Protein AF-0000000069443397 (afdb_homodimer)

Structure (mmCIF, N/CA/C/O backbone):
data_AF-0000000069443397-model_v1
#
loop_
_entity.id
_entity.type
_entity.pdbx_description
1 polymer 'Contig An03c0040, genomic contig'
#
loop_
_atom_site.group_PDB
_atom_site.id
_atom_site.type_symbol
_atom_site.label_atom_id
_atom_site.label_alt_id
_atom_site.label_comp_id
_atom_site.label_asym_id
_atom_site.label_entity_id
_atom_site.label_seq_id
_atom_site.pdbx_PDB_ins_code
_atom_site.Cartn_x
_atom_site.Cartn_y
_atom_site.Cartn_z
_atom_site.occupancy
_atom_site.B_iso_or_equiv
_atom_site.auth_seq_id
_atom_site.auth_comp_id
_atom_site.auth_asym_id
_atom_site.auth_atom_id
_atom_site.pdbx_PDB_model_num
ATOM 1 N N . MET A 1 1 ? 28.812 34.469 5.914 1 44.91 1 MET A N 1
ATOM 2 C CA . MET A 1 1 ? 27.75 33.875 5.129 1 44.91 1 MET A CA 1
ATOM 3 C C . MET A 1 1 ? 27.734 32.344 5.328 1 44.91 1 MET A C 1
ATOM 5 O O . MET A 1 1 ? 28.734 31.688 5.078 1 44.91 1 MET A O 1
ATOM 9 N N . THR A 1 2 ? 26.922 31.797 6.293 1 64.69 2 THR A N 1
ATOM 10 C CA . THR A 1 2 ? 26.984 30.391 6.617 1 64.69 2 THR A CA 1
ATOM 11 C C . THR A 1 2 ? 26.953 29.531 5.348 1 64.69 2 THR A C 1
ATOM 13 O O . THR A 1 2 ? 26.109 29.766 4.465 1 64.69 2 THR A O 1
ATOM 16 N N . GLN A 1 3 ? 28.078 29.031 5.012 1 83.44 3 GLN A N 1
ATOM 17 C CA . GLN A 1 3 ? 28.203 28.188 3.83 1 83.44 3 GLN A CA 1
ATOM 18 C C . GLN A 1 3 ? 27.594 26.797 4.078 1 83.44 3 GLN A C 1
ATOM 20 O O . GLN A 1 3 ? 28.078 26.047 4.938 1 83.44 3 GLN A O 1
ATOM 25 N N . TRP A 1 4 ? 26.375 26.656 3.549 1 92.69 4 TRP A N 1
ATOM 26 C CA . TRP A 1 4 ? 25.766 25.344 3.643 1 92.69 4 TRP A CA 1
ATOM 27 C C . TRP A 1 4 ? 26.25 24.422 2.527 1 92.69 4 TRP A C 1
ATOM 29 O O . TRP A 1 4 ? 26.453 24.859 1.395 1 92.69 4 TRP A O 1
ATOM 39 N N . PRO A 1 5 ? 26.516 23.172 2.842 1 94.25 5 PRO A N 1
ATOM 40 C CA . PRO A 1 5 ? 26.906 22.234 1.784 1 94.25 5 PRO A CA 1
ATOM 41 C C . PRO A 1 5 ? 25.797 21.969 0.781 1 94.25 5 PRO A C 1
ATOM 43 O O . PRO A 1 5 ? 24.609 22.016 1.14 1 94.25 5 PRO A O 1
ATOM 46 N N . ASP A 1 6 ? 26.172 21.75 -0.508 1 96.06 6 ASP A N 1
ATOM 47 C CA . ASP A 1 6 ? 25.234 21.312 -1.543 1 96.06 6 ASP A CA 1
ATOM 48 C C . ASP A 1 6 ? 24.969 19.812 -1.46 1 96.06 6 ASP A C 1
ATOM 50 O O . ASP A 1 6 ? 25.75 19.016 -1.975 1 96.06 6 ASP A O 1
ATOM 54 N N . ILE A 1 7 ? 23.906 19.438 -0.758 1 94.94 7 ILE A N 1
ATOM 55 C CA . ILE A 1 7 ? 23.547 18.031 -0.618 1 94.94 7 ILE A CA 1
ATOM 56 C C . ILE A 1 7 ? 22.344 17.703 -1.507 1 94.94 7 ILE A C 1
ATOM 58 O O . ILE A 1 7 ? 21.281 18.312 -1.354 1 94.94 7 ILE A O 1
ATOM 62 N N . THR A 1 8 ? 22.5 16.812 -2.41 1 93.94 8 THR A N 1
ATOM 63 C CA . THR A 1 8 ? 21.453 16.469 -3.373 1 93.94 8 THR A CA 1
ATOM 64 C C . THR A 1 8 ? 20.703 15.219 -2.932 1 93.94 8 THR A C 1
ATOM 66 O O . THR A 1 8 ? 21.297 14.281 -2.396 1 93.94 8 THR A O 1
ATOM 69 N N . VAL A 1 9 ? 19.438 15.281 -3.08 1 94.25 9 VAL A N 1
ATOM 70 C CA . VAL A 1 9 ? 18.672 14.039 -3.016 1 94.25 9 VAL A CA 1
ATOM 71 C C . VAL A 1 9 ? 18.844 13.258 -4.316 1 94.25 9 VAL A C 1
ATOM 73 O O . VAL A 1 9 ? 18.312 13.648 -5.355 1 94.25 9 VAL A O 1
ATOM 76 N N . LYS A 1 10 ? 19.531 12.188 -4.262 1 94.94 10 LYS A N 1
ATOM 77 C CA . LYS A 1 10 ? 19.812 11.414 -5.469 1 94.94 10 LYS A CA 1
ATOM 78 C C . LYS A 1 10 ? 18.531 10.773 -6.012 1 94.94 10 LYS A C 1
ATOM 80 O O . LYS A 1 10 ? 17.859 10.031 -5.301 1 94.94 10 LYS A O 1
ATOM 85 N N . PRO A 1 11 ? 18.172 11.031 -7.254 1 96.69 11 PRO A N 1
ATOM 86 C CA . PRO A 1 11 ? 17 10.391 -7.852 1 96.69 11 PRO A CA 1
ATOM 87 C C . PRO A 1 11 ? 17.25 8.93 -8.227 1 96.69 11 PRO A C 1
ATOM 89 O O . PRO A 1 11 ? 18.391 8.547 -8.492 1 96.69 11 PRO A O 1
ATOM 92 N N . ALA A 1 12 ? 16.188 8.156 -8.195 1 96.81 12 ALA A N 1
ATOM 93 C CA . ALA A 1 12 ? 16.281 6.797 -8.727 1 96.81 12 ALA A CA 1
ATOM 94 C C . ALA A 1 12 ? 16.703 6.812 -10.195 1 96.81 12 ALA A C 1
ATOM 96 O O . ALA A 1 12 ? 16.25 7.664 -10.969 1 96.81 12 ALA A O 1
ATOM 97 N N . GLU A 1 13 ? 17.5 5.918 -10.594 1 95.19 13 GLU A N 1
ATOM 98 C CA . GLU A 1 13 ? 17.984 5.848 -11.969 1 95.19 13 GLU A CA 1
ATOM 99 C C . GLU A 1 13 ? 17.172 4.859 -12.797 1 95.19 13 GLU A C 1
ATOM 101 O O . GLU A 1 13 ? 16.641 3.887 -12.258 1 95.19 13 GLU A O 1
ATOM 106 N N . GLY A 1 14 ? 17.062 5.152 -14.047 1 94.62 14 GLY A N 1
ATOM 107 C CA . GLY A 1 14 ? 16.484 4.207 -14.984 1 94.62 14 GLY A CA 1
ATOM 108 C C . GLY A 1 14 ? 14.969 4.172 -14.93 1 94.62 14 GLY A C 1
ATOM 109 O O . GLY A 1 14 ? 14.344 3.186 -15.32 1 94.62 14 GLY A O 1
ATOM 110 N N . VAL A 1 15 ? 14.383 5.129 -14.32 1 96.44 15 VAL A N 1
ATOM 111 C CA . VAL A 1 15 ? 12.93 5.172 -14.266 1 96.44 15 VAL A CA 1
ATOM 112 C C . VAL A 1 15 ? 12.422 6.477 -14.883 1 96.44 15 VAL A C 1
ATOM 114 O O . VAL A 1 15 ? 13.156 7.469 -14.938 1 96.44 15 VAL A O 1
ATOM 117 N N . SER A 1 16 ? 11.188 6.551 -15.305 1 97.81 16 SER A N 1
ATOM 118 C CA . SER A 1 16 ? 10.641 7.633 -16.125 1 97.81 16 SER A CA 1
ATOM 119 C C . SER A 1 16 ? 10.055 8.742 -15.25 1 97.81 16 SER A C 1
ATOM 121 O O . SER A 1 16 ? 9.523 9.727 -15.766 1 97.81 16 SER A O 1
ATOM 123 N N . PHE A 1 17 ? 10.094 8.648 -13.953 1 97.94 17 PHE A N 1
ATOM 124 C CA . PHE A 1 17 ? 9.555 9.633 -13.023 1 97.94 17 PHE A CA 1
ATOM 125 C C . PHE A 1 17 ? 10.531 9.891 -11.883 1 97.94 17 PHE A C 1
ATOM 127 O O . PHE A 1 17 ? 11.484 9.133 -11.695 1 97.94 17 PHE A O 1
ATOM 134 N N . TYR A 1 18 ? 10.305 10.969 -11.203 1 97.56 18 TYR A N 1
ATOM 135 C CA . TYR A 1 18 ? 11.172 11.297 -10.078 1 97.56 18 TYR A CA 1
ATOM 136 C C . TYR A 1 18 ? 10.742 10.539 -8.82 1 97.56 18 TYR A C 1
ATOM 138 O O . TYR A 1 18 ? 9.555 10.484 -8.5 1 97.56 18 TYR A O 1
ATOM 146 N N . THR A 1 19 ? 11.633 9.992 -8.164 1 97.94 19 THR A N 1
ATOM 147 C CA . THR A 1 19 ? 11.594 9.492 -6.797 1 97.94 19 THR A CA 1
ATOM 148 C C . THR A 1 19 ? 13 9.375 -6.223 1 97.94 19 THR A C 1
ATOM 150 O O . THR A 1 19 ? 13.961 9.164 -6.961 1 97.94 19 THR A O 1
ATOM 153 N N . PRO A 1 20 ? 13.133 9.617 -4.914 1 96.94 20 PRO A N 1
ATOM 154 C CA . PRO A 1 20 ? 14.461 9.406 -4.324 1 96.94 20 PRO A CA 1
ATOM 155 C C . PRO A 1 20 ? 14.969 7.98 -4.512 1 96.94 20 PRO A C 1
ATOM 157 O O . PRO A 1 20 ? 14.195 7.023 -4.426 1 96.94 20 PRO A O 1
ATOM 160 N N . ALA A 1 21 ? 16.25 7.875 -4.766 1 96.56 21 ALA A N 1
ATOM 161 C CA . ALA A 1 21 ? 16.875 6.559 -4.879 1 96.56 21 ALA A CA 1
ATOM 162 C C . ALA A 1 21 ? 16.844 5.828 -3.537 1 96.56 21 ALA A C 1
ATOM 164 O O . ALA A 1 21 ? 17.031 6.445 -2.484 1 96.56 21 ALA A O 1
ATOM 165 N N . GLN A 1 22 ? 16.562 4.562 -3.607 1 95.62 22 GLN A N 1
ATOM 166 C CA . GLN A 1 22 ? 16.641 3.699 -2.432 1 95.62 22 GLN A CA 1
ATOM 167 C C . GLN A 1 22 ? 17.953 2.902 -2.416 1 95.62 22 GLN A C 1
ATOM 169 O O . GLN A 1 22 ? 18.078 1.916 -3.141 1 95.62 22 GLN A O 1
ATOM 174 N N . PHE A 1 23 ? 18.859 3.27 -1.517 1 92.19 23 PHE A N 1
ATOM 175 C CA . PHE A 1 23 ? 20.125 2.559 -1.429 1 92.19 23 PHE A CA 1
ATOM 176 C C . PHE A 1 23 ? 20.547 2.385 0.025 1 92.19 23 PHE A C 1
ATOM 178 O O . PHE A 1 23 ? 20.891 3.359 0.699 1 92.19 23 PHE A O 1
ATOM 185 N N . PRO A 1 24 ? 20.656 1.184 0.471 1 95.69 24 PRO A N 1
ATOM 186 C CA . PRO A 1 24 ? 20.172 -0.011 -0.228 1 95.69 24 PRO A CA 1
ATOM 187 C C . PRO A 1 24 ? 18.656 -0.087 -0.288 1 95.69 24 PRO A C 1
ATOM 189 O O . PRO A 1 24 ? 17.969 0.732 0.329 1 95.69 24 PRO A O 1
ATOM 192 N N . PRO A 1 25 ? 18.125 -1 -1.062 1 96.75 25 PRO A N 1
ATOM 193 C CA . PRO A 1 25 ? 16.656 -1.141 -1.104 1 96.75 25 PRO A CA 1
ATOM 194 C C . PRO A 1 25 ? 16.078 -1.575 0.234 1 96.75 25 PRO A C 1
ATOM 196 O O . PRO A 1 25 ? 16.75 -2.227 1.031 1 96.75 25 PRO A O 1
ATOM 199 N N . ALA A 1 26 ? 14.844 -1.164 0.454 1 97.06 26 ALA A N 1
ATOM 200 C CA . ALA A 1 26 ? 14.125 -1.611 1.646 1 97.06 26 ALA A CA 1
ATOM 201 C C . ALA A 1 26 ? 14.18 -3.131 1.781 1 97.06 26 ALA A C 1
ATOM 203 O O . ALA A 1 26 ? 14.086 -3.854 0.786 1 97.06 26 ALA A O 1
ATOM 204 N N . GLY A 1 27 ? 14.312 -3.645 3.008 1 97.44 27 GLY A N 1
ATOM 205 C CA . GLY A 1 27 ? 14.359 -5.074 3.264 1 97.44 27 GLY A CA 1
ATOM 206 C C . GLY A 1 27 ? 15.773 -5.629 3.307 1 97.44 27 GLY A C 1
ATOM 207 O O . GLY A 1 27 ? 15.977 -6.793 3.658 1 97.44 27 GLY A O 1
ATOM 208 N N . THR A 1 28 ? 16.781 -4.852 2.941 1 98.31 28 THR A N 1
ATOM 209 C CA . THR A 1 28 ? 18.188 -5.27 2.998 1 98.31 28 THR A CA 1
ATOM 210 C C . THR A 1 28 ? 18.688 -5.277 4.438 1 98.31 28 THR A C 1
ATOM 212 O O . THR A 1 28 ? 18.562 -4.281 5.152 1 98.31 28 THR A O 1
ATOM 215 N N . ALA A 1 29 ? 19.25 -6.344 4.859 1 98 29 ALA A N 1
ATOM 216 C CA . ALA A 1 29 ? 19.812 -6.43 6.207 1 98 29 ALA A CA 1
ATOM 217 C C . ALA A 1 29 ? 21.109 -5.625 6.309 1 98 29 ALA A C 1
ATOM 219 O O . ALA A 1 29 ? 21.938 -5.645 5.391 1 98 29 ALA A O 1
ATOM 220 N N . ARG A 1 30 ? 21.188 -4.91 7.402 1 96.69 30 ARG A N 1
ATOM 221 C CA . ARG A 1 30 ? 22.469 -4.277 7.684 1 96.69 30 ARG A CA 1
ATOM 222 C C . ARG A 1 30 ? 23.578 -5.32 7.859 1 96.69 30 ARG A C 1
ATOM 224 O O . ARG A 1 30 ? 23.391 -6.301 8.578 1 96.69 30 ARG A O 1
ATOM 231 N N . ASN A 1 31 ? 24.641 -5.113 7.309 1 96.12 31 ASN A N 1
ATOM 232 C CA . ASN A 1 31 ? 25.766 -6.035 7.418 1 96.12 31 ASN A CA 1
ATOM 233 C C . ASN A 1 31 ? 27.062 -5.301 7.723 1 96.12 31 ASN A C 1
ATOM 235 O O . ASN A 1 31 ? 27.625 -4.621 6.855 1 96.12 31 ASN A O 1
ATOM 239 N N . PRO A 1 32 ? 27.688 -5.367 8.898 1 95.75 32 PRO A N 1
ATOM 240 C CA . PRO A 1 32 ? 27.203 -6.207 9.992 1 95.75 32 PRO A CA 1
ATOM 241 C C . PRO A 1 32 ? 26.031 -5.566 10.75 1 95.75 32 PRO A C 1
ATOM 243 O O . PRO A 1 32 ? 25.828 -4.352 10.664 1 95.75 32 PRO A O 1
ATOM 246 N N . GLN A 1 33 ? 25.344 -6.449 11.391 1 95.12 33 GLN A N 1
ATOM 247 C CA . GLN A 1 33 ? 24.328 -5.953 12.312 1 95.12 33 GLN A CA 1
ATOM 248 C C . GLN A 1 33 ? 24.969 -5.168 13.461 1 95.12 33 GLN A C 1
ATOM 250 O O . GLN A 1 33 ? 26.047 -5.516 13.922 1 95.12 33 GLN A O 1
ATOM 255 N N . THR A 1 34 ? 24.25 -4.145 13.953 1 91.81 34 THR A N 1
ATOM 256 C CA . THR A 1 34 ? 24.766 -3.391 15.086 1 91.81 34 THR A CA 1
ATOM 257 C C . THR A 1 34 ? 24.922 -4.293 16.312 1 91.81 34 THR A C 1
ATOM 259 O O . THR A 1 34 ? 25.844 -4.117 17.109 1 91.81 34 THR A O 1
ATOM 262 N N . SER A 1 35 ? 24.078 -5.273 16.469 1 89.94 35 SER A N 1
ATOM 263 C CA . SER A 1 35 ? 24.094 -6.199 17.594 1 89.94 35 SER A CA 1
ATOM 264 C C . SER A 1 35 ? 25.297 -7.133 17.516 1 89.94 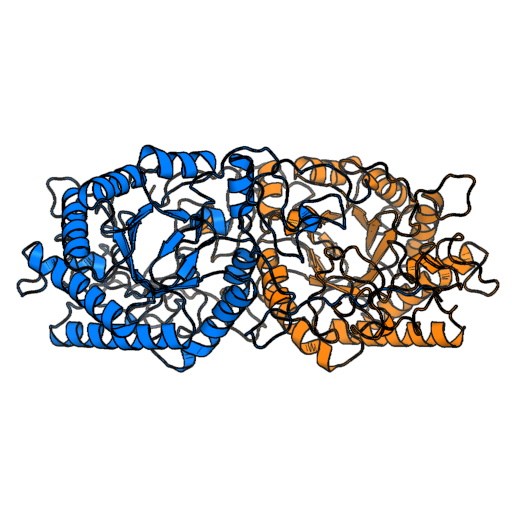35 SER A C 1
ATOM 266 O O . SER A 1 35 ? 25.656 -7.785 18.5 1 89.94 35 SER A O 1
ATOM 268 N N . GLY A 1 36 ? 25.859 -7.223 16.375 1 93.38 36 GLY A N 1
ATOM 269 C CA . GLY A 1 36 ? 26.953 -8.156 16.156 1 93.38 36 GLY A CA 1
ATOM 270 C C . GLY A 1 36 ? 26.484 -9.562 15.844 1 93.38 36 GLY A C 1
ATOM 271 O O . GLY A 1 36 ? 27.297 -10.43 15.484 1 93.38 36 GLY A O 1
ATOM 272 N N . ARG A 1 37 ? 25.266 -9.789 15.922 1 93.56 37 ARG A N 1
ATOM 273 C CA . ARG A 1 37 ? 24.719 -11.109 15.633 1 93.56 37 ARG A CA 1
ATOM 274 C C . ARG A 1 37 ? 24.75 -11.391 14.133 1 93.56 37 ARG A C 1
ATOM 276 O O . ARG A 1 37 ? 24.688 -10.469 13.32 1 93.56 37 ARG A O 1
ATOM 283 N N . PRO A 1 38 ? 24.781 -12.672 13.758 1 96.69 38 PRO A N 1
ATOM 284 C CA . PRO A 1 38 ? 24.719 -13.008 12.328 1 96.69 38 PRO A CA 1
ATOM 285 C C . PRO A 1 38 ? 23.359 -12.711 11.711 1 96.69 38 PRO A C 1
ATOM 287 O O . PRO A 1 38 ? 22.344 -12.75 12.406 1 96.69 38 PRO A O 1
ATOM 290 N N . ILE A 1 39 ? 23.375 -12.453 10.445 1 98.19 39 ILE A N 1
ATOM 291 C CA . ILE A 1 39 ? 22.141 -12.227 9.711 1 98.19 39 ILE A CA 1
ATOM 292 C C . ILE A 1 39 ? 21.438 -13.562 9.461 1 98.19 39 ILE A C 1
ATOM 294 O O . ILE A 1 39 ? 22.031 -14.477 8.883 1 98.19 39 ILE A O 1
ATOM 298 N N . PRO A 1 40 ? 20.188 -13.695 9.875 1 98.19 40 PRO A N 1
ATOM 299 C CA . PRO A 1 40 ? 19.453 -14.922 9.594 1 98.19 40 PRO A CA 1
ATOM 300 C C . PRO A 1 40 ? 19.328 -15.211 8.094 1 98.19 40 PRO A C 1
ATOM 302 O O . PRO A 1 40 ? 19.406 -14.289 7.277 1 98.19 40 PRO A O 1
ATOM 305 N N . ASN A 1 41 ? 19.078 -16.484 7.738 1 98.56 41 ASN A N 1
ATOM 306 C CA . ASN A 1 41 ? 18.953 -16.891 6.34 1 98.56 41 ASN A CA 1
ATOM 307 C C . ASN A 1 41 ? 17.891 -16.094 5.613 1 98.56 41 ASN A C 1
ATOM 309 O O . ASN A 1 41 ? 18.062 -15.711 4.453 1 98.56 41 ASN A O 1
ATOM 313 N N . LEU A 1 42 ? 16.812 -15.859 6.285 1 98.75 42 LEU A N 1
ATOM 314 C CA . LEU A 1 42 ? 15.648 -15.188 5.695 1 98.75 42 LEU A CA 1
ATOM 315 C C . LEU A 1 42 ? 16.047 -13.836 5.113 1 98.75 42 LEU A C 1
ATOM 317 O O . LEU A 1 42 ? 15.445 -13.375 4.141 1 98.75 42 LEU A O 1
ATOM 321 N N . PHE A 1 43 ? 17.078 -13.219 5.672 1 98.56 43 PHE A N 1
ATOM 322 C CA . PHE A 1 43 ? 17.422 -11.867 5.25 1 98.56 43 PHE A CA 1
ATOM 323 C C . PHE A 1 43 ? 18.812 -11.844 4.613 1 98.56 43 PHE A C 1
ATOM 325 O O . PHE A 1 43 ? 19.406 -10.773 4.453 1 98.56 43 PHE A O 1
ATOM 332 N N . GLN A 1 44 ? 19.344 -13.008 4.305 1 98.62 44 GLN A N 1
ATOM 333 C CA . GLN A 1 44 ? 20.531 -13.086 3.455 1 98.62 44 GLN A CA 1
ATOM 334 C C . GLN A 1 44 ? 20.156 -13.008 1.979 1 98.62 44 GLN A C 1
ATOM 336 O O . GLN A 1 44 ? 19.156 -13.57 1.557 1 98.62 44 GLN A O 1
ATOM 341 N N . PRO A 1 45 ? 20.969 -12.281 1.23 1 98.44 45 PRO A N 1
ATOM 342 C CA . PRO A 1 45 ? 20.656 -12.195 -0.2 1 98.44 45 PRO A CA 1
ATOM 343 C C . PRO A 1 45 ? 20.75 -13.539 -0.911 1 98.44 45 PRO A C 1
ATOM 345 O O . PRO A 1 45 ? 21.438 -14.445 -0.435 1 98.44 45 PRO A O 1
ATOM 348 N N . LEU A 1 46 ? 20.031 -13.688 -1.936 1 98.62 46 LEU A N 1
ATOM 349 C CA . LEU A 1 46 ? 20.016 -14.875 -2.789 1 98.62 46 LEU A CA 1
ATOM 350 C C . LEU A 1 46 ? 20.141 -14.484 -4.258 1 98.62 46 LEU A C 1
ATOM 352 O O . LEU A 1 46 ? 19.359 -13.656 -4.75 1 98.62 46 LEU A O 1
ATOM 356 N N . THR A 1 47 ? 21.109 -15 -4.918 1 98.62 47 THR A N 1
ATOM 357 C CA . THR A 1 47 ? 21.266 -14.758 -6.348 1 98.62 47 THR A CA 1
ATOM 358 C C . THR A 1 47 ? 20.781 -15.961 -7.152 1 98.62 47 THR A C 1
ATOM 360 O O . THR A 1 47 ? 21.188 -17.094 -6.883 1 98.62 47 THR A O 1
ATOM 363 N N . ILE A 1 48 ? 19.891 -15.766 -7.992 1 98.62 48 ILE A N 1
ATOM 364 C CA . ILE A 1 48 ? 19.422 -16.75 -8.961 1 98.62 48 ILE A CA 1
ATOM 365 C C . ILE A 1 48 ? 19.703 -16.25 -10.383 1 98.62 48 ILE A C 1
ATOM 367 O O . ILE A 1 48 ? 19.094 -15.281 -10.836 1 98.62 48 ILE A O 1
ATOM 371 N N . ARG A 1 49 ? 20.641 -16.938 -11.008 1 97.62 49 ARG A N 1
ATOM 372 C CA . ARG A 1 49 ? 21.125 -16.5 -12.312 1 97.62 49 ARG A CA 1
ATOM 373 C C . ARG A 1 49 ? 21.562 -15.039 -12.281 1 97.62 49 ARG A C 1
ATOM 375 O O . ARG A 1 49 ? 22.422 -14.656 -11.484 1 97.62 49 ARG A O 1
ATOM 382 N N . GLY A 1 50 ? 20.953 -14.156 -13.023 1 96.44 50 GLY A N 1
ATOM 383 C CA . GLY A 1 50 ? 21.375 -12.766 -13.133 1 96.44 50 GLY A CA 1
ATOM 384 C C . GLY A 1 50 ? 20.656 -11.852 -12.164 1 96.44 50 GLY A C 1
ATOM 385 O O . GLY A 1 50 ? 20.875 -10.641 -12.172 1 96.44 50 GLY A O 1
ATOM 386 N N . GLN A 1 51 ? 19.875 -12.406 -11.297 1 97.62 51 GLN A N 1
ATOM 387 C CA . GLN A 1 51 ? 19.094 -11.578 -10.375 1 97.62 51 GLN A CA 1
ATOM 388 C C . GLN A 1 51 ? 19.516 -11.82 -8.93 1 97.62 51 GLN A C 1
ATOM 390 O O . GLN A 1 51 ? 19.656 -12.969 -8.5 1 97.62 51 GLN A O 1
ATOM 395 N N . THR A 1 52 ? 19.766 -10.719 -8.211 1 98.31 52 THR A N 1
ATOM 396 C CA . THR A 1 52 ? 20.047 -10.805 -6.781 1 98.31 52 THR A CA 1
ATOM 397 C C . THR A 1 52 ? 18.875 -10.25 -5.965 1 98.31 52 THR A C 1
ATOM 399 O O . THR A 1 52 ? 18.453 -9.117 -6.18 1 98.31 52 THR A O 1
ATOM 402 N N . PHE A 1 53 ? 18.375 -11.078 -5.105 1 98.56 53 PHE A N 1
ATOM 403 C CA . PHE A 1 53 ? 17.312 -10.711 -4.176 1 98.56 53 PHE A CA 1
ATOM 404 C C . PHE A 1 53 ? 17.891 -10.375 -2.805 1 98.56 53 PHE A C 1
ATOM 406 O O . PHE A 1 53 ? 18.688 -11.133 -2.25 1 98.56 53 PHE A O 1
ATOM 413 N N . GLN A 1 54 ? 17.5 -9.25 -2.213 1 98.44 54 GLN A N 1
ATOM 414 C CA . GLN A 1 54 ? 18.172 -8.742 -1.021 1 98.44 54 GLN A CA 1
ATOM 415 C C . GLN A 1 54 ? 17.75 -9.516 0.223 1 98.44 54 GLN A C 1
ATOM 417 O O . GLN A 1 54 ? 18.375 -9.398 1.277 1 98.44 54 GLN A O 1
ATOM 422 N N . ASN A 1 55 ? 16.719 -10.258 0.127 1 98.75 55 ASN A N 1
ATOM 423 C CA . ASN A 1 55 ? 16.281 -11.195 1.16 1 98.75 55 ASN A CA 1
ATOM 424 C C . ASN A 1 55 ? 15.5 -12.359 0.567 1 98.75 55 ASN A C 1
ATOM 426 O O . ASN A 1 55 ? 15.281 -12.414 -0.644 1 98.75 55 ASN A O 1
ATOM 430 N N . ARG A 1 56 ? 15.086 -13.305 1.389 1 98.81 56 ARG A N 1
ATOM 431 C CA . ARG A 1 56 ? 14.5 -14.547 0.907 1 98.81 56 ARG A CA 1
ATOM 432 C C . ARG A 1 56 ? 13.023 -14.633 1.267 1 98.81 56 ARG A C 1
ATOM 434 O O . ARG A 1 56 ? 12.461 -15.727 1.361 1 98.81 56 ARG A O 1
ATOM 441 N N . LEU A 1 57 ? 12.422 -13.492 1.62 1 98.62 57 LEU A N 1
ATOM 442 C CA . LEU A 1 57 ? 10.992 -13.336 1.827 1 98.62 57 LEU A CA 1
ATOM 443 C C . LEU A 1 57 ? 10.328 -12.727 0.596 1 98.62 57 LEU A C 1
ATOM 445 O O . LEU A 1 57 ? 10.719 -11.648 0.145 1 98.62 57 LEU A O 1
ATOM 449 N N . GLY A 1 58 ? 9.312 -13.422 0.085 1 98.5 58 GLY A N 1
ATOM 450 C CA . GLY A 1 58 ? 8.695 -12.914 -1.13 1 98.5 58 GLY A CA 1
ATOM 451 C C . GLY A 1 58 ? 7.18 -12.891 -1.065 1 98.5 58 GLY A C 1
ATOM 452 O O . GLY A 1 58 ? 6.582 -13.531 -0.196 1 98.5 58 GLY A O 1
ATOM 453 N N . LEU A 1 59 ? 6.633 -12.117 -1.963 1 98.44 59 LEU A N 1
ATOM 454 C CA . LEU A 1 59 ? 5.188 -12.055 -2.172 1 98.44 59 LEU A CA 1
ATOM 455 C C . LEU A 1 59 ? 4.734 -13.148 -3.137 1 98.44 59 LEU A C 1
ATOM 457 O O . LEU A 1 59 ? 5.164 -13.18 -4.293 1 98.44 59 LEU A O 1
ATOM 461 N N . ALA A 1 60 ? 3.885 -14.039 -2.621 1 98.19 60 ALA A N 1
ATOM 462 C CA . ALA A 1 60 ? 3.27 -15.047 -3.479 1 98.19 60 ALA A CA 1
ATOM 463 C C . ALA A 1 60 ? 2.229 -14.422 -4.402 1 98.19 60 ALA A C 1
ATOM 465 O O . ALA A 1 60 ? 1.646 -13.383 -4.078 1 98.19 60 ALA A O 1
ATOM 466 N N . PRO A 1 61 ? 2.039 -14.977 -5.59 1 98.12 61 PRO A N 1
ATOM 467 C CA . PRO A 1 61 ? 1.017 -14.43 -6.484 1 98.12 61 PRO A CA 1
ATOM 468 C C . PRO A 1 61 ? -0.396 -14.562 -5.918 1 98.12 61 PRO A C 1
ATOM 470 O O . PRO A 1 61 ? -0.745 -15.602 -5.359 1 98.12 61 PRO A O 1
ATOM 473 N N . MET A 1 62 ? -1.146 -13.562 -5.988 1 96 62 MET A N 1
ATOM 474 C CA . MET A 1 62 ? -2.527 -13.523 -5.52 1 96 62 MET A CA 1
ATOM 475 C C . MET A 1 62 ? -3.416 -12.773 -6.508 1 96 62 MET A C 1
ATOM 477 O O . MET A 1 62 ? -3.236 -11.57 -6.723 1 96 62 MET A O 1
ATOM 481 N N . CYS A 1 63 ? -4.336 -13.484 -7.008 1 96.75 63 CYS A N 1
ATOM 482 C CA . CYS A 1 63 ? -5.234 -12.828 -7.949 1 96.75 63 CYS A CA 1
ATOM 483 C C . CYS A 1 63 ? -6.031 -11.727 -7.262 1 96.75 63 CYS A C 1
ATOM 485 O O . CYS A 1 63 ? -6.492 -11.898 -6.133 1 96.75 63 CYS A O 1
ATOM 487 N N . GLN A 1 64 ? -6.18 -10.648 -7.992 1 97.5 64 GLN A N 1
ATOM 488 C CA . GLN A 1 64 ? -6.875 -9.484 -7.461 1 97.5 64 GLN A CA 1
ATOM 489 C C . GLN A 1 64 ? -8.195 -9.25 -8.195 1 97.5 64 GLN A C 1
ATOM 491 O O . GLN A 1 64 ? -9.023 -8.453 -7.758 1 97.5 64 GLN A O 1
ATOM 496 N 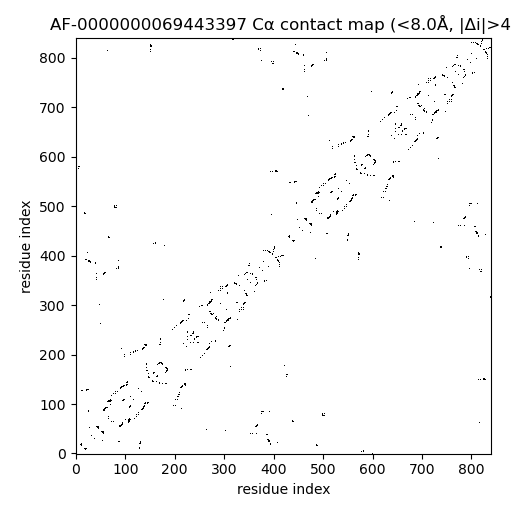N . TYR A 1 65 ? -8.383 -9.828 -9.359 1 97.56 65 TYR A N 1
ATOM 497 C CA . TYR A 1 65 ? -9.617 -9.797 -10.141 1 97.56 65 TYR A CA 1
ATOM 498 C C . TYR A 1 65 ? -10.055 -8.359 -10.406 1 97.56 65 TYR A C 1
ATOM 500 O O . TYR A 1 65 ? -11.227 -8.016 -10.234 1 97.56 65 TYR A O 1
ATOM 508 N N . SER A 1 66 ? -9.125 -7.559 -10.789 1 98.5 66 SER A N 1
ATOM 509 C CA . SER A 1 66 ? -9.383 -6.129 -10.953 1 98.5 66 SER A CA 1
ATOM 510 C C . SER A 1 66 ? -8.812 -5.613 -12.273 1 98.5 66 SER A C 1
ATOM 512 O O . SER A 1 66 ? -8.477 -4.434 -12.391 1 98.5 66 SER A O 1
ATOM 514 N N . ALA A 1 67 ? -8.625 -6.492 -13.188 1 98.69 67 ALA A N 1
ATOM 515 C CA . ALA A 1 67 ? -8.18 -6.098 -14.523 1 98.69 67 ALA A CA 1
ATOM 516 C C . ALA A 1 67 ? -9.359 -5.824 -15.445 1 98.69 67 ALA A C 1
ATOM 518 O O . ALA A 1 67 ? -10.477 -6.277 -15.18 1 98.69 67 ALA A O 1
ATOM 519 N N . ASP A 1 68 ? -9.156 -4.988 -16.453 1 98.44 68 ASP A N 1
ATOM 520 C CA . ASP A 1 68 ? -10.102 -4.715 -17.531 1 98.44 68 ASP A CA 1
ATOM 521 C C . ASP A 1 68 ? -9.602 -5.262 -18.859 1 98.44 68 ASP A C 1
ATOM 523 O O . ASP A 1 68 ? -8.664 -4.711 -19.453 1 98.44 68 ASP A O 1
ATOM 527 N N . ASP A 1 69 ? -10.227 -6.352 -19.297 1 98.25 69 ASP A N 1
ATOM 528 C CA . ASP A 1 69 ? -9.75 -7.023 -20.5 1 98.25 69 ASP A CA 1
ATOM 529 C C . ASP A 1 69 ? -8.273 -7.375 -20.391 1 98.25 69 ASP A C 1
ATOM 531 O O . ASP A 1 69 ? -7.492 -7.102 -21.297 1 98.25 69 ASP A O 1
ATOM 535 N N . GLY A 1 70 ? -7.902 -7.867 -19.25 1 98.69 70 GLY A N 1
ATOM 536 C CA . GLY A 1 70 ? -6.547 -8.32 -18.984 1 98.69 70 GLY A CA 1
ATOM 537 C C . GLY A 1 70 ? -5.602 -7.191 -18.625 1 98.69 70 GLY A C 1
ATOM 538 O O . GLY A 1 70 ? -4.465 -7.438 -18.203 1 98.69 70 GLY A O 1
ATOM 539 N N . HIS A 1 71 ? -6.027 -5.883 -18.797 1 98.88 71 HIS A N 1
ATOM 540 C CA . HIS A 1 71 ? -5.184 -4.734 -18.484 1 98.88 71 HIS A CA 1
ATOM 541 C C . HIS A 1 71 ? -5.195 -4.43 -17 1 98.88 71 HIS A C 1
ATOM 543 O O . HIS A 1 71 ? -6.258 -4.352 -16.375 1 98.88 71 HIS A O 1
ATOM 549 N N . MET A 1 72 ? -3.992 -4.312 -16.422 1 98.81 72 MET A N 1
ATOM 550 C CA . MET A 1 72 ? -3.932 -3.848 -15.047 1 98.81 72 MET A CA 1
ATOM 551 C C . MET A 1 72 ? -4.559 -2.465 -14.906 1 98.81 72 MET A C 1
ATOM 553 O O . MET A 1 72 ? -4.621 -1.709 -15.875 1 98.81 72 MET A O 1
ATOM 557 N N . THR A 1 73 ? -5.086 -2.182 -13.789 1 98.75 73 THR A N 1
ATOM 558 C CA . THR A 1 73 ? -5.711 -0.91 -13.438 1 98.75 73 THR A CA 1
ATOM 559 C C . THR A 1 73 ? -4.977 -0.247 -12.281 1 98.75 73 THR A C 1
ATOM 561 O O . THR A 1 73 ? -4.031 -0.817 -11.727 1 98.75 73 THR A O 1
ATOM 564 N N . PRO A 1 74 ? -5.391 0.953 -11.828 1 98.62 74 PRO A N 1
ATOM 565 C CA . PRO A 1 74 ? -4.742 1.622 -10.695 1 98.62 74 PRO A CA 1
ATOM 566 C C . PRO A 1 74 ? -4.785 0.789 -9.414 1 98.62 74 PRO A C 1
ATOM 568 O O . PRO A 1 74 ? -3.969 0.994 -8.516 1 98.62 74 PRO A O 1
ATOM 571 N N . TRP A 1 75 ? -5.684 -0.189 -9.367 1 98.56 75 TRP A N 1
ATOM 572 C CA . TRP A 1 75 ? -5.668 -1.112 -8.234 1 98.56 75 TRP A CA 1
ATOM 573 C C . TRP A 1 75 ? -4.297 -1.765 -8.086 1 98.56 75 TRP A C 1
ATOM 575 O O . TRP A 1 75 ? -3.775 -1.874 -6.969 1 98.56 75 TRP A O 1
ATOM 585 N N . HIS A 1 76 ? -3.736 -2.066 -9.18 1 98.81 76 HIS A N 1
ATOM 586 C CA . HIS A 1 76 ? -2.537 -2.896 -9.156 1 98.81 76 HIS A CA 1
ATOM 587 C C . HIS A 1 76 ? -1.316 -2.088 -8.727 1 98.81 76 HIS A C 1
ATOM 589 O O . HIS A 1 76 ? -0.453 -2.592 -8.008 1 98.81 76 HIS A O 1
ATOM 595 N N . ILE A 1 77 ? -1.194 -0.868 -9.141 1 98.19 77 ILE A N 1
ATOM 596 C CA . ILE A 1 77 ? -0.069 -0.056 -8.688 1 98.19 77 ILE A CA 1
ATOM 597 C C . ILE A 1 77 ? -0.195 0.212 -7.191 1 98.19 77 ILE A C 1
ATOM 599 O O . ILE A 1 77 ? 0.806 0.225 -6.473 1 98.19 77 ILE A O 1
ATOM 603 N N . ALA A 1 78 ? -1.399 0.466 -6.723 1 98.12 78 ALA A N 1
ATOM 604 C CA . ALA A 1 78 ? -1.613 0.645 -5.289 1 98.12 78 ALA A CA 1
ATOM 605 C C . ALA A 1 78 ? -1.254 -0.623 -4.52 1 98.12 78 ALA A C 1
ATOM 607 O O . ALA A 1 78 ? -0.547 -0.564 -3.51 1 98.12 78 ALA A O 1
ATOM 608 N N . HIS A 1 79 ? -1.695 -1.75 -4.996 1 97.81 79 HIS A N 1
ATOM 609 C CA . HIS A 1 79 ? -1.519 -3.039 -4.336 1 97.81 79 HIS A CA 1
ATOM 610 C C . HIS A 1 79 ? -0.05 -3.447 -4.309 1 97.81 79 HIS A C 1
ATOM 612 O O . HIS A 1 79 ? 0.544 -3.58 -3.236 1 97.81 79 HIS A O 1
ATOM 618 N N . TYR A 1 80 ? 0.57 -3.582 -5.48 1 98.5 80 TYR A N 1
ATOM 619 C CA . TYR A 1 80 ? 1.959 -4.016 -5.57 1 98.5 80 TYR A CA 1
ATOM 620 C C . TYR A 1 80 ? 2.904 -2.924 -5.09 1 98.5 80 TYR A C 1
ATOM 622 O O . TYR A 1 80 ? 3.93 -3.209 -4.465 1 98.5 80 TYR A O 1
ATOM 630 N N . GLY A 1 81 ? 2.537 -1.675 -5.426 1 98.19 81 GLY A N 1
ATOM 631 C CA . GLY A 1 81 ? 3.373 -0.564 -4.996 1 98.19 81 GLY A CA 1
ATOM 632 C C . GLY A 1 81 ? 3.477 -0.447 -3.486 1 98.19 81 GLY A C 1
ATOM 633 O O . GLY A 1 81 ? 4.566 -0.237 -2.949 1 98.19 81 GLY A O 1
ATOM 634 N N . GLY A 1 82 ? 2.311 -0.568 -2.824 1 97 82 GLY A N 1
ATOM 635 C CA . GLY A 1 82 ? 2.312 -0.52 -1.37 1 97 82 GLY A CA 1
ATOM 636 C C . GLY A 1 82 ? 3.213 -1.565 -0.74 1 97 82 GLY A C 1
ATOM 637 O O . GLY A 1 82 ? 3.854 -1.307 0.282 1 97 82 GLY A O 1
ATOM 638 N N . ILE A 1 83 ? 3.307 -2.717 -1.322 1 97.69 83 ILE A N 1
ATOM 639 C CA . ILE A 1 83 ? 4.133 -3.805 -0.813 1 97.69 83 ILE A CA 1
ATOM 640 C C . ILE A 1 83 ? 5.594 -3.564 -1.193 1 97.69 83 ILE A C 1
ATOM 642 O O . ILE A 1 83 ? 6.492 -3.715 -0.36 1 97.69 83 ILE A O 1
ATOM 646 N N . ALA A 1 84 ? 5.832 -3.068 -2.42 1 98.19 84 ALA A N 1
ATOM 647 C CA . ALA A 1 84 ? 7.18 -2.832 -2.926 1 98.19 84 ALA A CA 1
ATOM 648 C C . ALA A 1 84 ? 7.906 -1.78 -2.092 1 98.19 84 ALA A C 1
ATOM 650 O O . ALA A 1 84 ? 9.117 -1.873 -1.876 1 98.19 84 ALA A O 1
ATOM 651 N N . GLN A 1 85 ? 7.188 -0.822 -1.612 1 97.12 85 GLN A N 1
ATOM 652 C CA . GLN A 1 85 ? 7.762 0.251 -0.809 1 97.12 85 GLN A CA 1
ATOM 653 C C . GLN A 1 85 ? 8.383 -0.296 0.472 1 97.12 85 GLN A C 1
ATOM 655 O O . GLN A 1 85 ? 9.148 0.402 1.146 1 97.12 85 GLN A O 1
ATOM 660 N N . ARG A 1 86 ? 8.125 -1.617 0.803 1 95.81 86 ARG A N 1
ATOM 661 C CA . ARG A 1 86 ? 8.422 -2.064 2.16 1 95.81 86 ARG A CA 1
ATOM 662 C C . ARG A 1 86 ? 9.281 -3.324 2.145 1 95.81 86 ARG A C 1
ATOM 664 O O . ARG A 1 86 ? 9.492 -3.951 3.186 1 95.81 86 ARG A O 1
ATOM 671 N N . GLY A 1 87 ? 9.742 -3.773 1.074 1 95.38 87 GLY A N 1
ATOM 672 C CA . GLY A 1 87 ? 11.047 -4.402 0.937 1 95.38 87 GLY A CA 1
ATOM 673 C C . GLY A 1 87 ? 10.977 -5.918 0.896 1 95.38 87 GLY A C 1
ATOM 674 O O . GLY A 1 87 ? 11.828 -6.598 1.465 1 95.38 87 GLY A O 1
ATOM 675 N N . PRO A 1 88 ? 9.906 -6.57 0.354 1 96.69 88 PRO A N 1
ATOM 676 C CA . PRO A 1 88 ? 10.078 -7.996 0.05 1 96.69 88 PRO A CA 1
ATOM 677 C C . PRO A 1 88 ? 11.172 -8.25 -0.978 1 96.69 88 PRO A C 1
ATOM 679 O O . PRO A 1 88 ? 11.406 -7.418 -1.857 1 96.69 88 PRO A O 1
ATOM 682 N N . GLY A 1 89 ? 11.891 -9.445 -0.833 1 97 89 GLY A N 1
ATOM 683 C CA . GLY A 1 89 ? 12.992 -9.75 -1.728 1 97 89 GLY A CA 1
ATOM 684 C C . GLY A 1 89 ? 12.547 -10.047 -3.146 1 97 89 GLY A C 1
ATOM 685 O O . GLY A 1 89 ? 13.266 -9.758 -4.105 1 97 89 GLY A O 1
ATOM 686 N N . MET A 1 90 ? 11.422 -10.648 -3.264 1 98.06 90 MET A N 1
ATOM 687 C CA . MET A 1 90 ? 10.852 -10.938 -4.574 1 98.06 90 MET A CA 1
ATOM 688 C C . MET A 1 90 ? 9.328 -10.828 -4.543 1 98.06 90 MET A C 1
ATOM 690 O O . MET A 1 90 ? 8.695 -11.242 -3.568 1 98.06 90 MET A O 1
ATOM 694 N N . MET A 1 91 ? 8.812 -10.227 -5.52 1 98.81 91 MET A N 1
ATOM 695 C CA . MET A 1 91 ? 7.359 -10.133 -5.676 1 98.81 91 MET A CA 1
ATOM 696 C C . MET A 1 91 ? 6.906 -10.828 -6.953 1 98.81 91 MET A C 1
ATOM 698 O O . MET A 1 91 ? 7.555 -10.711 -7.996 1 98.81 91 MET A O 1
ATOM 702 N N . ILE A 1 92 ? 5.82 -11.586 -6.82 1 98.94 92 ILE A N 1
ATOM 703 C CA . ILE A 1 92 ? 5.285 -12.25 -8 1 98.94 92 ILE A CA 1
ATOM 704 C C . ILE A 1 92 ? 3.898 -11.695 -8.328 1 98.94 92 ILE A C 1
ATOM 706 O O . ILE A 1 92 ? 2.98 -11.789 -7.504 1 98.94 92 ILE A O 1
ATOM 710 N N . ILE A 1 93 ? 3.742 -11.125 -9.477 1 98.88 93 ILE A N 1
ATOM 711 C CA . ILE A 1 93 ? 2.457 -10.648 -9.977 1 98.88 93 ILE A CA 1
ATOM 712 C C . ILE A 1 93 ? 1.5 -11.828 -10.148 1 98.88 93 ILE A C 1
ATOM 714 O O . ILE A 1 93 ? 1.911 -12.914 -10.555 1 98.88 93 ILE A O 1
ATOM 718 N N . GLU A 1 94 ? 0.308 -11.672 -9.953 1 98.69 94 GLU A N 1
ATOM 719 C CA . GLU A 1 94 ? -0.772 -12.656 -9.914 1 98.69 94 GLU A CA 1
ATOM 720 C C . GLU A 1 94 ? -0.827 -13.469 -11.211 1 98.69 94 GLU A C 1
ATOM 722 O O . GLU A 1 94 ? -0.132 -13.148 -12.172 1 98.69 94 GLU A O 1
ATOM 727 N N . ALA A 1 95 ? -1.661 -14.555 -11.078 1 98.75 95 ALA A N 1
ATOM 728 C CA . ALA A 1 95 ? -1.869 -15.375 -12.273 1 98.75 95 ALA A CA 1
ATOM 729 C C . ALA A 1 95 ? -2.256 -14.508 -13.469 1 98.75 95 ALA A C 1
ATOM 731 O O . ALA A 1 95 ? -3.291 -13.836 -13.445 1 98.75 95 ALA A O 1
ATOM 732 N N . THR A 1 96 ? -1.449 -14.531 -14.445 1 98.94 96 THR A N 1
ATOM 733 C CA . THR A 1 96 ? -1.604 -13.75 -15.672 1 98.94 96 THR A CA 1
ATOM 734 C C . THR A 1 96 ? -1.873 -14.656 -16.859 1 98.94 96 THR A C 1
ATOM 736 O O . THR A 1 96 ? -1.022 -15.469 -17.234 1 98.94 96 THR A O 1
ATOM 739 N N . GLY A 1 97 ? -3.047 -14.508 -17.453 1 98.94 97 GLY A N 1
ATOM 740 C CA . GLY A 1 97 ? -3.477 -15.398 -18.516 1 98.94 97 GLY A CA 1
ATOM 741 C C . GLY A 1 97 ? -2.656 -15.258 -19.781 1 98.94 97 GLY A C 1
ATOM 742 O O . GLY A 1 97 ? -2.422 -14.141 -20.25 1 98.94 97 GLY A O 1
ATOM 743 N N . VAL A 1 98 ? -2.254 -16.375 -20.375 1 98.94 98 VAL A N 1
ATOM 744 C CA . VAL A 1 98 ? -1.476 -16.359 -21.609 1 98.94 98 VAL A CA 1
ATOM 745 C C . VAL A 1 98 ? -2.416 -16.297 -22.812 1 98.94 98 VAL A C 1
ATOM 747 O O . VAL A 1 98 ? -1.979 -16.016 -23.938 1 98.94 98 VAL A O 1
ATOM 750 N N . ALA A 1 99 ? -3.635 -16.547 -22.578 1 98.81 99 ALA A N 1
ATOM 751 C CA . ALA A 1 99 ? -4.73 -16.484 -23.547 1 98.81 99 ALA A CA 1
ATOM 752 C C . ALA A 1 99 ? -5.996 -15.922 -22.906 1 98.81 99 ALA A C 1
ATOM 754 O O . ALA A 1 99 ? -6.16 -15.992 -21.688 1 98.81 99 ALA A O 1
ATOM 755 N N . PRO A 1 100 ? -6.906 -15.32 -23.734 1 98.56 100 PRO A N 1
ATOM 756 C CA . PRO A 1 100 ? -8.109 -14.742 -23.125 1 98.56 100 PRO A CA 1
ATOM 757 C C . PRO A 1 100 ? -8.93 -15.773 -22.359 1 98.56 100 PRO A C 1
ATOM 759 O O . PRO A 1 100 ? -9.453 -15.477 -21.281 1 98.56 100 PRO A O 1
ATOM 762 N N . GLU A 1 101 ? -9 -16.953 -22.844 1 98.5 101 GLU A N 1
ATOM 763 C CA . GLU A 1 101 ? -9.812 -17.984 -22.203 1 98.5 101 GLU A CA 1
ATOM 764 C C . GLU A 1 101 ? -9.055 -18.641 -21.062 1 98.5 101 GLU A C 1
ATOM 766 O O . GLU A 1 101 ? -9.609 -19.469 -20.328 1 98.5 101 GLU A O 1
ATOM 771 N N . GLY A 1 102 ? -7.766 -18.312 -20.906 1 98.62 102 GLY A N 1
ATOM 772 C CA . GLY A 1 102 ? -6.945 -18.891 -19.859 1 98.62 102 GLY A CA 1
ATOM 773 C C . GLY A 1 102 ? -7.113 -18.188 -18.516 1 98.62 102 GLY A C 1
ATOM 774 O O . GLY A 1 102 ? -6.5 -18.578 -17.531 1 98.62 102 GLY A O 1
ATOM 775 N N . ARG A 1 103 ? -7.984 -17.188 -18.531 1 98.56 103 ARG A N 1
ATOM 776 C CA . ARG A 1 103 ? -8.258 -16.453 -17.281 1 98.56 103 ARG A CA 1
ATOM 777 C C . ARG A 1 103 ? -9.18 -17.25 -16.375 1 98.56 103 ARG A C 1
ATOM 779 O O . ARG A 1 103 ? -9.969 -18.078 -16.844 1 98.56 103 ARG A O 1
ATOM 786 N N . ILE A 1 104 ? -9.047 -16.984 -15.062 1 98.56 104 ILE A N 1
ATOM 787 C CA . ILE A 1 104 ? -9.961 -17.562 -14.086 1 98.56 104 ILE A CA 1
ATOM 788 C C . ILE A 1 104 ? -11.305 -16.859 -14.141 1 98.56 104 ILE A C 1
ATOM 790 O O . ILE A 1 104 ? -12.352 -17.5 -14.273 1 98.56 104 ILE A O 1
ATOM 794 N N . THR A 1 105 ? -11.289 -15.555 -13.992 1 98.31 105 THR A N 1
ATOM 795 C CA . THR A 1 105 ? -12.445 -14.672 -14.047 1 98.31 105 THR A CA 1
ATOM 796 C C . THR A 1 105 ? -12.266 -13.609 -15.133 1 98.31 105 THR A C 1
ATOM 798 O O . THR A 1 105 ? -11.148 -13.375 -15.594 1 98.31 105 THR A O 1
ATOM 801 N N . PRO A 1 106 ? -13.367 -12.93 -15.516 1 98.25 106 PRO A N 1
ATOM 802 C CA . PRO A 1 106 ? -13.242 -11.836 -16.484 1 98.25 106 PRO A CA 1
ATOM 803 C C . PRO A 1 106 ? -12.352 -10.703 -15.977 1 98.25 106 PRO A C 1
ATOM 805 O O . PRO A 1 106 ? -11.898 -9.867 -16.766 1 98.25 106 PRO A O 1
ATOM 808 N N . GLY A 1 107 ? -12.062 -10.703 -14.688 1 98.44 107 GLY A N 1
ATOM 809 C CA . GLY A 1 107 ? -11.305 -9.609 -14.094 1 98.44 107 GLY A CA 1
ATOM 810 C C . GLY A 1 107 ? -9.836 -9.938 -13.898 1 98.44 107 GLY A C 1
ATOM 811 O O . GLY A 1 107 ? -9.109 -9.188 -13.25 1 98.44 107 GLY A O 1
ATOM 812 N N . CYS A 1 108 ? -9.352 -11.039 -14.508 1 98.75 108 CYS A N 1
ATOM 813 C CA . CYS A 1 108 ? -7.965 -11.469 -14.336 1 98.75 108 CYS A CA 1
ATOM 814 C C . CYS A 1 108 ? -7.035 -10.711 -15.273 1 98.75 108 CYS A C 1
ATOM 816 O O . CYS A 1 108 ? -7.441 -10.297 -16.359 1 98.75 108 CYS A O 1
ATOM 818 N N . VAL A 1 109 ? -5.797 -10.586 -14.828 1 98.88 109 VAL A N 1
ATOM 819 C CA . VAL A 1 109 ? -4.742 -9.977 -15.633 1 98.88 109 VAL A CA 1
ATOM 820 C C . VAL A 1 109 ? -4.355 -10.914 -16.766 1 98.88 109 VAL A C 1
ATOM 822 O O . VAL A 1 109 ? -4.418 -12.141 -16.625 1 98.88 109 VAL A O 1
ATOM 825 N N . GLY A 1 110 ? -3.986 -10.297 -17.891 1 98.88 110 GLY A N 1
ATOM 826 C CA . GLY A 1 110 ? -3.553 -11.086 -19.031 1 98.88 110 GLY A CA 1
ATOM 827 C C . GLY A 1 110 ? -2.359 -10.484 -19.75 1 98.88 110 GLY A C 1
ATOM 828 O O . GLY A 1 110 ? -2.027 -9.312 -19.547 1 98.88 110 GLY A O 1
ATOM 829 N N . LEU A 1 111 ? -1.748 -11.289 -20.562 1 98.88 111 LEU A N 1
ATOM 830 C CA . LEU A 1 111 ? -0.647 -10.906 -21.438 1 98.88 111 LEU A CA 1
ATOM 831 C C . LEU A 1 111 ? -0.771 -11.578 -22.797 1 98.88 111 LEU A C 1
ATOM 833 O O . LEU A 1 111 ? 0.216 -12.086 -23.344 1 98.88 111 LEU A O 1
ATOM 837 N N . TRP A 1 112 ? -1.948 -11.578 -23.359 1 98.75 112 TRP A N 1
ATOM 838 C CA . TRP A 1 112 ? -2.148 -12.188 -24.672 1 98.75 112 TRP A CA 1
ATOM 839 C C . TRP A 1 112 ? -2.189 -11.125 -25.766 1 98.75 112 TRP A C 1
ATOM 841 O O . TRP A 1 112 ? -2.254 -11.453 -26.953 1 98.75 112 TRP A O 1
ATOM 851 N N . LYS A 1 113 ? -2.164 -9.859 -25.359 1 98.25 113 LYS A N 1
ATOM 852 C CA . LYS A 1 113 ? -2.135 -8.75 -26.312 1 98.25 113 LYS A CA 1
ATOM 853 C C . LYS A 1 113 ? -1.059 -7.738 -25.938 1 98.25 113 LYS A C 1
ATOM 855 O O . LYS A 1 113 ? -0.768 -7.539 -24.766 1 98.25 113 LYS A O 1
ATOM 860 N N . ASP A 1 114 ? -0.583 -7.023 -26.984 1 98.81 114 ASP A N 1
ATOM 861 C CA . ASP A 1 114 ? 0.484 -6.055 -26.75 1 98.81 114 ASP A CA 1
ATOM 862 C C . ASP A 1 114 ? 0 -4.895 -25.891 1 98.81 114 ASP A C 1
ATOM 864 O O . ASP A 1 114 ? 0.768 -4.34 -25.094 1 98.81 114 ASP A O 1
ATOM 868 N N . SER A 1 115 ? -1.27 -4.512 -26 1 98.88 115 SER A N 1
ATOM 869 C CA . SER A 1 115 ? -1.804 -3.379 -25.25 1 98.88 115 SER A CA 1
ATOM 870 C C . SER A 1 115 ? -1.792 -3.654 -23.75 1 98.88 115 SER A C 1
ATOM 872 O O . SER A 1 115 ? -1.966 -2.738 -22.938 1 98.88 115 SER A O 1
ATOM 874 N N . GLN A 1 116 ? -1.604 -4.898 -23.344 1 98.88 116 GLN A N 1
ATOM 875 C CA . GLN A 1 116 ? -1.587 -5.289 -21.938 1 98.88 116 GLN A CA 1
ATOM 876 C C . GLN A 1 116 ? -0.203 -5.086 -21.328 1 98.88 116 GLN A C 1
ATOM 878 O O . GLN A 1 116 ? -0.047 -5.121 -20.109 1 98.88 116 GLN A O 1
ATOM 883 N N . ILE A 1 117 ? 0.81 -4.699 -22.125 1 98.94 117 ILE A N 1
ATOM 884 C CA . ILE A 1 117 ? 2.195 -4.578 -21.688 1 98.94 117 ILE A CA 1
ATOM 885 C C . ILE A 1 117 ? 2.359 -3.318 -20.844 1 98.94 117 ILE A C 1
ATOM 887 O O . ILE A 1 117 ? 2.887 -3.377 -19.719 1 98.94 117 ILE A O 1
ATOM 891 N N . GLU A 1 118 ? 1.858 -2.209 -21.281 1 98.75 118 GLU A N 1
ATOM 892 C CA . GLU A 1 118 ? 2.172 -0.915 -20.688 1 98.75 118 GLU A CA 1
ATOM 893 C C . GLU A 1 118 ? 1.647 -0.829 -19.25 1 98.75 118 GLU A C 1
ATOM 895 O O . GLU A 1 118 ? 2.369 -0.411 -18.344 1 98.75 118 GLU A O 1
ATOM 900 N N . PRO A 1 119 ? 0.383 -1.274 -19 1 98.75 119 PRO A N 1
ATOM 901 C CA . PRO A 1 119 ? -0.089 -1.206 -17.609 1 98.75 119 PRO A CA 1
ATOM 902 C C . PRO A 1 119 ? 0.754 -2.051 -16.656 1 98.75 119 PRO A C 1
ATOM 904 O O . PRO A 1 119 ? 1.021 -1.633 -15.531 1 98.75 119 PRO A O 1
ATOM 907 N N . ILE A 1 120 ? 1.219 -3.164 -17.078 1 98.88 120 ILE A N 1
ATOM 908 C CA . ILE A 1 120 ? 2.076 -4.004 -16.25 1 98.88 120 ILE A CA 1
ATOM 909 C C . ILE A 1 120 ? 3.447 -3.35 -16.094 1 98.88 120 ILE A C 1
ATOM 911 O O . ILE A 1 120 ? 4.039 -3.377 -15.016 1 98.88 120 ILE A O 1
ATOM 915 N N . ARG A 1 121 ? 3.938 -2.762 -17.172 1 98.88 121 ARG A N 1
ATOM 916 C CA . ARG A 1 121 ? 5.23 -2.084 -17.156 1 98.88 121 ARG A CA 1
ATOM 917 C C . ARG A 1 121 ? 5.254 -0.986 -16.094 1 98.88 121 ARG A C 1
ATOM 919 O O . ARG A 1 121 ? 6.266 -0.793 -15.414 1 98.88 121 ARG A O 1
ATOM 926 N N . GLN A 1 122 ? 4.211 -0.258 -15.945 1 98.75 122 GLN A N 1
ATOM 927 C CA . GLN A 1 122 ? 4.137 0.812 -14.953 1 98.75 122 GLN A CA 1
ATOM 928 C C . GLN A 1 122 ? 4.309 0.266 -13.539 1 98.75 122 GLN A C 1
ATOM 930 O O . GLN A 1 122 ? 5.008 0.863 -12.719 1 98.75 122 GLN A O 1
ATOM 935 N N . VAL A 1 123 ? 3.668 -0.867 -13.25 1 98.81 123 VAL A N 1
ATOM 936 C CA . VAL A 1 123 ? 3.783 -1.508 -11.945 1 98.81 123 VAL A CA 1
ATOM 937 C C . VAL A 1 123 ? 5.215 -1.987 -11.727 1 98.81 123 VAL A C 1
ATOM 939 O O . VAL A 1 123 ? 5.801 -1.751 -10.672 1 98.81 123 VAL A O 1
ATOM 942 N N . ILE A 1 124 ? 5.801 -2.574 -12.734 1 98.88 124 ILE A N 1
ATOM 943 C CA . ILE A 1 124 ? 7.148 -3.117 -12.648 1 98.88 124 ILE A CA 1
ATOM 944 C C . ILE A 1 124 ? 8.156 -1.977 -12.508 1 98.88 124 ILE A C 1
ATOM 946 O O . ILE A 1 124 ? 9.086 -2.059 -11.703 1 98.88 124 ILE A O 1
ATOM 950 N N . GLU A 1 125 ? 7.957 -0.925 -13.281 1 98.81 125 GLU A N 1
ATOM 951 C CA . GLU A 1 125 ? 8.844 0.232 -13.18 1 98.81 125 GLU A CA 1
ATOM 952 C C . GLU A 1 125 ? 8.828 0.815 -11.773 1 98.81 125 GLU A C 1
ATOM 954 O O . GLU A 1 125 ? 9.867 1.219 -11.25 1 98.81 125 GLU A O 1
ATOM 959 N N . PHE A 1 126 ? 7.684 0.878 -11.18 1 98.75 126 PHE A N 1
ATOM 960 C CA . PHE A 1 126 ? 7.629 1.377 -9.805 1 98.75 126 PHE A CA 1
ATOM 961 C C . PHE A 1 126 ? 8.43 0.479 -8.867 1 98.75 126 PHE A C 1
ATOM 963 O O . PHE A 1 126 ? 9.195 0.966 -8.039 1 98.75 126 PHE A O 1
ATOM 970 N N . ALA A 1 127 ? 8.18 -0.812 -8.953 1 98.69 127 ALA A N 1
ATOM 971 C CA . ALA A 1 127 ? 8.961 -1.726 -8.125 1 98.69 127 ALA A CA 1
ATOM 972 C C . ALA A 1 127 ? 10.461 -1.497 -8.312 1 98.69 127 ALA A C 1
ATOM 974 O O . ALA A 1 127 ? 11.211 -1.427 -7.336 1 98.69 127 ALA A O 1
ATOM 975 N N . HIS A 1 128 ? 10.90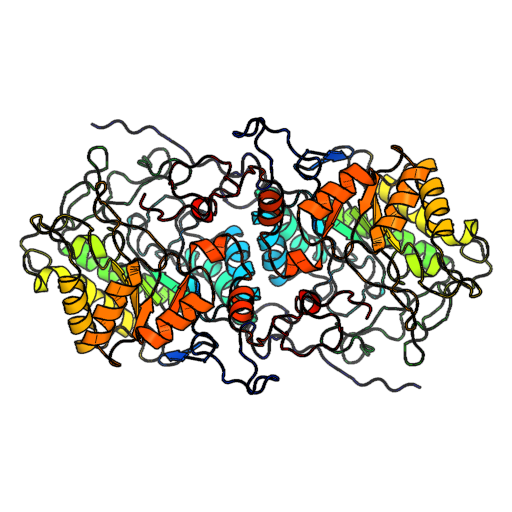6 -1.322 -9.547 1 98.44 128 HIS A N 1
ATOM 976 C CA . HIS A 1 128 ? 12.305 -1.092 -9.867 1 98.44 128 HIS A CA 1
ATOM 977 C C . HIS A 1 128 ? 12.797 0.224 -9.273 1 98.44 128 HIS A C 1
ATOM 979 O O . HIS A 1 128 ? 13.938 0.315 -8.812 1 98.44 128 HIS A O 1
ATOM 985 N N . SER A 1 129 ? 11.945 1.202 -9.289 1 98.19 129 SER A N 1
ATOM 986 C CA . SER A 1 129 ? 12.312 2.496 -8.727 1 98.19 129 SER A CA 1
ATOM 987 C C . SER A 1 129 ? 12.633 2.381 -7.238 1 98.19 129 SER A C 1
ATOM 989 O O . SER A 1 129 ? 13.344 3.217 -6.684 1 98.19 129 SER A O 1
ATOM 991 N N . GLN A 1 130 ? 12.078 1.366 -6.609 1 97.56 130 GLN A N 1
ATOM 992 C CA . GLN A 1 130 ? 12.305 1.115 -5.191 1 97.56 130 GLN A CA 1
ATOM 993 C C . GLN A 1 130 ? 13.43 0.101 -4.988 1 97.56 130 GLN A C 1
ATOM 995 O O . GLN A 1 130 ? 13.688 -0.328 -3.861 1 97.56 130 GLN A O 1
ATOM 1000 N N . GLY A 1 131 ? 14.055 -0.327 -6.031 1 96.88 131 GLY A N 1
ATOM 1001 C CA . GLY A 1 131 ? 15.117 -1.314 -5.965 1 96.88 131 GLY A CA 1
ATOM 1002 C C . GLY A 1 131 ? 14.609 -2.727 -5.746 1 96.88 131 GLY A C 1
ATOM 1003 O O . GLY A 1 131 ? 15.359 -3.604 -5.316 1 96.88 131 GLY A O 1
ATOM 1004 N N . GLN A 1 132 ? 13.336 -2.984 -5.957 1 97.75 132 GLN A N 1
ATOM 1005 C CA . GLN A 1 132 ? 12.734 -4.293 -5.711 1 97.75 132 GLN A CA 1
ATOM 1006 C C . GLN A 1 132 ? 12.664 -5.117 -6.992 1 97.75 132 GLN A C 1
ATOM 1008 O O . GLN A 1 132 ? 12.586 -4.562 -8.094 1 97.75 132 GLN A O 1
ATOM 1013 N N . LYS A 1 133 ? 12.742 -6.461 -6.844 1 98.62 133 LYS A N 1
ATOM 1014 C CA . LYS A 1 133 ? 12.586 -7.391 -7.957 1 98.62 133 LYS A CA 1
ATOM 1015 C C . LYS A 1 133 ? 11.156 -7.914 -8.031 1 98.62 133 LYS A C 1
ATOM 1017 O O . LYS A 1 133 ? 10.531 -8.188 -7.004 1 98.62 133 LYS A O 1
ATOM 1022 N N . ILE A 1 134 ? 10.641 -7.984 -9.234 1 98.88 134 ILE A N 1
ATOM 1023 C CA . ILE A 1 134 ? 9.258 -8.406 -9.43 1 98.88 134 ILE A CA 1
ATOM 1024 C C . ILE A 1 134 ? 9.141 -9.227 -10.711 1 98.88 134 ILE A C 1
ATOM 1026 O O . ILE A 1 134 ? 9.75 -8.883 -11.727 1 98.88 134 ILE A O 1
ATOM 1030 N N . GLY A 1 135 ? 8.484 -10.367 -10.633 1 98.88 135 GLY A N 1
ATOM 1031 C CA . GLY A 1 135 ? 8.219 -11.234 -11.766 1 98.88 135 GLY A CA 1
ATOM 1032 C C . GLY A 1 135 ? 6.734 -11.43 -12.031 1 98.88 135 GLY A C 1
ATOM 1033 O O . GLY A 1 135 ? 5.895 -10.789 -11.398 1 98.88 135 GLY A O 1
ATOM 1034 N N . VAL A 1 136 ? 6.414 -12.227 -13.031 1 98.94 136 VAL A N 1
ATOM 1035 C CA . VAL A 1 136 ? 5.039 -12.461 -13.461 1 98.94 136 VAL A CA 1
ATOM 1036 C C . VAL A 1 136 ? 4.742 -13.953 -13.438 1 98.94 136 VAL A C 1
ATOM 1038 O O . VAL A 1 136 ? 5.523 -14.758 -13.961 1 98.94 136 VAL A O 1
ATOM 1041 N N . GLN A 1 137 ? 3.66 -14.312 -12.828 1 98.94 137 GLN A N 1
ATOM 1042 C CA . GLN A 1 137 ? 3.199 -15.688 -12.938 1 98.94 137 GLN A CA 1
ATOM 1043 C C . GLN A 1 137 ? 2.33 -15.875 -14.18 1 98.94 137 GLN A C 1
ATOM 1045 O O . GLN A 1 137 ? 1.271 -15.258 -14.305 1 98.94 137 GLN A O 1
ATOM 1050 N N . LEU A 1 138 ? 2.777 -16.656 -15.062 1 98.94 138 LEU A N 1
ATOM 1051 C CA . LEU A 1 138 ? 2.023 -16.984 -16.266 1 98.94 138 LEU A CA 1
ATOM 1052 C C . LEU A 1 138 ? 1.2 -18.25 -16.078 1 98.94 138 LEU A C 1
ATOM 1054 O O . LEU A 1 138 ? 1.668 -19.219 -15.469 1 98.94 138 LEU A O 1
ATOM 1058 N N . GLY A 1 139 ? -0.041 -18.188 -16.531 1 98.75 139 GLY A N 1
ATOM 1059 C CA . GLY A 1 139 ? -0.871 -19.359 -16.281 1 98.75 139 GLY A CA 1
ATOM 1060 C C . GLY A 1 139 ? -2.061 -19.453 -17.234 1 98.75 139 GLY A C 1
ATOM 1061 O O . GLY A 1 139 ? -2.254 -18.578 -18.078 1 98.75 139 GLY A O 1
ATOM 1062 N N . HIS A 1 140 ? -2.725 -20.484 -17.219 1 98.94 140 HIS A N 1
ATOM 1063 C CA . HIS A 1 140 ? -3.994 -20.844 -17.844 1 98.94 140 HIS A CA 1
ATOM 1064 C C . HIS A 1 140 ? -4.898 -21.594 -16.875 1 98.94 140 HIS A C 1
ATOM 1066 O O . HIS A 1 140 ? -4.492 -22.625 -16.328 1 98.94 140 HIS A O 1
ATOM 1072 N N . ALA A 1 141 ? -6.121 -21.141 -16.75 1 98.75 141 ALA A N 1
ATOM 1073 C CA . ALA A 1 141 ? -6.98 -21.594 -15.664 1 98.75 141 ALA A CA 1
ATOM 1074 C C . ALA A 1 141 ? -7.578 -22.969 -15.969 1 98.75 141 ALA A C 1
ATOM 1076 O O . ALA A 1 141 ? -8.078 -23.641 -15.07 1 98.75 141 ALA A O 1
ATOM 1077 N N . GLY A 1 142 ? -7.555 -23.406 -17.297 1 98.56 142 GLY A N 1
ATOM 1078 C CA . GLY A 1 142 ? -8.078 -24.719 -17.656 1 98.56 142 GLY A CA 1
ATOM 1079 C C . GLY A 1 142 ? -9.531 -24.906 -17.234 1 98.56 142 GLY A C 1
ATOM 1080 O O . GLY A 1 142 ? -10.383 -24.078 -17.547 1 98.56 142 GLY A O 1
ATOM 1081 N N . ARG A 1 143 ? -9.859 -25.969 -16.609 1 97.56 143 ARG A N 1
ATOM 1082 C CA . ARG A 1 143 ? -11.234 -26.328 -16.297 1 97.56 143 ARG A CA 1
ATOM 1083 C C . ARG A 1 143 ? -11.812 -25.453 -15.203 1 97.56 143 ARG A C 1
ATOM 1085 O O . ARG A 1 143 ? -13 -25.531 -14.883 1 97.56 143 ARG A O 1
ATOM 1092 N N . LYS A 1 144 ? -10.984 -24.562 -14.602 1 97.25 144 LYS A N 1
ATOM 1093 C CA . LYS A 1 144 ? -11.453 -23.641 -13.578 1 97.25 144 LYS A CA 1
ATOM 1094 C C . LYS A 1 144 ? -11.641 -22.234 -14.141 1 97.25 144 LYS A C 1
ATOM 1096 O O . LYS A 1 144 ? -11.781 -21.266 -13.383 1 97.25 144 LYS A O 1
ATOM 1101 N N . ALA A 1 145 ? -11.641 -22.156 -15.445 1 98.44 145 ALA A N 1
ATOM 1102 C CA . ALA A 1 145 ? -11.836 -20.875 -16.125 1 98.44 145 ALA A CA 1
ATOM 1103 C C . ALA A 1 145 ? -13.305 -20.469 -16.109 1 98.44 145 ALA A C 1
ATOM 1105 O O . ALA A 1 145 ? -14.18 -21.281 -15.82 1 98.44 145 ALA A O 1
ATOM 1106 N N . SER A 1 146 ? -13.547 -19.172 -16.406 1 98.31 146 SER A N 1
ATOM 1107 C CA . SER A 1 146 ? -14.867 -18.578 -16.547 1 98.31 146 SER A CA 1
ATOM 1108 C C . SER A 1 146 ? -15.672 -18.703 -15.266 1 98.31 146 SER A C 1
ATOM 1110 O O . SER A 1 146 ? -16.797 -19.203 -15.273 1 98.31 146 SER A O 1
ATOM 1112 N N . THR A 1 147 ? -15.062 -18.281 -14.211 1 96.75 147 THR A N 1
ATOM 1113 C CA . THR A 1 147 ? -15.719 -18.297 -12.906 1 96.75 147 THR A CA 1
ATOM 1114 C C . THR A 1 147 ? -15.82 -16.875 -12.328 1 96.75 147 THR A C 1
ATOM 1116 O O . THR A 1 147 ? -15.273 -15.93 -12.898 1 96.75 147 THR A O 1
ATOM 1119 N N . LEU A 1 148 ? -16.625 -16.797 -11.289 1 95 148 LEU A N 1
ATOM 1120 C CA . LEU A 1 148 ? -16.766 -15.531 -10.562 1 95 148 LEU A CA 1
ATOM 1121 C C . LEU A 1 148 ? -15.68 -15.398 -9.5 1 95 148 LEU A C 1
ATOM 1123 O O . LEU A 1 148 ? -15.133 -16.406 -9.031 1 95 148 LEU A O 1
ATOM 1127 N N . PRO A 1 149 ? -15.32 -14.148 -9.156 1 94.31 149 PRO A N 1
ATOM 1128 C CA . PRO A 1 149 ? -14.344 -13.992 -8.078 1 94.31 149 PRO A CA 1
ATOM 1129 C C . PRO A 1 149 ? -14.812 -14.617 -6.766 1 94.31 149 PRO A C 1
ATOM 1131 O O . PRO A 1 149 ? -16.016 -14.789 -6.559 1 94.31 149 PRO A O 1
ATOM 1134 N N . PRO A 1 150 ? -13.844 -14.883 -5.906 1 90 150 PRO A N 1
ATOM 1135 C CA . PRO A 1 150 ? -14.172 -15.609 -4.676 1 90 150 PRO A CA 1
ATOM 1136 C C . PRO A 1 150 ? -15.188 -14.867 -3.807 1 90 150 PRO A C 1
ATOM 1138 O O . PRO A 1 150 ? -16 -15.5 -3.135 1 90 150 PRO A O 1
ATOM 1141 N N . TRP A 1 151 ? -15.18 -13.523 -3.795 1 89.44 151 TRP A N 1
ATOM 1142 C CA . TRP A 1 151 ? -16.078 -12.805 -2.902 1 89.44 151 TRP A CA 1
ATOM 1143 C C . TRP A 1 151 ? -17.516 -12.883 -3.396 1 89.44 151 TRP A C 1
ATOM 1145 O O . TRP A 1 151 ? -18.453 -12.492 -2.688 1 89.44 151 TRP A O 1
ATOM 1155 N N . LEU A 1 152 ? -17.734 -13.398 -4.605 1 91.12 152 LEU A N 1
ATOM 1156 C CA . LEU A 1 152 ? -19.078 -13.656 -5.117 1 91.12 152 LEU A CA 1
ATOM 1157 C C . LEU A 1 152 ? -19.375 -15.156 -5.121 1 91.12 152 LEU A C 1
ATOM 1159 O O . LEU A 1 152 ? -20.312 -15.602 -5.781 1 91.12 152 LEU A O 1
ATOM 1163 N N . GLY A 1 153 ? -18.516 -15.961 -4.547 1 87.06 153 GLY A N 1
ATOM 1164 C CA . GLY A 1 153 ? -18.781 -17.375 -4.34 1 87.06 153 GLY A CA 1
ATOM 1165 C C . GLY A 1 153 ? -18.047 -18.281 -5.316 1 87.06 153 GLY A C 1
ATOM 1166 O O . GLY A 1 153 ? -18.062 -19.5 -5.18 1 87.06 153 GLY A O 1
ATOM 1167 N N . GLY A 1 154 ? -17.453 -17.734 -6.328 1 90.38 154 GLY A N 1
ATOM 1168 C CA . GLY A 1 154 ? -16.625 -18.516 -7.246 1 90.38 154 GLY A CA 1
ATOM 1169 C C . GLY A 1 154 ? -17.453 -19.359 -8.211 1 90.38 154 GLY A C 1
ATOM 1170 O O . GLY A 1 154 ? -16.953 -20.344 -8.758 1 90.38 154 GLY A O 1
ATOM 1171 N N . GLY A 1 155 ? -18.703 -19.047 -8.359 1 91.75 155 GLY A N 1
ATOM 1172 C CA . GLY A 1 155 ? -19.531 -19.75 -9.32 1 91.75 155 GLY A CA 1
ATOM 1173 C C . GLY A 1 155 ? -19.172 -19.438 -10.758 1 91.75 155 GLY A C 1
ATOM 1174 O O . GLY A 1 155 ? -18.141 -18.812 -11.023 1 91.75 155 GLY A O 1
ATOM 1175 N N . VAL A 1 156 ? -20 -19.891 -11.656 1 96.69 156 VAL A N 1
ATOM 1176 C CA . VAL A 1 156 ? -19.719 -19.766 -13.078 1 96.69 156 VAL A CA 1
ATOM 1177 C C . VAL A 1 156 ? -19.969 -18.328 -13.531 1 96.69 156 VAL A C 1
ATOM 1179 O O . VAL A 1 156 ? -21 -17.734 -13.195 1 96.69 156 VAL A O 1
ATOM 1182 N N . ALA A 1 157 ? -19.062 -17.719 -14.18 1 97.75 157 ALA A N 1
ATOM 1183 C CA . ALA A 1 157 ? -19.312 -16.5 -14.953 1 97.75 157 ALA A CA 1
ATOM 1184 C C . ALA A 1 157 ? -19.859 -16.844 -16.344 1 97.75 157 ALA A C 1
ATOM 1186 O O . ALA A 1 157 ? -19.141 -17.359 -17.188 1 97.75 157 ALA A O 1
ATOM 1187 N N . THR A 1 158 ? -21.078 -16.531 -16.547 1 97.69 158 THR A N 1
ATOM 1188 C CA . THR A 1 158 ? -21.719 -16.828 -17.812 1 97.69 158 THR A CA 1
ATOM 1189 C C . THR A 1 158 ? -21.25 -15.867 -18.906 1 97.69 158 THR A C 1
ATOM 1191 O O . THR A 1 158 ? -20.609 -14.859 -18.609 1 97.69 158 THR A O 1
ATOM 1194 N N . ASN A 1 159 ? -21.609 -16.219 -20.109 1 97.31 159 ASN A N 1
ATOM 1195 C CA . ASN A 1 159 ? -21.266 -15.344 -21.234 1 97.31 159 ASN A CA 1
ATOM 1196 C C . ASN A 1 159 ? -21.906 -13.969 -21.078 1 97.31 159 ASN A C 1
ATOM 1198 O O . ASN A 1 159 ? -21.344 -12.961 -21.516 1 97.31 159 ASN A O 1
ATOM 1202 N N . ALA A 1 160 ? -23.031 -13.875 -20.469 1 96.81 160 ALA A N 1
ATOM 1203 C CA . ALA A 1 160 ? -23.797 -12.633 -20.312 1 96.81 160 ALA A CA 1
ATOM 1204 C C . ALA A 1 160 ? -23.062 -11.656 -19.391 1 96.81 160 ALA A C 1
ATOM 1206 O O . ALA A 1 160 ? -23.281 -10.445 -19.453 1 96.81 160 ALA A O 1
ATOM 1207 N N . VAL A 1 161 ? -22.125 -12.195 -18.625 1 96.75 161 VAL A N 1
ATOM 1208 C CA . VAL A 1 161 ? -21.453 -11.32 -17.672 1 96.75 161 VAL A CA 1
ATOM 1209 C C . VAL A 1 161 ? -19.938 -11.344 -17.938 1 96.75 161 VAL A C 1
ATOM 1211 O O . VAL A 1 161 ? -19.141 -11.172 -17.031 1 96.75 161 VAL A O 1
ATOM 1214 N N . GLY A 1 162 ? -19.594 -11.656 -19.141 1 97.19 162 GLY A N 1
ATOM 1215 C CA . GLY A 1 162 ? -18.203 -11.516 -19.594 1 97.19 162 GLY A CA 1
ATOM 1216 C C . GLY A 1 162 ? -17.438 -12.812 -19.562 1 97.19 162 GLY A C 1
ATOM 1217 O O . GLY A 1 162 ? -16.25 -12.844 -19.891 1 97.19 162 GLY A O 1
ATOM 1218 N N . GLY A 1 163 ? -18.062 -13.961 -19.172 1 98 163 GLY A N 1
ATOM 1219 C CA . GLY A 1 163 ? -17.406 -15.266 -19.172 1 98 163 GLY A CA 1
ATOM 1220 C C . GLY A 1 163 ? -17.359 -15.891 -20.562 1 98 163 GLY A C 1
ATOM 1221 O O . GLY A 1 163 ? -17.609 -15.219 -21.562 1 98 163 GLY A O 1
ATOM 1222 N N . TRP A 1 164 ? -16.922 -17.094 -20.594 1 98.31 164 TRP A N 1
ATOM 1223 C CA . TRP A 1 164 ? -16.734 -17.844 -21.844 1 98.31 164 TRP A CA 1
ATOM 1224 C C . TRP A 1 164 ? -16.953 -19.328 -21.625 1 98.31 164 TRP A C 1
ATOM 1226 O O . TRP A 1 164 ? -16.078 -20.141 -21.922 1 98.31 164 TRP A O 1
ATOM 1236 N N . VAL A 1 165 ? -18.125 -19.734 -21.234 1 97.38 165 VAL A N 1
ATOM 1237 C CA . VAL A 1 165 ? -18.469 -21.078 -20.766 1 97.38 165 VAL A CA 1
ATOM 1238 C C . VAL A 1 165 ? -18.266 -22.078 -21.906 1 97.38 165 VAL A C 1
ATOM 1240 O O . VAL A 1 165 ? -18.047 -23.266 -21.656 1 97.38 165 VAL A O 1
ATOM 1243 N N . ASP A 1 166 ? -18.281 -21.609 -23.141 1 96.94 166 ASP A N 1
ATOM 1244 C CA . ASP A 1 166 ? -18.188 -22.5 -24.297 1 96.94 166 ASP A CA 1
ATOM 1245 C C . ASP A 1 166 ? -16.734 -22.672 -24.734 1 96.94 166 ASP A C 1
ATOM 1247 O O . ASP A 1 166 ? -16.453 -23.406 -25.688 1 96.94 166 ASP A O 1
ATOM 1251 N N . ASN A 1 167 ? -15.859 -22.016 -24.047 1 98.12 167 ASN A N 1
ATOM 1252 C CA . ASN A 1 167 ? -14.461 -22.047 -24.453 1 98.12 167 ASN A CA 1
ATOM 1253 C C . ASN A 1 167 ? -13.539 -22.359 -23.281 1 98.12 167 ASN A C 1
ATOM 1255 O O . ASN A 1 167 ? -12.422 -21.844 -23.203 1 98.12 167 ASN A O 1
ATOM 1259 N N . VAL A 1 168 ? -14.016 -23.109 -22.344 1 98.62 168 VAL A N 1
ATOM 1260 C CA . VAL A 1 168 ? -13.211 -23.609 -21.234 1 98.62 168 VAL A CA 1
ATOM 1261 C C . VAL A 1 168 ? -12.477 -24.891 -21.672 1 98.62 168 VAL A C 1
ATOM 1263 O O . VAL A 1 168 ? -13.086 -25.797 -22.234 1 98.62 168 VAL A O 1
ATOM 1266 N N . LYS A 1 169 ? -11.148 -24.938 -21.422 1 98.62 169 LYS A N 1
ATOM 1267 C CA . LYS A 1 169 ? -10.305 -26 -21.953 1 98.62 169 LYS A CA 1
ATOM 1268 C C . LYS A 1 169 ? -9.719 -26.844 -20.844 1 98.62 169 LYS A C 1
ATOM 1270 O O . LYS A 1 169 ? -9.516 -26.359 -19.719 1 98.62 169 LYS A O 1
ATOM 1275 N N . ALA A 1 170 ? -9.469 -28.109 -21.141 1 98.75 170 ALA A N 1
ATOM 1276 C CA . ALA A 1 170 ? -8.852 -29.047 -20.188 1 98.75 170 ALA A CA 1
ATOM 1277 C C . ALA A 1 170 ? -8.219 -30.219 -20.922 1 98.75 170 ALA A C 1
ATOM 1279 O O . ALA A 1 170 ? -8.422 -30.406 -22.125 1 98.75 170 ALA A O 1
ATOM 1280 N N . PRO A 1 171 ? -7.344 -30.984 -20.234 1 98.75 171 PRO A N 1
ATOM 1281 C CA . PRO A 1 171 ? -6.82 -32.188 -20.875 1 98.75 171 PRO A CA 1
ATOM 1282 C C . PRO A 1 171 ? -7.914 -33.188 -21.203 1 98.75 171 PRO A C 1
ATOM 1284 O O . PRO A 1 171 ? -7.801 -33.938 -22.188 1 98.75 171 PRO A O 1
ATOM 1287 N N . SER A 1 172 ? -8.906 -33.281 -20.359 1 98.5 172 SER A N 1
ATOM 1288 C CA . SER A 1 172 ? -10.062 -34.156 -20.531 1 98.5 172 SER A CA 1
ATOM 1289 C C . SER A 1 172 ? -11.359 -33.406 -20.234 1 98.5 172 SER A C 1
ATOM 1291 O O . SER A 1 172 ? -11.352 -32.406 -19.516 1 98.5 172 SER A O 1
ATOM 1293 N N . ALA A 1 173 ? -12.461 -33.875 -20.844 1 97.94 173 ALA A N 1
ATOM 1294 C CA . ALA A 1 173 ? -13.766 -33.25 -20.609 1 97.94 173 ALA A CA 1
ATOM 1295 C C . ALA A 1 173 ? -14.336 -33.656 -19.25 1 97.94 173 ALA A C 1
ATOM 1297 O O . ALA A 1 173 ? -15.391 -34.281 -19.172 1 97.94 173 ALA A O 1
ATOM 1298 N N . ILE A 1 174 ? -13.656 -33.312 -18.172 1 96.06 174 ILE A N 1
ATOM 1299 C CA . ILE A 1 174 ? -14.047 -33.594 -16.797 1 96.06 174 ILE A CA 1
ATOM 1300 C C . ILE A 1 174 ? -14.227 -32.281 -16.031 1 96.06 174 ILE A C 1
ATOM 1302 O O . ILE A 1 174 ? -13.273 -31.531 -15.852 1 96.06 174 ILE A O 1
ATOM 1306 N N . SER A 1 175 ? -15.445 -32.031 -15.648 1 95.44 175 SER A N 1
ATOM 1307 C CA . SER A 1 175 ? -15.773 -30.828 -14.922 1 95.44 175 SER A CA 1
ATOM 1308 C C . SER A 1 175 ? -15.062 -30.781 -13.57 1 95.44 175 SER A C 1
ATOM 1310 O O . SER A 1 175 ? -14.805 -31.828 -12.961 1 95.44 175 SER A O 1
ATOM 1312 N N . PHE A 1 176 ? -14.719 -29.547 -13.164 1 93.81 176 PHE A N 1
ATOM 1313 C CA . PHE A 1 176 ? -14.102 -29.359 -11.859 1 93.81 176 PHE A CA 1
ATOM 1314 C C . PHE A 1 176 ? -15.07 -29.734 -10.742 1 93.81 176 PHE A C 1
ATOM 1316 O O . PHE A 1 176 ? -14.68 -30.312 -9.734 1 93.81 176 PHE A O 1
ATOM 1323 N N . SER A 1 177 ? -16.281 -29.312 -10.898 1 89.31 177 SER A N 1
ATOM 1324 C CA . SER A 1 177 ? -17.312 -29.578 -9.922 1 89.31 177 SER A CA 1
ATOM 1325 C C . SER A 1 177 ? -18.578 -30.141 -10.586 1 89.31 177 SER A C 1
ATOM 1327 O O . SER A 1 177 ? -18.75 -30 -11.805 1 89.31 177 SER A O 1
ATOM 1329 N N . ASN A 1 178 ? -19.453 -30.734 -9.773 1 86.12 178 ASN A N 1
ATOM 1330 C CA . ASN A 1 178 ? -20.641 -31.375 -10.305 1 86.12 178 ASN A CA 1
ATOM 1331 C C . ASN A 1 178 ? -21.547 -30.375 -11.023 1 86.12 178 ASN A C 1
ATOM 1333 O O . ASN A 1 178 ? -22.188 -30.703 -12.016 1 86.12 178 ASN A O 1
ATOM 1337 N N . ASP A 1 179 ? -21.578 -29.188 -10.57 1 86.81 179 ASP A N 1
ATOM 1338 C CA . ASP A 1 179 ? -22.453 -28.172 -11.156 1 86.81 179 ASP A CA 1
ATOM 1339 C C . ASP A 1 179 ? -21.641 -27.172 -11.977 1 86.81 179 ASP A C 1
ATOM 1341 O O . ASP A 1 179 ? -22.141 -26.094 -12.312 1 86.81 179 ASP A O 1
ATOM 1345 N N . GLY A 1 180 ? -20.469 -27.578 -12.344 1 92.75 180 GLY A N 1
ATOM 1346 C CA . GLY A 1 180 ? -19.609 -26.656 -13.07 1 92.75 180 GLY A CA 1
ATOM 1347 C C . GLY A 1 180 ? -19.641 -26.859 -14.57 1 92.75 180 GLY A C 1
ATOM 1348 O O . GLY A 1 180 ? -20.5 -27.578 -15.086 1 92.75 180 GLY A O 1
ATOM 1349 N N . ILE A 1 181 ? -18.781 -26.125 -15.242 1 96.5 181 ILE A N 1
ATOM 1350 C CA . ILE A 1 181 ? -18.656 -26.172 -16.688 1 96.5 181 ILE A CA 1
ATOM 1351 C C . ILE A 1 181 ? -17.953 -27.469 -17.109 1 96.5 181 ILE A C 1
ATOM 1353 O O . ILE A 1 181 ? -16.938 -27.844 -16.516 1 96.5 181 ILE A O 1
ATOM 1357 N N . THR A 1 182 ? -18.5 -28.188 -18.016 1 97.12 182 THR A N 1
ATOM 1358 C CA . THR A 1 182 ? -17.734 -29.25 -18.656 1 97.12 182 THR A CA 1
ATOM 1359 C C . THR A 1 182 ? -16.766 -28.672 -19.672 1 97.12 182 THR A C 1
ATOM 1361 O O . THR A 1 182 ? -17.188 -28.125 -20.703 1 97.12 182 THR A O 1
ATOM 1364 N N . PRO A 1 183 ? -15.531 -28.75 -19.422 1 98.19 183 PRO A N 1
ATOM 1365 C CA . PRO A 1 183 ? -14.555 -28.172 -20.344 1 98.19 183 PRO A CA 1
ATOM 1366 C C . PRO A 1 183 ? -14.43 -28.969 -21.641 1 98.19 183 PRO A C 1
ATOM 1368 O O . PRO A 1 183 ? -14.922 -30.094 -21.719 1 98.19 183 PRO A O 1
ATOM 1371 N N . LYS A 1 184 ? -13.922 -28.297 -22.625 1 98.19 184 LYS A N 1
ATOM 1372 C CA . LYS A 1 184 ? -13.539 -28.984 -23.859 1 98.19 184 LYS A CA 1
ATOM 1373 C C . LYS A 1 184 ? -12.156 -29.625 -23.734 1 98.19 184 LYS A C 1
ATOM 1375 O O . LYS A 1 184 ? -11.195 -28.953 -23.344 1 98.19 184 LYS A O 1
ATOM 1380 N N . ALA A 1 185 ? -12.062 -30.906 -24.016 1 98.75 185 ALA A N 1
ATOM 1381 C CA . ALA A 1 185 ? -10.75 -31.547 -24.062 1 98.75 185 ALA A CA 1
ATOM 1382 C C . ALA A 1 185 ? -9.891 -30.938 -25.172 1 98.75 185 ALA A C 1
ATOM 1384 O O . ALA A 1 185 ? -10.305 -30.875 -26.328 1 98.75 185 ALA A O 1
ATOM 1385 N N . MET A 1 186 ? -8.719 -30.578 -24.875 1 98.75 186 MET A N 1
ATOM 1386 C CA . MET A 1 186 ? -7.832 -29.938 -25.844 1 98.75 186 MET A CA 1
ATOM 1387 C C . MET A 1 186 ? -7.383 -30.922 -26.906 1 98.75 186 MET A C 1
ATOM 1389 O O . MET A 1 186 ? -7.086 -32.094 -26.609 1 98.75 186 MET A O 1
ATOM 1393 N N . THR A 1 187 ? -7.348 -30.406 -28.125 1 98.31 187 THR A N 1
ATOM 1394 C CA . THR A 1 187 ? -6.719 -31.172 -29.203 1 98.31 187 THR A CA 1
ATOM 1395 C C . THR A 1 187 ? -5.203 -30.984 -29.172 1 98.31 187 THR A C 1
ATOM 1397 O O . THR A 1 187 ? -4.684 -30.141 -28.453 1 98.31 187 THR A O 1
ATOM 1400 N N . ARG A 1 188 ? -4.531 -31.875 -29.906 1 97.88 188 ARG A N 1
ATOM 1401 C CA . ARG A 1 188 ? -3.09 -31.719 -30.047 1 97.88 188 ARG A CA 1
ATOM 1402 C C . ARG A 1 188 ? -2.742 -30.328 -30.594 1 97.88 188 ARG A C 1
ATOM 1404 O O . ARG A 1 188 ? -1.777 -29.703 -30.141 1 97.88 188 ARG A O 1
ATOM 1411 N N . GLU A 1 189 ? -3.498 -29.891 -31.547 1 98.25 189 GLU A N 1
ATOM 1412 C CA . GLU A 1 189 ? -3.299 -28.578 -32.125 1 98.25 189 GLU A CA 1
ATOM 1413 C C . GLU A 1 189 ? -3.475 -27.469 -31.094 1 98.25 189 GLU A C 1
ATOM 1415 O O . GLU A 1 189 ? -2.727 -26.484 -31.078 1 98.25 189 GLU A O 1
ATOM 1420 N N . GLU A 1 190 ? -4.445 -27.609 -30.25 1 98.5 190 GLU A N 1
ATOM 1421 C CA . GLU A 1 190 ? -4.699 -26.609 -29.203 1 98.5 190 GLU A CA 1
ATOM 1422 C C . GLU A 1 190 ? -3.58 -26.609 -28.172 1 98.5 190 GLU A C 1
ATOM 1424 O O . GLU A 1 190 ? -3.25 -25.562 -27.609 1 98.5 190 GLU A O 1
ATOM 1429 N N . ILE A 1 191 ? -2.98 -27.766 -27.891 1 98.88 191 ILE A N 1
ATOM 1430 C CA . ILE A 1 191 ? -1.818 -27.828 -27 1 98.88 191 ILE A CA 1
ATOM 1431 C C . ILE A 1 191 ? -0.655 -27.062 -27.625 1 98.88 191 ILE A C 1
ATOM 1433 O O . ILE A 1 191 ? 0.038 -26.297 -26.938 1 98.88 191 ILE A O 1
ATOM 1437 N N . ASP A 1 192 ? -0.48 -27.234 -28.953 1 98.69 192 ASP A N 1
ATOM 1438 C CA . ASP A 1 192 ? 0.562 -26.5 -29.641 1 98.69 192 ASP A CA 1
ATOM 1439 C C . ASP A 1 192 ? 0.279 -25 -29.609 1 98.69 192 ASP A C 1
ATOM 1441 O O . ASP A 1 192 ? 1.196 -24.188 -29.453 1 98.69 192 ASP A O 1
ATOM 1445 N N . GLN A 1 193 ? -0.978 -24.609 -29.781 1 98.75 193 GLN A N 1
ATOM 1446 C CA . GLN A 1 193 ? -1.369 -23.219 -29.703 1 98.75 193 GLN A CA 1
ATOM 1447 C C . GLN A 1 193 ? -1.101 -22.641 -28.312 1 98.75 193 GLN A C 1
ATOM 1449 O O . GLN A 1 193 ? -0.723 -21.484 -28.172 1 98.75 193 GLN A O 1
ATOM 1454 N N . LEU A 1 194 ? -1.346 -23.453 -27.297 1 98.81 194 LEU A N 1
ATOM 1455 C CA . LEU A 1 194 ? -1.024 -23.031 -25.938 1 98.81 194 LEU A CA 1
ATOM 1456 C C . LEU A 1 194 ? 0.464 -22.734 -25.797 1 98.81 194 LEU A C 1
ATOM 1458 O O . LEU A 1 194 ? 0.842 -21.734 -25.172 1 98.81 194 LEU A O 1
ATOM 1462 N N . LYS A 1 195 ? 1.284 -23.641 -26.344 1 98.88 195 LYS A N 1
ATOM 1463 C CA . LYS A 1 195 ? 2.729 -23.438 -26.281 1 98.88 195 LYS A CA 1
ATOM 1464 C C . LYS A 1 195 ? 3.131 -22.125 -26.953 1 98.88 195 LYS A C 1
ATOM 1466 O O . LYS A 1 195 ? 3.963 -21.391 -26.438 1 98.88 195 LYS A O 1
ATOM 1471 N N . GLU A 1 196 ? 2.506 -21.812 -28.094 1 98.88 196 GLU A N 1
ATOM 1472 C CA . GLU A 1 196 ? 2.771 -20.562 -28.797 1 98.88 196 GLU A CA 1
ATOM 1473 C C . GLU A 1 196 ? 2.334 -19.359 -27.969 1 98.88 196 GLU A C 1
ATOM 1475 O O . GLU A 1 196 ? 3.051 -18.359 -27.891 1 98.88 196 GLU A O 1
ATOM 1480 N N . ALA A 1 197 ? 1.171 -19.469 -27.391 1 98.94 197 ALA A N 1
ATOM 1481 C CA . ALA A 1 197 ? 0.651 -18.406 -26.547 1 98.94 197 ALA A CA 1
ATOM 1482 C C . ALA A 1 197 ? 1.561 -18.156 -25.344 1 98.94 197 ALA A C 1
ATOM 1484 O O . ALA A 1 197 ? 1.758 -17.016 -24.922 1 98.94 197 ALA A O 1
ATOM 1485 N N . TRP A 1 198 ? 2.078 -19.266 -24.797 1 98.94 198 TRP A N 1
ATOM 1486 C CA . TRP A 1 198 ? 2.973 -19.172 -23.656 1 98.94 198 TRP A CA 1
ATOM 1487 C C . TRP A 1 198 ? 4.242 -18.406 -24 1 98.94 198 TRP A C 1
ATOM 1489 O O . TRP A 1 198 ? 4.664 -17.516 -23.266 1 98.94 198 TRP A O 1
ATOM 1499 N N . VAL A 1 199 ? 4.84 -18.75 -25.094 1 98.94 199 VAL A N 1
ATOM 1500 C CA . VAL A 1 199 ? 6.043 -18.062 -25.562 1 98.94 199 VAL A CA 1
ATOM 1501 C C . VAL A 1 199 ? 5.742 -16.578 -25.781 1 98.94 199 VAL A C 1
ATOM 1503 O O . VAL A 1 199 ? 6.504 -15.719 -25.328 1 98.94 199 VAL A O 1
ATOM 1506 N N . ALA A 1 200 ? 4.641 -16.25 -26.438 1 98.94 200 ALA A N 1
ATOM 1507 C CA . ALA A 1 200 ? 4.266 -14.867 -26.719 1 98.94 200 ALA A CA 1
ATOM 1508 C C . ALA A 1 200 ? 4.055 -14.086 -25.422 1 98.94 200 ALA A C 1
ATOM 1510 O O . ALA A 1 200 ? 4.5 -12.945 -25.297 1 98.94 200 ALA A O 1
ATOM 1511 N N . ALA A 1 201 ? 3.354 -14.688 -24.484 1 98.94 201 ALA A N 1
ATOM 1512 C CA . ALA A 1 201 ? 3.113 -14.039 -23.203 1 98.94 201 ALA A CA 1
ATOM 1513 C C . ALA A 1 201 ? 4.422 -13.812 -22.453 1 98.94 201 ALA A C 1
ATOM 1515 O O . ALA A 1 201 ? 4.598 -12.781 -21.797 1 98.94 201 ALA A O 1
ATOM 1516 N N . THR A 1 202 ? 5.305 -14.812 -22.484 1 98.94 202 THR A N 1
ATOM 1517 C CA . THR A 1 202 ? 6.613 -14.664 -21.859 1 98.94 202 THR A CA 1
ATOM 1518 C C . THR A 1 202 ? 7.371 -13.484 -22.453 1 98.94 202 THR A C 1
ATOM 1520 O O . THR A 1 202 ? 7.949 -12.672 -21.734 1 98.94 202 THR A O 1
ATOM 1523 N N . LYS A 1 203 ? 7.352 -13.352 -23.75 1 98.94 203 LYS A N 1
ATOM 1524 C CA . LYS A 1 203 ? 7.996 -12.227 -24.422 1 98.94 203 LYS A CA 1
ATOM 1525 C C . LYS A 1 203 ? 7.391 -10.906 -23.969 1 98.94 203 LYS A C 1
ATOM 1527 O O . LYS A 1 203 ? 8.117 -9.93 -23.75 1 98.94 203 LYS A O 1
ATOM 1532 N N . ARG A 1 204 ? 6.09 -10.867 -23.844 1 98.94 204 ARG A N 1
ATOM 1533 C CA . ARG A 1 204 ? 5.422 -9.641 -23.422 1 98.94 204 ARG A CA 1
ATOM 1534 C C . ARG A 1 204 ? 5.766 -9.32 -21.969 1 98.94 204 ARG A C 1
ATOM 1536 O O . ARG A 1 204 ? 5.883 -8.148 -21.609 1 98.94 204 ARG A O 1
ATOM 1543 N N . ALA A 1 205 ? 5.871 -10.367 -21.125 1 98.94 205 ALA A N 1
ATOM 1544 C CA . ALA A 1 205 ? 6.316 -10.148 -19.75 1 98.94 205 ALA A CA 1
ATOM 1545 C C . ALA A 1 205 ? 7.703 -9.516 -19.719 1 98.94 205 ALA A C 1
ATOM 1547 O O . ALA A 1 205 ? 7.953 -8.586 -18.938 1 98.94 205 ALA A O 1
ATOM 1548 N N . LEU A 1 206 ? 8.609 -10.008 -20.547 1 98.94 206 LEU A N 1
ATOM 1549 C CA . LEU A 1 206 ? 9.953 -9.453 -20.641 1 98.94 206 LEU A CA 1
ATOM 1550 C C . LEU A 1 206 ? 9.922 -8.016 -21.141 1 98.94 206 LEU A C 1
ATOM 1552 O O . LEU A 1 206 ? 10.648 -7.152 -20.641 1 98.94 206 LEU A O 1
ATOM 1556 N N . ALA A 1 207 ? 9.07 -7.797 -22.109 1 98.88 207 ALA A N 1
ATOM 1557 C CA . ALA A 1 207 ? 8.914 -6.445 -22.641 1 98.88 207 ALA A CA 1
ATOM 1558 C C . ALA A 1 207 ? 8.414 -5.484 -21.578 1 98.88 207 ALA A C 1
ATOM 1560 O O . ALA A 1 207 ? 8.758 -4.301 -21.578 1 98.88 207 ALA A O 1
ATOM 1561 N N . ALA A 1 208 ? 7.625 -5.988 -20.656 1 98.88 208 ALA A N 1
ATOM 1562 C CA . ALA A 1 208 ? 7.113 -5.18 -19.562 1 98.88 208 ALA A CA 1
ATOM 1563 C C . ALA A 1 208 ? 8.195 -4.941 -18.5 1 98.88 208 ALA A C 1
ATOM 1565 O O . ALA A 1 208 ? 8.039 -4.086 -17.625 1 98.88 208 ALA A O 1
ATOM 1566 N N . GLY A 1 209 ? 9.297 -5.703 -18.516 1 98.75 209 GLY A N 1
ATOM 1567 C CA . GLY A 1 209 ? 10.422 -5.484 -17.625 1 98.75 209 GLY A CA 1
ATOM 1568 C C . GLY A 1 209 ? 10.5 -6.504 -16.5 1 98.75 209 GLY A C 1
ATOM 1569 O O . GLY A 1 209 ? 11.195 -6.289 -15.508 1 98.75 209 GLY A O 1
ATOM 1570 N N . ALA A 1 210 ? 9.812 -7.629 -16.625 1 98.88 210 ALA A N 1
ATOM 1571 C CA . ALA A 1 210 ? 9.805 -8.633 -15.555 1 98.88 210 ALA A CA 1
ATOM 1572 C C . ALA A 1 210 ? 11.219 -9.133 -15.266 1 98.88 210 ALA A C 1
ATOM 1574 O O . ALA A 1 210 ? 11.992 -9.406 -16.188 1 98.88 210 ALA A O 1
ATOM 1575 N N . ASP A 1 211 ? 11.555 -9.273 -13.977 1 98.88 211 ASP A N 1
ATOM 1576 C CA . ASP A 1 211 ? 12.867 -9.75 -13.562 1 98.88 211 ASP A CA 1
ATOM 1577 C C . ASP A 1 211 ? 12.953 -11.273 -13.648 1 98.88 211 ASP A C 1
ATOM 1579 O O . ASP A 1 211 ? 14.047 -11.836 -13.727 1 98.88 211 ASP A O 1
ATOM 1583 N N . PHE A 1 212 ? 11.859 -11.922 -13.555 1 98.94 212 PHE A N 1
ATOM 1584 C CA . PHE A 1 212 ? 11.727 -13.367 -13.656 1 98.94 212 PHE A CA 1
ATOM 1585 C C . PHE A 1 212 ? 10.289 -13.758 -14.016 1 98.94 212 PHE A C 1
ATOM 1587 O O . PHE A 1 212 ? 9.398 -12.906 -14.031 1 98.94 212 PHE A O 1
ATOM 1594 N N . ILE A 1 213 ? 10.039 -14.984 -14.375 1 98.88 213 ILE A N 1
ATOM 1595 C CA . ILE A 1 213 ? 8.688 -15.5 -14.594 1 98.88 213 ILE A CA 1
ATOM 1596 C C . ILE A 1 213 ? 8.461 -16.734 -13.734 1 98.88 213 ILE A C 1
ATOM 1598 O O . ILE A 1 213 ? 9.406 -17.406 -13.336 1 98.88 213 ILE A O 1
ATOM 1602 N N . GLU A 1 214 ? 7.234 -16.953 -13.391 1 98.94 214 GLU A N 1
ATOM 1603 C CA . GLU A 1 214 ? 6.809 -18.188 -12.742 1 98.94 214 GLU A CA 1
ATOM 1604 C C . GLU A 1 214 ? 5.75 -18.906 -13.57 1 98.94 214 GLU A C 1
ATOM 1606 O O . GLU A 1 214 ? 4.781 -18.281 -14.023 1 98.94 214 GLU A O 1
ATOM 1611 N N . ILE A 1 215 ? 5.969 -20.188 -13.797 1 99 215 ILE A N 1
ATOM 1612 C CA . ILE A 1 215 ? 5 -21.047 -14.469 1 99 215 ILE A CA 1
ATOM 1613 C C . ILE A 1 215 ? 4 -21.594 -13.453 1 99 215 ILE A C 1
ATOM 1615 O O . ILE A 1 215 ? 4.387 -22.234 -12.477 1 99 215 ILE A O 1
ATOM 1619 N N . HIS A 1 216 ? 2.719 -21.312 -13.711 1 98.94 216 HIS A N 1
ATOM 1620 C CA . HIS A 1 216 ? 1.684 -21.781 -12.789 1 98.94 216 HIS A CA 1
ATOM 1621 C C . HIS A 1 216 ? 1.208 -23.172 -13.148 1 98.94 216 HIS A C 1
ATOM 1623 O O . HIS A 1 216 ? 0.314 -23.344 -13.984 1 98.94 216 HIS A O 1
ATOM 1629 N N . ALA A 1 217 ? 1.676 -24.156 -12.492 1 98.81 217 ALA A N 1
ATOM 1630 C CA . ALA A 1 217 ? 1.283 -25.547 -12.695 1 98.81 217 ALA A CA 1
ATOM 1631 C C . ALA A 1 217 ? 0.645 -26.125 -11.438 1 98.81 217 ALA A C 1
ATOM 1633 O O . ALA A 1 217 ? 0.885 -27.281 -11.094 1 98.81 217 ALA A O 1
ATOM 1634 N N . ALA A 1 218 ? -0.136 -25.297 -10.75 1 98.25 218 ALA A N 1
ATOM 1635 C CA . ALA A 1 218 ? -0.697 -25.703 -9.469 1 98.25 218 ALA A CA 1
ATOM 1636 C C . ALA A 1 218 ? -2.199 -25.453 -9.414 1 98.25 218 ALA A C 1
ATOM 1638 O O . ALA A 1 218 ? -2.775 -24.922 -10.367 1 98.25 218 ALA A O 1
ATOM 1639 N N . HIS A 1 219 ? -2.846 -25.953 -8.398 1 96.12 219 HIS A N 1
ATOM 1640 C CA . HIS A 1 219 ? -4.145 -25.547 -7.871 1 96.12 219 HIS A CA 1
ATOM 1641 C C . HIS A 1 219 ? -5.273 -25.969 -8.805 1 96.12 219 HIS A C 1
ATOM 1643 O O . HIS A 1 219 ? -6.324 -25.328 -8.852 1 96.12 219 HIS A O 1
ATOM 1649 N N . GLY A 1 220 ? -4.984 -26.953 -9.594 1 96.38 220 GLY A N 1
ATOM 1650 C CA . GLY A 1 220 ? -6.031 -27.516 -10.438 1 96.38 220 GLY A CA 1
ATOM 1651 C C . GLY A 1 220 ? -6.215 -26.75 -11.734 1 96.38 220 GLY A C 1
ATOM 1652 O O . GLY A 1 220 ? -7.098 -27.062 -12.531 1 96.38 220 GLY A O 1
ATOM 1653 N N . TYR A 1 221 ? -5.426 -25.766 -11.945 1 98.25 221 TYR A N 1
ATOM 1654 C CA . TYR A 1 221 ? -5.457 -25.047 -13.219 1 98.25 221 TYR A CA 1
ATOM 1655 C C . TYR A 1 221 ? -4.918 -25.922 -14.344 1 98.25 221 TYR A C 1
ATOM 1657 O O . TYR A 1 221 ? -4.73 -27.125 -14.172 1 98.25 221 TYR A O 1
ATOM 1665 N N . LEU A 1 222 ? -4.711 -25.359 -15.508 1 98.88 222 LEU A N 1
ATOM 1666 C CA . LEU A 1 222 ? -4.566 -26.188 -16.703 1 98.88 222 LEU A CA 1
ATOM 1667 C C . LEU A 1 222 ? -3.383 -27.141 -16.578 1 98.88 222 LEU A C 1
ATOM 1669 O O . LEU A 1 222 ? -3.537 -28.344 -16.734 1 98.88 222 LEU A O 1
ATOM 1673 N N . LEU A 1 223 ? -2.189 -26.578 -16.312 1 98.88 223 LEU A N 1
ATOM 1674 C CA . LEU A 1 223 ? -1.007 -27.422 -16.266 1 98.88 223 LEU A CA 1
ATOM 1675 C C . LEU A 1 223 ? -1.105 -28.422 -15.117 1 98.88 223 LEU A C 1
ATOM 1677 O O . LEU A 1 223 ? -0.667 -29.562 -15.25 1 98.88 223 LEU A O 1
ATOM 1681 N N . SER A 1 224 ? -1.659 -28.016 -13.984 1 98.44 224 SER A N 1
ATOM 1682 C CA . SER A 1 224 ? -1.934 -28.922 -12.883 1 98.44 224 SER A CA 1
ATOM 1683 C C . SER A 1 224 ? -2.904 -30.031 -13.305 1 98.44 224 SER A C 1
ATOM 1685 O O . SER A 1 224 ? -2.748 -31.188 -12.906 1 98.44 224 SER A O 1
ATOM 1687 N N . SER A 1 225 ? -3.883 -29.719 -14.117 1 98.31 225 SER A N 1
ATOM 1688 C CA . SER A 1 225 ? -4.863 -30.688 -14.602 1 98.31 225 SER A CA 1
ATOM 1689 C C . SER A 1 225 ? -4.215 -31.719 -15.516 1 98.31 225 SER A C 1
ATOM 1691 O O . SER A 1 225 ? -4.656 -32.875 -15.57 1 98.31 225 SER A O 1
ATOM 1693 N N . PHE A 1 226 ? -3.209 -31.328 -16.25 1 98.81 226 PHE A N 1
ATOM 1694 C CA . PHE A 1 226 ? -2.471 -32.281 -17.062 1 98.81 226 PHE A CA 1
ATOM 1695 C C . PHE A 1 226 ? -1.68 -33.25 -16.188 1 98.81 226 PHE A C 1
ATOM 1697 O O . PHE A 1 226 ? -1.479 -34.406 -16.562 1 98.81 226 PHE A O 1
ATOM 1704 N N . LEU A 1 227 ? -1.229 -32.812 -15.055 1 98.62 227 LEU A N 1
ATOM 1705 C CA . LEU A 1 227 ? -0.378 -33.594 -14.172 1 98.62 227 LEU A CA 1
ATOM 1706 C C . LEU A 1 227 ? -1.181 -34.719 -13.492 1 98.62 227 LEU A C 1
ATOM 1708 O O . LEU A 1 227 ? -0.714 -35.844 -13.375 1 98.62 227 LEU A O 1
ATOM 1712 N N . SER A 1 228 ? -2.367 -34.438 -13.016 1 97.56 228 SER A N 1
ATOM 1713 C CA . SER A 1 228 ? -3.131 -35.344 -12.164 1 97.56 228 SER A CA 1
ATOM 1714 C C . SER A 1 228 ? -3.916 -36.344 -12.992 1 97.56 228 SER A C 1
ATOM 1716 O O . SER A 1 228 ? -4.645 -35.969 -13.914 1 97.56 228 SER A O 1
ATOM 1718 N N . PRO A 1 229 ? -3.879 -37.594 -12.609 1 95.75 229 PRO A N 1
ATOM 1719 C CA . PRO A 1 229 ? -4.676 -38.594 -13.336 1 95.75 229 PRO A CA 1
ATOM 1720 C C . PRO A 1 229 ? -6.172 -38.469 -13.062 1 95.75 229 PRO A C 1
ATOM 1722 O O . PRO A 1 229 ? -6.984 -39.062 -13.781 1 95.75 229 PRO A O 1
ATOM 1725 N N . SER A 1 230 ? -6.516 -37.719 -12.078 1 93.44 230 SER A N 1
ATOM 1726 C CA . SER A 1 230 ? -7.93 -37.5 -11.773 1 93.44 230 SER A CA 1
ATOM 1727 C C . SER A 1 230 ? -8.586 -36.594 -12.797 1 93.44 230 SER A C 1
ATOM 1729 O O . SER A 1 230 ? -9.797 -36.656 -13.016 1 93.44 230 SER A O 1
ATOM 1731 N N . SER A 1 231 ? -7.801 -35.75 -13.43 1 95.88 231 SER A N 1
ATOM 1732 C CA . SER A 1 231 ? -8.344 -34.781 -14.367 1 95.88 231 SER A CA 1
ATOM 1733 C C . SER A 1 231 ? -7.84 -35.031 -15.781 1 95.88 231 SER A C 1
ATOM 1735 O O . SER A 1 231 ? -8.359 -34.469 -16.75 1 95.88 231 SER A O 1
ATOM 1737 N N . ASN A 1 232 ? -6.82 -35.781 -15.922 1 98.12 232 ASN A N 1
ATOM 1738 C CA . ASN A 1 232 ? -6.219 -36.125 -17.219 1 98.12 232 ASN A CA 1
ATOM 1739 C C . ASN A 1 232 ? -6.398 -37.594 -17.562 1 98.12 232 ASN A C 1
ATOM 1741 O O . ASN A 1 232 ? -5.613 -38.438 -17.141 1 98.12 232 ASN A O 1
ATOM 1745 N N . GLN A 1 233 ? -7.316 -37.781 -18.453 1 97.25 233 GLN A N 1
ATOM 1746 C CA . GLN A 1 233 ? -7.605 -39.156 -18.875 1 97.25 233 GLN A CA 1
ATOM 1747 C C . GLN A 1 233 ? -7.301 -39.344 -20.359 1 97.25 233 GLN A C 1
ATOM 1749 O O . GLN A 1 233 ? -7.934 -40.156 -21.031 1 97.25 233 GLN A O 1
ATOM 1754 N N . ARG A 1 234 ? -6.477 -38.5 -20.812 1 98.19 234 ARG A N 1
ATOM 1755 C CA . ARG A 1 234 ? -6.023 -38.625 -22.203 1 98.19 234 ARG A CA 1
ATOM 1756 C C . ARG A 1 234 ? -5.309 -39.969 -22.422 1 98.19 234 ARG A C 1
ATOM 1758 O O . ARG A 1 234 ? -4.797 -40.562 -21.484 1 98.19 234 ARG A O 1
ATOM 1765 N N . THR A 1 235 ? -5.27 -40.344 -23.688 1 97.5 235 THR A N 1
ATOM 1766 C CA . THR A 1 235 ? -4.609 -41.594 -24.016 1 97.5 235 THR A CA 1
ATOM 1767 C C . THR A 1 235 ? -3.436 -41.375 -24.969 1 97.5 235 THR A C 1
ATOM 1769 O O . THR A 1 235 ? -2.775 -42.312 -25.391 1 97.5 235 THR A O 1
ATOM 1772 N N . ASP A 1 236 ? -3.178 -40.156 -25.281 1 97.88 236 ASP A N 1
ATOM 1773 C CA . ASP A 1 236 ? -2.072 -39.812 -26.172 1 97.88 236 ASP A CA 1
ATOM 1774 C C . ASP A 1 236 ? -0.81 -39.5 -25.375 1 97.88 236 ASP A C 1
ATOM 1776 O O . ASP A 1 236 ? -0.66 -39.906 -24.234 1 97.88 236 ASP A O 1
ATOM 1780 N N . GLU A 1 237 ? 0.135 -38.75 -25.969 1 98.31 237 GLU A N 1
ATOM 1781 C CA . GLU A 1 237 ? 1.454 -38.531 -25.391 1 98.31 237 GLU A CA 1
ATOM 1782 C C . GLU A 1 237 ? 1.387 -37.5 -24.266 1 98.31 237 GLU A C 1
ATOM 1784 O O . GLU A 1 237 ? 2.389 -37.219 -23.594 1 98.31 237 GLU A O 1
ATOM 1789 N N . TYR A 1 238 ? 0.217 -37 -23.984 1 98.69 238 TYR A N 1
ATOM 1790 C CA . TYR A 1 238 ? 0.078 -36 -22.922 1 98.69 238 TYR A CA 1
ATOM 1791 C C . TYR A 1 238 ? -0.782 -36.531 -21.781 1 98.69 238 TYR A C 1
ATOM 1793 O O . TYR A 1 238 ? -1.189 -35.781 -20.891 1 98.69 238 TYR A O 1
ATOM 1801 N N . GLY A 1 239 ? -1.145 -37.844 -21.734 1 97.69 239 GLY A N 1
ATOM 1802 C CA . GLY A 1 239 ? -1.911 -38.438 -20.656 1 97.69 239 GLY A CA 1
ATOM 1803 C C . GLY A 1 239 ? -1.556 -39.906 -20.422 1 97.69 239 GLY A C 1
ATOM 1804 O O . GLY A 1 239 ? -0.724 -40.469 -21.141 1 97.69 239 GLY A O 1
ATOM 1805 N N . GLY A 1 240 ? -2.137 -40.5 -19.375 1 96.56 240 GLY A N 1
ATOM 1806 C CA . GLY A 1 240 ? -1.877 -41.906 -19.031 1 96.56 240 GLY A CA 1
ATOM 1807 C C . GLY A 1 240 ? -0.705 -42.062 -18.078 1 96.56 240 GLY A C 1
ATOM 1808 O O . GLY A 1 240 ? -0.845 -41.875 -16.875 1 96.56 240 GLY A O 1
ATOM 1809 N N . SER A 1 241 ? 0.535 -42.312 -18.672 1 97.69 241 SER A N 1
ATOM 1810 C CA . SER A 1 241 ? 1.719 -42.531 -17.844 1 97.69 241 SER A CA 1
ATOM 1811 C C . SER A 1 241 ? 2.188 -41.25 -17.172 1 97.69 241 SER A C 1
ATOM 1813 O O . SER A 1 241 ? 1.846 -40.156 -17.625 1 97.69 241 SER A O 1
ATOM 1815 N N . PHE A 1 242 ? 2.941 -41.406 -16.094 1 98 242 PHE A N 1
ATOM 1816 C CA . PHE A 1 242 ? 3.545 -40.25 -15.414 1 98 242 PHE A CA 1
ATOM 1817 C C . PHE A 1 242 ? 4.344 -39.406 -16.391 1 98 242 PHE A C 1
ATOM 1819 O O . PHE A 1 242 ? 4.203 -38.188 -16.406 1 98 242 PHE A O 1
ATOM 1826 N N . GLU A 1 243 ? 5.113 -40.062 -17.234 1 98.44 243 GLU A N 1
ATOM 1827 C CA . GLU A 1 243 ? 5.973 -39.375 -18.188 1 98.44 243 GLU A CA 1
ATOM 1828 C C . GLU A 1 243 ? 5.152 -38.531 -19.156 1 98.44 243 GLU A C 1
ATOM 1830 O O . GLU A 1 243 ? 5.531 -37.406 -19.484 1 98.44 243 GLU A O 1
ATOM 1835 N N . ASN A 1 244 ? 4.031 -39.125 -19.594 1 98.62 244 ASN A N 1
ATOM 1836 C CA . ASN A 1 244 ? 3.168 -38.375 -20.531 1 98.62 244 ASN A CA 1
ATOM 1837 C C . ASN A 1 244 ? 2.473 -37.219 -19.859 1 98.62 244 ASN A C 1
ATOM 1839 O O . ASN A 1 244 ? 2.324 -36.156 -20.453 1 98.62 244 ASN A O 1
ATOM 1843 N N . ARG A 1 245 ? 2.098 -37.375 -18.609 1 98.75 245 ARG A N 1
ATOM 1844 C CA . ARG A 1 245 ? 1.33 -36.375 -17.906 1 98.75 245 ARG A CA 1
ATOM 1845 C C . ARG A 1 245 ? 2.207 -35.156 -17.547 1 98.75 245 ARG A C 1
ATOM 1847 O O . ARG A 1 245 ? 1.726 -34.031 -17.484 1 98.75 245 ARG A O 1
ATOM 1854 N N . ILE A 1 246 ? 3.502 -35.375 -17.359 1 98.88 246 ILE A N 1
ATOM 1855 C CA . ILE A 1 246 ? 4.344 -34.25 -16.984 1 98.88 246 ILE A CA 1
ATOM 1856 C C . ILE A 1 246 ? 4.949 -33.625 -18.234 1 98.88 246 ILE A C 1
ATOM 1858 O O . ILE A 1 246 ? 5.621 -32.594 -18.141 1 98.88 246 ILE A O 1
ATOM 1862 N N . ARG A 1 247 ? 4.742 -34.188 -19.422 1 98.88 247 ARG A N 1
ATOM 1863 C CA . ARG A 1 247 ? 5.398 -33.781 -20.656 1 98.88 247 ARG A CA 1
ATOM 1864 C C . ARG A 1 247 ? 5.133 -32.281 -20.953 1 98.88 247 ARG A C 1
ATOM 1866 O O . ARG A 1 247 ? 6.055 -31.547 -21.25 1 98.88 247 ARG A O 1
ATOM 1873 N N . LEU A 1 248 ? 3.869 -31.875 -20.891 1 98.94 248 LEU A N 1
ATOM 1874 C CA . LEU A 1 248 ? 3.523 -30.5 -21.234 1 98.94 248 LEU A CA 1
ATOM 1875 C C . LEU A 1 248 ? 4.215 -29.516 -20.281 1 98.94 248 LEU A C 1
ATOM 1877 O O . LEU A 1 248 ? 4.688 -28.469 -20.719 1 98.94 248 LEU A O 1
ATOM 1881 N N . VAL A 1 249 ? 4.246 -29.828 -18.984 1 98.94 249 VAL A N 1
ATOM 1882 C CA . VAL A 1 249 ? 4.91 -28.969 -18.016 1 98.94 249 VAL A CA 1
ATOM 1883 C C . VAL A 1 249 ? 6.391 -28.844 -18.359 1 98.94 249 VAL A C 1
ATOM 1885 O O . VAL A 1 249 ? 6.941 -27.734 -18.328 1 98.94 249 VAL A O 1
ATOM 1888 N N . LEU A 1 250 ? 7.039 -29.922 -18.703 1 98.94 250 LEU A N 1
ATOM 1889 C CA . LEU A 1 250 ? 8.445 -29.891 -19.094 1 98.94 250 LEU A CA 1
ATOM 1890 C C . LEU A 1 250 ? 8.641 -29.094 -20.375 1 98.94 250 LEU A C 1
ATOM 1892 O O . LEU A 1 250 ? 9.617 -28.344 -20.5 1 98.94 250 LEU A O 1
ATOM 1896 N N . GLU A 1 251 ? 7.758 -29.266 -21.344 1 98.94 251 GLU A N 1
ATOM 1897 C CA . GLU A 1 251 ? 7.84 -28.5 -22.594 1 98.94 251 GLU A CA 1
ATOM 1898 C C . GLU A 1 251 ? 7.688 -27 -22.344 1 98.94 251 GLU A C 1
ATOM 1900 O O . GLU A 1 251 ? 8.422 -26.203 -22.906 1 98.94 251 GLU A O 1
ATOM 1905 N N . ILE A 1 252 ? 6.773 -26.625 -21.516 1 98.94 252 ILE A N 1
ATOM 1906 C CA . ILE A 1 252 ? 6.551 -25.234 -21.172 1 98.94 252 ILE A CA 1
ATOM 1907 C C . ILE A 1 252 ? 7.773 -24.672 -20.453 1 98.94 252 ILE A C 1
ATOM 1909 O O . ILE A 1 252 ? 8.188 -23.531 -20.688 1 98.94 252 ILE A O 1
ATOM 1913 N N . ALA A 1 253 ? 8.336 -25.453 -19.547 1 98.94 253 ALA A N 1
ATOM 1914 C CA . ALA A 1 253 ? 9.562 -25.047 -18.859 1 98.94 253 ALA A CA 1
ATOM 1915 C C . ALA A 1 253 ? 10.68 -24.781 -19.875 1 98.94 253 ALA A C 1
ATOM 1917 O O . ALA A 1 253 ? 11.359 -23.75 -19.797 1 98.94 253 ALA A O 1
ATOM 1918 N N . GLN A 1 254 ? 10.828 -25.688 -20.812 1 98.94 254 GLN A N 1
ATOM 1919 C CA . GLN A 1 254 ? 11.844 -25.531 -21.844 1 98.94 254 GLN A CA 1
ATOM 1920 C C . GLN A 1 254 ? 11.594 -24.281 -22.672 1 98.94 254 GLN A C 1
ATOM 1922 O O . GLN A 1 254 ? 12.516 -23.5 -22.906 1 98.94 254 GLN A O 1
ATOM 1927 N N . LEU A 1 255 ? 10.391 -24.109 -23.125 1 98.94 255 LEU A N 1
ATOM 1928 C CA . LEU A 1 255 ? 10.031 -22.953 -23.953 1 98.94 255 LEU A CA 1
ATOM 1929 C C . LEU A 1 255 ? 10.242 -21.656 -23.188 1 98.94 255 LEU A C 1
ATOM 1931 O O . LEU A 1 255 ? 10.703 -20.672 -23.75 1 98.94 255 LEU A O 1
ATOM 1935 N N . SER A 1 256 ? 9.852 -21.656 -21.906 1 98.94 256 SER A N 1
ATOM 1936 C CA . SER A 1 256 ? 10.055 -20.469 -21.078 1 98.94 256 SER A CA 1
ATOM 1937 C C . SER A 1 256 ? 11.531 -20.109 -20.969 1 98.94 256 SER A C 1
ATOM 1939 O O . SER A 1 256 ? 11.914 -18.969 -21.172 1 98.94 256 SER A O 1
ATOM 1941 N N . ARG A 1 257 ? 12.352 -21.078 -20.672 1 98.94 257 ARG A N 1
ATOM 1942 C CA . ARG A 1 257 ? 13.789 -20.875 -20.547 1 98.94 257 ARG A CA 1
ATOM 1943 C C . ARG A 1 257 ? 14.367 -20.328 -21.859 1 98.94 257 ARG A C 1
ATOM 1945 O O . ARG A 1 257 ? 15.102 -19.344 -21.844 1 98.94 257 ARG A O 1
ATOM 1952 N N . GLU A 1 258 ? 14.031 -20.953 -22.922 1 98.88 258 GLU A N 1
ATOM 1953 C CA . GLU A 1 258 ? 14.539 -20.531 -24.219 1 98.88 258 GLU A CA 1
ATOM 1954 C C . GLU A 1 258 ? 14.117 -19.094 -24.531 1 98.88 258 GLU A C 1
ATOM 1956 O O . GLU A 1 258 ? 14.875 -18.344 -25.156 1 98.88 258 GLU A O 1
ATOM 1961 N N . THR A 1 259 ? 12.961 -18.766 -24.109 1 98.94 259 THR A N 1
ATOM 1962 C CA . THR A 1 259 ? 12.422 -17.438 -24.406 1 98.94 259 THR A CA 1
ATOM 1963 C C . THR A 1 259 ? 13.086 -16.375 -23.531 1 98.94 259 THR A C 1
ATOM 1965 O O . THR A 1 259 ? 13.484 -15.32 -24.016 1 98.94 259 THR A O 1
ATOM 1968 N N . VAL A 1 260 ? 13.258 -16.641 -22.203 1 98.81 260 VAL A N 1
ATOM 1969 C CA . VAL A 1 260 ? 13.719 -15.617 -21.281 1 98.81 260 VAL A CA 1
ATOM 1970 C C . VAL A 1 260 ? 15.234 -15.477 -21.391 1 98.81 260 VAL A C 1
ATOM 1972 O O . VAL A 1 260 ? 15.805 -14.469 -20.953 1 98.81 260 VAL A O 1
ATOM 1975 N N . GLY A 1 261 ? 15.969 -16.516 -21.859 1 98.5 261 GLY A N 1
ATOM 1976 C CA . GLY A 1 261 ? 17.422 -16.5 -21.922 1 98.5 261 GLY A CA 1
ATOM 1977 C C . GLY A 1 261 ? 18.094 -17.016 -20.656 1 98.5 261 GLY A C 1
ATOM 1978 O O . GLY A 1 261 ? 17.406 -17.438 -19.719 1 98.5 261 GLY A O 1
ATOM 1979 N N . PRO A 1 262 ? 19.375 -17.047 -20.594 1 97.94 262 PRO A N 1
ATOM 1980 C CA . PRO A 1 262 ? 20.125 -17.719 -19.531 1 97.94 262 PRO A CA 1
ATOM 1981 C C . PRO A 1 262 ? 20.172 -16.906 -18.234 1 97.94 262 PRO A C 1
ATOM 1983 O O . PRO A 1 262 ? 20.469 -17.453 -17.172 1 97.94 262 PRO A O 1
ATOM 1986 N N . HIS A 1 263 ? 19.812 -15.641 -18.297 1 98.06 263 HIS A N 1
ATOM 1987 C CA . HIS A 1 263 ? 20.125 -14.789 -17.156 1 98.06 263 HIS A CA 1
ATOM 1988 C C . HIS A 1 263 ? 18.859 -14.492 -16.344 1 98.06 263 HIS A C 1
ATOM 1990 O O . HIS A 1 263 ? 18.953 -14.016 -15.211 1 98.06 263 HIS A O 1
ATOM 1996 N N . ILE A 1 264 ? 17.719 -14.68 -16.922 1 98.81 264 ILE A N 1
ATOM 1997 C CA . ILE A 1 264 ? 16.453 -14.406 -16.234 1 98.81 264 ILE A CA 1
ATOM 1998 C C . ILE A 1 264 ? 15.93 -15.68 -15.586 1 98.81 264 ILE A C 1
ATOM 2000 O O . ILE A 1 264 ? 15.773 -16.703 -16.25 1 98.81 264 ILE A O 1
ATOM 2004 N N . PRO A 1 265 ? 15.633 -15.664 -14.297 1 98.94 265 PRO A N 1
ATOM 2005 C CA . PRO A 1 265 ? 15.164 -16.875 -13.609 1 98.94 265 PRO A CA 1
ATOM 2006 C C . PRO A 1 265 ? 13.797 -17.328 -14.109 1 98.94 265 PRO A C 1
ATOM 2008 O O . PRO A 1 265 ? 12.953 -16.516 -14.469 1 98.94 265 PRO A O 1
ATOM 2011 N N . VAL A 1 266 ? 13.609 -18.641 -14.109 1 98.94 266 VAL A N 1
ATOM 2012 C CA . VAL A 1 266 ? 12.328 -19.281 -14.352 1 98.94 266 VAL A CA 1
ATOM 2013 C C . VAL A 1 266 ? 11.914 -20.094 -13.117 1 98.94 266 VAL A C 1
ATOM 2015 O O . VAL A 1 266 ? 12.656 -20.969 -12.664 1 98.94 266 VAL A O 1
ATOM 2018 N N . PHE A 1 267 ? 10.773 -19.719 -12.531 1 98.94 267 PHE A N 1
ATOM 2019 C CA . PHE A 1 267 ? 10.188 -20.422 -11.398 1 98.94 267 PHE A CA 1
ATOM 2020 C C . PHE A 1 267 ? 9.016 -21.281 -11.852 1 98.94 267 PHE A C 1
ATOM 2022 O O . PHE A 1 267 ? 8.484 -21.109 -12.953 1 98.94 267 PHE A O 1
ATOM 2029 N N . LEU A 1 268 ? 8.648 -22.266 -11.102 1 98.94 268 LEU A N 1
ATOM 2030 C CA . LEU A 1 268 ? 7.492 -23.125 -11.359 1 98.94 268 LEU A CA 1
ATOM 2031 C C . LEU A 1 268 ? 6.762 -23.453 -10.062 1 98.94 268 LEU A C 1
ATOM 2033 O O . LEU A 1 268 ? 7.371 -23.922 -9.094 1 98.94 268 LEU A O 1
ATOM 2037 N N . ARG A 1 269 ? 5.465 -23.141 -10.016 1 98.88 269 ARG A N 1
ATOM 2038 C CA . ARG A 1 269 ? 4.633 -23.469 -8.859 1 98.88 269 ARG A CA 1
ATOM 2039 C C . ARG A 1 269 ? 3.822 -24.734 -9.109 1 98.88 269 ARG A C 1
ATOM 2041 O O . ARG A 1 269 ? 3.219 -24.891 -10.172 1 98.88 269 ARG A O 1
ATOM 2048 N N . VAL A 1 270 ? 3.797 -25.625 -8.109 1 98.5 270 VAL A N 1
ATOM 2049 C CA . VAL A 1 270 ? 3.102 -26.906 -8.289 1 98.5 270 VAL A CA 1
ATOM 2050 C C . VAL A 1 270 ? 2.336 -27.25 -7.016 1 98.5 270 VAL A C 1
ATOM 2052 O O . VAL A 1 270 ? 2.721 -26.844 -5.918 1 98.5 270 VAL A O 1
ATOM 2055 N N . SER A 1 271 ? 1.197 -27.938 -7.148 1 97.69 271 SER A N 1
ATOM 2056 C CA . SER A 1 271 ? 0.529 -28.578 -6.02 1 97.69 271 SER A CA 1
ATOM 2057 C C . SER A 1 271 ? 1.17 -29.922 -5.688 1 97.69 271 SER A C 1
ATOM 2059 O O . SER A 1 271 ? 1.175 -30.828 -6.516 1 97.69 271 SER A O 1
ATOM 2061 N N . ALA A 1 272 ? 1.584 -30.016 -4.504 1 97.25 272 ALA A N 1
ATOM 2062 C CA . ALA A 1 272 ? 2.326 -31.203 -4.086 1 97.25 272 ALA A CA 1
ATOM 2063 C C . ALA A 1 272 ? 1.427 -32.438 -4.059 1 97.25 272 ALA A C 1
ATOM 2065 O O . ALA A 1 272 ? 1.895 -33.562 -4.262 1 97.25 272 ALA A O 1
ATOM 2066 N N . THR A 1 273 ? 0.204 -32.188 -3.807 1 95.12 273 THR A N 1
ATOM 2067 C CA . THR A 1 273 ? -0.759 -33.281 -3.713 1 95.12 273 THR A CA 1
ATOM 2068 C C . THR A 1 273 ? -2.172 -32.781 -3.996 1 95.12 273 THR A C 1
ATOM 2070 O O . THR A 1 273 ? -2.477 -31.594 -3.773 1 95.12 273 THR A O 1
ATOM 2073 N N . ASP A 1 274 ? -2.979 -33.719 -4.48 1 92.31 274 ASP A N 1
ATOM 2074 C CA . ASP A 1 274 ? -4.391 -33.438 -4.723 1 92.31 274 ASP A CA 1
ATOM 2075 C C . ASP A 1 274 ? -5.203 -33.562 -3.436 1 92.31 274 ASP A C 1
ATOM 2077 O O . ASP A 1 274 ? -6.371 -33.188 -3.393 1 92.31 274 ASP A O 1
ATOM 2081 N N . TRP A 1 275 ? -4.66 -34.031 -2.4 1 90 275 TRP A N 1
ATOM 2082 C CA . TRP A 1 275 ? -5.301 -34.312 -1.121 1 90 275 TRP A CA 1
ATOM 2083 C C . TRP A 1 275 ? -6.449 -35.281 -1.295 1 90 275 TRP A C 1
ATOM 2085 O O . TRP A 1 275 ? -7.535 -35.094 -0.744 1 90 275 TRP A O 1
ATOM 2095 N N . VAL A 1 276 ? -6.305 -36.188 -2.152 1 82.5 276 VAL A N 1
ATOM 2096 C CA . VAL A 1 276 ? -7.266 -37.281 -2.318 1 82.5 276 VAL A CA 1
ATOM 2097 C C . VAL A 1 276 ? -6.738 -38.562 -1.655 1 82.5 276 VAL A C 1
ATOM 2099 O O . VAL A 1 276 ? -5.531 -38.688 -1.441 1 82.5 276 VAL A O 1
ATOM 2102 N N . PRO A 1 277 ? -7.754 -39.406 -1.285 1 79.88 277 PRO A N 1
ATOM 2103 C CA . PRO A 1 277 ? -7.309 -40.656 -0.675 1 79.88 277 PRO A CA 1
ATOM 2104 C C . PRO A 1 277 ? -6.336 -41.438 -1.562 1 79.88 277 PRO A C 1
ATOM 2106 O O . PRO A 1 277 ? -6.422 -41.375 -2.791 1 79.88 277 PRO A O 1
ATOM 2109 N N . THR A 1 278 ? -5.477 -42.188 -0.93 1 77.12 278 THR A N 1
ATOM 2110 C CA . THR A 1 278 ? -4.379 -42.875 -1.612 1 77.12 278 THR A CA 1
ATOM 2111 C C . THR A 1 278 ? -4.914 -43.906 -2.596 1 77.12 278 THR A C 1
ATOM 2113 O O . THR A 1 278 ? -4.246 -44.25 -3.574 1 77.12 278 THR A O 1
ATOM 2116 N N . ASP A 1 279 ? -6.066 -44.312 -2.387 1 80.88 279 ASP A N 1
ATOM 2117 C CA . ASP A 1 279 ? -6.613 -45.375 -3.229 1 80.88 279 ASP A CA 1
ATOM 2118 C C . ASP A 1 279 ? -7.387 -44.812 -4.41 1 80.88 279 ASP A C 1
ATOM 2120 O O . ASP A 1 279 ? -7.867 -45.562 -5.27 1 80.88 279 ASP A O 1
ATOM 2124 N N . GLU A 1 280 ? -7.363 -43.562 -4.492 1 83.25 280 GLU A N 1
ATOM 2125 C CA . GLU A 1 280 ? -8.008 -42.875 -5.613 1 83.25 280 GLU A CA 1
ATOM 2126 C C . GLU A 1 280 ? -6.973 -42.281 -6.559 1 83.25 280 GLU A C 1
ATOM 2128 O O . GLU A 1 280 ? -5.871 -41.906 -6.137 1 83.25 280 GLU A O 1
ATOM 2133 N N . PRO A 1 281 ? -7.348 -42.375 -7.836 1 87.25 281 PRO A N 1
ATOM 2134 C CA . PRO A 1 281 ? -6.438 -41.688 -8.766 1 87.25 281 PRO A CA 1
ATOM 2135 C C . PRO A 1 281 ? -6.211 -40.219 -8.398 1 87.25 281 PRO A C 1
ATOM 2137 O O . PRO A 1 281 ? -7.156 -39.531 -8.047 1 87.25 281 PRO A O 1
ATOM 2140 N N . GLY A 1 282 ? -4.969 -39.875 -8.305 1 92.56 282 GLY A N 1
ATOM 2141 C CA . GLY A 1 282 ? -4.621 -38.531 -7.977 1 92.56 282 GLY A CA 1
ATOM 2142 C C . GLY A 1 282 ? -3.125 -38.281 -7.922 1 92.56 282 GLY A C 1
ATOM 2143 O O . GLY A 1 282 ? -2.336 -39.219 -7.969 1 92.56 282 GLY A O 1
ATOM 2144 N N . TRP A 1 283 ? -2.783 -37.062 -7.973 1 95.88 283 TRP A N 1
ATOM 2145 C CA . TRP A 1 283 ? -1.403 -36.625 -7.809 1 95.88 283 TRP A CA 1
ATOM 2146 C C . TRP A 1 283 ? -0.994 -36.625 -6.34 1 95.88 283 TRP A C 1
ATOM 2148 O O . TRP A 1 283 ? -1.726 -36.156 -5.477 1 95.88 283 TRP A O 1
ATOM 2158 N N . LYS A 1 284 ? 0.138 -37.25 -5.992 1 94.88 284 LYS A N 1
ATOM 2159 C CA . LYS A 1 284 ? 0.585 -37.406 -4.613 1 94.88 284 LYS A CA 1
ATOM 2160 C C . LYS A 1 284 ? 1.981 -36.844 -4.41 1 94.88 284 LYS A C 1
ATOM 2162 O O . LYS A 1 284 ? 2.646 -36.469 -5.375 1 94.88 284 LYS A O 1
ATOM 2167 N N . GLY A 1 285 ? 2.379 -36.75 -3.125 1 96.12 285 GLY A N 1
ATOM 2168 C CA . GLY A 1 285 ? 3.686 -36.219 -2.779 1 96.12 285 GLY A CA 1
ATOM 2169 C C . GLY A 1 285 ? 4.82 -36.875 -3.539 1 96.12 285 GLY A C 1
ATOM 2170 O O . GLY A 1 285 ? 5.734 -36.188 -4.012 1 96.12 285 GLY A O 1
ATOM 2171 N N . VAL A 1 286 ? 4.754 -38.156 -3.73 1 96.12 286 VAL A N 1
ATOM 2172 C CA . VAL A 1 286 ? 5.812 -38.906 -4.391 1 96.12 286 VAL A CA 1
ATOM 2173 C C . VAL A 1 286 ? 5.918 -38.469 -5.852 1 96.12 286 VAL A C 1
ATOM 2175 O O . VAL A 1 286 ? 7.012 -38.438 -6.422 1 96.12 286 VAL A O 1
ATOM 2178 N N . ASP A 1 287 ? 4.809 -38.188 -6.445 1 97.88 287 ASP A N 1
ATOM 2179 C CA . ASP A 1 287 ? 4.801 -37.719 -7.828 1 97.88 287 ASP A CA 1
ATOM 2180 C C . ASP A 1 287 ? 5.508 -36.375 -7.957 1 97.88 287 ASP A C 1
ATOM 2182 O O . ASP A 1 287 ? 6.234 -36.125 -8.922 1 97.88 287 ASP A O 1
ATOM 2186 N N . THR A 1 288 ? 5.242 -35.5 -6.992 1 98.62 288 THR A N 1
ATOM 2187 C CA . THR A 1 288 ? 5.887 -34.188 -6.992 1 98.62 288 THR A CA 1
ATOM 2188 C C . THR A 1 288 ? 7.398 -34.344 -6.852 1 98.62 288 THR A C 1
ATOM 2190 O O . THR A 1 288 ? 8.156 -33.625 -7.504 1 98.62 288 THR A O 1
ATOM 2193 N N . VAL A 1 289 ? 7.836 -35.188 -6.02 1 98.75 289 VAL A N 1
ATOM 2194 C CA . VAL A 1 289 ? 9.266 -35.438 -5.863 1 98.75 289 VAL A CA 1
ATOM 2195 C C . VAL A 1 289 ? 9.852 -35.938 -7.191 1 98.75 289 VAL A C 1
ATOM 2197 O O . VAL A 1 289 ? 10.93 -35.469 -7.598 1 98.75 289 VAL A O 1
ATOM 2200 N N . LYS A 1 290 ? 9.133 -36.812 -7.883 1 98.75 290 LYS A N 1
ATOM 2201 C CA . LYS A 1 290 ? 9.578 -37.281 -9.188 1 98.75 290 LYS A CA 1
ATOM 2202 C C . LYS A 1 290 ? 9.617 -36.156 -10.211 1 98.75 290 LYS A C 1
ATOM 2204 O O . LYS A 1 290 ? 10.57 -36.062 -10.992 1 98.75 290 LYS A O 1
ATOM 2209 N N . LEU A 1 291 ? 8.594 -35.375 -10.242 1 98.88 291 LEU A N 1
ATOM 2210 C CA . LEU A 1 291 ? 8.57 -34.219 -11.148 1 98.88 291 LEU A CA 1
ATOM 2211 C C . LEU A 1 291 ? 9.75 -33.312 -10.875 1 98.88 291 LEU A C 1
ATOM 2213 O O . LEU A 1 291 ? 10.406 -32.844 -11.812 1 98.88 291 LEU A O 1
ATOM 2217 N N . ALA A 1 292 ? 9.953 -33.031 -9.625 1 98.88 292 ALA A N 1
ATOM 2218 C CA . ALA A 1 292 ? 11.07 -32.156 -9.25 1 98.88 292 ALA A CA 1
ATOM 2219 C C . ALA A 1 292 ? 12.391 -32.719 -9.766 1 98.88 292 ALA A C 1
ATOM 2221 O O . ALA A 1 292 ? 13.25 -31.953 -10.234 1 98.88 292 ALA A O 1
ATOM 2222 N N . GLY A 1 293 ? 12.555 -34 -9.578 1 98.75 293 GLY A N 1
ATOM 2223 C CA . GLY A 1 293 ? 13.734 -34.625 -10.133 1 98.75 293 GLY A CA 1
ATOM 2224 C C . GLY A 1 293 ? 13.875 -34.438 -11.625 1 98.75 293 GLY A C 1
ATOM 2225 O O . GLY A 1 293 ? 14.969 -34.156 -12.125 1 98.75 293 GLY A O 1
ATOM 2226 N N . ALA A 1 294 ? 12.805 -34.625 -12.359 1 98.88 294 ALA A N 1
ATOM 2227 C CA . ALA A 1 294 ? 12.797 -34.438 -13.805 1 98.88 294 ALA A CA 1
ATOM 2228 C C . ALA A 1 294 ? 13.148 -33 -14.172 1 98.88 294 ALA A C 1
ATOM 2230 O O . ALA A 1 294 ? 13.898 -32.781 -15.125 1 98.88 294 ALA A O 1
ATOM 2231 N N . LEU A 1 295 ? 12.578 -32.062 -13.461 1 98.88 295 LEU A N 1
ATOM 2232 C CA . LEU A 1 295 ? 12.867 -30.641 -13.688 1 98.88 295 LEU A CA 1
ATOM 2233 C C . LEU A 1 295 ? 14.336 -30.328 -13.422 1 98.88 295 LEU A C 1
ATOM 2235 O O . LEU A 1 295 ? 14.961 -29.594 -14.18 1 98.88 295 LEU A O 1
ATOM 2239 N N . ALA A 1 296 ? 14.836 -30.844 -12.312 1 98.69 296 ALA A N 1
ATOM 2240 C CA . ALA A 1 296 ? 16.25 -30.656 -11.984 1 98.69 296 ALA A CA 1
ATOM 2241 C C . ALA A 1 296 ? 17.156 -31.219 -13.078 1 98.69 296 ALA A C 1
ATOM 2243 O O . ALA A 1 296 ? 18.156 -30.594 -13.445 1 98.69 296 ALA A O 1
ATOM 2244 N N . ALA A 1 297 ? 16.797 -32.375 -13.562 1 98.44 297 ALA A N 1
ATOM 2245 C CA . ALA A 1 297 ? 17.562 -33.031 -14.625 1 98.44 297 ALA A CA 1
ATOM 2246 C C . ALA A 1 297 ? 17.5 -32.219 -15.914 1 98.44 297 ALA A C 1
ATOM 2248 O O . ALA A 1 297 ? 18.5 -32.094 -16.625 1 98.44 297 ALA A O 1
ATOM 2249 N N . GLN A 1 298 ? 16.359 -31.688 -16.219 1 98.38 298 GLN A N 1
ATOM 2250 C CA . GLN A 1 298 ? 16.172 -30.875 -17.406 1 98.38 298 GLN A CA 1
ATOM 2251 C C . GLN A 1 298 ? 16.953 -29.562 -17.297 1 98.38 298 GLN A C 1
ATOM 2253 O O . GLN A 1 298 ? 17.516 -29.078 -18.281 1 98.38 298 GLN A O 1
ATOM 2258 N N . GLY A 1 299 ? 16.891 -28.875 -16.172 1 98.38 299 GLY A N 1
ATOM 2259 C CA . GLY A 1 299 ? 17.719 -27.703 -15.883 1 98.38 299 GLY A CA 1
ATOM 2260 C C . GLY A 1 299 ? 17.109 -26.406 -16.375 1 98.38 299 GLY A C 1
ATOM 2261 O O . GLY A 1 299 ? 17.812 -25.406 -16.5 1 98.38 299 GLY A O 1
ATOM 2262 N N . MET A 1 300 ? 15.789 -26.406 -16.656 1 98.69 300 MET A N 1
ATOM 2263 C CA . MET A 1 300 ? 15.164 -25.23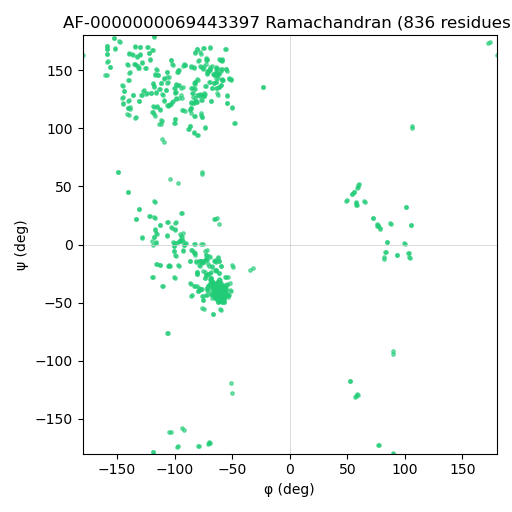4 -17.25 1 98.69 300 MET A CA 1
ATOM 2264 C C . MET A 1 300 ? 14.508 -24.359 -16.188 1 98.69 300 MET A C 1
ATOM 2266 O O . MET A 1 300 ? 14.188 -23.203 -16.438 1 98.69 300 MET A O 1
ATOM 2270 N N . VAL A 1 301 ? 14.266 -24.891 -15.039 1 98.88 301 VAL A N 1
ATOM 2271 C CA . VAL A 1 301 ? 13.617 -24.188 -13.93 1 98.88 301 VAL A CA 1
ATOM 2272 C C . VAL A 1 301 ? 14.633 -23.969 -12.805 1 98.88 301 VAL A C 1
ATOM 2274 O O . VAL A 1 301 ? 15.438 -24.844 -12.5 1 98.88 301 VAL A O 1
ATOM 2277 N N . ASP A 1 302 ? 14.594 -22.766 -12.195 1 98.88 302 ASP A N 1
ATOM 2278 C CA . ASP A 1 302 ? 15.586 -22.406 -11.18 1 98.88 302 ASP A CA 1
ATOM 2279 C C . ASP A 1 302 ? 15.023 -22.578 -9.773 1 98.88 302 ASP A C 1
ATOM 2281 O O . ASP A 1 302 ? 15.781 -22.812 -8.828 1 98.88 302 ASP A O 1
ATOM 2285 N N . LEU A 1 303 ? 13.75 -22.453 -9.609 1 98.94 303 LEU A N 1
ATOM 2286 C CA . LEU A 1 303 ? 13.086 -22.516 -8.312 1 98.94 303 LEU A CA 1
ATOM 2287 C C . LEU A 1 303 ? 11.711 -23.156 -8.438 1 98.94 303 LEU A C 1
ATOM 2289 O O . LEU A 1 303 ? 10.93 -22.797 -9.328 1 98.94 303 LEU A O 1
ATOM 2293 N N . ILE A 1 304 ? 11.438 -24.172 -7.664 1 98.88 304 ILE A N 1
ATOM 2294 C CA . ILE A 1 304 ? 10.117 -24.781 -7.598 1 98.88 304 ILE A CA 1
ATOM 2295 C C . ILE A 1 304 ? 9.398 -24.328 -6.328 1 98.88 304 ILE A C 1
ATOM 2297 O O . ILE A 1 304 ? 9.969 -24.406 -5.23 1 98.88 304 ILE A O 1
ATOM 2301 N N . ASP A 1 305 ? 8.25 -23.703 -6.434 1 98.75 305 ASP A N 1
ATOM 2302 C CA . ASP A 1 305 ? 7.375 -23.234 -5.367 1 98.75 305 ASP A CA 1
ATOM 2303 C C . ASP A 1 305 ? 6.316 -24.266 -5.016 1 98.75 305 ASP A C 1
ATOM 2305 O O . ASP A 1 305 ? 5.414 -24.547 -5.809 1 98.75 305 ASP A O 1
ATOM 2309 N N . ILE A 1 306 ? 6.352 -24.797 -3.77 1 98.44 306 ILE A N 1
ATOM 2310 C CA . ILE A 1 306 ? 5.559 -25.969 -3.42 1 98.44 306 ILE A CA 1
ATOM 2311 C C . ILE A 1 306 ? 4.297 -25.547 -2.672 1 98.44 306 ILE A C 1
ATOM 2313 O O . ILE A 1 306 ? 4.363 -25.172 -1.493 1 98.44 306 ILE A O 1
ATOM 2317 N N . SER A 1 307 ? 3.217 -25.594 -3.352 1 96.62 307 SER A N 1
ATOM 2318 C CA . SER A 1 307 ? 1.884 -25.469 -2.773 1 96.62 307 SER A CA 1
ATOM 2319 C C . SER A 1 307 ? 1.186 -26.828 -2.707 1 96.62 307 SER A C 1
ATOM 2321 O O . SER A 1 307 ? 1.833 -27.844 -2.498 1 96.62 307 SER A O 1
ATOM 2323 N N . SER A 1 308 ? -0.206 -26.812 -2.553 1 92.94 308 SER A N 1
ATOM 2324 C CA . SER A 1 308 ? -0.953 -28.062 -2.604 1 92.94 308 SER A CA 1
ATOM 2325 C C . SER A 1 308 ? -2.418 -27.828 -2.947 1 92.94 308 SER A C 1
ATOM 2327 O O . SER A 1 308 ? -2.914 -26.703 -2.822 1 92.94 308 SER A O 1
ATOM 2329 N N . GLY A 1 309 ? -2.979 -28.844 -3.436 1 90.75 309 GLY A N 1
ATOM 2330 C CA . GLY A 1 309 ? -4.422 -28.906 -3.596 1 90.75 309 GLY A CA 1
ATOM 2331 C C . GLY A 1 309 ? -4.922 -28.109 -4.789 1 90.75 309 GLY A C 1
ATOM 2332 O O . GLY A 1 309 ? -4.152 -27.797 -5.695 1 90.75 309 GLY A O 1
ATOM 2333 N N . GLY A 1 310 ? -6.297 -28 -4.898 1 89 310 GLY A N 1
ATOM 2334 C CA . GLY A 1 310 ? -6.984 -27.172 -5.867 1 89 310 GLY A CA 1
ATOM 2335 C C . GLY A 1 310 ? -7.562 -27.953 -7.031 1 89 310 GLY A C 1
ATOM 2336 O O . GLY A 1 310 ? -8.32 -27.406 -7.836 1 89 310 GLY A O 1
ATOM 2337 N N . ILE A 1 311 ? -7.266 -29.281 -7.129 1 88.69 311 ILE A N 1
ATOM 2338 C CA . ILE A 1 311 ? -7.66 -30.094 -8.281 1 88.69 311 ILE A CA 1
ATOM 2339 C C . ILE A 1 311 ? -9.078 -30.625 -8.078 1 88.69 311 ILE A C 1
ATOM 2341 O O . ILE A 1 311 ? -9.812 -30.812 -9.047 1 88.69 311 ILE A O 1
ATOM 2345 N N . ALA A 1 312 ? -9.391 -30.891 -6.891 1 80.81 312 ALA A N 1
ATOM 2346 C CA . ALA A 1 312 ? -10.695 -31.484 -6.598 1 80.81 312 ALA A CA 1
ATOM 2347 C C . ALA A 1 312 ? -11.516 -30.578 -5.688 1 80.81 312 ALA A C 1
ATOM 2349 O O . ALA A 1 312 ? -11 -30.031 -4.711 1 80.81 312 ALA A O 1
ATOM 2350 N N . SER A 1 313 ? -12.812 -30.516 -6.035 1 74.5 313 SER A N 1
ATOM 2351 C CA . SER A 1 313 ? -13.703 -29.703 -5.211 1 74.5 313 SER A CA 1
ATOM 2352 C C . SER A 1 313 ? -13.914 -30.328 -3.838 1 74.5 313 SER A C 1
ATOM 2354 O O . SER A 1 313 ? -14.164 -29.625 -2.857 1 74.5 313 SER A O 1
ATOM 2356 N N . GLY A 1 314 ? -13.727 -31.656 -3.754 1 70.38 314 GLY A N 1
ATOM 2357 C CA . GLY A 1 314 ? -13.961 -32.375 -2.512 1 70.38 314 GLY A CA 1
ATOM 2358 C C . GLY A 1 314 ? -12.688 -32.656 -1.729 1 70.38 314 GLY A C 1
ATOM 2359 O O . GLY A 1 314 ? -12.68 -33.469 -0.826 1 70.38 314 GLY A O 1
ATOM 2360 N N . GLN A 1 315 ? -11.672 -31.922 -2.02 1 73.88 315 GLN A N 1
ATOM 2361 C CA . GLN A 1 315 ? -10.406 -32.156 -1.33 1 73.88 315 GLN A CA 1
ATOM 2362 C C . GLN A 1 315 ? -10.539 -31.875 0.166 1 73.88 315 GLN A C 1
ATOM 2364 O O . GLN A 1 315 ? -11.375 -31.078 0.586 1 73.88 315 GLN A O 1
ATOM 2369 N N . LYS A 1 316 ? -9.828 -32.719 1.005 1 71.12 316 LYS A N 1
ATOM 2370 C CA . LYS A 1 316 ? -9.781 -32.562 2.453 1 71.12 316 LYS A CA 1
ATOM 2371 C C . LYS A 1 316 ? -8.391 -32.094 2.904 1 71.12 316 LYS A C 1
ATOM 2373 O O . LYS A 1 316 ? -7.547 -32.938 3.248 1 71.12 316 LYS A O 1
ATOM 2378 N N . ILE A 1 317 ? -8.18 -30.812 2.926 1 73.19 317 ILE A N 1
ATOM 2379 C CA . ILE A 1 317 ? -6.887 -30.25 3.287 1 73.19 317 ILE A CA 1
ATOM 2380 C C . ILE A 1 317 ? -6.766 -30.156 4.809 1 73.19 317 ILE A C 1
ATOM 2382 O O . ILE A 1 317 ? -7.676 -29.672 5.484 1 73.19 317 ILE A O 1
ATOM 2386 N N . LYS A 1 318 ? -5.785 -30.766 5.438 1 71.12 318 LYS A N 1
ATOM 2387 C CA . LYS A 1 318 ? -5.449 -30.547 6.84 1 71.12 318 LYS A CA 1
ATOM 2388 C C . LYS A 1 318 ? -4.559 -29.312 7 1 71.12 318 LYS A C 1
ATOM 2390 O O . LYS A 1 318 ? -3.334 -29.406 6.891 1 71.12 318 LYS A O 1
ATOM 2395 N N . SER A 1 319 ? -5.164 -28.141 7.32 1 75.5 319 SER A N 1
ATOM 2396 C CA . SER A 1 319 ? -4.445 -26.875 7.316 1 75.5 319 SER A CA 1
ATOM 2397 C C . SER A 1 319 ? -3.871 -26.547 8.695 1 75.5 319 SER A C 1
ATOM 2399 O O . SER A 1 319 ? -4.293 -27.141 9.695 1 75.5 319 SER A O 1
ATOM 2401 N N . GLY A 1 320 ? -2.869 -25.828 8.727 1 78.75 320 GLY A N 1
ATOM 2402 C CA . GLY A 1 320 ? -2.133 -25.344 9.883 1 78.75 320 GLY A CA 1
ATOM 2403 C C . GLY A 1 320 ? -0.869 -24.594 9.516 1 78.75 320 GLY A C 1
ATOM 2404 O O . GLY A 1 320 ? -0.551 -24.453 8.336 1 78.75 320 GLY A O 1
ATOM 2405 N N . PRO A 1 321 ? -0.318 -24.078 10.539 1 84.56 321 PRO A N 1
ATOM 2406 C CA . PRO A 1 321 ? 0.928 -23.375 10.242 1 84.56 321 PRO A CA 1
ATOM 2407 C C . PRO A 1 321 ? 1.94 -24.234 9.5 1 84.56 321 PRO A C 1
ATOM 2409 O O . PRO A 1 321 ? 2.244 -25.359 9.938 1 84.56 321 PRO A O 1
ATOM 2412 N N . ALA A 1 322 ? 2.344 -23.781 8.344 1 88.94 322 ALA A N 1
ATOM 2413 C CA . ALA A 1 322 ? 3.406 -24.438 7.574 1 88.94 322 ALA A CA 1
ATOM 2414 C C . ALA A 1 322 ? 2.988 -25.828 7.129 1 88.94 322 ALA A C 1
ATOM 2416 O O . ALA A 1 322 ? 3.814 -26.75 7.074 1 88.94 322 ALA A O 1
ATOM 2417 N N . PHE A 1 323 ? 1.753 -26 6.777 1 87.81 323 PHE A N 1
ATOM 2418 C CA . PHE A 1 323 ? 1.221 -27.328 6.52 1 87.81 323 PHE A CA 1
ATOM 2419 C C . PHE A 1 323 ? 1.741 -27.875 5.195 1 87.81 323 PHE A C 1
ATOM 2421 O O . PHE A 1 323 ? 1.676 -29.078 4.945 1 87.81 323 PHE A O 1
ATOM 2428 N N . GLN A 1 324 ? 2.326 -27.031 4.398 1 93.25 324 GLN A N 1
ATOM 2429 C CA . GLN A 1 324 ? 2.828 -27.469 3.102 1 93.25 324 GLN A CA 1
ATOM 2430 C C . GLN A 1 324 ? 4.332 -27.734 3.152 1 93.25 324 GLN A C 1
ATOM 2432 O O . GLN A 1 324 ? 4.902 -28.297 2.215 1 93.25 324 GLN A O 1
ATOM 2437 N N . VAL A 1 325 ? 4.984 -27.359 4.211 1 95.44 325 VAL A N 1
ATOM 2438 C CA . VAL A 1 325 ? 6.438 -27.375 4.34 1 95.44 325 VAL A CA 1
ATOM 2439 C C . VAL A 1 325 ? 6.961 -28.797 4.25 1 95.44 325 VAL A C 1
ATOM 2441 O O . VAL A 1 325 ? 8 -29.047 3.641 1 95.44 325 VAL A O 1
ATOM 2444 N N . PRO A 1 326 ? 6.266 -29.828 4.793 1 96.25 326 PRO A N 1
ATOM 2445 C CA . PRO A 1 326 ? 6.773 -31.188 4.664 1 96.25 326 PRO A CA 1
ATOM 2446 C C . PRO A 1 326 ? 6.934 -31.625 3.209 1 96.25 326 PRO A C 1
ATOM 2448 O O . PRO A 1 326 ? 7.887 -32.344 2.873 1 96.25 326 PRO A O 1
ATOM 2451 N N . PHE A 1 327 ? 6.074 -31.219 2.332 1 97.62 327 PHE A N 1
ATOM 2452 C CA . PHE A 1 327 ? 6.195 -31.547 0.916 1 97.62 327 PHE A CA 1
ATOM 2453 C C . PHE A 1 327 ? 7.418 -30.875 0.306 1 97.62 327 PHE A C 1
ATOM 2455 O O . PHE A 1 327 ? 8.148 -31.484 -0.479 1 97.62 327 PHE A O 1
ATOM 2462 N N . ALA A 1 328 ? 7.625 -29.625 0.646 1 98.56 328 ALA A N 1
ATOM 2463 C CA . ALA A 1 328 ? 8.781 -28.875 0.16 1 98.56 328 ALA A CA 1
ATOM 2464 C C . ALA A 1 328 ? 10.086 -29.516 0.628 1 98.56 328 ALA A C 1
ATOM 2466 O O . ALA A 1 328 ? 11.047 -29.609 -0.137 1 98.56 328 ALA A O 1
ATOM 2467 N N . ALA A 1 329 ? 10.086 -29.922 1.859 1 98.31 329 ALA A N 1
ATOM 2468 C CA . ALA A 1 329 ? 11.266 -30.578 2.424 1 98.31 329 ALA A CA 1
ATOM 2469 C C . ALA A 1 329 ? 11.602 -31.859 1.675 1 98.31 329 ALA A C 1
ATOM 2471 O O . ALA A 1 329 ? 12.773 -32.156 1.411 1 98.31 329 ALA A O 1
ATOM 2472 N N . ASP A 1 330 ? 10.57 -32.625 1.384 1 98.44 330 ASP A N 1
ATOM 2473 C CA . ASP A 1 330 ? 10.773 -33.875 0.63 1 98.44 330 ASP A CA 1
ATOM 2474 C C . ASP A 1 330 ? 11.383 -33.594 -0.741 1 98.44 330 ASP A C 1
ATOM 2476 O O . ASP A 1 330 ? 12.273 -34.312 -1.193 1 98.44 330 ASP A O 1
ATOM 2480 N N . VAL A 1 331 ? 10.883 -32.562 -1.378 1 98.75 331 VAL A N 1
ATOM 2481 C CA . VAL A 1 331 ? 11.398 -32.188 -2.684 1 98.75 331 VAL A CA 1
ATOM 2482 C C . VAL A 1 331 ? 12.859 -31.75 -2.555 1 98.75 331 VAL A C 1
ATOM 2484 O O . VAL A 1 331 ? 13.703 -32.156 -3.352 1 98.75 331 VAL A O 1
ATOM 2487 N N . LYS A 1 332 ? 13.133 -30.938 -1.566 1 98.62 332 LYS A N 1
ATOM 2488 C CA . LYS A 1 332 ? 14.492 -30.453 -1.362 1 98.62 332 LYS A CA 1
ATOM 2489 C C . LYS A 1 332 ? 15.469 -31.609 -1.147 1 98.62 332 LYS A C 1
ATOM 2491 O O . LYS A 1 332 ? 16.578 -31.594 -1.672 1 98.62 332 LYS A O 1
ATOM 2496 N N . LYS A 1 333 ? 15.094 -32.594 -0.358 1 98 333 LYS A N 1
ATOM 2497 C CA . LYS A 1 333 ? 15.922 -33.75 -0.111 1 98 333 LYS A CA 1
ATOM 2498 C C . LYS A 1 333 ? 16.266 -34.469 -1.415 1 98 333 LYS A C 1
ATOM 2500 O O . LYS A 1 333 ? 17.375 -34.969 -1.578 1 98 333 LYS A O 1
ATOM 2505 N N . ALA A 1 334 ? 15.359 -34.469 -2.281 1 98.12 334 ALA A N 1
ATOM 2506 C CA . ALA A 1 334 ? 15.516 -35.219 -3.523 1 98.12 334 ALA A CA 1
ATOM 2507 C C . ALA A 1 334 ? 16.391 -34.469 -4.516 1 98.12 334 ALA A C 1
ATOM 2509 O O . ALA A 1 334 ? 17.188 -35.062 -5.242 1 98.12 334 ALA A O 1
ATOM 2510 N N . VAL A 1 335 ? 16.25 -33.125 -4.559 1 98.25 335 VAL A N 1
ATOM 2511 C CA . VAL A 1 335 ? 16.859 -32.406 -5.66 1 98.25 335 VAL A CA 1
ATOM 2512 C C . VAL A 1 335 ? 18.141 -31.703 -5.172 1 98.25 335 VAL A C 1
ATOM 2514 O O . VAL A 1 335 ? 18.953 -31.25 -5.98 1 98.25 335 VAL A O 1
ATOM 2517 N N . GLY A 1 336 ? 18.297 -31.516 -3.881 1 96.62 336 GLY A N 1
ATOM 2518 C CA . GLY A 1 336 ? 19.469 -30.828 -3.338 1 96.62 336 GLY A CA 1
ATOM 2519 C C . GLY A 1 336 ? 19.609 -29.422 -3.861 1 96.62 336 GLY A C 1
ATOM 2520 O O . GLY A 1 336 ? 18.672 -28.641 -3.842 1 96.62 336 GLY A O 1
ATOM 2521 N N . ASP A 1 337 ? 20.797 -29.125 -4.344 1 94.94 337 ASP A N 1
ATOM 2522 C CA . ASP A 1 337 ? 21.109 -27.75 -4.762 1 94.94 337 ASP A CA 1
ATOM 2523 C C . ASP A 1 337 ? 20.875 -27.578 -6.262 1 94.94 337 ASP A C 1
ATOM 2525 O O . ASP A 1 337 ? 21.062 -26.484 -6.797 1 94.94 337 ASP A O 1
ATOM 2529 N N . LYS A 1 338 ? 20.391 -28.594 -6.949 1 97.75 338 LYS A N 1
ATOM 2530 C CA . LYS A 1 338 ? 20.141 -28.531 -8.391 1 97.75 338 LYS A CA 1
ATOM 2531 C C . LYS A 1 338 ? 18.906 -27.688 -8.703 1 97.75 338 LYS A C 1
ATOM 2533 O O . LYS A 1 338 ? 18.75 -27.219 -9.828 1 97.75 338 LYS A O 1
ATOM 2538 N N . LEU A 1 339 ? 18.125 -27.609 -7.793 1 98.5 339 LEU A N 1
ATOM 2539 C CA . LEU A 1 339 ? 16.875 -26.875 -7.902 1 98.5 339 LEU A CA 1
ATOM 2540 C C . LEU A 1 339 ? 16.516 -26.203 -6.578 1 98.5 339 LEU A C 1
ATOM 2542 O O . LEU A 1 339 ? 16.5 -26.859 -5.531 1 98.5 339 LEU A O 1
ATOM 2546 N N . LEU A 1 340 ? 16.375 -24.875 -6.609 1 98.88 340 LEU A N 1
ATOM 2547 C CA . LEU A 1 340 ? 15.953 -24.172 -5.398 1 98.88 340 LEU A CA 1
ATOM 2548 C C . LEU A 1 340 ? 14.5 -24.5 -5.074 1 98.88 340 LEU A C 1
ATOM 2550 O O . LEU A 1 340 ? 13.703 -24.75 -5.973 1 98.88 340 LEU A O 1
ATOM 2554 N N . VAL A 1 341 ? 14.141 -24.469 -3.781 1 98.88 341 VAL A N 1
ATOM 2555 C CA . VAL A 1 341 ? 12.797 -24.844 -3.346 1 98.88 341 VAL A CA 1
ATOM 2556 C C . VAL A 1 341 ? 12.227 -23.75 -2.447 1 98.88 341 VAL A C 1
ATOM 2558 O O . VAL A 1 341 ? 12.883 -23.312 -1.499 1 98.88 341 VAL A O 1
ATOM 2561 N N . ALA A 1 342 ? 11.047 -23.297 -2.75 1 98.81 342 ALA A N 1
ATOM 2562 C CA . ALA A 1 342 ? 10.328 -22.328 -1.938 1 98.81 342 ALA A CA 1
ATOM 2563 C C . ALA A 1 342 ? 9.172 -22.984 -1.19 1 98.81 342 ALA A C 1
ATOM 2565 O O . ALA A 1 342 ? 8.578 -23.938 -1.675 1 98.81 342 ALA A O 1
ATOM 2566 N N . ALA A 1 343 ? 8.898 -22.438 -0.012 1 97.69 343 ALA A N 1
ATOM 2567 C CA . ALA A 1 343 ? 7.777 -22.891 0.812 1 97.69 343 ALA A CA 1
ATOM 2568 C C . ALA A 1 343 ? 6.719 -21.797 0.941 1 97.69 343 ALA A C 1
ATOM 2570 O O . ALA A 1 343 ? 7.043 -20.609 0.981 1 97.69 343 ALA A O 1
ATOM 2571 N N . VAL A 1 344 ? 5.5 -22.203 0.998 1 96.62 344 VAL A N 1
ATOM 2572 C CA . VAL A 1 344 ? 4.344 -21.344 1.232 1 96.62 344 VAL A CA 1
ATOM 2573 C C . VAL A 1 344 ? 3.42 -21.984 2.264 1 96.62 344 VAL A C 1
ATOM 2575 O O . VAL A 1 344 ? 3.633 -23.125 2.666 1 96.62 344 VAL A O 1
ATOM 2578 N N . GLY A 1 345 ? 2.438 -21.188 2.713 1 92.62 345 GLY A N 1
ATOM 2579 C CA . GLY A 1 345 ? 1.33 -21.734 3.482 1 92.62 345 GLY A CA 1
ATOM 2580 C C . GLY A 1 345 ? 1.403 -21.391 4.961 1 92.62 345 GLY A C 1
ATOM 2581 O O . GLY A 1 345 ? 2.115 -22.062 5.719 1 92.62 345 GLY A O 1
ATOM 2582 N N . MET A 1 346 ? 0.683 -20.5 5.332 1 90.75 346 MET A N 1
ATOM 2583 C CA . MET A 1 346 ? 0.457 -20.062 6.707 1 90.75 346 MET A CA 1
ATOM 2584 C C . MET A 1 346 ? 1.78 -19.859 7.441 1 90.75 346 MET A C 1
ATOM 2586 O O . MET A 1 346 ? 1.961 -20.359 8.547 1 90.75 346 MET A O 1
ATOM 2590 N N . ILE A 1 347 ? 2.73 -19.375 6.797 1 93.69 347 ILE A N 1
ATOM 2591 C CA . ILE A 1 347 ? 3.965 -18.922 7.43 1 93.69 347 ILE A CA 1
ATOM 2592 C C . ILE A 1 347 ? 3.807 -17.469 7.895 1 93.69 347 ILE A C 1
ATOM 2594 O O . ILE A 1 347 ? 3.982 -16.531 7.113 1 93.69 347 ILE A O 1
ATOM 2598 N N . ASN A 1 348 ? 3.596 -17.281 9.172 1 89 348 ASN A N 1
ATOM 2599 C CA . ASN A 1 348 ? 2.975 -16.031 9.586 1 89 348 ASN A CA 1
ATOM 2600 C C . ASN A 1 348 ? 3.912 -15.203 10.453 1 89 348 ASN A C 1
ATOM 2602 O O . ASN A 1 348 ? 3.531 -14.141 10.945 1 89 348 ASN A O 1
ATOM 2606 N N . ASN A 1 349 ? 5.09 -15.688 10.68 1 93.94 349 ASN A N 1
ATOM 2607 C CA . ASN A 1 349 ? 6.039 -14.875 11.438 1 93.94 349 ASN A CA 1
ATOM 2608 C C . ASN A 1 349 ? 7.48 -15.203 11.055 1 93.94 349 ASN A C 1
ATOM 2610 O O . ASN A 1 349 ? 7.746 -16.219 10.422 1 93.94 349 ASN A O 1
ATOM 2614 N N . GLY A 1 350 ? 8.336 -14.359 11.508 1 96.75 350 GLY A N 1
ATOM 2615 C CA . GLY A 1 350 ? 9.734 -14.469 11.117 1 96.75 350 GLY A CA 1
ATOM 2616 C C . GLY A 1 350 ? 10.43 -15.672 11.727 1 96.75 350 GLY A C 1
ATOM 2617 O O . GLY A 1 350 ? 11.281 -16.297 11.086 1 96.75 350 GLY A O 1
ATOM 2618 N N . ASN A 1 351 ? 10.062 -15.992 12.922 1 97.62 351 ASN A N 1
ATOM 2619 C CA . ASN A 1 351 ? 10.688 -17.141 13.578 1 97.62 351 ASN A CA 1
ATOM 2620 C C . ASN A 1 351 ? 10.367 -18.438 12.844 1 97.62 351 ASN A C 1
ATOM 2622 O O . ASN A 1 351 ? 11.258 -19.266 12.617 1 97.62 351 ASN A O 1
ATOM 2626 N N . LEU A 1 352 ? 9.133 -18.578 12.5 1 97.44 352 LEU A N 1
ATOM 2627 C CA . LEU A 1 352 ? 8.727 -19.766 11.758 1 97.44 352 LEU A CA 1
ATOM 2628 C C . LEU A 1 352 ? 9.414 -19.828 10.398 1 97.44 352 LEU A C 1
ATOM 2630 O O . LEU A 1 352 ? 9.898 -20.875 9.984 1 97.44 352 LEU A O 1
ATOM 2634 N N . ALA A 1 353 ? 9.461 -18.719 9.719 1 98.38 353 ALA A N 1
ATOM 2635 C CA . ALA A 1 353 ? 10.109 -18.641 8.414 1 98.38 353 ALA A CA 1
ATOM 2636 C C . ALA A 1 353 ? 11.57 -19.062 8.508 1 98.38 353 ALA A C 1
ATOM 2638 O O . ALA A 1 353 ? 12.047 -19.859 7.699 1 98.38 353 ALA A O 1
ATOM 2639 N N . GLU A 1 354 ? 12.25 -18.5 9.5 1 98.44 354 GLU A N 1
ATOM 2640 C CA . GLU A 1 354 ? 13.664 -18.812 9.688 1 98.44 354 GLU A CA 1
ATOM 2641 C C . GLU A 1 354 ? 13.852 -20.297 10.031 1 98.44 354 GLU A C 1
ATOM 2643 O O . GLU A 1 354 ? 14.773 -20.938 9.531 1 98.44 354 GLU A O 1
ATOM 2648 N N . GLN A 1 355 ? 12.992 -20.781 10.844 1 98.06 355 GLN A N 1
ATOM 2649 C CA . GLN A 1 355 ? 13.047 -22.188 11.211 1 98.06 355 GLN A CA 1
ATOM 2650 C C . GLN A 1 355 ? 12.914 -23.078 9.977 1 98.06 355 GLN A C 1
ATOM 2652 O O . GLN A 1 355 ? 13.648 -24.062 9.828 1 98.06 355 GLN A O 1
ATOM 2657 N N . ILE A 1 356 ? 12.031 -22.75 9.109 1 98.12 356 ILE A N 1
ATOM 2658 C CA . ILE A 1 356 ? 11.781 -23.516 7.895 1 98.12 356 ILE A CA 1
ATOM 2659 C C . ILE A 1 356 ? 13.023 -23.516 7.012 1 98.12 356 ILE A C 1
ATOM 2661 O O . ILE A 1 356 ? 13.445 -24.562 6.508 1 98.12 356 ILE A O 1
ATOM 2665 N N . LEU A 1 357 ? 13.656 -22.359 6.812 1 98.38 357 LEU A N 1
ATOM 2666 C CA . LEU A 1 357 ? 14.836 -22.25 5.965 1 98.38 357 LEU A CA 1
ATOM 2667 C C . LEU A 1 357 ? 16 -23.047 6.547 1 98.38 357 LEU A C 1
ATOM 2669 O O . LEU A 1 357 ? 16.766 -23.688 5.805 1 98.38 357 LEU A O 1
ATOM 2673 N N . THR A 1 358 ? 16.156 -23.062 7.887 1 97.44 358 THR A N 1
ATOM 2674 C CA . THR A 1 358 ? 17.312 -23.672 8.531 1 97.44 358 THR A CA 1
ATOM 2675 C C . THR A 1 358 ? 17.109 -25.172 8.734 1 97.44 358 THR A C 1
ATOM 2677 O O . THR A 1 358 ? 18 -25.969 8.453 1 97.44 358 THR A O 1
ATOM 2680 N N . GLU A 1 359 ? 15.938 -25.547 9.172 1 96.19 359 GLU A N 1
ATOM 2681 C CA . GLU A 1 359 ? 15.711 -26.938 9.562 1 96.19 359 GLU A CA 1
ATOM 2682 C C . GLU A 1 359 ? 15.383 -27.797 8.344 1 96.19 359 GLU A C 1
ATOM 2684 O O . GLU A 1 359 ? 15.75 -28.969 8.297 1 96.19 359 GLU A O 1
ATOM 2689 N N . SER A 1 360 ? 14.688 -27.234 7.43 1 93.62 360 SER A N 1
ATOM 2690 C CA . SER A 1 360 ? 14.305 -28.016 6.258 1 93.62 360 SER A CA 1
ATOM 2691 C C . SER A 1 360 ? 15.203 -27.703 5.066 1 93.62 360 SER A C 1
ATOM 2693 O O . SER A 1 360 ? 15 -28.234 3.971 1 93.62 360 SER A O 1
ATOM 2695 N N . ASN A 1 361 ? 16.109 -26.812 5.242 1 95.75 361 ASN A N 1
ATOM 2696 C CA . ASN A 1 361 ? 17.078 -26.422 4.223 1 95.75 361 ASN A CA 1
ATOM 2697 C C . ASN A 1 361 ? 16.391 -25.906 2.963 1 95.75 361 ASN A C 1
ATOM 2699 O O . ASN A 1 361 ? 16.781 -26.25 1.848 1 95.75 361 ASN A O 1
ATOM 2703 N N . LEU A 1 362 ? 15.297 -25.266 3.127 1 98.31 362 LEU A N 1
ATOM 2704 C CA . LEU A 1 362 ? 14.609 -24.641 2.004 1 98.31 362 LEU A CA 1
ATOM 2705 C C . LEU A 1 362 ? 15.242 -23.297 1.656 1 98.31 362 LEU A C 1
ATOM 2707 O O . LEU A 1 362 ? 16.078 -22.781 2.41 1 98.31 362 LEU A O 1
ATOM 2711 N N . ASP A 1 363 ? 14.906 -22.703 0.544 1 98.75 363 ASP A N 1
ATOM 2712 C CA . ASP A 1 363 ? 15.703 -21.609 0.004 1 98.75 363 ASP A CA 1
ATOM 2713 C C . ASP A 1 363 ? 14.945 -20.281 0.094 1 98.75 363 ASP A C 1
ATOM 2715 O O . ASP A 1 363 ? 15.555 -19.234 0.272 1 98.75 363 ASP A O 1
ATOM 2719 N N . VAL A 1 364 ? 13.656 -20.25 -0.086 1 98.81 364 VAL A N 1
ATOM 2720 C CA . VAL A 1 364 ? 12.844 -19.047 -0.174 1 98.81 364 VAL A CA 1
ATOM 2721 C C . VAL A 1 364 ? 11.531 -19.25 0.569 1 98.81 364 VAL A C 1
ATOM 2723 O O . VAL A 1 364 ? 10.977 -20.359 0.579 1 98.81 364 VAL A O 1
ATOM 2726 N N . ILE A 1 365 ? 11.031 -18.25 1.271 1 98.75 365 ILE A N 1
ATOM 2727 C CA . ILE A 1 365 ? 9.711 -18.203 1.877 1 98.75 365 ILE A CA 1
ATOM 2728 C C . ILE A 1 365 ? 8.797 -17.281 1.07 1 98.75 365 ILE A C 1
ATOM 2730 O O . ILE A 1 365 ? 9.109 -16.109 0.883 1 98.75 365 ILE A O 1
ATOM 2734 N N . LEU A 1 366 ? 7.73 -17.797 0.543 1 98.56 366 LEU A N 1
ATOM 2735 C CA . LEU A 1 366 ? 6.719 -16.984 -0.126 1 98.56 366 LEU A CA 1
ATOM 2736 C C . LEU A 1 366 ? 5.457 -16.891 0.727 1 98.56 366 LEU A C 1
ATOM 2738 O O . LEU A 1 366 ? 4.98 -17.891 1.263 1 98.56 366 LEU A O 1
ATOM 2742 N N . VAL A 1 367 ? 4.945 -15.656 0.862 1 97.06 367 VAL A N 1
ATOM 2743 C CA . VAL A 1 367 ? 3.781 -15.383 1.694 1 97.06 367 VAL A CA 1
ATOM 2744 C C . VAL A 1 367 ? 2.732 -14.625 0.879 1 97.06 367 VAL A C 1
ATOM 2746 O O . VAL A 1 367 ? 3.062 -13.695 0.14 1 97.06 367 VAL A O 1
ATOM 2749 N N . GLY A 1 368 ? 1.509 -15.07 0.956 1 95 368 GLY A N 1
ATOM 2750 C CA . GLY A 1 368 ? 0.41 -14.414 0.266 1 95 368 GLY A CA 1
ATOM 2751 C C . GLY A 1 368 ? -0.491 -13.625 1.196 1 95 368 GLY A C 1
ATOM 2752 O O . GLY A 1 368 ? -0.268 -12.438 1.421 1 95 368 GLY A O 1
ATOM 2753 N N . ARG A 1 369 ? -1.335 -14.234 1.944 1 91.06 369 ARG A N 1
ATOM 2754 C CA . ARG A 1 369 ? -2.404 -13.656 2.752 1 91.06 369 ARG A CA 1
ATOM 2755 C C . ARG A 1 369 ? -1.852 -12.641 3.748 1 91.06 369 ARG A C 1
ATOM 2757 O O . ARG A 1 369 ? -2.436 -11.578 3.941 1 91.06 369 ARG A O 1
ATOM 2764 N N . ALA A 1 370 ? -0.821 -12.969 4.379 1 91.88 370 ALA A N 1
ATOM 2765 C CA . ALA A 1 370 ? -0.281 -12.055 5.387 1 91.88 370 ALA A CA 1
ATOM 2766 C C . ALA A 1 370 ? 0.137 -10.727 4.758 1 91.88 370 ALA A C 1
ATOM 2768 O O . ALA A 1 370 ? -0.027 -9.672 5.363 1 91.88 370 ALA A O 1
ATOM 2769 N N . PHE A 1 371 ? 0.682 -10.719 3.516 1 93.88 371 PHE A N 1
ATOM 2770 C CA . PHE A 1 371 ? 1.047 -9.484 2.828 1 93.88 371 PHE A CA 1
ATOM 2771 C C . PHE A 1 371 ? -0.196 -8.688 2.445 1 93.88 371 PHE A C 1
ATOM 2773 O O . PHE A 1 371 ? -0.153 -7.461 2.363 1 93.88 371 PHE A O 1
ATOM 2780 N N . GLN A 1 372 ? -1.317 -9.398 2.207 1 90.62 372 GLN A N 1
ATOM 2781 C CA . GLN A 1 372 ? -2.57 -8.703 1.915 1 90.62 372 GLN A CA 1
ATOM 2782 C C . GLN A 1 372 ? -3.061 -7.918 3.127 1 90.62 372 GLN A C 1
ATOM 2784 O O . GLN A 1 372 ? -3.578 -6.809 2.986 1 90.62 372 GLN A O 1
ATOM 2789 N N . ARG A 1 373 ? -2.828 -8.477 4.266 1 87.62 373 ARG A N 1
ATOM 2790 C CA . ARG A 1 373 ? -3.283 -7.855 5.504 1 87.62 373 ARG A CA 1
ATOM 2791 C C . ARG A 1 373 ? -2.361 -6.711 5.91 1 87.62 373 ARG A C 1
ATOM 2793 O O . ARG A 1 373 ? -2.824 -5.68 6.406 1 87.62 373 ARG A O 1
ATOM 2800 N N . ASP A 1 374 ? -1.094 -7 5.688 1 86.94 374 ASP A N 1
ATOM 2801 C CA . ASP A 1 374 ? -0.052 -6.09 6.156 1 86.94 374 ASP A CA 1
ATOM 2802 C C . ASP A 1 374 ? 1.062 -5.949 5.121 1 86.94 374 ASP A C 1
ATOM 2804 O O . ASP A 1 374 ? 1.92 -6.824 5.004 1 86.94 374 ASP A O 1
ATOM 2808 N N . THR A 1 375 ? 1.179 -4.781 4.52 1 93.56 375 THR A N 1
ATOM 2809 C CA . THR A 1 375 ? 2.188 -4.582 3.484 1 93.56 375 THR A CA 1
ATOM 2810 C C . THR A 1 375 ? 3.578 -4.457 4.098 1 93.56 375 THR A C 1
ATOM 2812 O O . THR A 1 375 ? 4.586 -4.555 3.396 1 93.56 375 THR A O 1
ATOM 2815 N N . GLY A 1 376 ? 3.682 -4.242 5.395 1 92.25 376 GLY A N 1
ATOM 2816 C CA . GLY A 1 376 ? 4.953 -4.094 6.09 1 92.25 376 GLY A CA 1
ATOM 2817 C C . GLY A 1 376 ? 5.469 -5.395 6.672 1 92.25 376 GLY A C 1
ATOM 2818 O O . GLY A 1 376 ? 6.207 -5.391 7.66 1 92.25 376 GLY A O 1
ATOM 2819 N N . LEU A 1 377 ? 5.109 -6.48 6.102 1 94.38 377 LEU A N 1
ATOM 2820 C CA . LEU A 1 377 ? 5.387 -7.805 6.648 1 94.38 377 LEU A CA 1
ATOM 2821 C C . LEU A 1 377 ? 6.891 -8.039 6.766 1 94.38 377 LEU A C 1
ATOM 2823 O O . LEU A 1 377 ? 7.348 -8.703 7.699 1 94.38 377 LEU A O 1
ATOM 2827 N N . ALA A 1 378 ? 7.688 -7.543 5.797 1 95.62 378 ALA A N 1
ATOM 2828 C CA . ALA A 1 378 ? 9.141 -7.711 5.852 1 95.62 378 ALA A CA 1
ATOM 2829 C C . ALA A 1 378 ? 9.711 -7.156 7.152 1 95.62 378 ALA A C 1
ATOM 2831 O O . ALA A 1 378 ? 10.539 -7.801 7.801 1 95.62 378 ALA A O 1
ATOM 2832 N N . TRP A 1 379 ? 9.258 -6.004 7.547 1 93.31 379 TRP A N 1
ATOM 2833 C CA . TRP A 1 379 ? 9.703 -5.414 8.805 1 93.31 379 TRP A CA 1
ATOM 2834 C C . TRP A 1 379 ? 9.25 -6.246 9.992 1 93.31 379 TRP A C 1
ATOM 2836 O O . TRP A 1 379 ? 10 -6.445 10.945 1 93.31 379 TRP A O 1
ATOM 2846 N N . HIS A 1 380 ? 8.047 -6.73 9.969 1 93.19 380 HIS A N 1
ATOM 2847 C CA . HIS A 1 380 ? 7.539 -7.535 11.078 1 93.19 380 HIS A CA 1
ATOM 2848 C C . HIS A 1 380 ? 8.352 -8.812 11.25 1 93.19 380 HIS A C 1
ATOM 2850 O O . HIS A 1 380 ? 8.68 -9.203 12.375 1 93.19 380 HIS A O 1
ATOM 2856 N N . PHE A 1 381 ? 8.594 -9.445 10.102 1 96.19 381 PHE A N 1
ATOM 2857 C CA . PHE A 1 381 ? 9.414 -10.656 10.172 1 96.19 381 PHE A CA 1
ATOM 2858 C C . PHE A 1 381 ? 10.812 -10.336 10.672 1 96.19 381 PHE A C 1
ATOM 2860 O O . PHE A 1 381 ? 11.391 -11.102 11.445 1 96.19 381 PHE A O 1
ATOM 2867 N N . ALA A 1 382 ? 11.375 -9.234 10.227 1 96.25 382 ALA A N 1
ATOM 2868 C CA . ALA A 1 382 ? 12.68 -8.797 10.711 1 96.25 382 ALA A CA 1
ATOM 2869 C C . ALA A 1 382 ? 12.648 -8.547 12.219 1 96.25 382 ALA A C 1
ATOM 2871 O O . ALA A 1 382 ? 13.578 -8.93 12.93 1 96.25 382 ALA A O 1
ATOM 2872 N N . LYS A 1 383 ? 11.625 -7.91 12.656 1 92.88 383 LYS A N 1
ATOM 2873 C CA . LYS A 1 383 ? 11.453 -7.645 14.078 1 92.88 383 LYS A CA 1
ATOM 2874 C C . LYS A 1 383 ? 11.422 -8.938 14.883 1 92.88 383 LYS A C 1
ATOM 2876 O O . LYS A 1 383 ? 12.07 -9.047 15.93 1 92.88 383 LYS A O 1
ATOM 2881 N N . ASP A 1 384 ? 10.688 -9.914 14.406 1 94.69 384 ASP A N 1
ATOM 2882 C CA . ASP A 1 384 ? 10.625 -11.219 15.055 1 94.69 384 ASP A CA 1
ATOM 2883 C C . ASP A 1 384 ? 12.023 -11.805 15.242 1 94.69 384 ASP A C 1
ATOM 2885 O O . ASP A 1 384 ? 12.289 -12.469 16.25 1 94.69 384 ASP A O 1
ATOM 2889 N N . LEU A 1 385 ? 12.867 -11.5 14.266 1 96.62 385 LEU A N 1
ATOM 2890 C CA . LEU A 1 385 ? 14.188 -12.133 14.234 1 96.62 385 LEU A CA 1
ATOM 2891 C C . LEU A 1 385 ? 15.25 -11.188 14.773 1 96.62 385 LEU A C 1
ATOM 2893 O O . LEU A 1 385 ? 16.438 -11.508 14.75 1 96.62 385 LEU A O 1
ATOM 2897 N N . ASP A 1 386 ? 14.844 -10.016 15.188 1 94.38 386 ASP A N 1
ATOM 2898 C CA . ASP A 1 386 ? 15.734 -8.992 15.727 1 94.38 386 ASP A CA 1
ATOM 2899 C C . ASP A 1 386 ? 16.797 -8.602 14.703 1 94.38 386 ASP A C 1
ATOM 2901 O O . ASP A 1 386 ? 18 -8.602 15.016 1 94.38 386 ASP A O 1
ATOM 2905 N N . VAL A 1 387 ? 16.375 -8.32 13.492 1 95.75 387 VAL A N 1
ATOM 2906 C CA . VAL A 1 387 ? 17.281 -7.961 12.398 1 95.75 387 VAL A CA 1
ATOM 2907 C C . VAL A 1 387 ? 17.047 -6.508 11.992 1 95.75 387 VAL A C 1
ATOM 2909 O O . VAL A 1 387 ? 15.898 -6.074 11.836 1 95.75 387 VAL A O 1
ATOM 2912 N N . GLU A 1 388 ? 18.156 -5.805 11.836 1 94.38 388 GLU A N 1
ATOM 2913 C CA . GLU A 1 388 ? 18.109 -4.453 11.281 1 94.38 388 GLU A CA 1
ATOM 2914 C C . GLU A 1 388 ? 18.047 -4.484 9.758 1 94.38 388 GLU A C 1
ATOM 2916 O O . GLU A 1 388 ? 18.922 -5.051 9.102 1 94.38 388 GLU A O 1
ATOM 2921 N N . ILE A 1 389 ? 17.016 -3.854 9.266 1 95.94 389 ILE A N 1
ATOM 2922 C CA . ILE A 1 389 ? 16.922 -3.826 7.809 1 95.94 389 ILE A CA 1
ATOM 2923 C C . ILE A 1 389 ? 16.734 -2.389 7.332 1 95.94 389 ILE A C 1
ATOM 2925 O O . ILE A 1 389 ? 16.312 -1.521 8.102 1 95.94 389 ILE A O 1
ATOM 2929 N N . ALA A 1 390 ? 17.094 -2.174 6.09 1 96.12 390 ALA A N 1
ATOM 2930 C CA . ALA A 1 390 ? 16.875 -0.878 5.453 1 96.12 390 ALA A CA 1
ATOM 2931 C C . ALA A 1 390 ? 15.391 -0.649 5.188 1 96.12 390 ALA A C 1
ATOM 2933 O O . ALA A 1 390 ? 14.633 -1.604 5.012 1 96.12 390 ALA A O 1
ATOM 2934 N N . MET A 1 391 ? 15 0.589 5.227 1 94.56 391 MET A N 1
ATOM 2935 C CA . MET A 1 391 ? 13.648 1.006 4.875 1 94.56 391 MET A CA 1
ATOM 2936 C C . MET A 1 391 ? 13.672 2.18 3.902 1 94.56 391 MET A C 1
ATOM 2938 O O . MET A 1 391 ? 14.656 2.924 3.846 1 94.56 391 MET A O 1
ATOM 2942 N N . ALA A 1 392 ? 12.625 2.271 3.084 1 95.31 392 ALA A N 1
ATOM 2943 C CA . ALA A 1 392 ? 12.547 3.383 2.139 1 95.31 392 ALA A CA 1
ATOM 2944 C C . ALA A 1 392 ? 12.719 4.723 2.848 1 95.31 392 ALA A C 1
ATOM 2946 O O . ALA A 1 392 ? 12.18 4.926 3.939 1 95.31 392 ALA A O 1
ATOM 2947 N N . ALA A 1 393 ? 13.375 5.637 2.215 1 94.19 393 ALA A N 1
ATOM 2948 C CA . ALA A 1 393 ? 13.719 6.934 2.795 1 94.19 393 ALA A CA 1
ATOM 2949 C C . ALA A 1 393 ? 12.461 7.684 3.24 1 94.19 393 ALA A C 1
ATOM 2951 O O . ALA A 1 393 ? 12.43 8.25 4.336 1 94.19 393 ALA A O 1
ATOM 2952 N N . GLN A 1 394 ? 11.469 7.613 2.492 1 94.81 394 GLN A N 1
ATOM 2953 C CA . GLN A 1 394 ? 10.266 8.414 2.668 1 94.81 394 GLN A CA 1
ATOM 2954 C C . GLN A 1 394 ? 9.477 7.961 3.895 1 94.81 394 GLN A C 1
ATOM 2956 O O . GLN A 1 394 ? 8.734 8.75 4.488 1 94.81 394 GLN A O 1
ATOM 2961 N N . ILE A 1 395 ? 9.656 6.641 4.293 1 91.88 395 ILE A N 1
ATOM 2962 C CA . ILE A 1 395 ? 8.789 6.156 5.359 1 91.88 395 ILE A CA 1
ATOM 2963 C C . ILE A 1 395 ? 9.625 5.758 6.57 1 91.88 395 ILE A C 1
ATOM 2965 O O . ILE A 1 395 ? 9.086 5.293 7.578 1 91.88 395 ILE A O 1
ATOM 2969 N N . ARG A 1 396 ? 10.898 6.008 6.566 1 87.81 396 ARG A N 1
ATOM 2970 C CA . ARG A 1 396 ? 11.836 5.609 7.613 1 87.81 396 ARG A CA 1
ATOM 2971 C C . ARG A 1 396 ? 11.484 6.266 8.945 1 87.81 396 ARG A C 1
ATOM 2973 O O . ARG A 1 396 ? 11.727 5.695 10.008 1 87.81 396 ARG A O 1
ATOM 2980 N N . TRP A 1 397 ? 10.969 7.398 8.859 1 80.25 397 TRP A N 1
ATOM 2981 C CA . TRP A 1 397 ? 10.641 8.141 10.078 1 80.25 397 TRP A CA 1
ATOM 2982 C C . TRP A 1 397 ? 9.547 7.434 10.867 1 80.25 397 TRP A C 1
ATOM 2984 O O . TRP A 1 397 ? 9.336 7.727 12.047 1 80.25 397 TRP A O 1
ATOM 2994 N N . GLY A 1 398 ? 8.867 6.488 10.25 1 77.69 398 GLY A N 1
ATOM 2995 C CA . GLY A 1 398 ? 7.859 5.688 10.938 1 77.69 398 GLY A CA 1
ATOM 2996 C C . GLY A 1 398 ? 8.453 4.73 11.953 1 77.69 398 GLY A C 1
ATOM 2997 O O . GLY A 1 398 ? 7.734 4.195 12.805 1 77.69 398 GLY A O 1
ATOM 2998 N N . PHE A 1 399 ? 9.789 4.613 11.906 1 79 399 PHE A N 1
ATOM 2999 C CA . PHE A 1 399 ? 10.438 3.582 12.711 1 79 399 PHE A CA 1
ATOM 3000 C C . PHE A 1 399 ? 11.406 4.203 13.703 1 79 399 PHE A C 1
ATOM 3002 O O . PHE A 1 399 ? 11.797 3.564 14.688 1 79 399 PHE A O 1
ATOM 3009 N N . THR A 1 400 ? 11.93 5.371 13.336 1 70.06 400 THR A N 1
ATOM 3010 C CA . THR A 1 400 ? 12.992 5.945 14.148 1 70.06 400 THR A CA 1
ATOM 3011 C C . THR A 1 400 ? 12.555 7.277 14.75 1 70.06 400 THR A C 1
ATOM 3013 O O . THR A 1 400 ? 11.625 7.918 14.25 1 70.06 400 THR A O 1
ATOM 3016 N N . SER A 1 401 ? 13.062 7.441 15.883 1 58.91 401 SER A N 1
ATOM 3017 C CA . SER A 1 401 ? 12.773 8.695 16.578 1 58.91 401 SER A CA 1
ATOM 3018 C C . SER A 1 401 ? 13.68 9.82 16.078 1 58.91 401 SER A C 1
ATOM 3020 O O . SER A 1 401 ? 13.398 11 16.297 1 58.91 401 SER A O 1
ATOM 3022 N N . PHE A 1 402 ? 14.734 9.367 15.344 1 56.25 402 PHE A N 1
ATOM 3023 C CA . PHE A 1 402 ? 15.695 10.422 15.023 1 56.25 402 PHE A CA 1
ATOM 3024 C C . PHE A 1 402 ? 15.672 10.727 13.531 1 56.25 402 PHE A C 1
ATOM 3026 O O . PHE A 1 402 ? 15.57 9.82 12.703 1 56.25 402 PHE A O 1
ATOM 3033 N N . ARG A 1 403 ? 15.539 12.047 13.086 1 54 403 ARG A N 1
ATOM 3034 C CA . ARG A 1 403 ? 15.586 12.555 11.719 1 54 403 ARG A CA 1
ATOM 3035 C C . ARG A 1 403 ? 16.844 12.078 11 1 54 403 ARG A C 1
ATOM 3037 O O . ARG A 1 403 ? 16.875 11.977 9.773 1 54 403 ARG A O 1
ATOM 3044 N N . ASN A 1 404 ? 17.969 11.906 11.68 1 57.75 404 ASN A N 1
ATOM 3045 C CA . ASN A 1 404 ? 19.219 11.586 11.016 1 57.75 404 ASN A CA 1
ATOM 3046 C C . ASN A 1 404 ? 19.5 10.086 11.031 1 57.75 404 ASN A C 1
ATOM 3048 O O . ASN A 1 404 ? 20.609 9.656 11.32 1 57.75 404 ASN A O 1
ATOM 3052 N N . ALA A 1 405 ? 18.344 9.516 10.508 1 61.72 405 ALA A N 1
ATOM 3053 C CA . ALA A 1 405 ? 18.359 8.117 10.93 1 61.72 405 ALA A CA 1
ATOM 3054 C C . ALA A 1 405 ? 18.969 7.219 9.859 1 61.72 405 ALA A C 1
ATOM 3056 O O . ALA A 1 405 ? 18.953 7.559 8.672 1 61.72 405 ALA A O 1
ATOM 3057 N N . SER A 1 406 ? 19.844 6.473 10.164 1 81 406 SER A N 1
ATOM 3058 C CA . SER A 1 406 ? 20.391 5.328 9.453 1 81 406 SER A CA 1
ATOM 3059 C C . SER A 1 406 ? 19.391 4.762 8.453 1 81 406 SER A C 1
ATOM 3061 O O . SER A 1 406 ? 18.172 4.879 8.656 1 81 406 SER A O 1
ATOM 3063 N N . GLU A 1 407 ? 19.906 4.465 7.262 1 90.5 407 GLU A N 1
ATOM 3064 C CA . GLU A 1 407 ? 19.094 3.742 6.293 1 90.5 407 GLU A CA 1
ATOM 3065 C C . GLU A 1 407 ? 18.453 2.51 6.918 1 90.5 407 GLU A C 1
ATOM 3067 O O . GLU A 1 407 ? 17.469 1.98 6.395 1 90.5 407 GLU A O 1
ATOM 3072 N N . TYR A 1 408 ? 19.047 2.115 8.039 1 92.31 408 TYR A N 1
ATOM 3073 C CA . TYR A 1 408 ? 18.609 0.887 8.688 1 92.31 408 TYR A CA 1
ATOM 3074 C C . TYR A 1 408 ? 17.812 1.193 9.953 1 92.31 408 TYR A C 1
ATOM 3076 O O . TYR A 1 408 ? 18.141 2.111 10.703 1 92.31 408 TYR A O 1
ATOM 3084 N N . ILE A 1 409 ? 16.766 0.444 10.125 1 88.94 409 ILE A N 1
ATOM 3085 C CA . ILE A 1 409 ? 15.906 0.638 11.297 1 88.94 409 ILE A CA 1
ATOM 3086 C C . ILE A 1 409 ? 16.156 -0.483 12.305 1 88.94 409 ILE A C 1
ATOM 3088 O O . ILE A 1 409 ? 16.359 -1.637 11.922 1 88.94 409 ILE A O 1
ATOM 3092 N N . GLN A 1 410 ? 16.094 -0.105 13.555 1 83.19 410 GLN A N 1
ATOM 3093 C CA . GLN A 1 410 ? 16.219 -1.101 14.617 1 83.19 410 GLN A CA 1
ATOM 3094 C C . GLN A 1 410 ? 14.906 -1.847 14.836 1 83.19 410 GLN A C 1
ATOM 3096 O O . GLN A 1 410 ? 13.828 -1.254 14.758 1 83.19 410 GLN A O 1
ATOM 3101 N N . PRO A 1 411 ? 15.023 -3.166 15.094 1 73.62 411 PRO A N 1
ATOM 3102 C CA . PRO A 1 411 ? 13.812 -3.973 15.227 1 73.62 411 PRO A CA 1
ATOM 3103 C C . PRO A 1 411 ? 12.945 -3.555 16.406 1 73.62 411 PRO A C 1
ATOM 3105 O O . PRO A 1 411 ? 11.727 -3.707 16.375 1 73.62 411 PRO A O 1
ATOM 3108 N N . ASN A 1 412 ? 13.508 -3.197 17.562 1 66.38 412 ASN A N 1
ATOM 3109 C CA . ASN A 1 412 ? 12.695 -2.859 18.734 1 66.38 412 ASN A CA 1
ATOM 3110 C C . ASN A 1 412 ? 12.422 -1.358 18.812 1 66.38 412 ASN A C 1
ATOM 3112 O O . ASN A 1 412 ? 12.094 -0.839 19.875 1 66.38 412 ASN A O 1
ATOM 3116 N N . SER A 1 413 ? 12.75 -0.75 17.812 1 57.5 413 SER A N 1
ATOM 3117 C CA . SER A 1 413 ? 12.75 0.707 17.891 1 57.5 413 SER A CA 1
ATOM 3118 C C . SER A 1 413 ? 11.344 1.257 18.078 1 57.5 413 SER A C 1
ATOM 3120 O O . SER A 1 413 ? 11.102 2.449 17.875 1 57.5 413 SER A O 1
ATOM 3122 N N . MET A 1 414 ? 10.398 0.467 18.578 1 54.06 414 MET A N 1
ATOM 3123 C CA . MET A 1 414 ? 9.203 1.275 18.812 1 54.06 414 MET A CA 1
ATOM 3124 C C . MET A 1 414 ? 9.469 2.354 19.844 1 54.06 414 MET A C 1
ATOM 3126 O O . MET A 1 414 ? 8.953 2.283 20.969 1 54.06 414 MET A O 1
ATOM 3130 N N . LYS A 1 415 ? 10.82 2.672 19.953 1 49.31 415 LYS A N 1
ATOM 3131 C CA . LYS A 1 415 ? 10.977 3.732 20.938 1 49.31 415 LYS A CA 1
ATOM 3132 C C . LYS A 1 415 ? 10.211 4.984 20.531 1 49.31 415 LYS A C 1
ATOM 3134 O O . LYS A 1 415 ? 9.961 5.215 19.344 1 49.31 415 LYS A O 1
ATOM 3139 N N . ALA A 1 416 ? 9.766 5.703 21.562 1 44.06 416 ALA A N 1
ATOM 3140 C CA . ALA A 1 416 ? 8.734 6.719 21.766 1 44.06 416 ALA A CA 1
ATOM 3141 C C . ALA A 1 416 ? 8.859 7.84 20.75 1 44.06 416 ALA A C 1
ATOM 3143 O O . ALA A 1 416 ? 9.586 7.711 19.75 1 44.06 416 ALA A O 1
ATOM 3144 N N . SER A 1 417 ? 9.086 9.117 21.078 1 35.59 417 SER A N 1
ATOM 3145 C CA . SER A 1 417 ? 8.719 10.445 20.594 1 35.59 417 SER A CA 1
ATOM 3146 C C . SER A 1 417 ? 9.742 10.969 19.594 1 35.59 417 SER A C 1
ATOM 3148 O O . SER A 1 417 ? 10.945 10.742 19.75 1 35.59 417 SER A O 1
ATOM 3150 N N . ILE A 1 418 ? 9.398 11.188 18.234 1 37.59 418 ILE A N 1
ATOM 3151 C CA . ILE A 1 418 ? 10.156 11.875 17.188 1 37.59 418 ILE A CA 1
ATOM 3152 C C . ILE A 1 418 ? 10.938 13.031 17.797 1 37.59 418 ILE A C 1
ATOM 3154 O O . ILE A 1 418 ? 11.805 13.617 17.141 1 37.59 418 ILE A O 1
ATOM 3158 N N . PHE A 1 419 ? 10.547 13.516 18.906 1 34.75 419 PHE A N 1
ATOM 3159 C CA . PHE A 1 419 ? 11.148 14.719 19.469 1 34.75 419 PHE A CA 1
ATOM 3160 C C . PHE A 1 419 ? 12.219 14.367 20.5 1 34.75 419 PHE A C 1
ATOM 3162 O O . PHE A 1 419 ? 12.75 15.25 21.172 1 34.75 419 PHE A O 1
ATOM 3169 N N . GLU A 1 420 ? 12.492 13.008 20.719 1 32.44 420 GLU A N 1
ATOM 3170 C CA . GLU A 1 420 ? 13.586 12.789 21.656 1 32.44 420 GLU A CA 1
ATOM 3171 C C . GLU A 1 420 ? 14.922 12.648 20.938 1 32.44 420 GLU A C 1
ATOM 3173 O O . GLU A 1 420 ? 15.008 11.977 19.906 1 32.44 420 GLU A O 1
ATOM 3178 N N . MET B 1 1 ? -29.375 -28.531 -19.188 1 45.16 1 MET B N 1
ATOM 3179 C CA . MET B 1 1 ? -28.375 -27.484 -19.359 1 45.16 1 MET B CA 1
ATOM 3180 C C . MET B 1 1 ? -28.25 -26.641 -18.078 1 45.16 1 MET B C 1
ATOM 3182 O O . MET B 1 1 ? -29.234 -26.062 -17.625 1 45.16 1 MET B O 1
ATOM 3186 N N . THR B 1 2 ? -27.281 -26.984 -17.141 1 64.88 2 THR B N 1
ATOM 3187 C CA . THR B 1 2 ? -27.219 -26.312 -15.844 1 64.88 2 THR B CA 1
ATOM 3188 C C . THR B 1 2 ? -27.297 -24.797 -16.016 1 64.88 2 THR B C 1
ATOM 3190 O O . THR B 1 2 ? -26.609 -24.219 -16.859 1 64.88 2 THR B O 1
ATOM 3193 N N . GLN B 1 3 ? -28.453 -24.25 -15.703 1 83.75 3 GLN B N 1
ATOM 3194 C CA . GLN B 1 3 ? -28.672 -22.812 -15.789 1 83.75 3 GLN B CA 1
ATOM 3195 C C . GLN B 1 3 ? -27.953 -22.078 -14.656 1 83.75 3 GLN B C 1
ATOM 3197 O O . GLN B 1 3 ? -28.281 -22.266 -13.484 1 83.75 3 GLN B O 1
ATOM 3202 N N . TRP B 1 4 ? -26.781 -21.531 -15.047 1 92.88 4 TRP B N 1
ATOM 3203 C CA . TRP B 1 4 ? -26.078 -20.719 -14.062 1 92.88 4 TRP B CA 1
ATOM 3204 C C . TRP B 1 4 ? -26.641 -19.297 -14.023 1 92.88 4 TRP B C 1
ATOM 3206 O O . TRP B 1 4 ? -27 -18.734 -15.062 1 92.88 4 TRP B O 1
ATOM 3216 N N . PRO B 1 5 ? -26.812 -18.734 -12.836 1 94.06 5 PRO B N 1
ATOM 3217 C CA . PRO B 1 5 ? -27.266 -17.344 -12.766 1 94.06 5 PRO B CA 1
ATOM 3218 C C . PRO B 1 5 ? -26.266 -16.359 -13.336 1 94.06 5 PRO B C 1
ATOM 3220 O O . PRO B 1 5 ? -25.047 -16.594 -13.273 1 94.06 5 PRO B O 1
ATOM 3223 N N . ASP B 1 6 ? -26.75 -15.258 -13.953 1 96 6 ASP B N 1
ATOM 3224 C CA . ASP B 1 6 ? -25.922 -14.148 -14.406 1 96 6 ASP B CA 1
ATOM 3225 C C . ASP B 1 6 ? -25.578 -13.219 -13.25 1 96 6 ASP B C 1
ATOM 3227 O O . ASP B 1 6 ? -26.375 -12.344 -12.898 1 96 6 ASP B O 1
ATOM 3231 N N . ILE B 1 7 ? -24.422 -13.445 -12.625 1 94.81 7 ILE B N 1
ATOM 3232 C CA . ILE B 1 7 ? -23.984 -12.617 -11.508 1 94.81 7 ILE B CA 1
ATOM 3233 C C . ILE B 1 7 ? -22.875 -11.68 -11.977 1 94.81 7 ILE B C 1
ATOM 3235 O O . ILE B 1 7 ? -21.828 -12.133 -12.445 1 94.81 7 ILE B O 1
ATOM 3239 N N . THR B 1 8 ? -23.078 -10.422 -11.867 1 93.81 8 THR B N 1
ATOM 3240 C CA . THR B 1 8 ? -22.125 -9.422 -12.344 1 93.81 8 THR B CA 1
ATOM 3241 C C . THR B 1 8 ? -21.266 -8.898 -11.195 1 93.81 8 THR B C 1
ATOM 3243 O O . THR B 1 8 ? -21.75 -8.719 -10.078 1 93.81 8 THR B O 1
ATOM 3246 N N . VAL B 1 9 ? -20.031 -8.766 -11.484 1 94.25 9 VAL B N 1
ATOM 3247 C CA . VAL B 1 9 ? -19.203 -7.961 -10.586 1 94.25 9 VAL B CA 1
ATOM 3248 C C . VAL B 1 9 ? -19.484 -6.477 -10.812 1 94.25 9 VAL B C 1
ATOM 3250 O O . VAL B 1 9 ? -19.094 -5.918 -11.844 1 94.25 9 VAL B O 1
ATOM 3253 N N . LYS B 1 10 ? -20.109 -5.855 -9.898 1 94.88 10 LYS B N 1
ATOM 3254 C CA . LYS B 1 10 ? -20.484 -4.453 -10.055 1 94.88 10 LYS B CA 1
ATOM 3255 C C . LYS B 1 10 ? -19.25 -3.555 -10.062 1 94.88 10 LYS B C 1
ATOM 3257 O O . LYS B 1 10 ? -18.453 -3.576 -9.125 1 94.88 10 LYS B O 1
ATOM 3262 N N . PRO B 1 11 ? -19.047 -2.766 -11.102 1 96.69 11 PRO B N 1
ATOM 3263 C CA . PRO B 1 11 ? -17.922 -1.831 -11.125 1 96.69 11 PRO B CA 1
ATOM 3264 C C . PRO B 1 11 ? -18.141 -0.612 -10.234 1 96.69 11 PRO B C 1
ATOM 3266 O O . PRO B 1 11 ? -19.281 -0.22 -9.992 1 96.69 11 PRO B O 1
ATOM 3269 N N . ALA B 1 12 ? -17.031 -0.064 -9.75 1 96.81 12 ALA B N 1
ATOM 3270 C CA . ALA B 1 12 ? -17.125 1.22 -9.062 1 96.81 12 ALA B CA 1
ATOM 3271 C C . ALA B 1 12 ? -17.703 2.299 -9.977 1 96.81 12 ALA B C 1
ATOM 3273 O O . ALA B 1 12 ? -17.375 2.346 -11.164 1 96.81 12 ALA B O 1
ATOM 3274 N N . GLU B 1 13 ? -18.484 3.15 -9.469 1 95.12 13 GLU B N 1
ATOM 3275 C CA . GLU B 1 13 ? -19.109 4.211 -10.25 1 95.12 13 GLU B CA 1
ATOM 3276 C C . GLU B 1 13 ? -18.344 5.523 -10.125 1 95.12 13 GLU B C 1
ATOM 3278 O O . GLU B 1 13 ? -17.719 5.781 -9.094 1 95.12 13 GLU B O 1
ATOM 3283 N N . GLY B 1 14 ? -18.391 6.289 -11.172 1 94.56 14 GLY B N 1
ATOM 3284 C CA . GLY B 1 14 ? -17.859 7.641 -11.117 1 94.56 14 GLY B CA 1
ATOM 3285 C C . GLY B 1 14 ? -16.344 7.695 -11.227 1 94.56 14 GLY B C 1
ATOM 3286 O O . GLY B 1 14 ? -15.719 8.672 -10.805 1 94.56 14 GLY B O 1
ATOM 3287 N N . VAL B 1 15 ? -15.75 6.637 -11.617 1 96.38 15 VAL B N 1
ATOM 3288 C CA . VAL B 1 15 ? -14.297 6.637 -11.773 1 96.38 15 VAL B CA 1
ATOM 3289 C C . VAL B 1 15 ? -13.938 6.277 -13.211 1 96.38 15 VAL B C 1
ATOM 3291 O O . VAL B 1 15 ? -14.719 5.645 -13.922 1 96.38 15 VAL B O 1
ATOM 3294 N N . SER B 1 16 ? -12.758 6.625 -13.68 1 97.81 16 SER B N 1
ATOM 3295 C CA . SER B 1 16 ? -12.367 6.562 -15.086 1 97.81 16 SER B CA 1
ATOM 3296 C C . SER B 1 16 ? -11.742 5.215 -15.43 1 97.81 16 SER B C 1
ATOM 3298 O O . SER B 1 16 ? -11.305 4.992 -16.562 1 97.81 16 SER B O 1
ATOM 3300 N N . PHE B 1 17 ? -11.641 4.281 -14.516 1 97.94 17 PHE B N 1
ATOM 3301 C CA . PHE B 1 17 ? -11.055 2.961 -14.719 1 97.94 17 PHE B CA 1
ATOM 3302 C C . PHE B 1 17 ? -11.906 1.882 -14.07 1 97.94 17 PHE B C 1
ATOM 3304 O O . PHE B 1 17 ? -12.797 2.186 -13.266 1 97.94 17 PHE B O 1
ATOM 3311 N N . TYR B 1 18 ? -11.656 0.68 -14.461 1 97.5 18 TYR B N 1
ATOM 3312 C CA . TYR B 1 18 ? -12.406 -0.429 -13.883 1 97.5 18 TYR B CA 1
ATOM 3313 C C . TYR B 1 18 ? -11.805 -0.857 -12.547 1 97.5 18 TYR B C 1
ATOM 3315 O O . TYR B 1 18 ? -10.586 -0.999 -12.43 1 97.5 18 TYR B O 1
ATOM 3323 N N . THR B 1 19 ? -12.594 -1.059 -11.617 1 97.94 19 THR B N 1
ATOM 3324 C CA . THR B 1 19 ? -12.375 -1.758 -10.359 1 97.94 19 THR B CA 1
ATOM 3325 C C . THR B 1 19 ? -13.703 -2.189 -9.742 1 97.94 19 THR B C 1
ATOM 3327 O O . THR B 1 19 ? -14.734 -1.543 -9.953 1 97.94 19 THR B O 1
ATOM 3330 N N . PRO B 1 20 ? -13.703 -3.334 -9.062 1 97 20 PRO B N 1
ATOM 3331 C CA . PRO B 1 20 ? -14.938 -3.713 -8.383 1 97 20 PRO B CA 1
ATOM 3332 C C . PRO B 1 20 ? -15.398 -2.67 -7.367 1 97 20 PRO B C 1
ATOM 3334 O O . PRO B 1 20 ? -14.578 -2.074 -6.672 1 97 20 PRO B O 1
ATOM 3337 N N . ALA B 1 21 ? -16.703 -2.473 -7.316 1 96.62 21 ALA B N 1
ATOM 3338 C CA . ALA B 1 21 ? -17.266 -1.563 -6.324 1 96.62 21 ALA B CA 1
ATOM 3339 C C . ALA B 1 21 ? -17.062 -2.102 -4.91 1 96.62 21 ALA B C 1
ATOM 3341 O O . ALA B 1 21 ? -17.156 -3.309 -4.68 1 96.62 21 ALA B O 1
ATOM 3342 N N . GLN B 1 22 ? -16.719 -1.215 -4.027 1 95.75 22 GLN B N 1
ATOM 3343 C CA . GLN B 1 22 ? -16.609 -1.547 -2.611 1 95.75 22 GLN B CA 1
ATOM 3344 C C . GLN B 1 22 ? -17.859 -1.113 -1.853 1 95.75 22 GLN B C 1
ATOM 3346 O O . GLN B 1 22 ? -18.031 0.071 -1.556 1 95.75 22 GLN B O 1
ATOM 3351 N N . PHE B 1 23 ? -18.688 -2.07 -1.436 1 92.31 23 PHE B N 1
ATOM 3352 C CA . PHE B 1 23 ? -19.906 -1.746 -0.705 1 92.31 23 PHE B CA 1
ATOM 3353 C C . PHE B 1 23 ? -20.141 -2.752 0.414 1 92.31 23 PHE B C 1
ATOM 3355 O O . PHE B 1 23 ? -20.453 -3.916 0.151 1 92.31 23 PHE B O 1
ATOM 3362 N N . PRO B 1 24 ? -20.141 -2.312 1.627 1 95.75 24 PRO B N 1
ATOM 3363 C CA . PRO B 1 24 ? -19.688 -0.979 2.023 1 95.75 24 PRO B CA 1
ATOM 3364 C C . PRO B 1 24 ? -18.172 -0.804 1.87 1 95.75 24 PRO B C 1
ATOM 3366 O O . PRO B 1 24 ? -17.469 -1.768 1.572 1 95.75 24 PRO B O 1
ATOM 3369 N N . PRO B 1 25 ? -17.688 0.408 1.99 1 96.81 25 PRO B N 1
ATOM 3370 C CA . PRO B 1 25 ? -16.234 0.61 1.906 1 96.81 25 PRO B CA 1
ATOM 3371 C C . PRO B 1 25 ? -15.477 -0.087 3.033 1 96.81 25 PRO B C 1
ATOM 3373 O O . PRO B 1 25 ? -16.031 -0.299 4.117 1 96.81 25 PRO B O 1
ATOM 3376 N N . ALA B 1 26 ? -14.25 -0.457 2.732 1 97.12 26 ALA B N 1
ATOM 3377 C CA . ALA B 1 26 ? -13.383 -1.031 3.758 1 97.12 26 ALA B CA 1
ATOM 3378 C C . ALA B 1 26 ? -13.352 -0.149 5.004 1 97.12 26 ALA B C 1
ATOM 3380 O O . ALA B 1 26 ? -13.336 1.08 4.902 1 97.12 26 ALA B O 1
ATOM 3381 N N . GLY B 1 27 ? -13.32 -0.748 6.195 1 97.44 27 GLY B N 1
ATOM 3382 C CA . GLY B 1 27 ? -13.266 -0.014 7.449 1 97.44 27 GLY B CA 1
ATOM 3383 C C . GLY B 1 27 ? -14.633 0.239 8.055 1 97.44 27 GLY B C 1
ATOM 3384 O O . GLY B 1 27 ? -14.734 0.715 9.188 1 97.44 27 GLY B O 1
ATOM 3385 N N . THR B 1 28 ? -15.719 -0.041 7.34 1 98.38 28 THR B N 1
ATOM 3386 C CA . THR B 1 28 ? -17.078 0.119 7.848 1 98.38 28 THR B CA 1
ATOM 3387 C C . THR B 1 28 ? -17.422 -0.992 8.836 1 98.38 28 THR B C 1
ATOM 3389 O O . THR B 1 28 ? -17.266 -2.176 8.523 1 98.38 28 THR B O 1
ATOM 3392 N N . ALA B 1 29 ? -17.875 -0.643 9.977 1 98.06 29 ALA B N 1
ATOM 3393 C CA . ALA B 1 29 ? -18.281 -1.635 10.969 1 98.06 29 ALA B CA 1
ATOM 3394 C C . ALA B 1 29 ? -19.594 -2.301 10.562 1 98.06 29 ALA B C 1
ATOM 3396 O O . ALA B 1 29 ? -20.516 -1.635 10.078 1 98.06 29 ALA B O 1
ATOM 3397 N N . ARG B 1 30 ? -19.594 -3.607 10.734 1 96.75 30 ARG B N 1
ATOM 3398 C CA . ARG B 1 30 ? -20.859 -4.301 10.578 1 96.75 30 ARG B CA 1
ATOM 3399 C C . ARG B 1 30 ? -21.891 -3.812 11.602 1 96.75 30 ARG B C 1
ATOM 3401 O O . ARG B 1 30 ? -21.578 -3.709 12.789 1 96.75 30 ARG B O 1
ATOM 3408 N N . ASN B 1 31 ? -23.016 -3.596 11.211 1 96.12 31 ASN B N 1
ATOM 3409 C CA . ASN B 1 31 ? -24.078 -3.139 12.102 1 96.12 31 ASN B CA 1
ATOM 3410 C C . ASN B 1 31 ? -25.375 -3.916 11.883 1 96.12 31 ASN B C 1
ATOM 3412 O O . ASN B 1 31 ? -26.047 -3.73 10.875 1 96.12 31 ASN B O 1
ATOM 3416 N N . PRO B 1 32 ? -25.844 -4.797 12.758 1 95.81 32 PRO B N 1
ATOM 3417 C CA . PRO B 1 32 ? -25.203 -5.059 14.047 1 95.81 32 PRO B CA 1
ATOM 3418 C C . PRO B 1 32 ? -23.984 -5.984 13.922 1 95.81 32 PRO B C 1
ATOM 3420 O O . PRO B 1 32 ? -23.859 -6.695 12.922 1 95.81 32 PRO B O 1
ATOM 3423 N N . GLN B 1 33 ? -23.188 -5.844 14.914 1 95.12 33 GLN B N 1
ATOM 3424 C CA . GLN B 1 33 ? -22.094 -6.816 15.023 1 95.12 33 GLN B CA 1
ATOM 3425 C C . GLN B 1 33 ? -22.641 -8.227 15.242 1 95.12 33 GLN B C 1
ATOM 3427 O O 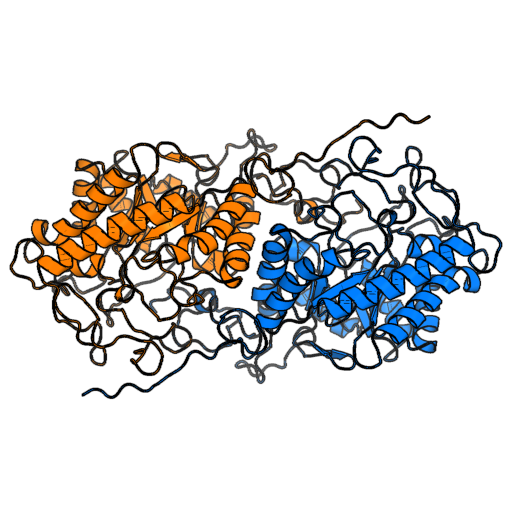. GLN B 1 33 ? -23.656 -8.414 15.922 1 95.12 33 GLN B O 1
ATOM 3432 N N . THR B 1 34 ? -21.922 -9.227 14.703 1 91.81 34 THR B N 1
ATOM 3433 C CA . THR B 1 34 ? -22.344 -10.602 14.922 1 91.81 34 THR B CA 1
ATOM 3434 C C . THR B 1 34 ? -22.297 -10.953 16.406 1 91.81 34 THR B C 1
ATOM 3436 O O . THR B 1 34 ? -23.125 -11.719 16.891 1 91.81 34 THR B O 1
ATOM 3439 N N . SER B 1 35 ? -21.391 -10.383 17.156 1 89.88 35 SER B N 1
ATOM 3440 C CA . SER B 1 35 ? -21.234 -10.641 18.578 1 89.88 35 SER B CA 1
ATOM 3441 C C . SER B 1 35 ? -22.391 -10.039 19.375 1 89.88 35 SER B C 1
ATOM 3443 O O . SER B 1 35 ? -22.578 -10.383 20.547 1 89.88 35 SER B O 1
ATOM 3445 N N . GLY B 1 36 ? -23.094 -9.164 18.766 1 93.44 36 GLY B N 1
ATOM 3446 C CA . GLY B 1 36 ? -24.156 -8.453 19.469 1 93.44 36 GLY B CA 1
ATOM 3447 C C . GLY B 1 36 ? -23.656 -7.27 20.281 1 93.44 36 GLY B C 1
ATOM 3448 O O . GLY B 1 36 ? -24.453 -6.492 20.797 1 93.44 36 GLY B O 1
ATOM 3449 N N . ARG B 1 37 ? -22.422 -7.102 20.359 1 93.62 37 ARG B N 1
ATOM 3450 C CA . ARG B 1 37 ? -21.844 -5.992 21.109 1 93.62 37 ARG B CA 1
ATOM 3451 C C . ARG B 1 37 ? -22.016 -4.676 20.359 1 93.62 37 ARG B C 1
ATOM 3453 O O . ARG B 1 37 ? -22.109 -4.656 19.141 1 93.62 37 ARG B O 1
ATOM 3460 N N . PRO B 1 38 ? -22.047 -3.555 21.094 1 96.69 38 PRO B N 1
ATOM 3461 C CA . PRO B 1 38 ? -22.125 -2.254 20.422 1 96.69 38 PRO B CA 1
ATOM 3462 C C . PRO B 1 38 ? -20.859 -1.907 19.641 1 96.69 38 PRO B C 1
ATOM 3464 O O . PRO B 1 38 ? -19.766 -2.357 20 1 96.69 38 PRO B O 1
ATOM 3467 N N . ILE B 1 39 ? -21.031 -1.11 18.641 1 98.19 39 ILE B N 1
ATOM 3468 C CA . ILE B 1 39 ? -19.891 -0.634 17.859 1 98.19 39 ILE B CA 1
ATOM 3469 C C . ILE B 1 39 ? -19.172 0.462 18.641 1 98.19 39 ILE B C 1
ATOM 3471 O O . ILE B 1 39 ? -19.766 1.465 19.031 1 98.19 39 ILE B O 1
ATOM 3475 N N . PRO B 1 40 ? -17.875 0.299 18.875 1 98.19 40 PRO B N 1
ATOM 3476 C CA . PRO B 1 40 ? -17.109 1.354 19.531 1 98.19 40 PRO B CA 1
ATOM 3477 C C . PRO B 1 40 ? -17.141 2.678 18.781 1 98.19 40 PRO B C 1
ATOM 3479 O O . PRO B 1 40 ? -17.344 2.691 17.562 1 98.19 40 PRO B O 1
ATOM 3482 N N . ASN B 1 41 ? -16.875 3.789 19.469 1 98.56 41 ASN B N 1
ATOM 3483 C CA . ASN B 1 41 ? -16.891 5.117 18.875 1 98.56 41 ASN B CA 1
ATOM 3484 C C . ASN B 1 41 ? -15.938 5.203 17.672 1 98.56 41 ASN B C 1
ATOM 3486 O O . ASN B 1 41 ? -16.266 5.824 16.672 1 98.56 41 ASN B O 1
ATOM 3490 N N . LEU B 1 42 ? -14.805 4.602 17.828 1 98.75 42 LEU B N 1
ATOM 3491 C CA . LEU B 1 42 ? -13.758 4.668 16.812 1 98.75 42 LEU B CA 1
ATOM 3492 C C . LEU B 1 42 ? -14.281 4.207 15.453 1 98.75 42 LEU B C 1
ATOM 3494 O O . LEU B 1 42 ? -13.82 4.672 14.406 1 98.75 42 LEU B O 1
ATOM 3498 N N . PHE B 1 43 ? -15.273 3.334 15.453 1 98.56 43 PHE B N 1
ATOM 3499 C CA . PHE B 1 43 ? -15.734 2.756 14.203 1 98.56 43 PHE B CA 1
ATOM 3500 C C . PHE B 1 43 ? -17.188 3.15 13.93 1 98.56 43 PHE B C 1
ATOM 3502 O O . PHE B 1 43 ? -17.844 2.545 13.086 1 98.56 43 PHE B O 1
ATOM 3509 N N . GLN B 1 44 ? -17.688 4.109 14.672 1 98.62 44 GLN B N 1
ATOM 3510 C CA . GLN B 1 44 ? -18.969 4.742 14.32 1 98.62 44 GLN B CA 1
ATOM 3511 C C . GLN B 1 44 ? -18.766 5.828 13.266 1 98.62 44 GLN B C 1
ATOM 3513 O O . GLN B 1 44 ? -17.781 6.57 13.312 1 98.62 44 GLN B O 1
ATOM 3518 N N . PRO B 1 45 ? -19.688 5.883 12.32 1 98.44 45 PRO B N 1
ATOM 3519 C CA . PRO B 1 45 ? -19.547 6.918 11.297 1 98.44 45 PRO B CA 1
ATOM 3520 C C . PRO B 1 45 ? -19.641 8.336 11.859 1 98.44 45 PRO B C 1
ATOM 3522 O O . PRO B 1 45 ? -20.234 8.531 12.93 1 98.44 45 PRO B O 1
ATOM 3525 N N . LEU B 1 46 ? -19.031 9.242 11.234 1 98.62 46 LEU B N 1
ATOM 3526 C CA . LEU B 1 46 ? -19.062 10.664 11.578 1 98.62 46 LEU B CA 1
ATOM 3527 C C . LEU B 1 46 ? -19.359 11.516 10.344 1 98.62 46 LEU B C 1
ATOM 3529 O O . LEU B 1 46 ? -18.688 11.383 9.32 1 98.62 46 LEU B O 1
ATOM 3533 N N . THR B 1 47 ? -20.375 12.297 10.414 1 98.62 47 THR B N 1
ATOM 3534 C CA . THR B 1 47 ? -20.688 13.219 9.328 1 98.62 47 THR B CA 1
ATOM 3535 C C . THR B 1 47 ? -20.234 14.633 9.664 1 98.62 47 THR B C 1
ATOM 3537 O O . THR B 1 47 ? -20.547 15.148 10.742 1 98.62 47 THR B O 1
ATOM 3540 N N . ILE B 1 48 ? -19.453 15.188 8.867 1 98.62 48 ILE B N 1
ATOM 3541 C CA . ILE B 1 48 ? -19.062 16.594 8.938 1 98.62 48 ILE B CA 1
ATOM 3542 C C . ILE B 1 48 ? -19.516 17.312 7.676 1 98.62 48 ILE B C 1
ATOM 3544 O O . ILE B 1 48 ? -19 17.062 6.582 1 98.62 48 ILE B O 1
ATOM 3548 N N . ARG B 1 49 ? -20.469 18.188 7.891 1 97.62 49 ARG B N 1
ATOM 3549 C CA . ARG B 1 49 ? -21.125 18.875 6.777 1 97.62 49 ARG B CA 1
ATOM 3550 C C . ARG B 1 49 ? -21.625 17.859 5.738 1 97.62 49 ARG B C 1
ATOM 3552 O O . ARG B 1 49 ? -22.406 16.969 6.062 1 97.62 49 ARG B O 1
ATOM 3559 N N . GLY B 1 50 ? -21.141 17.891 4.527 1 96.44 50 GLY B N 1
ATOM 3560 C CA . GLY B 1 50 ? -21.656 17.047 3.459 1 96.44 50 GLY B CA 1
ATOM 3561 C C . GLY B 1 50 ? -20.875 15.758 3.305 1 96.44 50 GLY B C 1
ATOM 3562 O O . GLY B 1 50 ? -21.156 14.961 2.406 1 96.44 50 GLY B O 1
ATOM 3563 N N . GLN B 1 51 ? -19.969 15.492 4.203 1 97.62 51 GLN B N 1
ATOM 3564 C CA . GLN B 1 51 ? -19.141 14.297 4.086 1 97.62 51 GLN B CA 1
ATOM 3565 C C . GLN B 1 51 ? -19.391 13.336 5.25 1 97.62 51 GLN B C 1
ATOM 3567 O O . GLN B 1 51 ? -19.406 13.758 6.41 1 97.62 51 GLN B O 1
ATOM 3572 N N . THR B 1 52 ? -19.609 12.062 4.914 1 98.38 52 THR B N 1
ATOM 3573 C CA . THR B 1 52 ? -19.719 11.031 5.934 1 98.38 52 THR B CA 1
ATOM 3574 C C . THR B 1 52 ? -18.5 10.102 5.91 1 98.38 52 THR B C 1
ATOM 3576 O O . THR B 1 52 ? -18.172 9.547 4.863 1 98.38 52 THR B O 1
ATOM 3579 N N . PHE B 1 53 ? -17.875 10.008 7.035 1 98.56 53 PHE B N 1
ATOM 3580 C CA . PHE B 1 53 ? -16.734 9.117 7.234 1 98.56 53 PHE B CA 1
ATOM 3581 C C . PHE B 1 53 ? -17.172 7.832 7.926 1 98.56 53 PHE B C 1
ATOM 3583 O O . PHE B 1 53 ? -17.859 7.871 8.953 1 98.56 53 PHE B O 1
ATOM 3590 N N . GLN B 1 54 ? -16.781 6.684 7.418 1 98.5 54 GLN B N 1
ATOM 3591 C CA . GLN B 1 54 ? -17.344 5.418 7.879 1 98.5 54 GLN B CA 1
ATOM 3592 C C . GLN B 1 54 ? -16.75 5.004 9.219 1 98.5 54 GLN B C 1
ATOM 3594 O O . GLN B 1 54 ? -17.25 4.098 9.883 1 98.5 54 GLN B O 1
ATOM 3599 N N . ASN B 1 55 ? -15.688 5.613 9.602 1 98.75 55 ASN B N 1
ATOM 3600 C CA . ASN B 1 55 ? -15.102 5.465 10.93 1 98.75 55 ASN B CA 1
ATOM 3601 C C . ASN B 1 55 ? -14.32 6.715 11.344 1 98.75 55 ASN B C 1
ATOM 3603 O O . ASN B 1 55 ? -14.242 7.68 10.578 1 98.75 55 ASN B O 1
ATOM 3607 N N . ARG B 1 56 ? -13.773 6.73 12.539 1 98.81 56 ARG B N 1
ATOM 3608 C CA . ARG B 1 56 ? -13.188 7.941 13.109 1 98.81 56 ARG B CA 1
ATOM 3609 C C . ARG B 1 56 ? -11.672 7.801 13.242 1 98.81 56 ARG B C 1
ATOM 3611 O O . ARG B 1 56 ? -11.055 8.477 14.062 1 98.81 56 ARG B O 1
ATOM 3618 N N . LEU B 1 57 ? -11.102 6.812 12.539 1 98.62 57 LEU B N 1
ATOM 3619 C CA . LEU B 1 57 ? -9.656 6.633 12.391 1 98.62 57 LEU B CA 1
ATOM 3620 C C . LEU B 1 57 ? -9.172 7.203 11.062 1 98.62 57 LEU B C 1
ATOM 3622 O O . LEU B 1 57 ? -9.664 6.82 10 1 98.62 57 LEU B O 1
ATOM 3626 N N . GLY B 1 58 ? -8.18 8.094 11.148 1 98.5 58 GLY B N 1
ATOM 3627 C CA . GLY B 1 58 ? -7.727 8.719 9.914 1 98.5 58 GLY B CA 1
ATOM 3628 C C . GLY B 1 58 ? -6.219 8.727 9.773 1 98.5 58 GLY B C 1
ATOM 3629 O O . GLY B 1 58 ? -5.496 8.5 10.742 1 98.5 58 GLY B O 1
ATOM 3630 N N . LEU B 1 59 ? -5.812 8.922 8.539 1 98.5 59 LEU B N 1
ATOM 3631 C CA . LEU B 1 59 ? -4.41 9.109 8.195 1 98.5 59 LEU B CA 1
ATOM 3632 C C . LEU B 1 59 ? -4.004 10.578 8.352 1 98.5 59 LEU B C 1
ATOM 3634 O O . LEU B 1 59 ? -4.551 11.445 7.672 1 98.5 59 LEU B O 1
ATOM 3638 N N . ALA B 1 60 ? -3.061 10.812 9.273 1 98.25 60 ALA B N 1
ATOM 3639 C CA . ALA B 1 60 ? -2.492 12.148 9.414 1 98.25 60 ALA B CA 1
ATOM 3640 C C . ALA B 1 60 ? -1.595 12.492 8.227 1 98.25 60 ALA B C 1
ATOM 3642 O O . ALA B 1 60 ? -1.044 11.602 7.578 1 98.25 60 ALA B O 1
ATOM 3643 N N . PRO B 1 61 ? -1.514 13.75 7.859 1 98.12 61 PRO B N 1
ATOM 3644 C CA . PRO B 1 61 ? -0.626 14.125 6.758 1 98.12 61 PRO B CA 1
ATOM 3645 C C . PRO B 1 61 ? 0.844 13.852 7.062 1 98.12 61 PRO B C 1
ATOM 3647 O O . PRO B 1 61 ? 1.306 14.109 8.18 1 98.12 61 PRO B O 1
ATOM 3650 N N . MET B 1 62 ? 1.532 13.305 6.176 1 96.12 62 MET B N 1
ATOM 3651 C CA . MET B 1 62 ? 2.951 12.977 6.293 1 96.12 62 MET B CA 1
ATOM 3652 C C . MET B 1 62 ? 3.688 13.289 4.992 1 96.12 62 MET B C 1
ATOM 3654 O O . MET B 1 62 ? 3.428 12.664 3.963 1 96.12 62 MET B O 1
ATOM 3658 N N . CYS B 1 63 ? 4.582 14.188 5.117 1 96.81 63 CYS B N 1
ATOM 3659 C CA . CYS B 1 63 ? 5.34 14.516 3.916 1 96.81 63 CYS B CA 1
ATOM 3660 C C . CYS B 1 63 ? 6.152 13.32 3.438 1 96.81 63 CYS B C 1
ATOM 3662 O O . CYS B 1 63 ? 6.75 12.609 4.246 1 96.81 63 CYS B O 1
ATOM 3664 N N . GLN B 1 64 ? 6.16 13.18 2.131 1 97.56 64 GLN B N 1
ATOM 3665 C CA . GLN B 1 64 ? 6.852 12.055 1.515 1 97.56 64 GLN B CA 1
ATOM 3666 C C . GLN B 1 64 ? 8.07 12.523 0.72 1 97.56 64 GLN B C 1
ATOM 3668 O O . GLN B 1 64 ? 8.906 11.711 0.315 1 97.56 64 GLN B O 1
ATOM 3673 N N . TYR B 1 65 ? 8.156 13.781 0.387 1 97.62 65 TYR B N 1
ATOM 3674 C CA . TYR B 1 65 ? 9.289 14.414 -0.276 1 97.62 65 TYR B CA 1
ATOM 3675 C C . TYR B 1 65 ? 9.625 13.703 -1.583 1 97.62 65 TYR B C 1
ATOM 3677 O O . TYR B 1 65 ? 10.789 13.406 -1.86 1 97.62 65 TYR B O 1
ATOM 3685 N N . SER B 1 66 ? 8.617 13.422 -2.338 1 98.5 66 SER B N 1
ATOM 3686 C CA . SER B 1 66 ? 8.781 12.633 -3.553 1 98.5 66 SER B CA 1
ATOM 3687 C C . SER B 1 66 ? 8.047 13.266 -4.727 1 98.5 66 SER B C 1
ATOM 3689 O O . SER B 1 66 ? 7.645 12.57 -5.664 1 98.5 66 SER B O 1
ATOM 3691 N N . ALA B 1 67 ? 7.801 14.523 -4.633 1 98.69 67 ALA B N 1
ATOM 3692 C CA . ALA B 1 67 ? 7.188 15.25 -5.738 1 98.69 67 ALA B CA 1
ATOM 3693 C C . ALA B 1 67 ? 8.242 15.836 -6.668 1 98.69 67 ALA B C 1
ATOM 3695 O O . ALA B 1 67 ? 9.406 15.984 -6.281 1 98.69 67 ALA B O 1
ATOM 3696 N N . ASP B 1 68 ? 7.891 16.047 -7.934 1 98.44 68 ASP B N 1
ATOM 3697 C CA . ASP B 1 68 ? 8.703 16.734 -8.938 1 98.44 68 ASP B CA 1
ATOM 3698 C C . ASP B 1 68 ? 8.078 18.078 -9.328 1 98.44 68 ASP B C 1
ATOM 3700 O O . ASP B 1 68 ? 7.062 18.109 -10.016 1 98.44 68 ASP B O 1
ATOM 3704 N N . ASP B 1 69 ? 8.711 19.141 -8.852 1 98.25 69 ASP B N 1
ATOM 3705 C CA . ASP B 1 69 ? 8.148 20.469 -9.062 1 98.25 69 ASP B CA 1
ATOM 3706 C C . ASP B 1 69 ? 6.703 20.531 -8.562 1 98.25 69 ASP B C 1
ATOM 3708 O O . ASP B 1 69 ? 5.816 21 -9.281 1 98.25 69 ASP B O 1
ATOM 3712 N N . GLY B 1 70 ? 6.492 19.969 -7.414 1 98.69 70 GLY B N 1
ATOM 3713 C CA . GLY B 1 70 ? 5.195 20 -6.758 1 98.69 70 GLY B CA 1
ATOM 3714 C C . GLY B 1 70 ? 4.242 18.938 -7.273 1 98.69 70 GLY B C 1
ATOM 3715 O O . GLY B 1 70 ? 3.172 18.734 -6.695 1 98.69 70 GLY B O 1
ATOM 3716 N N . HIS B 1 71 ? 4.57 18.25 -8.43 1 98.88 71 HIS B N 1
ATOM 3717 C CA . HIS B 1 71 ? 3.707 17.219 -9 1 98.88 71 HIS B CA 1
ATOM 3718 C C . HIS B 1 71 ? 3.867 15.891 -8.273 1 98.88 71 HIS B C 1
ATOM 3720 O O . HIS B 1 71 ? 4.988 15.43 -8.055 1 98.88 71 HIS B O 1
ATOM 3726 N N . MET B 1 72 ? 2.727 15.32 -7.867 1 98.81 72 MET B N 1
ATOM 3727 C CA . MET B 1 72 ? 2.797 13.969 -7.32 1 98.81 72 MET B CA 1
ATOM 3728 C C . MET B 1 72 ? 3.363 13 -8.352 1 98.81 72 MET B C 1
ATOM 3730 O O . MET B 1 72 ? 3.277 13.242 -9.555 1 98.81 72 MET B O 1
ATOM 3734 N N . THR B 1 73 ? 4.004 11.992 -7.898 1 98.75 73 THR B N 1
ATOM 3735 C CA . THR B 1 73 ? 4.594 10.93 -8.703 1 98.75 73 THR B CA 1
ATOM 3736 C C . THR B 1 73 ? 3.959 9.586 -8.375 1 98.75 73 THR B C 1
ATOM 3738 O O . THR B 1 73 ? 3.111 9.492 -7.484 1 98.75 73 THR B O 1
ATOM 3741 N N . PRO B 1 74 ? 4.367 8.484 -9.039 1 98.56 74 PRO B N 1
ATOM 3742 C CA . PRO B 1 74 ? 3.818 7.16 -8.742 1 98.56 74 PRO B CA 1
ATOM 3743 C C . PRO B 1 74 ? 4.047 6.734 -7.297 1 98.56 74 PRO B C 1
ATOM 3745 O O . PRO B 1 74 ? 3.324 5.875 -6.781 1 98.56 74 PRO B O 1
ATOM 3748 N N . TRP B 1 75 ? 4.992 7.375 -6.621 1 98.56 75 TRP B N 1
ATOM 3749 C CA . TRP B 1 75 ? 5.152 7.117 -5.191 1 98.56 75 TRP B CA 1
ATOM 3750 C C . TRP B 1 75 ? 3.842 7.355 -4.449 1 98.56 75 TRP B C 1
ATOM 3752 O O . TRP B 1 75 ? 3.453 6.559 -3.592 1 98.56 75 TRP B O 1
ATOM 3762 N N . HIS B 1 76 ? 3.174 8.352 -4.867 1 98.81 76 HIS B N 1
ATOM 3763 C CA . HIS B 1 76 ? 2.031 8.812 -4.086 1 98.81 76 HIS B CA 1
ATOM 3764 C C . HIS B 1 76 ? 0.825 7.898 -4.285 1 98.81 76 HIS B C 1
ATOM 3766 O O . HIS B 1 76 ? 0.076 7.637 -3.34 1 98.81 76 HIS B O 1
ATOM 3772 N N . ILE B 1 77 ? 0.592 7.418 -5.461 1 98.19 77 ILE B N 1
ATOM 3773 C CA . ILE B 1 77 ? -0.518 6.492 -5.66 1 98.19 77 ILE B CA 1
ATOM 3774 C C . ILE B 1 77 ? -0.245 5.188 -4.91 1 98.19 77 ILE B C 1
ATOM 3776 O O . ILE B 1 77 ? -1.16 4.586 -4.344 1 98.19 77 ILE B O 1
ATOM 3780 N N . ALA B 1 78 ? 0.994 4.727 -4.934 1 98.12 78 ALA B N 1
ATOM 3781 C CA . ALA B 1 78 ? 1.352 3.537 -4.168 1 98.12 78 ALA B CA 1
ATOM 3782 C C . ALA B 1 78 ? 1.145 3.766 -2.674 1 98.12 78 ALA B C 1
ATOM 3784 O O . ALA B 1 78 ? 0.55 2.93 -1.988 1 98.12 78 ALA B O 1
ATOM 3785 N N . HIS B 1 79 ? 1.594 4.883 -2.176 1 97.81 79 HIS B N 1
ATOM 3786 C CA . HIS B 1 79 ? 1.555 5.215 -0.756 1 97.81 79 HIS B CA 1
ATOM 3787 C C . HIS B 1 79 ? 0.119 5.387 -0.27 1 97.81 79 HIS B C 1
ATOM 3789 O O . HIS B 1 79 ? -0.345 4.633 0.586 1 97.81 79 HIS B O 1
ATOM 3795 N N . TYR B 1 80 ? -0.62 6.332 -0.854 1 98.5 80 TYR B N 1
ATOM 3796 C CA . TYR B 1 80 ? -1.986 6.613 -0.427 1 98.5 80 TYR B CA 1
ATOM 3797 C C . TYR B 1 80 ? -2.93 5.488 -0.842 1 98.5 80 TYR B C 1
ATOM 3799 O O . TYR B 1 80 ? -3.863 5.152 -0.109 1 98.5 80 TYR B O 1
ATOM 3807 N N . GLY B 1 81 ? -2.67 4.945 -2.045 1 98.19 81 GLY B N 1
ATOM 3808 C CA . GLY B 1 81 ? -3.51 3.854 -2.516 1 98.19 81 GLY B CA 1
ATOM 3809 C C . GLY B 1 81 ? -3.455 2.631 -1.619 1 98.19 81 GLY B C 1
ATOM 3810 O O . GLY B 1 81 ? -4.488 2.035 -1.31 1 98.19 81 GLY B O 1
ATOM 3811 N N . GLY B 1 82 ? -2.215 2.268 -1.229 1 97.06 82 GLY B N 1
ATOM 3812 C CA . GLY B 1 82 ? -2.059 1.139 -0.326 1 97.06 82 GLY B CA 1
ATOM 3813 C C . GLY B 1 82 ? -2.832 1.3 0.969 1 97.06 82 GLY B C 1
ATOM 3814 O O . GLY B 1 82 ? -3.369 0.327 1.503 1 97.06 82 GLY B O 1
ATOM 3815 N N . ILE B 1 83 ? -2.934 2.484 1.479 1 97.69 83 ILE B N 1
ATOM 3816 C CA . ILE B 1 83 ? -3.643 2.768 2.721 1 97.69 83 ILE B CA 1
ATOM 3817 C C . ILE B 1 83 ? -5.145 2.824 2.455 1 97.69 83 ILE B C 1
ATOM 3819 O O . ILE B 1 83 ? -5.938 2.246 3.205 1 97.69 83 ILE B O 1
ATOM 3823 N N . ALA B 1 84 ? -5.547 3.42 1.315 1 98.19 84 ALA B N 1
ATOM 3824 C CA . ALA B 1 84 ? -6.957 3.584 0.96 1 98.19 84 ALA B CA 1
ATOM 3825 C C . ALA B 1 84 ? -7.637 2.229 0.782 1 98.19 84 ALA B C 1
ATOM 3827 O O . ALA B 1 84 ? -8.812 2.066 1.125 1 98.19 84 ALA B O 1
ATOM 3828 N N . GLN B 1 85 ? -6.918 1.278 0.293 1 97.12 85 GLN B N 1
ATOM 3829 C CA . GLN B 1 85 ? -7.457 -0.057 0.062 1 97.12 85 GLN B CA 1
ATOM 3830 C C . GLN B 1 85 ? -7.91 -0.702 1.369 1 97.12 85 GLN B C 1
ATOM 3832 O O . GLN B 1 85 ? -8.625 -1.703 1.357 1 97.12 85 GLN B O 1
ATOM 3837 N N . ARG B 1 86 ? -7.543 -0.08 2.551 1 95.94 86 ARG B N 1
ATOM 3838 C CA . ARG B 1 86 ? -7.668 -0.83 3.795 1 95.94 86 ARG B CA 1
ATOM 3839 C C . ARG B 1 86 ? -8.461 -0.038 4.832 1 95.94 86 ARG B C 1
ATOM 3841 O O . ARG B 1 86 ? -8.539 -0.435 5.996 1 95.94 86 ARG B O 1
ATOM 3848 N N . GLY B 1 87 ? -9 1.047 4.535 1 95.44 87 GLY B N 1
ATOM 3849 C CA . GLY B 1 87 ? -10.281 1.501 5.059 1 95.44 87 GLY B CA 1
ATOM 3850 C C . GLY B 1 87 ? -10.141 2.516 6.176 1 95.44 87 GLY B C 1
ATOM 3851 O O . GLY B 1 87 ? -10.891 2.482 7.148 1 95.44 87 GLY B O 1
ATOM 3852 N N . PRO B 1 88 ? -9.094 3.402 6.211 1 96.75 88 PRO B N 1
ATOM 3853 C CA . PRO B 1 88 ? -9.227 4.551 7.113 1 96.75 88 PRO B CA 1
ATOM 3854 C C . PRO B 1 88 ? -10.414 5.445 6.758 1 96.75 88 PRO B C 1
ATOM 3856 O O . PRO B 1 88 ? -10.781 5.559 5.586 1 96.75 88 PRO B O 1
ATOM 3859 N N . GLY B 1 89 ? -11.047 6.066 7.84 1 97 89 GLY B N 1
ATOM 3860 C CA . GLY B 1 89 ? -12.227 6.891 7.613 1 97 89 GLY B CA 1
ATOM 3861 C C . GLY B 1 89 ? -11.922 8.18 6.875 1 97 89 GLY B C 1
ATOM 3862 O O . GLY B 1 89 ? -12.758 8.68 6.117 1 97 89 GLY B O 1
ATOM 3863 N N . MET B 1 90 ? -10.797 8.711 7.117 1 98.06 90 MET B N 1
ATOM 3864 C CA . MET B 1 90 ? -10.352 9.922 6.43 1 98.06 90 MET B CA 1
ATOM 3865 C C . MET B 1 90 ? -8.844 9.898 6.199 1 98.06 90 MET B C 1
ATOM 3867 O O . MET B 1 90 ? -8.086 9.461 7.062 1 98.06 90 MET B O 1
ATOM 3871 N N . MET B 1 91 ? -8.453 10.281 5.066 1 98.81 91 MET B N 1
ATOM 3872 C CA . MET B 1 91 ? -7.039 10.406 4.73 1 98.81 91 MET B CA 1
ATOM 3873 C C . MET B 1 91 ? -6.688 11.852 4.383 1 98.81 91 MET B C 1
ATOM 3875 O O . MET B 1 91 ? -7.449 12.531 3.693 1 98.81 91 MET B O 1
ATOM 3879 N N . ILE B 1 92 ? -5.57 12.297 4.918 1 98.94 92 ILE B N 1
ATOM 3880 C CA . ILE B 1 92 ? -5.133 13.656 4.605 1 98.94 92 ILE B CA 1
ATOM 3881 C C . ILE B 1 92 ? -3.82 13.609 3.822 1 98.94 92 ILE B C 1
ATOM 3883 O O . ILE B 1 92 ? -2.814 13.094 4.316 1 98.94 92 ILE B O 1
ATOM 3887 N N . ILE B 1 93 ? -3.826 14.109 2.631 1 98.88 93 ILE B N 1
ATOM 3888 C CA . ILE B 1 93 ? -2.631 14.242 1.805 1 98.88 93 ILE B CA 1
ATOM 3889 C C . ILE B 1 93 ? -1.64 15.188 2.48 1 98.88 93 ILE B C 1
ATOM 3891 O O . ILE B 1 93 ? -2.037 16.188 3.084 1 98.88 93 ILE B O 1
ATOM 3895 N N . GLU B 1 94 ? -0.438 15 2.367 1 98.69 94 GLU B N 1
ATOM 3896 C CA . GLU B 1 94 ? 0.688 15.664 3.016 1 98.69 94 GLU B CA 1
ATOM 3897 C C . GLU B 1 94 ? 0.642 17.172 2.787 1 98.69 94 GLU B C 1
ATOM 3899 O O . GLU B 1 94 ? -0.171 17.656 2.002 1 98.69 94 GLU B O 1
ATOM 3904 N N . ALA B 1 95 ? 1.539 17.828 3.6 1 98.75 95 ALA B N 1
ATOM 3905 C CA . ALA B 1 95 ? 1.658 19.281 3.43 1 98.75 95 ALA B CA 1
ATOM 3906 C C . ALA B 1 95 ? 1.867 19.641 1.963 1 98.75 95 ALA B C 1
ATOM 3908 O O . ALA B 1 95 ? 2.861 19.234 1.353 1 98.75 95 ALA B O 1
ATOM 3909 N N . THR B 1 96 ? 0.959 20.359 1.429 1 98.94 96 THR B N 1
ATOM 3910 C CA . THR B 1 96 ? 0.936 20.781 0.033 1 98.94 96 THR B CA 1
ATOM 3911 C C . THR B 1 96 ? 1.117 22.297 -0.077 1 98.94 96 THR B C 1
ATOM 3913 O O . THR B 1 96 ? 0.273 23.062 0.391 1 98.94 96 THR B O 1
ATOM 3916 N N . GLY B 1 97 ? 2.203 22.688 -0.693 1 98.94 97 GLY B N 1
ATOM 3917 C CA . GLY B 1 97 ? 2.559 24.094 -0.751 1 98.94 97 GLY B CA 1
ATOM 3918 C C . GLY B 1 97 ? 1.598 24.922 -1.587 1 98.94 97 GLY B C 1
ATOM 3919 O O . GLY B 1 97 ? 1.256 24.547 -2.707 1 98.94 97 GLY B O 1
ATOM 3920 N N . VAL B 1 98 ? 1.186 26.094 -1.081 1 98.94 98 VAL B N 1
ATOM 3921 C CA . VAL B 1 98 ? 0.276 26.969 -1.803 1 98.94 98 VAL B CA 1
ATOM 3922 C C . VAL B 1 98 ? 1.073 27.891 -2.73 1 98.94 98 VAL B C 1
ATOM 3924 O O . VAL B 1 98 ? 0.503 28.547 -3.609 1 98.94 98 VAL B O 1
ATOM 3927 N N . ALA B 1 99 ? 2.328 27.953 -2.52 1 98.81 99 ALA B N 1
ATOM 3928 C CA . ALA B 1 99 ? 3.305 28.688 -3.312 1 98.81 99 ALA B CA 1
ATOM 3929 C C . ALA B 1 99 ? 4.602 27.906 -3.463 1 98.81 99 ALA B C 1
ATOM 3931 O O . ALA B 1 99 ? 4.906 27.031 -2.641 1 98.81 99 ALA B O 1
ATOM 3932 N N . PRO B 1 100 ? 5.383 28.172 -4.559 1 98.56 100 PRO B N 1
ATOM 3933 C CA . PRO B 1 100 ? 6.613 27.406 -4.734 1 98.56 100 PRO B CA 1
ATOM 3934 C C . PRO B 1 100 ? 7.562 27.531 -3.547 1 98.56 100 PRO B C 1
ATOM 3936 O O . PRO B 1 100 ? 8.188 26.547 -3.141 1 98.56 100 PRO B O 1
ATOM 3939 N N . GLU B 1 101 ? 7.645 28.672 -2.973 1 98.56 101 GLU B N 1
ATOM 3940 C CA . GLU B 1 101 ? 8.578 28.891 -1.869 1 98.56 101 GLU B CA 1
ATOM 3941 C C . GLU B 1 101 ? 7.98 28.422 -0.545 1 98.56 101 GLU B C 1
ATOM 3943 O O . GLU B 1 101 ? 8.656 28.438 0.486 1 98.56 101 GLU B O 1
ATOM 3948 N N . GLY B 1 102 ? 6.695 28.031 -0.566 1 98.62 102 GLY B N 1
ATOM 3949 C CA . GLY B 1 102 ? 6.027 27.562 0.64 1 98.62 102 GLY B CA 1
ATOM 3950 C C . GLY B 1 102 ? 6.309 26.109 0.956 1 98.62 102 GLY B C 1
ATOM 3951 O O . GLY B 1 102 ? 5.836 25.578 1.967 1 98.62 102 GLY B O 1
ATOM 3952 N N . ARG B 1 103 ? 7.121 25.5 0.103 1 98.56 103 ARG B N 1
ATOM 3953 C CA . ARG B 1 103 ? 7.488 24.094 0.315 1 98.56 103 ARG B CA 1
ATOM 3954 C C . ARG B 1 103 ? 8.555 23.969 1.401 1 98.56 103 ARG B C 1
ATOM 3956 O O . ARG B 1 103 ? 9.32 24.906 1.636 1 98.56 103 ARG B O 1
ATOM 3963 N N . ILE B 1 104 ? 8.555 22.781 2.053 1 98.56 104 ILE B N 1
ATOM 3964 C CA . ILE B 1 104 ? 9.594 22.469 3.027 1 98.56 104 ILE B CA 1
ATOM 3965 C C . ILE B 1 104 ? 10.883 22.109 2.303 1 98.56 104 ILE B C 1
ATOM 3967 O O . ILE B 1 104 ? 11.945 22.672 2.594 1 98.56 104 ILE B O 1
ATOM 3971 N N . THR B 1 105 ? 10.812 21.156 1.428 1 98.38 105 THR B N 1
ATOM 3972 C CA . THR B 1 105 ? 11.914 20.688 0.593 1 98.38 105 THR B CA 1
ATOM 3973 C C . THR B 1 105 ? 11.562 20.812 -0.886 1 98.38 105 THR B C 1
ATOM 3975 O O . THR B 1 105 ? 10.391 20.953 -1.241 1 98.38 105 THR B O 1
ATOM 3978 N N . PRO B 1 106 ? 12.578 20.719 -1.773 1 98.31 106 PRO B N 1
ATOM 3979 C CA . PRO B 1 106 ? 12.297 20.734 -3.211 1 98.31 106 PRO B CA 1
ATOM 3980 C C . PRO B 1 106 ? 11.414 19.562 -3.646 1 98.31 106 PRO B C 1
ATOM 3982 O O . PRO B 1 106 ? 10.828 19.594 -4.738 1 98.31 106 PRO B O 1
ATOM 3985 N N . GLY B 1 107 ? 11.266 18.562 -2.793 1 98.44 107 GLY B N 1
ATOM 3986 C CA . GLY B 1 107 ? 10.523 17.375 -3.154 1 98.44 107 GLY B CA 1
ATOM 3987 C C . GLY B 1 107 ? 9.109 17.359 -2.617 1 98.44 107 GLY B C 1
ATOM 3988 O O . GLY B 1 107 ? 8.422 16.344 -2.68 1 98.44 107 GLY B O 1
ATOM 3989 N N . CYS B 1 108 ? 8.609 18.516 -2.129 1 98.75 108 CYS B N 1
ATOM 3990 C CA . CYS B 1 108 ? 7.277 18.594 -1.534 1 98.75 108 CYS B CA 1
ATOM 3991 C C . CYS B 1 108 ? 6.211 18.75 -2.607 1 98.75 108 CYS B C 1
ATOM 3993 O O . CYS B 1 108 ? 6.473 19.328 -3.666 1 98.75 108 CYS B O 1
ATOM 3995 N N . VAL B 1 109 ? 5.023 18.281 -2.277 1 98.88 109 VAL B N 1
ATOM 3996 C CA . VAL B 1 109 ? 3.857 18.438 -3.139 1 98.88 109 VAL B CA 1
ATOM 3997 C C . VAL B 1 109 ? 3.395 19.906 -3.119 1 98.88 109 VAL B C 1
ATOM 3999 O O . VAL B 1 109 ? 3.541 20.594 -2.107 1 98.88 109 VAL B O 1
ATOM 4002 N N . GLY B 1 110 ? 2.867 20.328 -4.27 1 98.88 110 GLY B N 1
ATOM 4003 C CA . GLY B 1 110 ? 2.352 21.688 -4.367 1 98.88 110 GLY B CA 1
ATOM 4004 C C . GLY B 1 110 ? 1.057 21.781 -5.152 1 98.88 110 GLY B C 1
ATOM 4005 O O . GLY B 1 110 ? 0.69 20.844 -5.867 1 98.88 110 GLY B O 1
ATOM 4006 N N . LEU B 1 111 ? 0.403 22.891 -4.984 1 98.88 111 LEU B N 1
ATOM 4007 C CA . LEU B 1 111 ? -0.806 23.234 -5.719 1 98.88 111 LEU B CA 1
ATOM 4008 C C . LEU B 1 111 ? -0.798 24.719 -6.098 1 98.88 111 LEU B C 1
ATOM 4010 O O . LEU B 1 111 ? -1.811 25.406 -5.949 1 98.88 111 LEU B O 1
ATOM 4014 N N . TRP B 1 112 ? 0.32 25.203 -6.586 1 98.75 112 TRP B N 1
ATOM 4015 C CA . TRP B 1 112 ? 0.406 26.609 -6.988 1 98.75 112 TRP B CA 1
ATOM 4016 C C . TRP B 1 112 ? 0.266 26.75 -8.5 1 98.75 112 TRP B C 1
ATOM 4018 O O . TRP B 1 112 ? 0.219 27.859 -9.023 1 98.75 112 TRP B O 1
ATOM 4028 N N . LYS B 1 113 ? 0.206 25.641 -9.188 1 98.19 113 LYS B N 1
ATOM 4029 C CA . LYS B 1 113 ? 0.001 25.672 -10.633 1 98.19 113 LYS B CA 1
ATOM 4030 C C . LYS B 1 113 ? -1.036 24.641 -11.062 1 98.19 113 LYS B C 1
ATOM 4032 O O . LYS B 1 113 ? -1.176 23.578 -10.43 1 98.19 113 LYS B O 1
ATOM 4037 N N . ASP B 1 114 ? -1.669 24.906 -12.227 1 98.81 114 ASP B N 1
ATOM 4038 C CA . ASP B 1 114 ? -2.752 24.047 -12.703 1 98.81 114 ASP B CA 1
ATOM 4039 C C . ASP B 1 114 ? -2.232 22.656 -13.078 1 98.81 114 ASP B C 1
ATOM 4041 O O . ASP B 1 114 ? -2.936 21.656 -12.906 1 98.81 114 ASP B O 1
ATOM 4045 N N . SER B 1 115 ? -0.998 22.562 -13.578 1 98.88 115 SER B N 1
ATOM 4046 C CA . SER B 1 115 ? -0.445 21.281 -14.008 1 98.88 115 SER B CA 1
ATOM 4047 C C . SER B 1 115 ? -0.281 20.328 -12.836 1 98.88 115 SER B C 1
ATOM 4049 O O . SER B 1 115 ? -0.068 19.125 -13.031 1 98.88 115 SER B O 1
ATOM 4051 N N . GLN B 1 116 ? -0.372 20.812 -11.609 1 98.88 116 GLN B N 1
ATOM 4052 C CA . GLN B 1 116 ? -0.217 20 -10.406 1 98.88 116 GLN B CA 1
ATOM 4053 C C . GLN B 1 116 ? -1.533 19.344 -10.016 1 98.88 116 GLN B C 1
ATOM 4055 O O . GLN B 1 116 ? -1.554 18.438 -9.18 1 98.88 116 GLN B O 1
ATOM 4060 N N . ILE B 1 117 ? -2.645 19.641 -10.711 1 98.94 117 ILE B N 1
ATOM 4061 C CA . ILE B 1 117 ? -3.979 19.156 -10.367 1 98.94 117 ILE B CA 1
ATOM 4062 C C . ILE B 1 117 ? -4.113 17.688 -10.758 1 98.94 117 ILE B C 1
ATOM 4064 O O . ILE B 1 117 ? -4.512 16.859 -9.938 1 98.94 117 ILE B O 1
ATOM 4068 N N . GLU B 1 118 ? -3.721 17.328 -11.938 1 98.75 118 GLU B N 1
ATOM 4069 C CA . GLU B 1 118 ? -4.031 16.016 -12.5 1 98.75 118 GLU B CA 1
ATOM 4070 C C . GLU B 1 118 ? -3.355 14.906 -11.703 1 98.75 118 GLU B C 1
ATOM 4072 O O . GLU B 1 118 ? -3.992 13.914 -11.352 1 98.75 118 GLU B O 1
ATOM 4077 N N . PRO B 1 119 ? -2.041 15.07 -11.336 1 98.75 119 PRO B N 1
ATOM 4078 C CA . PRO B 1 119 ? -1.421 14 -10.547 1 98.75 119 PRO B CA 1
ATOM 4079 C C . PRO B 1 119 ? -2.109 13.789 -9.203 1 98.75 119 PRO B C 1
ATOM 4081 O O . PRO B 1 119 ? -2.273 12.648 -8.766 1 98.75 119 PRO B O 1
ATOM 4084 N N . ILE B 1 120 ? -2.564 14.805 -8.578 1 98.88 120 ILE B N 1
ATOM 4085 C CA . ILE B 1 120 ? -3.277 14.672 -7.309 1 98.88 120 ILE B CA 1
ATOM 4086 C C . ILE B 1 120 ? -4.656 14.062 -7.551 1 98.88 120 ILE B C 1
ATOM 4088 O O . ILE B 1 120 ? -5.125 13.234 -6.766 1 98.88 120 ILE B O 1
ATOM 4092 N N . ARG B 1 121 ? -5.297 14.477 -8.641 1 98.88 121 ARG B N 1
ATOM 4093 C CA . ARG B 1 121 ? -6.613 13.953 -8.992 1 98.88 121 ARG B CA 1
ATOM 4094 C C . ARG B 1 121 ? -6.578 12.438 -9.141 1 98.88 121 ARG B C 1
ATOM 4096 O O . ARG B 1 121 ? -7.516 11.75 -8.734 1 98.88 121 ARG B O 1
ATOM 4103 N N . GLN B 1 122 ? -5.559 11.898 -9.703 1 98.75 122 GLN B N 1
ATOM 4104 C CA . GLN B 1 122 ? -5.434 10.461 -9.883 1 98.75 122 GLN B CA 1
ATOM 4105 C C . GLN B 1 122 ? -5.418 9.734 -8.539 1 98.75 122 GLN B C 1
ATOM 4107 O O . GLN B 1 122 ? -6.051 8.688 -8.383 1 98.75 122 GLN B O 1
ATOM 4112 N N . VAL B 1 123 ? -4.695 10.273 -7.57 1 98.81 123 VAL B N 1
ATOM 4113 C CA . VAL B 1 123 ? -4.629 9.703 -6.23 1 98.81 123 VAL B CA 1
ATOM 4114 C C . VAL B 1 123 ? -6.004 9.773 -5.57 1 98.81 123 VAL B C 1
ATOM 4116 O O . VAL B 1 123 ? -6.48 8.789 -5 1 98.81 123 VAL B O 1
ATOM 4119 N N . ILE B 1 124 ? -6.66 10.898 -5.711 1 98.88 124 ILE B N 1
ATOM 4120 C CA . ILE B 1 124 ? -7.965 11.117 -5.09 1 98.88 124 ILE B CA 1
ATOM 4121 C C . ILE B 1 124 ? -9.008 10.211 -5.75 1 98.88 124 ILE B C 1
ATOM 4123 O O . ILE B 1 124 ? -9.836 9.609 -5.062 1 98.88 124 ILE B O 1
ATOM 4127 N N . GLU B 1 125 ? -8.945 10.125 -7.066 1 98.81 125 GLU B N 1
ATOM 4128 C CA . GLU B 1 125 ? -9.875 9.25 -7.777 1 98.81 125 GLU B CA 1
ATOM 4129 C C . GLU B 1 125 ? -9.734 7.805 -7.312 1 98.81 125 GLU B C 1
ATOM 4131 O O . GLU B 1 125 ? -10.734 7.094 -7.164 1 98.81 125 GLU B O 1
ATOM 4136 N N . PHE B 1 126 ? -8.539 7.371 -7.098 1 98.75 126 PHE B N 1
ATOM 4137 C CA . PHE B 1 126 ? -8.359 6.012 -6.602 1 98.75 126 PHE B CA 1
ATOM 4138 C C . PHE B 1 126 ? -9 5.848 -5.23 1 98.75 126 PHE B C 1
ATOM 4140 O O . PHE B 1 126 ? -9.688 4.859 -4.977 1 98.75 126 PHE B O 1
ATOM 4147 N N . ALA B 1 127 ? -8.703 6.766 -4.336 1 98.69 127 ALA B N 1
ATOM 4148 C CA . ALA B 1 127 ? -9.336 6.691 -3.025 1 98.69 127 ALA B CA 1
ATOM 4149 C C . ALA B 1 127 ? -10.859 6.609 -3.156 1 98.69 127 ALA B C 1
ATOM 4151 O O . ALA B 1 127 ? -11.5 5.785 -2.502 1 98.69 127 ALA B O 1
ATOM 4152 N N . HIS B 1 128 ? -11.445 7.414 -4.035 1 98.5 128 HIS B N 1
ATOM 4153 C CA . HIS B 1 128 ? -12.891 7.434 -4.258 1 98.5 128 HIS B CA 1
ATOM 4154 C C . HIS B 1 128 ? -13.375 6.102 -4.812 1 98.5 128 HIS B C 1
ATOM 4156 O O . HIS B 1 128 ? -14.469 5.637 -4.461 1 98.5 128 HIS B O 1
ATOM 4162 N N . SER B 1 129 ? -12.578 5.516 -5.664 1 98.19 129 SER B N 1
ATOM 4163 C CA . SER B 1 129 ? -12.953 4.23 -6.238 1 98.19 129 SER B CA 1
ATOM 4164 C C . SER B 1 129 ? -13.102 3.162 -5.16 1 98.19 129 SER B C 1
ATOM 4166 O O . SER B 1 129 ? -13.789 2.162 -5.355 1 98.19 129 SER B O 1
ATOM 4168 N N . GLN B 1 130 ? -12.43 3.365 -4.043 1 97.62 130 GLN B N 1
ATOM 4169 C CA . GLN B 1 130 ? -12.492 2.443 -2.914 1 97.62 130 GLN B CA 1
ATOM 4170 C C . GLN B 1 130 ? -13.531 2.893 -1.895 1 97.62 130 GLN B C 1
ATOM 4172 O O . GLN B 1 130 ? -13.641 2.311 -0.814 1 97.62 130 GLN B O 1
ATOM 4177 N N . GLY B 1 131 ? -14.242 3.941 -2.174 1 96.88 131 GLY B N 1
ATOM 4178 C CA . GLY B 1 131 ? -15.242 4.48 -1.266 1 96.88 131 GLY B CA 1
ATOM 4179 C C . GLY B 1 131 ? -14.641 5.262 -0.113 1 96.88 131 GLY B C 1
ATOM 4180 O O . GLY B 1 131 ? -15.297 5.473 0.91 1 96.88 131 GLY B O 1
ATOM 4181 N N . GLN B 1 132 ? -13.391 5.656 -0.203 1 97.81 132 GLN B N 1
ATOM 4182 C CA . GLN B 1 132 ? -12.695 6.348 0.876 1 97.81 132 GLN B CA 1
ATOM 4183 C C . GLN B 1 132 ? -12.727 7.859 0.667 1 97.81 132 GLN B C 1
ATOM 4185 O O . GLN B 1 132 ? -12.797 8.336 -0.469 1 97.81 132 GLN B O 1
ATOM 4190 N N . LYS B 1 133 ? -12.711 8.617 1.793 1 98.62 133 LYS B N 1
ATOM 4191 C CA . LYS B 1 133 ? -12.625 10.078 1.764 1 98.62 133 LYS B CA 1
ATOM 4192 C C . LYS B 1 133 ? -11.188 10.555 1.954 1 98.62 133 LYS B C 1
ATOM 4194 O O . LYS B 1 133 ? -10.445 9.984 2.754 1 98.62 133 LYS B O 1
ATOM 4199 N N . ILE B 1 134 ? -10.812 11.523 1.167 1 98.88 134 ILE B N 1
ATOM 4200 C CA . ILE B 1 134 ? -9.438 12.016 1.212 1 98.88 134 ILE B CA 1
ATOM 4201 C C . ILE B 1 134 ? -9.422 13.523 0.988 1 98.88 134 ILE B C 1
ATOM 4203 O O . ILE B 1 134 ? -10.156 14.039 0.146 1 98.88 134 ILE B O 1
ATOM 4207 N N . GLY B 1 135 ? -8.703 14.25 1.834 1 98.88 135 GLY B N 1
ATOM 4208 C CA . GLY B 1 135 ? -8.516 15.688 1.722 1 98.88 135 GLY B CA 1
ATOM 4209 C C . GLY B 1 135 ? -7.066 16.094 1.537 1 98.88 135 GLY B C 1
ATOM 4210 O O . GLY B 1 135 ? -6.195 15.234 1.37 1 98.88 135 GLY B O 1
ATOM 4211 N N . VAL B 1 136 ? -6.816 17.375 1.46 1 98.94 136 VAL B N 1
ATOM 4212 C CA . VAL B 1 136 ? -5.488 17.922 1.214 1 98.94 136 VAL B CA 1
ATOM 4213 C C . VAL B 1 136 ? -5.113 18.906 2.326 1 98.94 136 VAL B C 1
ATOM 4215 O O . VAL B 1 136 ? -5.906 19.781 2.684 1 98.94 136 VAL B O 1
ATOM 4218 N N . GLN B 1 137 ? -3.957 18.719 2.871 1 98.94 137 GLN B N 1
ATOM 4219 C CA . GLN B 1 137 ? -3.441 19.734 3.791 1 98.94 137 GLN B CA 1
ATOM 4220 C C . GLN B 1 137 ? -2.707 20.828 3.039 1 98.94 137 GLN B C 1
ATOM 4222 O O . GLN B 1 137 ? -1.704 20.578 2.371 1 98.94 137 GLN B O 1
ATOM 4227 N N . LEU B 1 138 ? -3.203 22 3.113 1 98.94 138 LEU B N 1
ATOM 4228 C CA . LEU B 1 138 ? -2.57 23.156 2.492 1 98.94 138 LEU B CA 1
ATOM 4229 C C . LEU B 1 138 ? -1.67 23.891 3.484 1 98.94 138 LEU B C 1
ATOM 4231 O O . LEU B 1 138 ? -2.02 24.031 4.66 1 98.94 138 LEU B O 1
ATOM 4235 N N . GLY B 1 139 ? -0.489 24.234 3.02 1 98.75 139 GLY B N 1
ATOM 4236 C CA . GLY B 1 139 ? 0.418 24.875 3.967 1 98.75 139 GLY B CA 1
ATOM 4237 C C . GLY B 1 139 ? 1.502 25.688 3.299 1 98.75 139 GLY B C 1
ATOM 4238 O O . GLY B 1 139 ? 1.556 25.781 2.07 1 98.75 139 GLY B O 1
ATOM 4239 N N . HIS B 1 140 ? 2.215 26.406 4.02 1 98.94 140 HIS B N 1
ATOM 4240 C CA . HIS B 1 140 ? 3.424 27.172 3.734 1 98.94 140 HIS B CA 1
ATOM 4241 C C . HIS B 1 140 ? 4.465 26.984 4.836 1 98.94 140 HIS B C 1
ATOM 4243 O O . HIS B 1 140 ? 4.176 27.203 6.012 1 98.94 140 HIS B O 1
ATOM 4249 N N . ALA B 1 141 ? 5.672 26.641 4.438 1 98.75 141 ALA B N 1
ATOM 4250 C CA . ALA B 1 141 ? 6.668 26.156 5.387 1 98.75 141 ALA B CA 1
ATOM 4251 C C . ALA B 1 141 ? 7.293 27.312 6.168 1 98.75 141 ALA B C 1
ATOM 4253 O O . ALA B 1 141 ? 7.918 27.094 7.211 1 98.75 141 ALA B O 1
ATOM 4254 N N . GLY B 1 142 ? 7.152 28.594 5.633 1 98.56 142 GLY B N 1
ATOM 4255 C CA . GLY B 1 142 ? 7.699 29.75 6.336 1 98.56 142 GLY B CA 1
ATOM 4256 C C . GLY B 1 142 ? 9.188 29.641 6.594 1 98.56 142 GLY B C 1
ATOM 4257 O O . GLY B 1 142 ? 9.969 29.375 5.672 1 98.56 142 GLY B O 1
ATOM 4258 N N . ARG B 1 143 ? 9.641 29.859 7.766 1 97.56 143 ARG B N 1
ATOM 4259 C CA . ARG B 1 143 ? 11.062 29.938 8.094 1 97.56 143 ARG B CA 1
ATOM 4260 C C . ARG B 1 143 ? 11.711 28.562 8.07 1 97.56 143 ARG B C 1
ATOM 4262 O O . ARG B 1 143 ? 12.93 28.438 8.219 1 97.56 143 ARG B O 1
ATOM 4269 N N . LYS B 1 144 ? 10.898 27.484 7.879 1 97.31 144 LYS B N 1
ATOM 4270 C CA . LYS B 1 144 ? 11.438 26.141 7.793 1 97.31 144 LYS B CA 1
ATOM 4271 C C . LYS B 1 144 ? 11.484 25.656 6.348 1 97.31 144 LYS B C 1
ATOM 4273 O O . LYS B 1 144 ? 11.633 24.453 6.09 1 97.31 144 LYS B O 1
ATOM 4278 N N . ALA B 1 145 ? 11.344 26.578 5.438 1 98.5 145 ALA B N 1
ATOM 4279 C CA . ALA B 1 145 ? 11.391 26.266 4.012 1 98.5 145 ALA B CA 1
ATOM 4280 C C . ALA B 1 145 ? 12.836 26.062 3.543 1 98.5 145 ALA B C 1
ATOM 4282 O O . ALA B 1 145 ? 13.773 26.422 4.254 1 98.5 145 ALA B O 1
ATOM 4283 N N . SER B 1 146 ? 12.984 25.484 2.348 1 98.38 146 SER B N 1
ATOM 4284 C CA . SER B 1 146 ? 14.242 25.266 1.653 1 98.38 146 SER B CA 1
ATOM 4285 C C . SER B 1 146 ? 15.195 24.406 2.486 1 98.38 146 SER B C 1
ATOM 4287 O O . SER B 1 146 ? 16.344 24.797 2.732 1 98.38 146 SER B O 1
ATOM 4289 N N . THR B 1 147 ? 14.672 23.297 2.922 1 96.75 147 THR B N 1
ATOM 4290 C CA . THR B 1 147 ? 15.469 22.359 3.701 1 96.75 147 THR B CA 1
ATOM 4291 C C . THR B 1 147 ? 15.562 21.016 2.988 1 96.75 147 THR B C 1
ATOM 4293 O O . THR B 1 147 ? 14.914 20.797 1.964 1 96.75 147 THR B O 1
ATOM 4296 N N . LEU B 1 148 ? 16.484 20.203 3.51 1 95.06 148 LEU B N 1
ATOM 4297 C CA . LEU B 1 148 ? 16.625 18.844 3.01 1 95.06 148 LEU B CA 1
ATOM 4298 C C . LEU B 1 148 ? 15.664 17.891 3.715 1 95.06 148 LEU B C 1
ATOM 4300 O O . LEU B 1 148 ? 15.219 18.172 4.832 1 95.06 148 LEU B O 1
ATOM 4304 N N . PRO B 1 149 ? 15.289 16.797 3.014 1 94.38 149 PRO B N 1
ATOM 4305 C CA . PRO B 1 149 ? 14.43 15.82 3.699 1 94.38 149 PRO B CA 1
ATOM 4306 C C . PRO B 1 149 ? 15.07 15.258 4.965 1 94.38 149 PRO B C 1
ATOM 4308 O O . PRO B 1 149 ? 16.297 15.273 5.102 1 94.38 149 PRO B O 1
ATOM 4311 N N . PRO B 1 150 ? 14.211 14.734 5.832 1 90.19 150 PRO B N 1
ATOM 4312 C CA . PRO B 1 150 ? 14.703 14.289 7.141 1 90.19 150 PRO B CA 1
ATOM 4313 C C . PRO B 1 150 ? 15.773 13.203 7.027 1 90.19 150 PRO B C 1
ATOM 4315 O O . PRO B 1 150 ? 16.703 13.156 7.848 1 90.19 150 PRO B O 1
ATOM 4318 N N . TRP B 1 151 ? 15.711 12.312 6.023 1 89.62 151 TRP B N 1
ATOM 4319 C CA . TRP B 1 151 ? 16.656 11.219 5.953 1 89.62 151 TRP B CA 1
ATOM 4320 C C . TRP B 1 151 ? 18.047 11.719 5.535 1 89.62 151 TRP B C 1
ATOM 4322 O O . TRP B 1 151 ? 19.031 10.977 5.594 1 89.62 151 TRP B O 1
ATOM 4332 N N . LEU B 1 152 ? 18.156 12.977 5.121 1 91.19 152 LEU B N 1
ATOM 4333 C CA . LEU B 1 152 ? 19.438 13.609 4.84 1 91.19 152 LEU B CA 1
ATOM 4334 C C . LEU B 1 152 ? 19.797 14.602 5.938 1 91.19 152 LEU B C 1
ATOM 4336 O O . LEU B 1 152 ? 20.688 15.445 5.742 1 91.19 152 LEU B O 1
ATOM 4340 N N . GLY B 1 153 ? 19.047 14.656 7.02 1 87.19 153 GLY B N 1
ATOM 4341 C CA . GLY B 1 153 ? 19.406 15.43 8.195 1 87.19 153 GLY B CA 1
ATOM 4342 C C . GLY B 1 153 ? 18.594 16.719 8.328 1 87.19 153 GLY B C 1
ATOM 4343 O O . GLY B 1 153 ? 18.688 17.406 9.344 1 87.19 153 GLY B O 1
ATOM 4344 N N . GLY B 1 154 ? 17.875 17.109 7.332 1 90.5 154 GLY B N 1
ATOM 4345 C CA . GLY B 1 154 ? 17 18.266 7.422 1 90.5 154 GLY B CA 1
ATOM 4346 C C . GLY B 1 154 ? 17.75 19.578 7.344 1 90.5 154 GLY B C 1
ATOM 4347 O O . GLY B 1 154 ? 17.234 20.609 7.793 1 90.5 154 GLY B O 1
ATOM 4348 N N . GLY B 1 155 ? 18.953 19.562 6.883 1 91.88 155 GLY B N 1
ATOM 4349 C CA . GLY B 1 155 ? 19.719 20.797 6.707 1 91.88 155 GLY B CA 1
ATOM 4350 C C . GLY B 1 155 ? 19.188 21.656 5.586 1 91.88 155 GLY B C 1
ATOM 4351 O O . GLY B 1 155 ? 18.109 21.406 5.051 1 91.88 155 GLY B O 1
ATOM 4352 N N . VAL B 1 156 ? 19.938 22.656 5.242 1 96.75 156 VAL B N 1
ATOM 4353 C CA . VAL B 1 156 ? 19.5 23.656 4.258 1 96.75 156 VAL B CA 1
ATOM 4354 C C . VAL B 1 156 ? 19.641 23.078 2.852 1 96.75 156 VAL B C 1
ATOM 4356 O O . VAL B 1 156 ? 20.656 22.484 2.51 1 96.75 156 VAL B O 1
ATOM 4359 N N . ALA B 1 157 ? 18.625 23.125 2.076 1 97.81 157 ALA B N 1
ATOM 4360 C CA . ALA B 1 157 ? 18.734 22.938 0.632 1 97.81 157 ALA B CA 1
ATOM 4361 C C . ALA B 1 157 ? 19.141 24.219 -0.065 1 97.81 157 ALA B C 1
ATOM 4363 O O . ALA B 1 157 ? 18.359 25.172 -0.146 1 97.81 157 ALA B O 1
ATOM 4364 N N . THR B 1 158 ? 20.312 24.234 -0.565 1 97.75 158 THR B N 1
ATOM 4365 C CA . THR B 1 158 ? 20.828 25.438 -1.226 1 97.75 158 THR B CA 1
ATOM 4366 C C . THR B 1 158 ? 20.188 25.609 -2.605 1 97.75 158 THR B C 1
ATOM 4368 O O . THR B 1 158 ? 19.531 24.688 -3.105 1 97.75 158 THR B O 1
ATOM 4371 N N . ASN B 1 159 ? 20.422 26.766 -3.156 1 97.38 159 ASN B N 1
ATOM 4372 C CA . ASN B 1 159 ? 19.906 27.016 -4.5 1 97.38 159 ASN B CA 1
ATOM 4373 C C . ASN B 1 159 ? 20.5 26.047 -5.516 1 97.38 159 ASN B C 1
ATOM 4375 O O . ASN B 1 159 ? 19.844 25.688 -6.492 1 97.38 159 ASN B O 1
ATOM 4379 N N . ALA B 1 160 ? 21.672 25.578 -5.32 1 96.94 160 ALA B N 1
ATOM 4380 C CA . ALA B 1 160 ? 22.375 24.688 -6.242 1 96.94 160 ALA B CA 1
ATOM 4381 C C . ALA B 1 160 ? 21.703 23.328 -6.316 1 96.94 160 ALA B C 1
ATOM 4383 O O . ALA B 1 160 ? 21.859 22.594 -7.297 1 96.94 160 ALA B O 1
ATOM 4384 N N . VAL B 1 161 ? 20.906 23.047 -5.316 1 96.81 161 VAL B N 1
ATOM 4385 C CA . VAL B 1 161 ? 20.281 21.719 -5.289 1 96.81 161 VAL B CA 1
ATOM 4386 C C . VAL B 1 161 ? 18.766 21.859 -5.281 1 96.81 161 VAL B C 1
ATOM 4388 O O . VAL B 1 161 ? 18.062 21.016 -4.727 1 96.81 161 VAL B O 1
ATOM 4391 N N . GLY B 1 162 ? 18.281 22.953 -5.77 1 97.25 162 GLY B N 1
ATOM 4392 C CA . GLY B 1 162 ? 16.859 23.125 -6.016 1 97.25 162 GLY B CA 1
ATOM 4393 C C . GLY B 1 162 ? 16.156 23.922 -4.926 1 97.25 162 GLY B C 1
ATOM 4394 O O . GLY B 1 162 ? 14.945 24.125 -4.984 1 97.25 162 GLY B O 1
ATOM 4395 N N . GLY B 1 163 ? 16.891 24.391 -3.867 1 98 163 GLY B N 1
ATOM 4396 C CA . GLY B 1 163 ? 16.312 25.219 -2.818 1 98 163 GLY B CA 1
ATOM 4397 C C . GLY B 1 163 ? 16.141 26.672 -3.225 1 98 163 GLY B C 1
ATOM 4398 O O . GLY B 1 163 ? 16.234 27 -4.406 1 98 163 GLY B O 1
ATOM 4399 N N . TRP B 1 164 ? 15.758 27.453 -2.299 1 98.31 164 TRP B N 1
ATOM 4400 C CA . TRP B 1 164 ? 15.477 28.875 -2.514 1 98.31 164 TRP B CA 1
ATOM 4401 C C . TRP B 1 164 ? 15.789 29.688 -1.266 1 98.31 164 TRP B C 1
ATOM 4403 O O . TRP B 1 164 ? 14.93 30.406 -0.75 1 98.31 164 TRP B O 1
ATOM 4413 N N . VAL B 1 165 ? 17.016 29.719 -0.833 1 97.44 165 VAL B N 1
ATOM 4414 C CA . VAL B 1 165 ? 17.484 30.25 0.444 1 97.44 165 VAL B CA 1
ATOM 4415 C C . VAL B 1 165 ? 17.203 31.766 0.495 1 97.44 165 VAL B C 1
ATOM 4417 O O . VAL B 1 165 ? 17.078 32.344 1.577 1 97.44 165 VAL B O 1
ATOM 4420 N N . ASP B 1 166 ? 17.062 32.406 -0.662 1 97 166 ASP B N 1
ATOM 4421 C CA . ASP B 1 166 ? 16.891 33.844 -0.723 1 97 166 ASP B CA 1
ATOM 4422 C C . ASP B 1 166 ? 15.406 34.219 -0.72 1 97 166 ASP B C 1
ATOM 4424 O O . ASP B 1 166 ? 15.055 35.406 -0.749 1 97 166 ASP B O 1
ATOM 4428 N N . ASN B 1 167 ? 14.57 33.219 -0.679 1 98.12 167 ASN B N 1
ATOM 4429 C CA . ASN B 1 167 ? 13.133 33.469 -0.759 1 98.12 167 ASN B CA 1
ATOM 4430 C C . ASN B 1 167 ? 12.367 32.75 0.336 1 98.12 167 ASN B C 1
ATOM 4432 O O . ASN B 1 167 ? 11.25 32.281 0.115 1 98.12 167 ASN B O 1
ATOM 4436 N N . VAL B 1 168 ? 12.984 32.562 1.465 1 98.62 168 VAL B N 1
ATOM 4437 C CA . VAL B 1 168 ? 12.328 32 2.646 1 98.62 168 VAL B CA 1
ATOM 4438 C C . VAL B 1 168 ? 11.617 33.125 3.408 1 98.62 168 VAL B C 1
ATOM 4440 O O . VAL B 1 168 ? 12.211 34.156 3.68 1 98.62 168 VAL B O 1
ATOM 4443 N N . LYS B 1 169 ? 10.328 32.906 3.746 1 98.62 169 LYS B N 1
ATOM 4444 C CA . LYS B 1 169 ? 9.484 33.969 4.301 1 98.62 169 LYS B CA 1
ATOM 4445 C C . LYS B 1 169 ? 9.062 33.625 5.73 1 98.62 169 LYS B C 1
ATOM 4447 O O . LYS B 1 169 ? 8.953 32.469 6.102 1 98.62 169 LYS B O 1
ATOM 4452 N N . ALA B 1 170 ? 8.844 34.656 6.527 1 98.75 170 ALA B N 1
ATOM 4453 C CA . ALA B 1 170 ? 8.383 34.531 7.906 1 98.75 170 ALA B CA 1
ATOM 4454 C C . ALA B 1 170 ? 7.742 35.812 8.406 1 98.75 170 ALA B C 1
ATOM 4456 O O . ALA B 1 170 ? 7.816 36.844 7.742 1 98.75 170 ALA B O 1
ATOM 4457 N N . PRO B 1 171 ? 6.992 35.75 9.516 1 98.75 171 PRO B N 1
ATOM 4458 C CA . PRO B 1 171 ? 6.469 36.969 10.07 1 98.75 171 PRO B CA 1
ATOM 4459 C C . PRO B 1 171 ? 7.57 37.938 10.508 1 98.75 171 PRO B C 1
ATOM 4461 O O . PRO B 1 171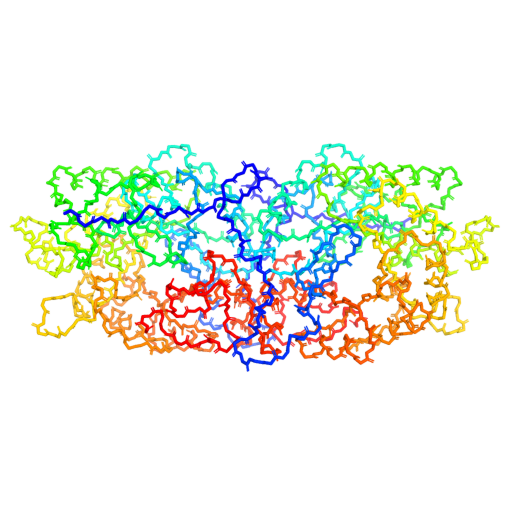 ? 7.383 39.156 10.461 1 98.75 171 PRO B O 1
ATOM 4464 N N . SER B 1 172 ? 8.641 37.406 11.008 1 98.5 172 SER B N 1
ATOM 4465 C CA . SER B 1 172 ? 9.82 38.188 11.422 1 98.5 172 SER B CA 1
ATOM 4466 C C . SER B 1 172 ? 11.102 37.531 10.906 1 98.5 172 SER B C 1
ATOM 4468 O O . SER B 1 172 ? 11.117 36.344 10.594 1 98.5 172 SER B O 1
ATOM 4470 N N . ALA B 1 173 ? 12.164 38.344 10.75 1 97.94 173 ALA B N 1
ATOM 4471 C CA . ALA B 1 173 ? 13.445 37.844 10.281 1 97.94 173 ALA B CA 1
ATOM 4472 C C . ALA B 1 173 ? 14.188 37.094 11.398 1 97.94 173 ALA B C 1
ATOM 4474 O O . ALA B 1 173 ? 15.273 37.5 11.805 1 97.94 173 ALA B O 1
ATOM 4475 N N . ILE B 1 174 ? 13.602 36.031 11.898 1 96.06 174 ILE B N 1
ATOM 4476 C CA . ILE B 1 174 ? 14.156 35.188 12.961 1 96.06 174 ILE B CA 1
ATOM 4477 C C . ILE B 1 174 ? 14.359 33.75 12.453 1 96.06 174 ILE B C 1
ATOM 4479 O O . ILE B 1 174 ? 13.391 33.094 12.086 1 96.06 174 ILE B O 1
ATOM 4483 N N . SER B 1 175 ? 15.602 33.375 12.383 1 95.44 175 SER B N 1
ATOM 4484 C CA . SER B 1 175 ? 15.938 32.031 11.883 1 95.44 175 SER B CA 1
ATOM 4485 C C . SER B 1 175 ? 15.383 30.953 12.797 1 95.44 175 SER B C 1
ATOM 4487 O O . SER B 1 175 ? 15.242 31.156 14.008 1 95.44 175 SER B O 1
ATOM 4489 N N . PHE B 1 176 ? 15.039 29.828 12.172 1 93.75 176 PHE B N 1
ATOM 4490 C CA . PHE B 1 176 ? 14.555 28.688 12.938 1 93.75 176 PHE B CA 1
ATOM 4491 C C . PHE B 1 176 ? 15.664 28.125 13.828 1 93.75 176 PHE B C 1
ATOM 4493 O O . PHE B 1 176 ? 15.414 27.734 14.961 1 93.75 176 PHE B O 1
ATOM 4500 N N . SER B 1 177 ? 16.812 28.031 13.266 1 89.31 177 SER B N 1
ATOM 4501 C CA . SER B 1 177 ? 17.984 27.516 13.992 1 89.31 177 SER B CA 1
ATOM 4502 C C . SER B 1 177 ? 19.188 28.453 13.844 1 89.31 177 SER B C 1
ATOM 4504 O O . SER B 1 177 ? 19.219 29.281 12.938 1 89.31 177 SER B O 1
ATOM 4506 N N . ASN B 1 178 ? 20.156 28.266 14.727 1 86.12 178 ASN B N 1
ATOM 4507 C CA . ASN B 1 178 ? 21.328 29.141 14.734 1 86.12 178 ASN B CA 1
ATOM 4508 C C . ASN B 1 178 ? 22.094 29.078 13.414 1 86.12 178 ASN B C 1
ATOM 4510 O O . ASN B 1 178 ? 22.641 30.078 12.961 1 86.12 178 ASN B O 1
ATOM 4514 N N . ASP B 1 179 ? 22.109 27.969 12.797 1 86.69 179 ASP B N 1
ATOM 4515 C CA . ASP B 1 179 ? 22.844 27.797 11.555 1 86.69 179 ASP B CA 1
ATOM 4516 C C . ASP B 1 179 ? 21.906 27.734 10.352 1 86.69 179 ASP B C 1
ATOM 4518 O O . ASP B 1 179 ? 22.297 27.297 9.266 1 86.69 179 ASP B O 1
ATOM 4522 N N . GLY B 1 180 ? 20.719 28.219 10.57 1 92.88 180 GLY B N 1
ATOM 4523 C CA . GLY B 1 180 ? 19.734 28.125 9.5 1 92.88 180 GLY B CA 1
ATOM 4524 C C . GLY B 1 180 ? 19.625 29.391 8.68 1 92.88 180 GLY B C 1
ATOM 4525 O O . GLY B 1 180 ? 20.453 30.297 8.805 1 92.88 180 GLY B O 1
ATOM 4526 N N . ILE B 1 181 ? 18.641 29.375 7.785 1 96.5 181 ILE B N 1
ATOM 4527 C CA . ILE B 1 181 ? 18.359 30.516 6.902 1 96.5 181 ILE B CA 1
ATOM 4528 C C . ILE B 1 181 ? 17.688 31.625 7.695 1 96.5 181 ILE B C 1
ATOM 4530 O O . ILE B 1 181 ? 16.766 31.375 8.477 1 96.5 181 ILE B O 1
ATOM 4534 N N . THR B 1 182 ? 18.172 32.812 7.586 1 97.12 182 THR B N 1
ATOM 4535 C CA . THR B 1 182 ? 17.391 33.938 8.062 1 97.12 182 THR B CA 1
ATOM 4536 C C . THR B 1 182 ? 16.281 34.281 7.078 1 97.12 182 THR B C 1
ATOM 4538 O O . THR B 1 182 ? 16.562 34.719 5.961 1 97.12 182 THR B O 1
ATOM 4541 N N . PRO B 1 183 ? 15.094 34.094 7.449 1 98.19 183 PRO B N 1
ATOM 4542 C CA . PRO B 1 183 ? 14 34.375 6.516 1 98.19 183 PRO B CA 1
ATOM 4543 C C . PRO B 1 183 ? 13.773 35.875 6.301 1 98.19 183 PRO B C 1
ATOM 4545 O O . PRO B 1 183 ? 14.312 36.688 7.043 1 98.19 183 PRO B O 1
ATOM 4548 N N . LYS B 1 184 ? 13.117 36.156 5.219 1 98.19 184 LYS B N 1
ATOM 4549 C CA . LYS B 1 184 ? 12.641 37.531 4.988 1 98.19 184 LYS B CA 1
ATOM 4550 C C . LYS B 1 184 ? 11.312 37.75 5.703 1 98.19 184 LYS B C 1
ATOM 4552 O O . LYS B 1 184 ? 10.375 36.969 5.551 1 98.19 184 LYS B O 1
ATOM 4557 N N . ALA B 1 185 ? 11.25 38.781 6.504 1 98.75 185 ALA B N 1
ATOM 4558 C CA . ALA B 1 185 ? 9.977 39.188 7.102 1 98.75 185 ALA B CA 1
ATOM 4559 C C . ALA B 1 185 ? 8.969 39.594 6.027 1 98.75 185 ALA B C 1
ATOM 4561 O O . ALA B 1 185 ? 9.25 40.438 5.191 1 98.75 185 ALA B O 1
ATOM 4562 N N . MET B 1 186 ? 7.824 39.062 6.062 1 98.75 186 MET B N 1
ATOM 4563 C CA . MET B 1 186 ? 6.805 39.344 5.055 1 98.75 186 MET B CA 1
ATOM 4564 C C . MET B 1 186 ? 6.289 40.75 5.164 1 98.75 186 MET B C 1
ATOM 4566 O O . MET B 1 186 ? 6.082 41.281 6.27 1 98.75 186 MET B O 1
ATOM 4570 N N . THR B 1 187 ? 6.09 41.344 4.004 1 98.31 187 THR B N 1
ATOM 4571 C CA . THR B 1 187 ? 5.391 42.625 3.959 1 98.31 187 THR B CA 1
ATOM 4572 C C . THR B 1 187 ? 3.879 42.406 4 1 98.31 187 THR B C 1
ATOM 4574 O O . THR B 1 187 ? 3.4 41.281 3.881 1 98.31 187 THR B O 1
ATOM 4577 N N . ARG B 1 188 ? 3.166 43.5 4.27 1 97.94 188 ARG B N 1
ATOM 4578 C CA . ARG B 1 188 ? 1.71 43.438 4.215 1 97.94 188 ARG B CA 1
ATOM 4579 C C . ARG B 1 188 ? 1.236 42.938 2.854 1 97.94 188 ARG B C 1
ATOM 4581 O O . ARG B 1 188 ? 0.295 42.125 2.77 1 97.94 188 ARG B O 1
ATOM 4588 N N . GLU B 1 189 ? 1.868 43.406 1.822 1 98.25 189 GLU B N 1
ATOM 4589 C CA . GLU B 1 189 ? 1.543 42.969 0.465 1 98.25 189 GLU B CA 1
ATOM 4590 C C . GLU B 1 189 ? 1.779 41.5 0.285 1 98.25 189 GLU B C 1
ATOM 4592 O O . GLU B 1 189 ? 0.99 40.812 -0.369 1 98.25 189 GLU B O 1
ATOM 4597 N N . GLU B 1 190 ? 2.84 40.969 0.816 1 98.5 190 GLU B N 1
ATOM 4598 C CA . GLU B 1 190 ? 3.156 39.562 0.709 1 98.5 190 GLU B CA 1
ATOM 4599 C C . GLU B 1 190 ? 2.164 38.719 1.498 1 98.5 190 GLU B C 1
ATOM 4601 O O . GLU B 1 190 ? 1.844 37.594 1.1 1 98.5 190 GLU B O 1
ATOM 4606 N N . ILE B 1 191 ? 1.657 39.219 2.617 1 98.88 191 ILE B N 1
ATOM 4607 C CA . ILE B 1 191 ? 0.605 38.531 3.361 1 98.88 191 ILE B CA 1
ATOM 4608 C C . ILE B 1 191 ? -0.657 38.438 2.508 1 98.88 191 ILE B C 1
ATOM 4610 O O . ILE B 1 191 ? -1.309 37.406 2.455 1 98.88 191 ILE B O 1
ATOM 4614 N N . ASP B 1 192 ? -0.966 39.562 1.822 1 98.69 192 ASP B N 1
ATOM 4615 C CA . ASP B 1 192 ? -2.115 39.562 0.923 1 98.69 192 ASP B CA 1
ATOM 4616 C C . ASP B 1 192 ? -1.908 38.562 -0.221 1 98.69 192 ASP B C 1
ATOM 4618 O O . ASP B 1 192 ? -2.842 37.875 -0.625 1 98.69 192 ASP B O 1
ATOM 4622 N N . GLN B 1 193 ? -0.704 38.5 -0.754 1 98.75 193 GLN B N 1
ATOM 4623 C CA . GLN B 1 193 ? -0.376 37.562 -1.808 1 98.75 193 GLN B CA 1
ATOM 4624 C C . GLN B 1 193 ? -0.518 36.125 -1.313 1 98.75 193 GLN B C 1
ATOM 4626 O O . GLN B 1 193 ? -0.938 35.25 -2.064 1 98.75 193 GLN B O 1
ATOM 4631 N N . LEU B 1 194 ? -0.12 35.875 -0.076 1 98.81 194 LEU B N 1
ATOM 4632 C CA . LEU B 1 194 ? -0.309 34.562 0.521 1 98.81 194 LEU B CA 1
ATOM 4633 C C . LEU B 1 194 ? -1.785 34.188 0.545 1 98.81 194 LEU B C 1
ATOM 4635 O O . LEU B 1 194 ? -2.145 33.062 0.226 1 98.81 194 LEU B O 1
ATOM 4639 N N . LYS B 1 195 ? -2.619 35.156 0.962 1 98.88 195 LYS B N 1
ATOM 4640 C CA . LYS B 1 195 ? -4.055 34.906 1.008 1 98.88 195 LYS B CA 1
ATOM 4641 C C . LYS B 1 195 ? -4.598 34.531 -0.373 1 98.88 195 LYS B C 1
ATOM 4643 O O . LYS B 1 195 ? -5.402 33.625 -0.51 1 98.88 195 LYS B O 1
ATOM 4648 N N . GLU B 1 196 ? -4.117 35.219 -1.41 1 98.88 196 GLU B N 1
ATOM 4649 C CA . GLU B 1 196 ? -4.52 34.938 -2.781 1 98.88 196 GLU B CA 1
ATOM 4650 C C . GLU B 1 196 ? -4.055 33.531 -3.205 1 98.88 196 GLU B C 1
ATOM 4652 O O . GLU B 1 196 ? -4.809 32.781 -3.832 1 98.88 196 GLU B O 1
ATOM 4657 N N . ALA B 1 197 ? -2.832 33.25 -2.875 1 98.94 197 ALA B N 1
ATOM 4658 C CA . ALA B 1 197 ? -2.277 31.922 -3.195 1 98.94 197 ALA B CA 1
ATOM 4659 C C . ALA B 1 197 ? -3.059 30.812 -2.5 1 98.94 197 ALA B C 1
ATOM 4661 O O . ALA B 1 197 ? -3.264 29.734 -3.072 1 98.94 197 ALA B O 1
ATOM 4662 N N . TRP B 1 198 ? -3.459 31.094 -1.261 1 98.94 198 TRP B N 1
ATOM 4663 C CA . TRP B 1 198 ? -4.223 30.109 -0.49 1 98.94 198 TRP B CA 1
ATOM 4664 C C . TRP B 1 198 ? -5.559 29.812 -1.16 1 98.94 198 TRP B C 1
ATOM 4666 O O . TRP B 1 198 ? -5.945 28.656 -1.307 1 98.94 198 TRP B O 1
ATOM 4676 N N . VAL B 1 199 ? -6.262 30.828 -1.547 1 98.94 199 VAL B N 1
ATOM 4677 C CA . VAL B 1 199 ? -7.539 30.688 -2.234 1 98.94 199 VAL B CA 1
ATOM 4678 C C . VAL B 1 199 ? -7.34 29.891 -3.525 1 98.94 199 VAL B C 1
ATOM 4680 O O . VAL B 1 199 ? -8.086 28.953 -3.807 1 98.94 199 VAL B O 1
ATOM 4683 N N . ALA B 1 200 ? -6.336 30.234 -4.316 1 98.94 200 ALA B N 1
ATOM 4684 C CA . ALA B 1 200 ? -6.066 29.562 -5.586 1 98.94 200 ALA B CA 1
ATOM 4685 C C . ALA B 1 200 ? -5.75 28.078 -5.367 1 98.94 200 ALA B C 1
ATOM 4687 O O . ALA B 1 200 ? -6.238 27.219 -6.109 1 98.94 200 ALA B O 1
ATOM 4688 N N . ALA B 1 201 ? -4.922 27.797 -4.391 1 98.94 201 ALA B N 1
ATOM 4689 C CA . ALA B 1 201 ? -4.574 26.406 -4.078 1 98.94 201 ALA B CA 1
ATOM 4690 C C . ALA B 1 201 ? -5.801 25.625 -3.621 1 98.94 201 ALA B C 1
ATOM 4692 O O . ALA B 1 201 ? -5.957 24.453 -3.959 1 98.94 201 ALA B O 1
ATOM 4693 N N . THR B 1 202 ? -6.633 26.281 -2.793 1 98.94 202 THR B N 1
ATOM 4694 C CA . THR B 1 202 ? -7.871 25.641 -2.355 1 98.94 202 THR B CA 1
ATOM 4695 C C . THR B 1 202 ? -8.75 25.281 -3.553 1 98.94 202 THR B C 1
ATOM 4697 O O . THR B 1 202 ? -9.281 24.172 -3.627 1 98.94 202 THR B O 1
ATOM 4700 N N . LYS B 1 203 ? -8.875 26.172 -4.488 1 98.94 203 LYS B N 1
ATOM 4701 C CA . LYS B 1 203 ? -9.648 25.922 -5.703 1 98.94 203 LYS B CA 1
ATOM 4702 C C . LYS B 1 203 ? -9.062 24.75 -6.48 1 98.94 203 LYS B C 1
ATOM 4704 O O . LYS B 1 203 ? -9.805 23.906 -7 1 98.94 203 LYS B O 1
ATOM 4709 N N . ARG B 1 204 ? -7.754 24.703 -6.566 1 98.94 204 ARG B N 1
ATOM 4710 C CA . ARG B 1 204 ? -7.105 23.609 -7.289 1 98.94 204 ARG B CA 1
ATOM 4711 C C . ARG B 1 204 ? -7.305 22.281 -6.562 1 98.94 204 ARG B C 1
ATOM 4713 O O . ARG B 1 204 ? -7.441 21.234 -7.203 1 98.94 204 ARG B O 1
ATOM 4720 N N . ALA B 1 205 ? -7.262 22.312 -5.211 1 98.94 205 ALA B N 1
ATOM 4721 C CA . ALA B 1 205 ? -7.562 21.109 -4.441 1 98.94 205 ALA B CA 1
ATOM 4722 C C . ALA B 1 205 ? -8.969 20.594 -4.746 1 98.94 205 ALA B C 1
ATOM 4724 O O . ALA B 1 205 ? -9.18 19.391 -4.922 1 98.94 205 ALA B O 1
ATOM 4725 N N . LEU B 1 206 ? -9.938 21.5 -4.812 1 98.94 206 LEU B N 1
ATOM 4726 C CA . LEU B 1 206 ? -11.312 21.141 -5.145 1 98.94 206 LEU B CA 1
ATOM 4727 C C . LEU B 1 206 ? -11.406 20.594 -6.562 1 98.94 206 LEU B C 1
ATOM 4729 O O . LEU B 1 206 ? -12.117 19.625 -6.809 1 98.94 206 LEU B O 1
ATOM 4733 N N . ALA B 1 207 ? -10.672 21.234 -7.449 1 98.88 207 ALA B N 1
ATOM 4734 C CA . ALA B 1 207 ? -10.648 20.766 -8.828 1 98.88 207 ALA B CA 1
ATOM 4735 C C . ALA B 1 207 ? -10.086 19.344 -8.922 1 98.88 207 ALA B C 1
ATOM 4737 O O . ALA B 1 207 ? -10.484 18.562 -9.789 1 98.88 207 ALA B O 1
ATOM 4738 N N . ALA B 1 208 ? -9.18 19.031 -8.039 1 98.88 208 ALA B N 1
ATOM 4739 C CA . ALA B 1 208 ? -8.594 17.688 -7.996 1 98.88 208 ALA B CA 1
ATOM 4740 C C . ALA B 1 208 ? -9.562 16.688 -7.375 1 98.88 208 ALA B C 1
ATOM 4742 O O . ALA B 1 208 ? -9.359 15.469 -7.473 1 98.88 208 ALA B O 1
ATOM 4743 N N . GLY B 1 209 ? -10.625 17.141 -6.68 1 98.75 209 GLY B N 1
ATOM 4744 C CA . GLY B 1 209 ? -11.648 16.266 -6.145 1 98.75 209 GLY B CA 1
ATOM 4745 C C . GLY B 1 209 ? -11.547 16.078 -4.641 1 98.75 209 GLY B C 1
ATOM 4746 O O . GLY B 1 209 ? -12.141 15.141 -4.086 1 98.75 209 GLY B O 1
ATOM 4747 N N . ALA B 1 210 ? -10.82 16.922 -3.939 1 98.88 210 ALA B N 1
ATOM 4748 C CA . ALA B 1 210 ? -10.648 16.766 -2.498 1 98.88 210 ALA B CA 1
ATOM 4749 C C . ALA B 1 210 ? -11.992 16.812 -1.774 1 98.88 210 ALA B C 1
ATOM 4751 O O . ALA B 1 210 ? -12.844 17.641 -2.074 1 98.88 210 ALA B O 1
ATOM 4752 N N . ASP B 1 211 ? -12.164 15.906 -0.799 1 98.88 211 ASP B N 1
ATOM 4753 C CA . ASP B 1 211 ? -13.406 15.836 -0.026 1 98.88 211 ASP B CA 1
ATOM 4754 C C . ASP B 1 211 ? -13.422 16.891 1.082 1 98.88 211 ASP B C 1
ATOM 4756 O O . ASP B 1 211 ? -14.484 17.25 1.58 1 98.88 211 ASP B O 1
ATOM 4760 N N . PHE B 1 212 ? -12.297 17.297 1.507 1 98.94 212 PHE B N 1
ATOM 4761 C CA . PHE B 1 212 ? -12.094 18.328 2.523 1 98.94 212 PHE B CA 1
ATOM 4762 C C . PHE B 1 212 ? -10.695 18.922 2.426 1 98.94 212 PHE B C 1
ATOM 4764 O O . PHE B 1 212 ? -9.852 18.422 1.677 1 98.94 212 PHE B O 1
ATOM 4771 N N . ILE B 1 213 ? -10.422 20 3.092 1 98.88 213 ILE B N 1
ATOM 4772 C CA . ILE B 1 213 ? -9.078 20.578 3.184 1 98.88 213 ILE B CA 1
ATOM 4773 C C . ILE B 1 213 ? -8.695 20.75 4.652 1 98.88 213 ILE B C 1
ATOM 4775 O O . ILE B 1 213 ? -9.555 20.844 5.523 1 98.88 213 ILE B O 1
ATOM 4779 N N . GLU B 1 214 ? -7.426 20.688 4.902 1 98.94 214 GLU B N 1
ATOM 4780 C CA . GLU B 1 214 ? -6.867 21.016 6.211 1 98.94 214 GLU B CA 1
ATOM 4781 C C . GLU B 1 214 ? -5.871 22.172 6.102 1 98.94 214 GLU B C 1
ATOM 4783 O O . GLU B 1 214 ? -4.988 22.156 5.242 1 98.94 214 GLU B O 1
ATOM 4788 N N . ILE B 1 215 ? -6.047 23.156 6.945 1 98.94 215 ILE B N 1
ATOM 4789 C CA . ILE B 1 215 ? -5.117 24.281 7.055 1 98.94 215 ILE B CA 1
ATOM 4790 C C . ILE B 1 215 ? -3.982 23.922 8.008 1 98.94 215 ILE B C 1
ATOM 4792 O O . ILE B 1 215 ? -4.227 23.578 9.172 1 98.94 215 ILE B O 1
ATOM 4796 N N . HIS B 1 216 ? -2.75 23.984 7.5 1 98.94 216 HIS B N 1
ATOM 4797 C CA . HIS B 1 216 ? -1.599 23.656 8.328 1 98.94 216 HIS B CA 1
ATOM 4798 C C . HIS B 1 216 ? -1.098 24.859 9.102 1 98.94 216 HIS B C 1
ATOM 4800 O O . HIS B 1 216 ? -0.287 25.641 8.594 1 98.94 216 HIS B O 1
ATOM 4806 N N . ALA B 1 217 ? -1.445 24.984 10.312 1 98.81 217 ALA B N 1
ATOM 4807 C CA . ALA B 1 217 ? -1.009 26.062 11.195 1 98.81 217 ALA B CA 1
ATOM 4808 C C . ALA B 1 217 ? -0.205 25.531 12.375 1 98.81 217 ALA B C 1
ATOM 4810 O O . ALA B 1 217 ? -0.342 26.016 13.5 1 98.81 217 ALA B O 1
ATOM 4811 N N . ALA B 1 218 ? 0.597 24.5 12.102 1 98.31 218 ALA B N 1
ATOM 4812 C CA . ALA B 1 218 ? 1.318 23.828 13.18 1 98.31 218 ALA B CA 1
ATOM 4813 C C . ALA B 1 218 ? 2.803 23.688 12.844 1 98.31 218 ALA B C 1
ATOM 4815 O O . ALA B 1 218 ? 3.242 24.094 11.766 1 98.31 218 ALA B O 1
ATOM 4816 N N . HIS B 1 219 ? 3.586 23.281 13.812 1 96.31 219 HIS B N 1
ATOM 4817 C CA . HIS B 1 219 ? 4.914 22.688 13.695 1 96.31 219 HIS B CA 1
ATOM 4818 C C . HIS B 1 219 ? 5.953 23.719 13.297 1 96.31 219 HIS B C 1
ATOM 4820 O O . HIS B 1 219 ? 6.953 23.391 12.656 1 96.31 219 HIS B O 1
ATOM 4826 N N . GLY B 1 220 ? 5.633 24.953 13.57 1 96.56 220 GLY B N 1
ATOM 4827 C CA . GLY B 1 220 ? 6.609 26 13.328 1 96.56 220 GLY B CA 1
ATOM 4828 C C . GLY B 1 220 ? 6.609 26.5 11.891 1 96.56 220 GLY B C 1
ATOM 4829 O O . GLY B 1 220 ? 7.414 27.344 11.523 1 96.56 220 GLY B O 1
ATOM 4830 N N . TYR B 1 221 ? 5.734 25.984 11.094 1 98.25 221 TYR B N 1
ATOM 4831 C CA . TYR B 1 221 ? 5.594 26.484 9.734 1 98.25 221 TYR B CA 1
ATOM 4832 C C . TYR B 1 221 ? 4.973 27.875 9.727 1 98.25 221 TYR B C 1
ATOM 4834 O O . TYR B 1 221 ? 4.867 28.516 10.773 1 98.25 221 TYR B O 1
ATOM 4842 N N . LEU B 1 222 ? 4.621 28.391 8.586 1 98.88 222 LEU B N 1
ATOM 4843 C CA . LEU B 1 222 ? 4.391 29.812 8.445 1 98.88 222 LEU B CA 1
ATOM 4844 C C . LEU B 1 222 ? 3.275 30.281 9.383 1 98.88 222 LEU B C 1
ATOM 4846 O O . LEU B 1 222 ? 3.473 31.188 10.188 1 98.88 222 LEU B O 1
ATOM 4850 N N . LEU B 1 223 ? 2.096 29.641 9.25 1 98.88 223 LEU B N 1
ATOM 4851 C CA . LEU B 1 223 ? 0.97 30.094 10.062 1 98.88 223 LEU B CA 1
ATOM 4852 C C . LEU B 1 223 ? 1.246 29.891 11.547 1 98.88 223 LEU B C 1
ATOM 4854 O O . LEU B 1 223 ? 0.856 30.703 12.375 1 98.88 223 LEU B O 1
ATOM 4858 N N . SER B 1 224 ? 1.9 28.797 11.906 1 98.5 224 SER B N 1
ATOM 4859 C CA . SER B 1 224 ? 2.34 28.578 13.281 1 98.5 224 SER B CA 1
ATOM 4860 C C . SER B 1 224 ? 3.314 29.656 13.734 1 98.5 224 SER B C 1
ATOM 4862 O O . SER B 1 224 ? 3.262 30.094 14.883 1 98.5 224 SER B O 1
ATOM 4864 N N . SER B 1 225 ? 4.176 30.125 12.875 1 98.38 225 SER B N 1
ATOM 4865 C CA . SER B 1 225 ? 5.145 31.172 13.18 1 98.38 225 SER B CA 1
ATOM 4866 C C . SER B 1 225 ? 4.453 32.5 13.453 1 98.38 225 SER B C 1
ATOM 4868 O O . SER B 1 225 ? 4.941 33.312 14.234 1 98.38 225 SER B O 1
ATOM 4870 N N . PHE B 1 226 ? 3.355 32.75 12.797 1 98.81 226 PHE B N 1
ATOM 4871 C CA . PHE B 1 226 ? 2.58 33.969 13.07 1 98.81 226 PHE B CA 1
ATOM 4872 C C . PHE B 1 226 ? 1.939 33.875 14.453 1 98.81 226 PHE B C 1
ATOM 4874 O O . PHE B 1 226 ? 1.753 34.906 15.117 1 98.81 226 PHE B O 1
ATOM 4881 N N . LEU B 1 227 ? 1.607 32.719 14.906 1 98.62 227 LEU B N 1
ATOM 4882 C CA . LEU B 1 227 ? 0.899 32.5 16.172 1 98.62 227 LEU B CA 1
ATOM 4883 C C . LEU B 1 227 ? 1.828 32.75 17.359 1 98.62 227 LEU B C 1
ATOM 4885 O O . LEU B 1 227 ? 1.435 33.375 18.344 1 98.62 227 LEU B O 1
ATOM 4889 N N . SER B 1 228 ? 3.037 32.281 17.312 1 97.62 228 SER B N 1
ATOM 4890 C CA . SER B 1 228 ? 3.934 32.25 18.469 1 97.62 228 SER B CA 1
ATOM 4891 C C . SER B 1 228 ? 4.672 33.562 18.609 1 97.62 228 SER B C 1
ATOM 4893 O O . SER B 1 228 ? 5.277 34.062 17.656 1 97.62 228 SER B O 1
ATOM 4895 N N . PRO B 1 229 ? 4.738 34.094 19.812 1 95.81 229 PRO B N 1
ATOM 4896 C CA . PRO B 1 229 ? 5.496 35.344 20.016 1 95.81 229 PRO B CA 1
ATOM 4897 C C . PRO B 1 229 ? 7.008 35.125 19.922 1 95.81 229 PRO B C 1
ATOM 4899 O O . PRO B 1 229 ? 7.766 36.094 19.828 1 95.81 229 PRO B O 1
ATOM 4902 N N . SER B 1 230 ? 7.422 33.906 19.953 1 93.56 230 SER B N 1
ATOM 4903 C CA . SER B 1 230 ? 8.844 33.625 19.828 1 93.56 230 SER B CA 1
ATOM 4904 C C . SER B 1 230 ? 9.336 33.844 18.406 1 93.56 230 SER B C 1
ATOM 4906 O O . SER B 1 230 ? 10.516 34.094 18.188 1 93.56 230 SER B O 1
ATOM 4908 N N . SER B 1 231 ? 8.438 33.719 17.453 1 95.94 231 SER B N 1
ATOM 4909 C CA . SER B 1 231 ? 8.82 33.812 16.047 1 95.94 231 SER B CA 1
ATOM 4910 C C . SER B 1 231 ? 8.18 35.031 15.391 1 95.94 231 SER B C 1
ATOM 4912 O O . SER B 1 231 ? 8.562 35.406 14.281 1 95.94 231 SER B O 1
ATOM 4914 N N . ASN B 1 232 ? 7.195 35.594 15.992 1 98.12 232 ASN B N 1
ATOM 4915 C CA . ASN B 1 232 ? 6.473 36.75 15.469 1 98.12 232 ASN B CA 1
ATOM 4916 C C . ASN B 1 232 ? 6.688 38 16.344 1 98.12 232 ASN B C 1
ATOM 4918 O O . ASN B 1 232 ? 5.988 38.188 17.344 1 98.12 232 ASN B O 1
ATOM 4922 N N . GLN B 1 233 ? 7.512 38.844 15.812 1 97.25 233 GLN B N 1
ATOM 4923 C CA . GLN B 1 233 ? 7.82 40.062 16.547 1 97.25 233 GLN B CA 1
ATOM 4924 C C . GLN B 1 233 ? 7.367 41.281 15.758 1 97.25 233 GLN B C 1
ATOM 4926 O O . GLN B 1 233 ? 7.957 42.375 15.883 1 97.25 233 GLN B O 1
ATOM 4931 N N . ARG B 1 234 ? 6.449 41.031 14.93 1 98.19 234 ARG B N 1
ATOM 4932 C CA . ARG B 1 234 ? 5.855 42.156 14.18 1 98.19 234 ARG B CA 1
ATOM 4933 C C . ARG B 1 234 ? 5.184 43.156 15.125 1 98.19 234 ARG B C 1
ATOM 4935 O O . ARG B 1 234 ? 4.812 42.781 16.25 1 98.19 234 ARG B O 1
ATOM 4942 N N . THR B 1 235 ? 5.027 44.344 14.594 1 97.5 235 THR B N 1
ATOM 4943 C CA . THR B 1 235 ? 4.398 45.406 15.406 1 97.5 235 THR B CA 1
ATOM 4944 C C . THR B 1 235 ? 3.117 45.875 14.742 1 97.5 235 THR B C 1
ATOM 4946 O O . THR B 1 235 ? 2.457 46.781 15.258 1 97.5 235 THR B O 1
ATOM 4949 N N . ASP B 1 236 ? 2.77 45.344 13.656 1 97.88 236 ASP B N 1
ATOM 4950 C CA . ASP B 1 236 ? 1.557 45.719 12.945 1 97.88 236 ASP B CA 1
ATOM 4951 C C . ASP B 1 236 ? 0.373 44.844 13.352 1 97.88 236 ASP B C 1
ATOM 4953 O O . ASP B 1 236 ? 0.374 44.25 14.43 1 97.88 236 ASP B O 1
ATOM 4957 N N . GLU B 1 237 ? -0.67 44.781 12.516 1 98.31 237 GLU B N 1
ATOM 4958 C CA . GLU B 1 237 ? -1.926 44.125 12.859 1 98.31 237 GLU B CA 1
ATOM 4959 C C . GLU B 1 237 ? -1.786 42.594 12.805 1 98.31 237 GLU B C 1
ATOM 4961 O O . GLU B 1 237 ? -2.719 41.875 13.156 1 98.31 237 GLU B O 1
ATOM 4966 N N . TYR B 1 238 ? -0.619 42.094 12.477 1 98.69 238 TYR B N 1
ATOM 4967 C CA . TYR B 1 238 ? -0.413 40.656 12.398 1 98.69 238 TYR B CA 1
ATOM 4968 C C . TYR B 1 238 ? 0.59 40.188 13.445 1 98.69 238 TYR B C 1
ATOM 4970 O O . TYR B 1 238 ? 1.049 39.062 13.406 1 98.69 238 TYR B O 1
ATOM 4978 N N . GLY B 1 239 ? 1.025 41.031 14.414 1 97.75 239 GLY B N 1
ATOM 4979 C CA . GLY B 1 239 ? 1.937 40.656 15.484 1 97.75 239 GLY B CA 1
ATOM 4980 C C . GLY B 1 239 ? 1.688 41.406 16.781 1 97.75 239 GLY B C 1
ATOM 4981 O O . GLY B 1 239 ? 0.821 42.281 16.828 1 97.75 239 GLY B O 1
ATOM 4982 N N . GLY B 1 240 ? 2.4 41.031 17.844 1 96.62 240 GLY B N 1
ATOM 4983 C CA . GLY B 1 240 ? 2.26 41.656 19.141 1 96.62 240 GLY B CA 1
ATOM 4984 C C . GLY B 1 240 ? 1.213 41 20.031 1 96.62 240 GLY B C 1
ATOM 4985 O O . GLY B 1 240 ? 1.485 40 20.672 1 96.62 240 GLY B O 1
ATOM 4986 N N . SER B 1 241 ? -0.067 41.531 19.953 1 97.62 241 SER B N 1
ATOM 4987 C CA . SER B 1 241 ? -1.138 41 20.781 1 97.62 241 SER B CA 1
ATOM 4988 C C . SER B 1 241 ? -1.594 39.625 20.297 1 97.62 241 SER B C 1
ATOM 4990 O O . SER B 1 241 ? -1.362 39.281 19.141 1 97.62 241 SER B O 1
ATOM 4992 N N . PHE B 1 242 ? -2.221 38.875 21.188 1 98 242 PHE B N 1
ATOM 4993 C CA . PHE B 1 242 ? -2.803 37.594 20.844 1 98 242 PHE B CA 1
ATOM 4994 C C . PHE B 1 242 ? -3.746 37.719 19.656 1 98 242 PHE B C 1
ATOM 4996 O O . PHE B 1 242 ? -3.674 36.938 18.703 1 98 242 PHE B O 1
ATOM 5003 N N . GLU B 1 243 ? -4.574 38.75 19.703 1 98.44 243 GLU B N 1
ATOM 5004 C CA . GLU B 1 243 ? -5.566 39 18.656 1 98.44 243 GLU B CA 1
ATOM 5005 C C . GLU B 1 243 ? -4.898 39.219 17.297 1 98.44 243 GLU B C 1
ATOM 5007 O O . GLU B 1 243 ? -5.367 38.719 16.281 1 98.44 243 GLU B O 1
ATOM 5012 N N . ASN B 1 244 ? -3.807 39.969 17.328 1 98.62 244 ASN B N 1
ATOM 5013 C CA . ASN B 1 244 ? -3.09 40.25 16.078 1 98.62 244 ASN B CA 1
ATOM 5014 C C . ASN B 1 244 ? -2.385 39.031 15.547 1 98.62 244 ASN B C 1
ATOM 5016 O O . ASN B 1 244 ? -2.357 38.781 14.336 1 98.62 244 ASN B O 1
ATOM 5020 N N . ARG B 1 245 ? -1.868 38.219 16.438 1 98.75 245 ARG B N 1
ATOM 5021 C CA . ARG B 1 245 ? -1.081 37.062 16.031 1 98.75 245 ARG B CA 1
ATOM 5022 C C . ARG B 1 245 ? -1.974 35.969 15.453 1 98.75 245 ARG B C 1
ATOM 5024 O O . ARG B 1 245 ? -1.546 35.188 14.586 1 98.75 245 ARG B O 1
ATOM 5031 N N . ILE B 1 246 ? -3.23 35.875 15.875 1 98.88 246 ILE B N 1
ATOM 5032 C CA . ILE B 1 246 ? -4.082 34.812 15.359 1 98.88 246 ILE B CA 1
ATOM 5033 C C . ILE B 1 246 ? -4.855 35.312 14.141 1 98.88 246 ILE B C 1
ATOM 5035 O O . ILE B 1 246 ? -5.57 34.562 13.492 1 98.88 246 ILE B O 1
ATOM 5039 N N . ARG B 1 247 ? -4.754 36.594 13.789 1 98.88 247 ARG B N 1
ATOM 5040 C CA . ARG B 1 247 ? -5.559 37.219 12.742 1 98.88 247 ARG B CA 1
ATOM 5041 C C . ARG B 1 247 ? -5.398 36.5 11.414 1 98.88 247 ARG B C 1
ATOM 5043 O O . ARG B 1 247 ? -6.387 36.188 10.742 1 98.88 247 ARG B O 1
ATOM 5050 N N . LEU B 1 248 ? -4.16 36.25 10.992 1 98.94 248 LEU B N 1
ATOM 5051 C CA . LEU B 1 248 ? -3.924 35.625 9.695 1 98.94 248 LEU B CA 1
ATOM 5052 C C . LEU B 1 248 ? -4.555 34.25 9.641 1 98.94 248 LEU B C 1
ATOM 5054 O O . LEU B 1 248 ? -5.125 33.844 8.617 1 98.94 248 LEU B O 1
ATOM 5058 N N . VAL B 1 249 ? -4.426 33.469 10.711 1 98.94 249 VAL B N 1
ATOM 5059 C CA . VAL B 1 249 ? -5.02 32.125 10.766 1 98.94 249 VAL B CA 1
ATOM 5060 C C . VAL B 1 249 ? -6.535 32.219 10.602 1 98.94 249 VAL B C 1
ATOM 5062 O O . VAL B 1 249 ? -7.137 31.469 9.844 1 98.94 249 VAL B O 1
ATOM 5065 N N . LEU B 1 250 ? -7.16 33.156 11.273 1 98.94 250 LEU B N 1
ATOM 5066 C CA . LEU B 1 250 ? -8.602 33.375 11.164 1 98.94 250 LEU B CA 1
ATOM 5067 C C . LEU B 1 250 ? -8.977 33.812 9.75 1 98.94 250 LEU B C 1
ATOM 5069 O O . LEU B 1 250 ? -10 33.375 9.211 1 98.94 250 LEU B O 1
ATOM 5073 N N . GLU B 1 251 ? -8.195 34.688 9.156 1 98.94 251 GLU B N 1
ATOM 5074 C CA . GLU B 1 251 ? -8.461 35.125 7.789 1 98.94 251 GLU B CA 1
ATOM 5075 C C . GLU B 1 251 ? -8.352 33.969 6.797 1 98.94 251 GLU B C 1
ATOM 5077 O O . GLU B 1 251 ? -9.188 33.844 5.898 1 98.94 251 GLU B O 1
ATOM 5082 N N . ILE B 1 252 ? -7.371 33.156 6.941 1 98.94 252 ILE B N 1
ATOM 5083 C CA . ILE B 1 252 ? -7.188 32 6.066 1 98.94 252 ILE B CA 1
ATOM 5084 C C . ILE B 1 252 ? -8.352 31.016 6.25 1 98.94 252 ILE B C 1
ATOM 5086 O O . ILE B 1 252 ? -8.844 30.438 5.277 1 98.94 252 ILE B O 1
ATOM 5090 N N . ALA B 1 253 ? -8.766 30.828 7.496 1 98.94 253 ALA B N 1
ATOM 5091 C CA . ALA B 1 253 ? -9.938 29.984 7.758 1 98.94 253 ALA B CA 1
ATOM 5092 C C . ALA B 1 253 ? -11.164 30.516 7.023 1 98.94 253 ALA B C 1
ATOM 5094 O O . ALA B 1 253 ? -11.883 29.75 6.379 1 98.94 253 ALA B O 1
ATOM 5095 N N . GLN B 1 254 ? -11.375 31.812 7.133 1 98.88 254 GLN B N 1
ATOM 5096 C CA . GLN B 1 254 ? -12.5 32.438 6.461 1 98.88 254 GLN B CA 1
ATOM 5097 C C . GLN B 1 254 ? -12.414 32.281 4.949 1 98.88 254 GLN B C 1
ATOM 5099 O O . GLN B 1 254 ? -13.391 31.891 4.305 1 98.88 254 GLN B O 1
ATOM 5104 N N . LEU B 1 255 ? -11.273 32.562 4.395 1 98.94 255 LEU B N 1
ATOM 5105 C CA . LEU B 1 255 ? -11.062 32.438 2.955 1 98.94 255 LEU B CA 1
ATOM 5106 C C . LEU B 1 255 ? -11.258 31 2.488 1 98.94 255 LEU B C 1
ATOM 5108 O O . LEU B 1 255 ? -11.828 30.766 1.424 1 98.94 255 LEU B O 1
ATOM 5112 N N . SER B 1 256 ? -10.719 30.047 3.26 1 98.94 256 SER B N 1
ATOM 5113 C CA . SER B 1 256 ? -10.883 28.641 2.924 1 98.94 256 SER B CA 1
ATOM 5114 C C . SER B 1 256 ? -12.359 28.25 2.889 1 98.94 256 SER B C 1
ATOM 5116 O O . SER B 1 256 ? -12.82 27.641 1.927 1 98.94 256 SER B O 1
ATOM 5118 N N . ARG B 1 257 ? -13.094 28.625 3.906 1 98.94 257 ARG B N 1
ATOM 5119 C CA . ARG B 1 257 ? -14.523 28.328 3.982 1 98.94 257 ARG B CA 1
ATOM 5120 C C . ARG B 1 257 ? -15.266 28.922 2.793 1 98.94 257 ARG B C 1
ATOM 5122 O O . ARG B 1 257 ? -16.047 28.234 2.133 1 98.94 257 ARG B O 1
ATOM 5129 N N . GLU B 1 258 ? -15.023 30.156 2.549 1 98.88 258 GLU B N 1
ATOM 5130 C CA . GLU B 1 258 ? -15.688 30.844 1.444 1 98.88 258 GLU B CA 1
ATOM 5131 C C . GLU B 1 258 ? -15.383 30.172 0.111 1 98.88 258 GLU B C 1
ATOM 5133 O O . GLU B 1 258 ? -16.234 30.109 -0.774 1 98.88 258 GLU B O 1
ATOM 5138 N N . THR B 1 259 ? -14.203 29.688 0.002 1 98.94 259 THR B N 1
ATOM 5139 C CA . THR B 1 259 ? -13.773 29.078 -1.251 1 98.94 259 THR B CA 1
ATOM 5140 C C . THR B 1 259 ? -14.383 27.688 -1.416 1 98.94 259 THR B C 1
ATOM 5142 O O . THR B 1 259 ? -14.883 27.344 -2.49 1 98.94 259 THR B O 1
ATOM 5145 N N . VAL B 1 260 ? -14.391 26.859 -0.35 1 98.81 260 VAL B N 1
ATOM 5146 C CA . VAL B 1 260 ? -14.805 25.453 -0.484 1 98.81 260 VAL B CA 1
ATOM 5147 C C . VAL B 1 260 ? -16.328 25.359 -0.487 1 98.81 260 VAL B C 1
ATOM 5149 O O . VAL B 1 260 ? -16.891 24.359 -0.909 1 98.81 260 VAL B O 1
ATOM 5152 N N . GLY B 1 261 ? -17.062 26.359 0.088 1 98.5 261 GLY B N 1
ATOM 5153 C CA . GLY B 1 261 ? -18.516 26.328 0.186 1 98.5 261 GLY B CA 1
ATOM 5154 C C . GLY B 1 261 ? -19 25.672 1.461 1 98.5 261 GLY B C 1
ATOM 5155 O O . GLY B 1 261 ? -18.203 25.266 2.307 1 98.5 261 GLY B O 1
ATOM 5156 N N . PRO B 1 262 ? -20.266 25.578 1.665 1 97.88 262 PRO B N 1
ATOM 5157 C CA . PRO B 1 262 ? -20.859 25.172 2.941 1 97.88 262 PRO B CA 1
ATOM 5158 C C . PRO B 1 262 ? -20.812 23.672 3.166 1 97.88 262 PRO B C 1
ATOM 5160 O O . PRO B 1 262 ? -20.969 23.203 4.301 1 97.88 262 PRO B O 1
ATOM 5163 N N . HIS B 1 263 ? -20.531 22.906 2.127 1 98 263 HIS B N 1
ATOM 5164 C CA . HIS B 1 263 ? -20.734 21.469 2.244 1 98 263 HIS B CA 1
ATOM 5165 C C . HIS B 1 263 ? -19.422 20.719 2.402 1 98 263 HIS B C 1
ATOM 5167 O O . HIS B 1 263 ? -19.406 19.547 2.787 1 98 263 HIS B O 1
ATOM 5173 N N . ILE B 1 264 ? -18.328 21.344 2.068 1 98.81 264 ILE B N 1
ATOM 5174 C CA . ILE B 1 264 ? -17.016 20.703 2.16 1 98.81 264 ILE B CA 1
ATOM 5175 C C . ILE B 1 264 ? -16.359 21.078 3.486 1 98.81 264 ILE B C 1
ATOM 5177 O O . ILE B 1 264 ? -16.234 22.25 3.812 1 98.81 264 ILE B O 1
ATOM 5181 N N . PRO B 1 265 ? -15.93 20.094 4.27 1 98.94 265 PRO B N 1
ATOM 5182 C CA . PRO B 1 265 ? -15.328 20.391 5.57 1 98.94 265 PRO B CA 1
ATOM 5183 C C . PRO B 1 265 ? -14 21.141 5.453 1 98.94 265 PRO B C 1
ATOM 5185 O O . PRO B 1 265 ? -13.242 20.922 4.504 1 98.94 265 PRO B O 1
ATOM 5188 N N . VAL B 1 266 ? -13.742 22 6.418 1 98.94 266 VAL B N 1
ATOM 5189 C CA . VAL B 1 266 ? -12.469 22.672 6.617 1 98.94 266 VAL B CA 1
ATOM 5190 C C . VAL B 1 266 ? -11.883 22.281 7.973 1 98.94 266 VAL B C 1
ATOM 5192 O O . VAL B 1 266 ? -12.523 22.469 9.008 1 98.94 266 VAL B O 1
ATOM 5195 N N . PHE B 1 267 ? -10.703 21.656 7.934 1 98.94 267 PHE B N 1
ATOM 5196 C CA . PHE B 1 267 ? -9.961 21.297 9.141 1 98.94 267 PHE B CA 1
ATOM 5197 C C . PHE B 1 267 ? -8.805 22.25 9.367 1 98.94 267 PHE B C 1
ATOM 5199 O O . PHE B 1 267 ? -8.414 23 8.461 1 98.94 267 PHE B O 1
ATOM 5206 N N . LEU B 1 268 ? -8.312 22.344 10.555 1 98.94 268 LEU B N 1
ATOM 5207 C CA . LEU B 1 268 ? -7.148 23.156 10.914 1 98.94 268 LEU B CA 1
ATOM 5208 C C . LEU B 1 268 ? -6.262 22.422 11.914 1 98.94 268 LEU B C 1
ATOM 5210 O O . LEU B 1 268 ? -6.738 21.969 12.953 1 98.94 268 LEU B O 1
ATOM 5214 N N . ARG B 1 269 ? -4.98 22.266 11.57 1 98.88 269 ARG B N 1
ATOM 5215 C CA . ARG B 1 269 ? -4.012 21.641 12.469 1 98.88 269 ARG B CA 1
ATOM 5216 C C . ARG B 1 269 ? -3.172 22.688 13.18 1 98.88 269 ARG B C 1
ATOM 5218 O O . ARG B 1 269 ? -2.686 23.641 12.547 1 98.88 269 ARG B O 1
ATOM 5225 N N . VAL B 1 270 ? -2.992 22.516 14.492 1 98.56 270 VAL B N 1
ATOM 5226 C CA . VAL B 1 270 ? -2.256 23.516 15.258 1 98.56 270 VAL B CA 1
ATOM 5227 C C . VAL B 1 270 ? -1.337 22.828 16.266 1 98.56 270 VAL B C 1
ATOM 5229 O O . VAL B 1 270 ? -1.614 21.703 16.703 1 98.56 270 VAL B O 1
ATOM 5232 N N . SER B 1 271 ? -0.193 23.422 16.562 1 97.75 271 SER B N 1
ATOM 5233 C CA . SER B 1 271 ? 0.626 23.016 17.703 1 97.75 271 SER B CA 1
ATOM 5234 C C . SER B 1 271 ? 0.093 23.609 19.016 1 97.75 271 SER B C 1
ATOM 5236 O O . SER B 1 271 ? 0.043 24.828 19.172 1 97.75 271 SER B O 1
ATOM 5238 N N . ALA B 1 272 ? -0.179 22.75 19.875 1 97.31 272 ALA B N 1
ATOM 5239 C CA . ALA B 1 272 ? -0.811 23.172 21.125 1 97.31 272 ALA B CA 1
ATOM 5240 C C . ALA B 1 272 ? 0.147 24 21.984 1 97.31 272 ALA B C 1
ATOM 5242 O O . ALA B 1 272 ? -0.284 24.859 22.75 1 97.31 272 ALA B O 1
ATOM 5243 N N . THR B 1 273 ? 1.383 23.719 21.828 1 95.31 273 THR B N 1
ATOM 5244 C CA . THR B 1 273 ? 2.404 24.406 22.609 1 95.31 273 THR B CA 1
ATOM 5245 C C . THR B 1 273 ? 3.75 24.359 21.891 1 95.31 273 THR B C 1
ATOM 5247 O O . THR B 1 273 ? 4.016 23.453 21.094 1 95.31 273 THR B O 1
ATOM 5250 N N . ASP B 1 274 ? 4.539 25.391 22.203 1 92.56 274 ASP B N 1
ATOM 5251 C CA . ASP B 1 274 ? 5.898 25.453 21.672 1 92.56 274 ASP B CA 1
ATOM 5252 C C . ASP B 1 274 ? 6.855 24.594 22.516 1 92.56 274 ASP B C 1
ATOM 5254 O O . ASP B 1 274 ? 8 24.375 22.109 1 92.56 274 ASP B O 1
ATOM 5258 N N . TRP B 1 275 ? 6.453 24.078 23.578 1 90.5 275 TRP B N 1
ATOM 5259 C CA . TRP B 1 275 ? 7.25 23.328 24.531 1 90.5 275 TRP B CA 1
ATOM 5260 C C . TRP B 1 275 ? 8.422 24.156 25.047 1 90.5 275 TRP B C 1
ATOM 5262 O O . TRP B 1 275 ? 9.547 23.672 25.125 1 90.5 275 TRP B O 1
ATOM 5272 N N . VAL B 1 276 ? 8.227 25.391 25.203 1 82.62 276 VAL B N 1
ATOM 5273 C CA . VAL B 1 276 ? 9.227 26.266 25.797 1 82.62 276 VAL B CA 1
ATOM 5274 C C . VAL B 1 276 ? 8.836 26.562 27.25 1 82.62 276 VAL B C 1
ATOM 5276 O O . VAL B 1 276 ? 7.672 26.438 27.625 1 82.62 276 VAL B O 1
ATOM 5279 N N . PRO B 1 277 ? 9.93 26.891 28.031 1 79.81 277 PRO B N 1
ATOM 5280 C CA . PRO B 1 277 ? 9.617 27.234 29.422 1 79.81 277 PRO B CA 1
ATOM 5281 C C . PRO B 1 277 ? 8.594 28.359 29.547 1 79.81 277 PRO B C 1
ATOM 5283 O O . PRO B 1 277 ? 8.539 29.234 28.688 1 79.81 277 PRO B O 1
ATOM 5286 N N . THR B 1 278 ? 7.852 28.328 30.625 1 77.25 278 THR B N 1
ATOM 5287 C CA . THR B 1 278 ? 6.719 29.234 30.828 1 77.25 278 THR B CA 1
ATOM 5288 C C . THR B 1 278 ? 7.191 30.672 30.922 1 77.25 278 THR B C 1
ATOM 5290 O O . THR B 1 278 ? 6.438 31.594 30.609 1 77.25 278 THR B O 1
ATOM 5293 N N . ASP B 1 279 ? 8.383 30.844 31.234 1 80.88 279 ASP B N 1
ATOM 5294 C CA . ASP B 1 279 ? 8.891 32.219 31.422 1 80.88 279 ASP B CA 1
ATOM 5295 C C . ASP B 1 279 ? 9.5 32.75 30.141 1 80.88 279 ASP B C 1
ATOM 5297 O O . ASP B 1 279 ? 9.93 33.906 30.094 1 80.88 279 ASP B O 1
ATOM 5301 N N . GLU B 1 280 ? 9.406 32 29.141 1 83.38 280 GLU B N 1
ATOM 5302 C CA . GLU B 1 280 ? 9.883 32.438 27.844 1 83.38 280 GLU B CA 1
ATOM 5303 C C . GLU B 1 280 ? 8.727 32.719 26.891 1 83.38 280 GLU B C 1
ATOM 5305 O O . GLU B 1 280 ? 7.656 32.094 27.016 1 83.38 280 GLU B O 1
ATOM 5310 N N . PRO B 1 281 ? 8.953 33.75 26.094 1 87.44 281 PRO B N 1
ATOM 5311 C CA . PRO B 1 281 ? 7.914 33.969 25.094 1 87.44 281 PRO B CA 1
ATOM 5312 C C . PRO B 1 281 ? 7.652 32.719 24.25 1 87.44 281 PRO B C 1
ATOM 5314 O O . PRO B 1 281 ? 8.594 32.031 23.844 1 87.44 281 PRO B O 1
ATOM 5317 N N . GLY B 1 282 ? 6.414 32.375 24.172 1 92.69 282 GLY B N 1
ATOM 5318 C CA . GLY B 1 282 ? 6.031 31.219 23.391 1 92.69 282 GLY B CA 1
ATOM 5319 C C . GLY B 1 282 ? 4.543 30.953 23.406 1 92.69 282 GLY B C 1
ATOM 5320 O O . GLY B 1 282 ? 3.807 31.562 24.188 1 92.69 282 GLY B O 1
ATOM 5321 N N . TRP B 1 283 ? 4.133 30.188 22.5 1 96 283 TRP B N 1
ATOM 5322 C CA . TRP B 1 283 ? 2.756 29.703 22.422 1 96 283 TRP B CA 1
ATOM 5323 C C . TRP B 1 283 ? 2.516 28.578 23.438 1 96 283 TRP B C 1
ATOM 5325 O O . TRP B 1 283 ? 3.312 27.641 23.547 1 96 283 TRP B O 1
ATOM 5335 N N . LYS B 1 284 ? 1.473 28.672 24.25 1 94.94 284 LYS B N 1
ATOM 5336 C CA . LYS B 1 284 ? 1.188 27.719 25.312 1 94.94 284 LYS B CA 1
ATOM 5337 C C . LYS B 1 284 ? -0.204 27.109 25.156 1 94.94 284 LYS B C 1
ATOM 5339 O O . LYS B 1 284 ? -0.988 27.547 24.312 1 94.94 284 LYS B O 1
ATOM 5344 N N . GLY B 1 285 ? -0.464 26.062 25.969 1 96.19 285 GLY B N 1
ATOM 5345 C CA . GLY B 1 285 ? -1.749 25.375 25.922 1 96.19 285 GLY B CA 1
ATOM 5346 C C . GLY B 1 285 ? -2.93 26.312 26.047 1 96.19 285 GLY B C 1
ATOM 5347 O O . GLY B 1 285 ? -3.922 26.188 25.344 1 96.19 285 GLY B O 1
ATOM 5348 N N . VAL B 1 286 ? -2.818 27.297 26.891 1 96.12 286 VAL B N 1
ATOM 5349 C CA . VAL B 1 286 ? -3.906 28.234 27.156 1 96.12 286 VAL B CA 1
ATOM 5350 C C . VAL B 1 286 ? -4.191 29.062 25.906 1 96.12 286 VAL B C 1
ATOM 5352 O O . VAL B 1 286 ? -5.344 29.422 25.641 1 96.12 286 VAL B O 1
ATOM 5355 N N . ASP B 1 287 ? -3.176 29.391 25.172 1 97.88 287 ASP B N 1
ATOM 5356 C CA . ASP B 1 287 ? -3.346 30.141 23.938 1 97.88 287 ASP B CA 1
ATOM 5357 C C . ASP B 1 287 ? -4.129 29.312 22.906 1 97.88 287 ASP B C 1
ATOM 5359 O O . ASP B 1 287 ? -4.969 29.859 22.188 1 97.88 287 ASP B O 1
ATOM 5363 N N . THR B 1 288 ? -3.811 28.031 22.844 1 98.62 288 THR B N 1
ATOM 5364 C CA . THR B 1 288 ? -4.512 27.141 21.922 1 98.62 288 THR B CA 1
ATOM 5365 C C . THR B 1 288 ? -5.992 27.062 22.281 1 98.62 288 THR B C 1
ATOM 5367 O O . THR B 1 288 ? -6.852 27.031 21.406 1 98.62 288 THR B O 1
ATOM 5370 N N . VAL B 1 289 ? -6.285 26.953 23.516 1 98.75 289 VAL B N 1
ATOM 5371 C CA . VAL B 1 289 ? -7.672 26.938 23.969 1 98.75 289 VAL B CA 1
ATOM 5372 C C . VAL B 1 289 ? -8.375 28.219 23.547 1 98.75 289 VAL B C 1
ATOM 5374 O O . VAL B 1 289 ? -9.508 28.172 23.062 1 98.75 289 VAL B O 1
ATOM 5377 N N . LYS B 1 290 ? -7.691 29.359 23.688 1 98.75 290 LYS B N 1
ATOM 5378 C CA . LYS B 1 290 ? -8.25 30.641 23.266 1 98.75 290 LYS B CA 1
ATOM 5379 C C . LYS B 1 290 ? -8.461 30.672 21.75 1 98.75 290 LYS B C 1
ATOM 5381 O O . LYS B 1 290 ? -9.492 31.141 21.281 1 98.75 290 LYS B O 1
ATOM 5386 N N . LEU B 1 291 ? -7.496 30.234 21.016 1 98.88 291 LEU B N 1
ATOM 5387 C CA . LEU B 1 291 ? -7.633 30.172 19.562 1 98.88 291 LEU B CA 1
ATOM 5388 C C . LEU B 1 291 ? -8.82 29.297 19.156 1 98.88 291 LEU B C 1
ATOM 5390 O O . LEU B 1 291 ? -9.594 29.672 18.281 1 98.88 291 LEU B O 1
ATOM 5394 N N . ALA B 1 292 ? -8.891 28.156 19.781 1 98.88 292 ALA B N 1
ATOM 5395 C CA . ALA B 1 292 ? -10 27.25 19.484 1 98.88 292 ALA B CA 1
ATOM 5396 C C . ALA B 1 292 ? -11.344 27.922 19.719 1 98.88 292 ALA B C 1
ATOM 5398 O O . ALA B 1 292 ? -12.281 27.75 18.953 1 98.88 292 ALA B O 1
ATOM 5399 N N . GLY B 1 293 ? -11.422 28.625 20.844 1 98.75 293 GLY B N 1
ATOM 5400 C CA . GLY B 1 293 ? -12.625 29.406 21.094 1 98.75 293 GLY B CA 1
ATOM 5401 C C . GLY B 1 293 ? -12.938 30.406 20 1 98.75 293 GLY B C 1
ATOM 5402 O O . GLY B 1 293 ? -14.094 30.547 19.594 1 98.75 293 GLY B O 1
ATOM 5403 N N . ALA B 1 294 ? -11.938 31.141 19.562 1 98.88 294 ALA B N 1
ATOM 5404 C CA . ALA B 1 294 ? -12.102 32.094 18.484 1 98.88 294 ALA B CA 1
ATOM 5405 C C . ALA B 1 294 ? -12.562 31.438 17.203 1 98.88 294 ALA B C 1
ATOM 5407 O O . ALA B 1 294 ? -13.43 31.953 16.484 1 98.88 294 ALA B O 1
ATOM 5408 N N . LEU B 1 295 ? -11.977 30.297 16.875 1 98.88 295 LEU B N 1
ATOM 5409 C CA . LEU B 1 295 ? -12.352 29.547 15.688 1 98.88 295 LEU B CA 1
ATOM 5410 C C . LEU B 1 295 ? -13.797 29.062 15.789 1 98.88 295 LEU B C 1
ATOM 5412 O O . LEU B 1 295 ? -14.539 29.125 14.805 1 98.88 295 LEU B O 1
ATOM 5416 N N . ALA B 1 296 ? -14.141 28.531 16.953 1 98.69 296 ALA B N 1
ATOM 5417 C CA . ALA B 1 296 ? -15.516 28.094 17.172 1 98.69 296 ALA B CA 1
ATOM 5418 C C . ALA B 1 296 ? -16.5 29.234 17 1 98.69 296 ALA B C 1
ATOM 5420 O O . ALA B 1 296 ? -17.578 29.062 16.406 1 98.69 296 ALA B O 1
ATOM 5421 N N . ALA B 1 297 ? -16.156 30.375 17.531 1 98.44 297 ALA B N 1
ATOM 5422 C CA . ALA B 1 297 ? -17 31.562 17.406 1 98.44 297 ALA B CA 1
ATOM 5423 C C . ALA B 1 297 ? -17.125 32 15.961 1 98.44 297 ALA B C 1
ATOM 5425 O O . ALA B 1 297 ? -18.203 32.438 15.523 1 98.44 297 ALA B O 1
ATOM 5426 N N . GLN B 1 298 ? -16.031 31.953 15.25 1 98.38 298 GLN B N 1
ATOM 5427 C CA . GLN B 1 298 ? -16.031 32.312 13.836 1 98.38 298 GLN B CA 1
ATOM 5428 C C . GLN B 1 298 ? -16.859 31.359 13.008 1 98.38 298 GLN B C 1
ATOM 5430 O O . GLN B 1 298 ? -17.547 31.766 12.062 1 98.38 298 GLN B O 1
ATOM 5435 N N . GLY B 1 299 ? -16.719 30.047 13.203 1 98.38 299 GLY B N 1
ATOM 5436 C CA . GLY B 1 299 ? -17.562 29.031 12.594 1 98.38 299 GLY B CA 1
ATOM 5437 C C . GLY B 1 299 ? -17.078 28.594 11.227 1 98.38 299 GLY B C 1
ATOM 5438 O O . GLY B 1 299 ? -17.844 28 10.461 1 98.38 299 GLY B O 1
ATOM 5439 N N . MET B 1 300 ? -15.797 28.875 10.906 1 98.69 300 MET B N 1
ATOM 5440 C CA . MET B 1 300 ? -15.305 28.609 9.562 1 98.69 300 MET B CA 1
ATOM 5441 C C . MET B 1 300 ? -14.578 27.266 9.508 1 98.69 300 MET B C 1
ATOM 5443 O O . MET B 1 300 ? -14.344 26.719 8.43 1 98.69 300 MET B O 1
ATOM 5447 N N . VAL B 1 301 ? -14.18 26.734 10.617 1 98.88 301 VAL B N 1
ATOM 5448 C CA . VAL B 1 301 ? -13.453 25.469 10.734 1 98.88 301 VAL B CA 1
ATOM 5449 C C . VAL B 1 301 ? -14.344 24.422 11.398 1 98.88 301 VAL B C 1
ATOM 5451 O O . VAL B 1 301 ? -15.07 24.719 12.352 1 98.88 301 VAL B O 1
ATOM 5454 N N . ASP B 1 302 ? -14.305 23.188 10.891 1 98.88 302 ASP B N 1
ATOM 5455 C CA . ASP B 1 302 ? -15.195 22.141 11.375 1 98.88 302 ASP B CA 1
ATOM 5456 C C . ASP B 1 302 ? -14.477 21.219 12.359 1 98.88 302 ASP B C 1
ATOM 5458 O O . ASP B 1 302 ? -15.109 20.609 13.227 1 98.88 302 ASP B O 1
ATOM 5462 N N . LEU B 1 303 ? -13.195 21.062 12.219 1 98.94 303 LEU B N 1
ATOM 5463 C CA . LEU B 1 303 ? -12.391 20.156 13.023 1 98.94 303 LEU B CA 1
ATOM 5464 C C . LEU B 1 303 ? -11.008 20.75 13.281 1 98.94 303 LEU B C 1
ATOM 5466 O O . LEU B 1 303 ? -10.352 21.219 12.352 1 98.94 303 LEU B O 1
ATOM 5470 N N . ILE B 1 304 ? -10.594 20.828 14.516 1 98.94 304 ILE B N 1
ATOM 5471 C CA . ILE B 1 304 ? -9.242 21.25 14.875 1 98.94 304 ILE B CA 1
ATOM 5472 C C . ILE B 1 304 ? -8.414 20.031 15.273 1 98.94 304 ILE B C 1
ATOM 5474 O O . ILE B 1 304 ? -8.852 19.219 16.094 1 98.94 304 ILE B O 1
ATOM 5478 N N . ASP B 1 305 ? -7.324 19.766 14.609 1 98.75 305 ASP B N 1
ATOM 5479 C CA . ASP B 1 305 ? -6.363 18.688 14.836 1 98.75 305 ASP B CA 1
ATOM 5480 C C . ASP B 1 305 ? -5.223 19.156 15.734 1 98.75 305 ASP B C 1
ATOM 5482 O O . ASP B 1 305 ? -4.395 19.969 15.328 1 98.75 305 ASP B O 1
ATOM 5486 N N . ILE B 1 306 ? -5.09 18.562 16.938 1 98.44 306 ILE B N 1
ATOM 5487 C CA . ILE B 1 306 ? -4.207 19.109 17.969 1 98.44 306 ILE B CA 1
ATOM 5488 C C . ILE B 1 306 ? -2.898 18.312 17.984 1 98.44 306 ILE B C 1
ATOM 5490 O O . ILE B 1 306 ? -2.844 17.203 18.5 1 98.44 306 ILE B O 1
ATOM 5494 N N . SER B 1 307 ? -1.904 18.906 17.453 1 96.81 307 SER B N 1
ATOM 5495 C CA . SER B 1 307 ? -0.522 18.469 17.594 1 96.81 307 SER B CA 1
ATOM 5496 C C . SER B 1 307 ? 0.247 19.328 18.578 1 96.81 307 SER B C 1
ATOM 5498 O O . SER B 1 307 ? -0.319 19.797 19.562 1 96.81 307 SER B O 1
ATOM 5500 N N . SER B 1 308 ? 1.648 19.281 18.516 1 93.25 308 SER B N 1
ATOM 5501 C CA . SER B 1 308 ? 2.447 20.172 19.359 1 93.25 308 SER B CA 1
ATOM 5502 C C . SER B 1 308 ? 3.85 20.359 18.781 1 93.25 308 SER B C 1
ATOM 5504 O O . SER B 1 308 ? 4.297 19.562 17.953 1 93.25 308 SER B O 1
ATOM 5506 N N . GLY B 1 309 ? 4.406 21.422 19.188 1 91.19 309 GLY B N 1
ATOM 5507 C CA . GLY B 1 309 ? 5.824 21.656 18.969 1 91.19 309 GLY B CA 1
ATOM 5508 C C . GLY B 1 309 ? 6.148 22.062 17.547 1 91.19 309 GLY B C 1
ATOM 5509 O O . GLY B 1 309 ? 5.27 22.516 16.797 1 91.19 309 GLY B O 1
ATOM 5510 N N . GLY B 1 310 ? 7.492 22.141 17.234 1 89.5 310 GLY B N 1
ATOM 5511 C CA . GLY B 1 310 ? 8.031 22.359 15.898 1 89.5 310 GLY B CA 1
ATOM 5512 C C . GLY B 1 310 ? 8.523 23.781 15.68 1 89.5 310 GLY B C 1
ATOM 5513 O O . GLY B 1 310 ? 9.164 24.062 14.664 1 89.5 310 GLY B O 1
ATOM 5514 N N . ILE B 1 311 ? 8.281 24.719 16.656 1 89.06 311 ILE B N 1
ATOM 5515 C CA . ILE B 1 311 ? 8.594 26.125 16.469 1 89.06 311 ILE B CA 1
ATOM 5516 C C . ILE B 1 311 ? 10.047 26.391 16.859 1 89.06 311 ILE B C 1
ATOM 5518 O O . ILE B 1 311 ? 10.688 27.297 16.297 1 89.06 311 ILE B O 1
ATOM 5522 N N . ALA B 1 312 ? 10.516 25.688 17.797 1 80.94 312 ALA B N 1
ATOM 5523 C CA . ALA B 1 312 ? 11.867 25.906 18.297 1 80.94 312 ALA B CA 1
ATOM 5524 C C . ALA B 1 312 ? 12.734 24.672 18.109 1 80.94 312 ALA B C 1
ATOM 5526 O O . ALA B 1 312 ? 12.305 23.547 18.391 1 80.94 312 ALA B O 1
ATOM 5527 N N . SER B 1 313 ? 13.977 24.953 17.688 1 74.81 313 SER B N 1
ATOM 5528 C CA . SER B 1 313 ? 14.906 23.844 17.516 1 74.81 313 SER B CA 1
ATOM 5529 C C . SER B 1 313 ? 15.297 23.219 18.844 1 74.81 313 SER B C 1
ATOM 5531 O O . SER B 1 313 ? 15.609 22.031 18.922 1 74.81 313 SER B O 1
ATOM 5533 N N . GLY B 1 314 ? 15.18 24 19.938 1 70.5 314 GLY B N 1
ATOM 5534 C CA . GLY B 1 314 ? 15.586 23.547 21.25 1 70.5 314 GLY B CA 1
ATOM 5535 C C . GLY B 1 314 ? 14.422 23.062 22.094 1 70.5 314 GLY B C 1
ATOM 5536 O O . GLY B 1 314 ? 14.555 22.906 23.312 1 70.5 314 GLY B O 1
ATOM 5537 N N . GLN B 1 315 ? 13.344 22.766 21.484 1 74.19 315 GLN B N 1
ATOM 5538 C CA . GLN B 1 315 ? 12.172 22.328 22.234 1 74.19 315 GLN B CA 1
ATOM 5539 C C . GLN B 1 315 ? 12.453 21.031 22.984 1 74.19 315 GLN B C 1
ATOM 5541 O O . GLN B 1 315 ? 13.289 20.234 22.562 1 74.19 315 GLN B O 1
ATOM 5546 N N . LYS B 1 316 ? 11.883 20.906 24.219 1 71.12 316 LYS B N 1
ATOM 5547 C CA . LYS B 1 316 ? 11.977 19.703 25.016 1 71.12 316 LYS B CA 1
ATOM 5548 C C . LYS B 1 316 ? 10.625 19 25.125 1 71.12 316 LYS B C 1
ATOM 5550 O O . LYS B 1 316 ? 9.859 19.25 26.047 1 71.12 316 LYS B O 1
ATOM 5555 N N . ILE B 1 317 ? 10.367 18.109 24.203 1 74.06 317 ILE B N 1
ATOM 5556 C CA . ILE B 1 317 ? 9.094 17.406 24.141 1 74.06 317 ILE B CA 1
ATOM 5557 C C . ILE B 1 317 ? 9.125 16.203 25.078 1 74.06 317 ILE B C 1
ATOM 5559 O O . ILE B 1 317 ? 10.078 15.414 25.047 1 74.06 317 ILE B O 1
ATOM 5563 N N . LYS B 1 318 ? 8.266 16.078 26.031 1 71.5 318 LYS B N 1
ATOM 5564 C CA . LYS B 1 318 ? 8.07 14.859 26.797 1 71.5 318 LYS B CA 1
ATOM 5565 C C . LYS B 1 318 ? 7.141 13.891 26.078 1 71.5 318 LYS B C 1
ATOM 5567 O O . LYS B 1 318 ? 5.918 13.969 26.219 1 71.5 318 LYS B O 1
ATOM 5572 N N . SER B 1 319 ? 7.719 12.914 25.344 1 76.44 319 SER B N 1
ATOM 5573 C CA . SER B 1 319 ? 6.941 12.047 24.469 1 76.44 319 SER B CA 1
ATOM 5574 C C . SER B 1 319 ? 6.504 10.781 25.188 1 76.44 319 SER B C 1
ATOM 5576 O O . SER B 1 319 ? 7.047 10.43 26.234 1 76.44 319 SER B O 1
ATOM 5578 N N . GLY B 1 320 ? 5.496 10.234 24.75 1 79.44 320 GLY B N 1
ATOM 5579 C CA . GLY B 1 320 ? 4.863 9.008 25.219 1 79.44 320 GLY B CA 1
ATOM 5580 C C . GLY B 1 320 ? 3.531 8.734 24.547 1 79.44 320 GLY B C 1
ATOM 5581 O O . GLY B 1 320 ? 3.08 9.516 23.703 1 79.44 320 GLY B O 1
ATOM 5582 N N . PRO B 1 321 ? 3.068 7.605 24.875 1 85.25 321 PRO B N 1
ATOM 5583 C CA . PRO B 1 321 ? 1.765 7.301 24.281 1 85.25 321 PRO B CA 1
ATOM 5584 C C . PRO B 1 321 ? 0.72 8.375 24.562 1 85.25 321 PRO B C 1
ATOM 5586 O O . PRO B 1 321 ? 0.517 8.75 25.719 1 85.25 321 PRO B O 1
ATOM 5589 N N . ALA B 1 322 ? 0.168 8.938 23.531 1 89.62 322 ALA B N 1
ATOM 5590 C CA . ALA B 1 322 ? -0.938 9.883 23.641 1 89.62 322 ALA B CA 1
ATOM 5591 C C . ALA B 1 322 ? -0.5 11.156 24.359 1 89.62 322 ALA B C 1
ATOM 5593 O O . ALA B 1 322 ? -1.279 11.75 25.109 1 89.62 322 ALA B O 1
ATOM 5594 N N . PHE B 1 323 ? 0.702 11.594 24.141 1 88.19 323 PHE B N 1
ATOM 5595 C CA . PHE B 1 323 ? 1.27 12.688 24.922 1 88.19 323 PHE B CA 1
ATOM 5596 C C . PHE B 1 323 ? 0.636 14.016 24.531 1 88.19 323 PHE B C 1
ATOM 5598 O O . PHE B 1 323 ? 0.735 14.992 25.281 1 88.19 323 PHE B O 1
ATOM 5605 N N . GLN B 1 324 ? -0.078 14.039 23.453 1 93.5 324 GLN B N 1
ATOM 5606 C CA . GLN B 1 324 ? -0.694 15.281 23 1 93.5 324 GLN B CA 1
ATOM 5607 C C . GLN B 1 324 ? -2.17 15.336 23.391 1 93.5 324 GLN B C 1
ATOM 5609 O O . GLN B 1 324 ? -2.809 16.375 23.281 1 93.5 324 GLN B O 1
ATOM 5614 N N . VAL B 1 325 ? -2.721 14.258 23.875 1 95.75 325 VAL B N 1
ATOM 5615 C CA . VAL B 1 325 ? -4.148 14.094 24.109 1 95.75 325 VAL B CA 1
ATOM 5616 C C . VAL B 1 325 ? -4.605 15.062 25.203 1 95.75 325 VAL B C 1
ATOM 5618 O O . VAL B 1 325 ? -5.699 15.633 25.109 1 95.75 325 VAL B O 1
ATOM 5621 N N . PRO B 1 326 ? -3.807 15.352 26.25 1 96.44 326 PRO B N 1
ATOM 5622 C CA . PRO B 1 326 ? -4.254 16.312 27.25 1 96.44 326 PRO B CA 1
ATOM 5623 C C . PRO B 1 326 ? -4.555 17.688 26.656 1 96.44 326 PRO B C 1
ATOM 5625 O O . PRO B 1 326 ? -5.5 18.359 27.078 1 96.44 326 PRO B O 1
ATOM 5628 N N . PHE B 1 327 ? -3.814 18.141 25.703 1 97.69 327 PHE B N 1
ATOM 5629 C CA . PHE B 1 327 ? -4.074 19.422 25.047 1 97.69 327 PHE B CA 1
ATOM 5630 C C . PHE B 1 327 ? -5.391 19.375 24.281 1 97.69 327 PHE B C 1
ATOM 5632 O O . PHE B 1 327 ? -6.168 20.344 24.312 1 97.69 327 PHE B O 1
ATOM 5639 N N . ALA B 1 328 ? -5.621 18.297 23.562 1 98.56 328 ALA B N 1
ATOM 5640 C CA . ALA B 1 328 ? -6.863 18.109 22.812 1 98.56 328 ALA B CA 1
ATOM 5641 C C . ALA B 1 328 ? -8.07 18.109 23.75 1 98.56 328 ALA B C 1
ATOM 5643 O O . ALA B 1 328 ? -9.109 18.703 23.438 1 98.56 328 ALA B O 1
ATOM 5644 N N . ALA B 1 329 ? -7.914 17.453 24.859 1 98.31 329 ALA B N 1
ATOM 5645 C CA . ALA B 1 329 ? -8.992 17.391 25.844 1 98.31 329 ALA B CA 1
ATOM 5646 C C . ALA B 1 329 ? -9.336 18.766 26.375 1 98.31 329 ALA B C 1
ATOM 5648 O O . ALA B 1 329 ? -10.516 19.094 26.547 1 98.31 329 ALA B O 1
ATOM 5649 N N . ASP B 1 330 ? -8.312 19.547 26.656 1 98.5 330 ASP B N 1
ATOM 5650 C CA . ASP B 1 330 ? -8.531 20.922 27.125 1 98.5 330 ASP B CA 1
ATOM 5651 C C . ASP B 1 330 ? -9.297 21.734 26.094 1 98.5 330 ASP B C 1
ATOM 5653 O O . ASP B 1 330 ? -10.195 22.5 26.438 1 98.5 330 ASP B O 1
ATOM 5657 N N . VAL B 1 331 ? -8.93 21.594 24.859 1 98.75 331 VAL B N 1
ATOM 5658 C CA . VAL B 1 331 ? -9.602 22.297 23.781 1 98.75 331 VAL B CA 1
ATOM 5659 C C . VAL B 1 331 ? -11.062 21.844 23.703 1 98.75 331 VAL B C 1
ATOM 5661 O O . VAL B 1 331 ? -11.969 22.672 23.594 1 98.75 331 VAL B O 1
ATOM 5664 N N . LYS B 1 332 ? -11.258 20.547 23.766 1 98.62 332 LYS B N 1
ATOM 5665 C CA . LYS B 1 332 ? -12.617 20 23.672 1 98.62 332 LYS B CA 1
ATOM 5666 C C . LYS B 1 332 ? -13.5 20.547 24.797 1 98.62 332 LYS B C 1
ATOM 5668 O O . LYS B 1 332 ? -14.664 20.875 24.562 1 98.62 332 LYS B O 1
ATOM 5673 N N . LYS B 1 333 ? -12.992 20.594 26 1 98 333 LYS B N 1
ATOM 5674 C CA . LYS B 1 333 ? -13.727 21.141 27.141 1 98 333 LYS B CA 1
ATOM 5675 C C . LYS B 1 333 ? -14.18 22.562 26.875 1 98 333 LYS B C 1
ATOM 5677 O O . LYS B 1 333 ? -15.273 22.969 27.281 1 98 333 LYS B O 1
ATOM 5682 N N . ALA B 1 334 ? -13.367 23.266 26.203 1 98.12 334 ALA B N 1
ATOM 5683 C CA . ALA B 1 334 ? -13.625 24.688 26 1 98.12 334 ALA B CA 1
ATOM 5684 C C . ALA B 1 334 ? -14.641 24.906 24.875 1 98.12 334 ALA B C 1
ATOM 5686 O O . ALA B 1 334 ? -15.469 25.812 24.953 1 98.12 334 ALA B O 1
ATOM 5687 N N . VAL B 1 335 ? -14.586 24.078 23.844 1 98.25 335 VAL B N 1
ATOM 5688 C CA . VAL B 1 335 ? -15.352 24.406 22.641 1 98.25 335 VAL B CA 1
ATOM 5689 C C . VAL B 1 335 ? -16.594 23.516 22.562 1 98.25 335 VAL B C 1
ATOM 5691 O O . VAL B 1 335 ? -17.516 23.781 21.797 1 98.25 335 VAL B O 1
ATOM 5694 N N . GLY B 1 336 ? -16.609 22.406 23.281 1 96.69 336 GLY B N 1
ATOM 5695 C CA . GLY B 1 336 ? -17.75 21.484 23.234 1 96.69 336 GLY B CA 1
ATOM 5696 C C . GLY B 1 336 ? -18.031 20.953 21.844 1 96.69 336 GLY B C 1
ATOM 5697 O O . GLY B 1 336 ? -17.125 20.469 21.156 1 96.69 336 GLY B O 1
ATOM 5698 N N . ASP B 1 337 ? -19.281 21.078 21.438 1 95 337 ASP B N 1
ATOM 5699 C CA . ASP B 1 337 ? -19.703 20.484 20.172 1 95 337 ASP B CA 1
ATOM 5700 C C . ASP B 1 337 ? -19.641 21.516 19.047 1 95 337 ASP B C 1
ATOM 5702 O O . ASP B 1 337 ? -19.953 21.203 17.891 1 95 337 ASP B O 1
ATOM 5706 N N . LYS B 1 338 ? -19.172 22.734 19.312 1 97.75 338 LYS B N 1
ATOM 5707 C CA . LYS B 1 338 ? -19.109 23.781 18.312 1 97.75 338 LYS B CA 1
ATOM 5708 C C . LYS B 1 338 ? -17.953 23.531 17.344 1 97.75 338 LYS B C 1
ATOM 5710 O O . LYS B 1 338 ? -17.938 24.078 16.234 1 97.75 338 LYS B O 1
ATOM 5715 N N . LEU B 1 339 ? -17.078 22.828 17.781 1 98.5 339 LEU B N 1
ATOM 5716 C CA . LEU B 1 339 ? -15.883 22.5 17.016 1 98.5 339 LEU B CA 1
ATOM 5717 C C . LEU B 1 339 ? -15.422 21.078 17.312 1 98.5 339 LEU B C 1
ATOM 5719 O O . LEU B 1 339 ? -15.25 20.719 18.484 1 98.5 339 LEU B O 1
ATOM 5723 N N . LEU B 1 340 ? -15.352 20.25 16.281 1 98.88 340 LEU B N 1
ATOM 5724 C CA . LEU B 1 340 ? -14.836 18.891 16.484 1 98.88 340 LEU B CA 1
ATOM 5725 C C . LEU B 1 340 ? -13.336 18.922 16.781 1 98.88 340 LEU B C 1
ATOM 5727 O O . LEU B 1 340 ? -12.625 19.828 16.312 1 98.88 340 LEU B O 1
ATOM 5731 N N . VAL B 1 341 ? -12.844 17.953 17.562 1 98.88 341 VAL B N 1
ATOM 5732 C CA . VAL B 1 341 ? -11.445 17.938 17.969 1 98.88 341 VAL B CA 1
ATOM 5733 C C . VAL B 1 341 ? -10.836 16.578 17.656 1 98.88 341 VAL B C 1
ATOM 5735 O O . VAL B 1 341 ? -11.398 15.539 18 1 98.88 341 VAL B O 1
ATOM 5738 N N . ALA B 1 342 ? -9.719 16.562 16.984 1 98.81 342 ALA B N 1
ATOM 5739 C CA . ALA B 1 342 ? -8.961 15.352 16.688 1 98.81 342 ALA B CA 1
ATOM 5740 C C . ALA B 1 342 ? -7.695 15.273 17.547 1 98.81 342 ALA B C 1
ATOM 5742 O O . ALA B 1 342 ? -7.109 16.297 17.891 1 98.81 342 ALA B O 1
ATOM 5743 N N . ALA B 1 343 ? -7.316 14.047 17.859 1 97.69 343 ALA B N 1
ATOM 5744 C CA . ALA B 1 343 ? -6.094 13.773 18.609 1 97.69 343 ALA B CA 1
ATOM 5745 C C . ALA B 1 343 ? -5.082 13.023 17.75 1 97.69 343 ALA B C 1
ATOM 5747 O O . ALA B 1 343 ? -5.457 12.203 16.922 1 97.69 343 ALA B O 1
ATOM 5748 N N . VAL B 1 344 ? -3.85 13.305 17.969 1 96.75 344 VAL B N 1
ATOM 5749 C CA . VAL B 1 344 ? -2.723 12.625 17.344 1 96.75 344 VAL B CA 1
ATOM 5750 C C . VAL B 1 344 ? -1.665 12.297 18.391 1 96.75 344 VAL B C 1
ATOM 5752 O O . VAL B 1 344 ? -1.781 12.711 19.547 1 96.75 344 VAL B O 1
ATOM 5755 N N . GLY B 1 345 ? -0.673 11.508 17.969 1 92.88 345 GLY B N 1
ATOM 5756 C CA . GLY B 1 345 ? 0.538 11.344 18.766 1 92.88 345 GLY B CA 1
ATOM 5757 C C . GLY B 1 345 ? 0.611 9.992 19.453 1 92.88 345 GLY B C 1
ATOM 5758 O O . GLY B 1 345 ? 0.03 9.812 20.531 1 92.88 345 GLY B O 1
ATOM 5759 N N . MET B 1 346 ? 1.318 9.156 18.922 1 90.94 346 MET B N 1
ATOM 5760 C CA . MET B 1 346 ? 1.673 7.844 19.453 1 90.94 346 MET B CA 1
ATOM 5761 C C . MET B 1 346 ? 0.431 7.094 19.922 1 90.94 346 MET B C 1
ATOM 5763 O O . MET B 1 346 ? 0.4 6.57 21.031 1 90.94 346 MET B O 1
ATOM 5767 N N . ILE B 1 347 ? -0.617 7.207 19.234 1 93.88 347 ILE B N 1
ATOM 5768 C CA . ILE B 1 347 ? -1.797 6.375 19.438 1 93.88 347 ILE B CA 1
ATOM 5769 C C . ILE B 1 347 ? -1.665 5.086 18.625 1 93.88 347 ILE B C 1
ATOM 5771 O O . ILE B 1 347 ? -1.987 5.062 17.438 1 93.88 347 ILE B O 1
ATOM 5775 N N . ASN B 1 348 ? -1.318 4.016 19.281 1 89.12 348 ASN B N 1
ATOM 5776 C CA . ASN B 1 348 ? -0.724 2.92 18.516 1 89.12 348 ASN B CA 1
ATOM 5777 C C . ASN B 1 348 ? -1.598 1.669 18.562 1 89.12 348 ASN B C 1
ATOM 5779 O O . ASN B 1 348 ? -1.214 0.622 18.031 1 89.12 348 ASN B O 1
ATOM 5783 N N . ASN B 1 349 ? -2.707 1.762 19.203 1 94 349 ASN B N 1
ATOM 5784 C CA . ASN B 1 349 ? -3.605 0.612 19.188 1 94 349 ASN B CA 1
ATOM 5785 C C . ASN B 1 349 ? -5.062 1.037 19.344 1 94 349 ASN B C 1
ATOM 5787 O O . ASN B 1 349 ? -5.344 2.17 19.75 1 94 349 ASN B O 1
ATOM 5791 N N . GLY B 1 350 ? -5.898 0.097 19.109 1 96.81 350 GLY B N 1
ATOM 5792 C CA . GLY B 1 350 ? -7.324 0.386 19.094 1 96.81 350 GLY B CA 1
ATOM 5793 C C . GLY B 1 350 ? -7.887 0.673 20.469 1 96.81 350 GLY B C 1
ATOM 5794 O O . GLY B 1 350 ? -8.773 1.518 20.625 1 96.81 350 GLY B O 1
ATOM 5795 N N . ASN B 1 351 ? -7.379 0.006 21.438 1 97.69 351 ASN B N 1
ATOM 5796 C CA . ASN B 1 351 ? -7.867 0.228 22.797 1 97.69 351 ASN B CA 1
ATOM 5797 C C . ASN B 1 351 ? -7.566 1.646 23.281 1 97.69 351 ASN B C 1
ATOM 5799 O O . ASN B 1 351 ? -8.43 2.309 23.859 1 97.69 351 ASN B O 1
ATOM 5803 N N . LEU B 1 352 ? -6.371 2.064 23.031 1 97.5 352 LEU B N 1
ATOM 5804 C CA . LEU B 1 352 ? -5.988 3.422 23.406 1 97.5 352 LEU B CA 1
ATOM 5805 C C . LEU B 1 352 ? -6.82 4.449 22.641 1 97.5 352 LEU B C 1
ATOM 5807 O O . LEU B 1 352 ? -7.297 5.426 23.219 1 97.5 352 LEU B O 1
ATOM 5811 N N . ALA B 1 353 ? -6.992 4.234 21.375 1 98.38 353 ALA B N 1
ATOM 5812 C CA . ALA B 1 353 ? -7.785 5.137 20.547 1 98.38 353 ALA B CA 1
ATOM 5813 C C . ALA B 1 353 ? -9.211 5.27 21.078 1 98.38 353 ALA B C 1
ATOM 5815 O O . ALA B 1 353 ? -9.727 6.379 21.219 1 98.38 353 ALA B O 1
ATOM 5816 N N . GLU B 1 354 ? -9.797 4.121 21.375 1 98.44 354 GLU B N 1
ATOM 5817 C CA . GLU B 1 354 ? -11.156 4.113 21.891 1 98.44 354 GLU B CA 1
ATOM 5818 C C . GLU B 1 354 ? -11.234 4.809 23.25 1 98.44 354 GLU B C 1
ATOM 5820 O O . GLU B 1 354 ? -12.172 5.559 23.516 1 98.44 354 GLU B O 1
ATOM 5825 N N . GLN B 1 355 ? -10.266 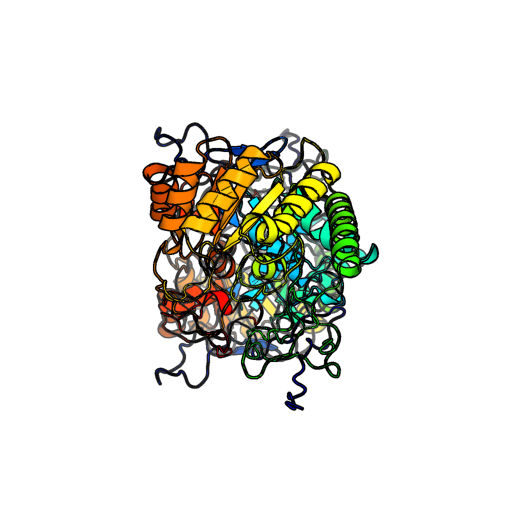4.543 24.047 1 98.06 355 GLN B N 1
ATOM 5826 C CA . GLN B 1 355 ? -10.211 5.184 25.359 1 98.06 355 GLN B CA 1
ATOM 5827 C C . GLN B 1 355 ? -10.164 6.703 25.219 1 98.06 355 GLN B C 1
ATOM 5829 O O . GLN B 1 355 ? -10.867 7.414 25.953 1 98.06 355 GLN B O 1
ATOM 5834 N N . ILE B 1 356 ? -9.406 7.191 24.312 1 98.12 356 ILE B N 1
ATOM 5835 C CA . ILE B 1 356 ? -9.25 8.625 24.094 1 98.12 356 ILE B CA 1
ATOM 5836 C C . ILE B 1 356 ? -10.586 9.227 23.656 1 98.12 356 ILE B C 1
ATOM 5838 O O . ILE B 1 356 ? -11.008 10.266 24.172 1 98.12 356 ILE B O 1
ATOM 5842 N N . LEU B 1 357 ? -11.289 8.594 22.719 1 98.44 357 LEU B N 1
ATOM 5843 C CA . LEU B 1 357 ? -12.562 9.102 22.219 1 98.44 357 LEU B CA 1
ATOM 5844 C C . LEU B 1 357 ? -13.617 9.125 23.328 1 98.44 357 LEU B C 1
ATOM 5846 O O . LEU B 1 357 ? -14.414 10.062 23.422 1 98.44 357 LEU B O 1
ATOM 5850 N N . THR B 1 358 ? -13.609 8.117 24.219 1 97.5 358 THR B N 1
ATOM 5851 C CA . THR B 1 358 ? -14.664 7.961 25.219 1 97.5 358 THR B CA 1
ATOM 5852 C C . THR B 1 358 ? -14.367 8.797 26.453 1 97.5 358 THR B C 1
ATOM 5854 O O . THR B 1 358 ? -15.25 9.484 26.969 1 97.5 358 THR B O 1
ATOM 5857 N N . GLU B 1 359 ? -13.141 8.758 26.906 1 96.25 359 GLU B N 1
ATOM 5858 C CA . GLU B 1 359 ? -12.805 9.391 28.172 1 96.25 359 GLU B CA 1
ATOM 5859 C C . GLU B 1 359 ? -12.57 10.883 28.016 1 96.25 359 GLU B C 1
ATOM 5861 O O . GLU B 1 359 ? -12.875 11.672 28.906 1 96.25 359 GLU B O 1
ATOM 5866 N N . SER B 1 360 ? -12.008 11.242 26.922 1 93.75 360 SER B N 1
ATOM 5867 C CA . SER B 1 360 ? -11.719 12.656 26.719 1 93.75 360 SER B CA 1
ATOM 5868 C C . SER B 1 360 ? -12.758 13.312 25.812 1 93.75 360 SER B C 1
ATOM 5870 O O . SER B 1 360 ? -12.648 14.492 25.484 1 93.75 360 SER B O 1
ATOM 5872 N N . ASN B 1 361 ? -13.688 12.555 25.359 1 95.81 361 ASN B N 1
ATOM 5873 C CA . ASN B 1 361 ? -14.781 13.023 24.516 1 95.81 361 ASN B CA 1
ATOM 5874 C C . ASN B 1 361 ? -14.258 13.68 23.234 1 95.81 361 ASN B C 1
ATOM 5876 O O . ASN B 1 361 ? -14.758 14.727 22.828 1 95.81 361 ASN B O 1
ATOM 5880 N N . LEU B 1 362 ? -13.195 13.188 22.734 1 98.31 362 LEU B N 1
ATOM 5881 C CA . LEU B 1 362 ? -12.664 13.664 21.453 1 98.31 362 LEU B CA 1
ATOM 5882 C C . LEU B 1 362 ? -13.406 13.016 20.281 1 98.31 362 LEU B C 1
ATOM 5884 O O . LEU B 1 362 ? -14.172 12.07 20.484 1 98.31 362 LEU B O 1
ATOM 5888 N N . ASP B 1 363 ? -13.219 13.5 19.094 1 98.69 363 ASP B N 1
ATOM 5889 C CA . ASP B 1 363 ? -14.125 13.148 18 1 98.69 363 ASP B CA 1
ATOM 5890 C C . ASP B 1 363 ? -13.438 12.258 16.969 1 98.69 363 ASP B C 1
ATOM 5892 O O . ASP B 1 363 ? -14.07 11.406 16.344 1 98.69 363 ASP B O 1
ATOM 5896 N N . VAL B 1 364 ? -12.172 12.438 16.688 1 98.81 364 VAL B N 1
ATOM 5897 C CA . VAL B 1 364 ? -11.438 11.758 15.633 1 98.81 364 VAL B CA 1
ATOM 5898 C C . VAL B 1 364 ? -10.031 11.398 16.125 1 98.81 364 VAL B C 1
ATOM 5900 O O . VAL B 1 364 ? -9.438 12.133 16.906 1 98.81 364 VAL B O 1
ATOM 5903 N N . ILE B 1 365 ? -9.516 10.242 15.75 1 98.75 365 ILE B N 1
ATOM 5904 C CA . ILE B 1 365 ? -8.133 9.828 15.969 1 98.75 365 ILE B CA 1
ATOM 5905 C C . ILE B 1 365 ? -7.363 9.883 14.648 1 98.75 365 ILE B C 1
ATOM 5907 O O . ILE B 1 365 ? -7.754 9.242 13.664 1 98.75 365 ILE B O 1
ATOM 5911 N N . LEU B 1 366 ? -6.344 10.664 14.578 1 98.62 366 LEU B N 1
ATOM 5912 C CA . LEU B 1 366 ? -5.453 10.695 13.422 1 98.62 366 LEU B CA 1
ATOM 5913 C C . LEU B 1 366 ? -4.113 10.055 13.75 1 98.62 366 LEU B C 1
ATOM 5915 O O . LEU B 1 366 ? -3.525 10.328 14.797 1 98.62 366 LEU B O 1
ATOM 5919 N N . VAL B 1 367 ? -3.652 9.172 12.859 1 97.12 367 VAL B N 1
ATOM 5920 C CA . VAL B 1 367 ? -2.418 8.422 13.055 1 97.12 367 VAL B CA 1
ATOM 5921 C C . VAL B 1 367 ? -1.507 8.602 11.836 1 97.12 367 VAL B C 1
ATOM 5923 O O . VAL B 1 367 ? -1.967 8.539 10.695 1 97.12 367 VAL B O 1
ATOM 5926 N N . GLY B 1 368 ? -0.261 8.883 12.086 1 95.06 368 GLY B N 1
ATOM 5927 C CA . GLY B 1 368 ? 0.716 9.031 11.016 1 95.06 368 GLY B CA 1
ATOM 5928 C C . GLY B 1 368 ? 1.676 7.863 10.922 1 95.06 368 GLY B C 1
ATOM 5929 O O . GLY B 1 368 ? 1.423 6.906 10.188 1 95.06 368 GLY B O 1
ATOM 5930 N N . ARG B 1 369 ? 2.633 7.738 11.773 1 91.12 369 ARG B N 1
ATOM 5931 C CA . ARG B 1 369 ? 3.754 6.805 11.734 1 91.12 369 ARG B CA 1
ATOM 5932 C C . ARG B 1 369 ? 3.264 5.363 11.664 1 91.12 369 ARG B C 1
ATOM 5934 O O . ARG B 1 369 ? 3.809 4.551 10.914 1 91.12 369 ARG B O 1
ATOM 5941 N N . ALA B 1 370 ? 2.32 5.047 12.438 1 92 370 ALA B N 1
ATOM 5942 C CA . ALA B 1 370 ? 1.851 3.664 12.453 1 92 370 ALA B CA 1
ATOM 5943 C C . ALA B 1 370 ? 1.299 3.256 11.086 1 92 370 ALA B C 1
ATOM 5945 O O . ALA B 1 370 ? 1.472 2.113 10.656 1 92 370 ALA B O 1
ATOM 5946 N N . PHE B 1 371 ? 0.624 4.164 10.344 1 93.94 371 PHE B N 1
ATOM 5947 C CA . PHE B 1 371 ? 0.119 3.863 9.008 1 93.94 371 PHE B CA 1
ATOM 5948 C C . PHE B 1 371 ? 1.268 3.699 8.016 1 93.94 371 PHE B C 1
ATOM 5950 O O . PHE B 1 371 ? 1.146 2.967 7.035 1 93.94 371 PHE B O 1
ATOM 5957 N N . GLN B 1 372 ? 2.4 4.387 8.273 1 90.62 372 GLN B N 1
ATOM 5958 C CA . GLN B 1 372 ? 3.572 4.219 7.422 1 90.62 372 GLN B CA 1
ATOM 5959 C C . GLN B 1 372 ? 4.152 2.811 7.555 1 90.62 372 GLN B C 1
ATOM 5961 O O . GLN B 1 372 ? 4.586 2.217 6.566 1 90.62 372 GLN B O 1
ATOM 5966 N N . ARG B 1 373 ? 4.074 2.307 8.742 1 87.75 373 ARG B N 1
ATOM 5967 C CA . ARG B 1 373 ? 4.633 0.986 9.016 1 87.75 373 ARG B CA 1
ATOM 5968 C C . ARG B 1 373 ? 3.707 -0.115 8.508 1 87.75 373 ARG B C 1
ATOM 5970 O O . ARG B 1 373 ? 4.172 -1.14 8.008 1 87.75 373 ARG B O 1
ATOM 5977 N N . ASP B 1 374 ? 2.439 0.181 8.703 1 86.94 374 ASP B N 1
ATOM 5978 C CA . ASP B 1 374 ? 1.411 -0.816 8.422 1 86.94 374 ASP B CA 1
ATOM 5979 C C . ASP B 1 374 ? 0.182 -0.173 7.785 1 86.94 374 ASP B C 1
ATOM 5981 O O . ASP B 1 374 ? -0.629 0.449 8.477 1 86.94 374 ASP B O 1
ATOM 5985 N N . THR B 1 375 ? -0.073 -0.49 6.527 1 93.56 375 THR B N 1
ATOM 5986 C CA . THR B 1 375 ? -1.2 0.119 5.828 1 93.56 375 THR B CA 1
ATOM 5987 C C . THR B 1 375 ? -2.518 -0.496 6.293 1 93.56 375 THR B C 1
ATOM 5989 O O . THR B 1 375 ? -3.59 0.054 6.035 1 93.56 375 THR B O 1
ATOM 5992 N N . GLY B 1 376 ? -2.49 -1.62 6.988 1 92.31 376 GLY B N 1
ATOM 5993 C CA . GLY B 1 376 ? -3.682 -2.303 7.465 1 92.31 376 GLY B CA 1
ATOM 5994 C C . GLY B 1 376 ? -4.055 -1.925 8.891 1 92.31 376 GLY B C 1
ATOM 5995 O O . GLY B 1 376 ? -4.668 -2.717 9.609 1 92.31 376 GLY B O 1
ATOM 5996 N N . LEU B 1 377 ? -3.703 -0.763 9.305 1 94.5 377 LEU B N 1
ATOM 5997 C CA . LEU B 1 377 ? -3.848 -0.331 10.688 1 94.5 377 LEU B CA 1
ATOM 5998 C C . LEU B 1 377 ? -5.312 -0.349 11.117 1 94.5 377 LEU B C 1
ATOM 6000 O O . LEU B 1 377 ? -5.625 -0.653 12.266 1 94.5 377 LEU B O 1
ATOM 6004 N N . ALA B 1 378 ? -6.238 0.025 10.203 1 95.69 378 ALA B N 1
ATOM 6005 C CA . ALA B 1 378 ? -7.66 0.018 10.531 1 95.69 378 ALA B CA 1
ATOM 6006 C C . ALA B 1 378 ? -8.109 -1.361 11.008 1 95.69 378 ALA B C 1
ATOM 6008 O O . ALA B 1 378 ? -8.828 -1.477 12.008 1 95.69 378 ALA B O 1
ATOM 6009 N N . TRP B 1 379 ? -7.672 -2.381 10.344 1 93.44 379 TRP B N 1
ATOM 6010 C CA . TRP B 1 379 ? -8.008 -3.742 10.75 1 93.44 379 TRP B CA 1
ATOM 6011 C C . TRP B 1 379 ? -7.379 -4.074 12.102 1 93.44 379 TRP B C 1
ATOM 6013 O O . TRP B 1 379 ? -8.016 -4.703 12.945 1 93.44 379 TRP B O 1
ATOM 6023 N N . HIS B 1 380 ? -6.164 -3.68 12.312 1 93.25 380 HIS B N 1
ATOM 6024 C CA . HIS B 1 380 ? -5.5 -3.971 13.586 1 93.25 380 HIS B CA 1
ATOM 6025 C C . HIS B 1 380 ? -6.223 -3.307 14.75 1 93.25 380 HIS B C 1
ATOM 6027 O O . HIS B 1 380 ? -6.398 -3.92 15.805 1 93.25 380 HIS B O 1
ATOM 6033 N N . PHE B 1 381 ? -6.559 -2.041 14.516 1 96.25 381 PHE B N 1
ATOM 6034 C CA . PHE B 1 381 ? -7.297 -1.348 15.57 1 96.25 381 PHE B CA 1
ATOM 6035 C C . PHE B 1 381 ? -8.648 -2.01 15.805 1 96.25 381 PHE B C 1
ATOM 6037 O O . PHE B 1 381 ? -9.102 -2.127 16.938 1 96.25 381 PHE B O 1
ATOM 6044 N N . ALA B 1 382 ? -9.312 -2.418 14.742 1 96.31 382 ALA B N 1
ATOM 6045 C CA . ALA B 1 382 ? -10.578 -3.137 14.867 1 96.31 382 ALA B CA 1
ATOM 6046 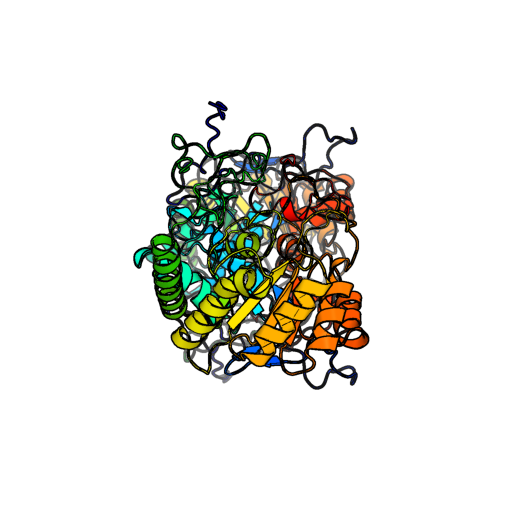C C . ALA B 1 382 ? -10.391 -4.438 15.648 1 96.31 382 ALA B C 1
ATOM 6048 O O . ALA B 1 382 ? -11.219 -4.781 16.5 1 96.31 382 ALA B O 1
ATOM 6049 N N . LYS B 1 383 ? -9.359 -5.129 15.328 1 93 383 LYS B N 1
ATOM 6050 C CA . LYS B 1 383 ? -9.047 -6.371 16.031 1 93 383 LYS B CA 1
ATOM 6051 C C . LYS B 1 383 ? -8.859 -6.133 17.516 1 93 383 LYS B C 1
ATOM 6053 O O . LYS B 1 383 ? -9.383 -6.887 18.344 1 93 383 LYS B O 1
ATOM 6058 N N . ASP B 1 384 ? -8.133 -5.098 17.875 1 94.75 384 ASP B N 1
ATOM 6059 C CA . ASP B 1 384 ? -7.934 -4.734 19.266 1 94.75 384 ASP B CA 1
ATOM 6060 C C . ASP B 1 384 ? -9.273 -4.57 19.984 1 94.75 384 ASP B C 1
ATOM 6062 O O . ASP B 1 384 ? -9.391 -4.91 21.172 1 94.75 384 ASP B O 1
ATOM 6066 N N . LEU B 1 385 ? -10.234 -4.066 19.219 1 96.62 385 LEU B N 1
ATOM 6067 C CA . LEU B 1 385 ? -11.516 -3.701 19.828 1 96.62 385 LEU B CA 1
ATOM 6068 C C . LEU B 1 385 ? -12.562 -4.781 19.562 1 96.62 385 LEU B C 1
ATOM 6070 O O . LEU B 1 385 ? -13.734 -4.609 19.922 1 96.62 385 LEU B O 1
ATOM 6074 N N . ASP B 1 386 ? -12.172 -5.844 18.906 1 94.38 386 ASP B N 1
ATOM 6075 C CA . ASP B 1 386 ? -13.047 -6.961 18.578 1 94.38 386 ASP B CA 1
ATOM 6076 C C . ASP B 1 386 ? -14.242 -6.492 17.734 1 94.38 386 ASP B C 1
ATOM 6078 O O . ASP B 1 386 ? -15.391 -6.793 18.062 1 94.38 386 ASP B O 1
ATOM 6082 N N . VAL B 1 387 ? -13.969 -5.734 16.703 1 95.81 387 VAL B N 1
ATOM 6083 C CA . VAL B 1 387 ? -15 -5.188 15.828 1 95.81 387 VAL B CA 1
ATOM 6084 C C . VAL B 1 387 ? -14.883 -5.82 14.445 1 95.81 387 VAL B C 1
ATOM 6086 O O . VAL B 1 387 ? -13.781 -5.922 13.891 1 95.81 387 VAL B O 1
ATOM 6089 N N . GLU B 1 388 ? -16.047 -6.223 13.93 1 94.44 388 GLU B N 1
ATOM 6090 C CA . GLU B 1 388 ? -16.125 -6.684 12.547 1 94.44 388 GLU B CA 1
ATOM 6091 C C . GLU B 1 388 ? -16.219 -5.504 11.578 1 94.44 388 GLU B C 1
ATOM 6093 O O . GLU B 1 388 ? -17.141 -4.684 11.68 1 94.44 388 GLU B O 1
ATOM 6098 N N . ILE B 1 389 ? -15.289 -5.492 10.672 1 95.94 389 ILE B N 1
ATOM 6099 C CA . ILE B 1 389 ? -15.352 -4.402 9.711 1 95.94 389 ILE B CA 1
ATOM 6100 C C . ILE B 1 389 ? -15.289 -4.965 8.289 1 95.94 389 ILE B C 1
ATOM 6102 O O . ILE B 1 389 ? -14.844 -6.094 8.078 1 95.94 389 ILE B O 1
ATOM 6106 N N . ALA B 1 390 ? -15.812 -4.18 7.375 1 96.12 390 ALA B N 1
ATOM 6107 C CA . ALA B 1 390 ? -15.727 -4.531 5.957 1 96.12 390 ALA B CA 1
ATOM 6108 C C . ALA B 1 390 ? -14.297 -4.402 5.445 1 96.12 390 ALA B C 1
ATOM 6110 O O . ALA B 1 390 ? -13.516 -3.611 5.977 1 96.12 390 ALA B O 1
ATOM 6111 N N . MET B 1 391 ? -13.969 -5.211 4.48 1 94.62 391 MET B N 1
ATOM 6112 C CA . MET B 1 391 ? -12.68 -5.152 3.793 1 94.62 391 MET B CA 1
ATOM 6113 C C . MET B 1 391 ? -12.875 -5.191 2.279 1 94.62 391 MET B C 1
ATOM 6115 O O . MET B 1 391 ? -13.883 -5.691 1.791 1 94.62 391 MET B O 1
ATOM 6119 N N . ALA B 1 392 ? -11.938 -4.582 1.565 1 95.38 392 ALA B N 1
ATOM 6120 C CA . ALA B 1 392 ? -12.016 -4.586 0.107 1 95.38 392 ALA B CA 1
ATOM 6121 C C . ALA B 1 392 ? -12.18 -6.008 -0.428 1 95.38 392 ALA B C 1
ATOM 6123 O O . ALA B 1 392 ? -11.531 -6.938 0.064 1 95.38 392 ALA B O 1
ATOM 6124 N N . ALA B 1 393 ? -12.953 -6.164 -1.454 1 94.19 393 ALA B N 1
ATOM 6125 C CA . ALA B 1 393 ? -13.297 -7.465 -2.02 1 94.19 393 ALA B CA 1
ATOM 6126 C C . ALA B 1 393 ? -12.047 -8.234 -2.434 1 94.19 393 ALA B C 1
ATOM 6128 O O . ALA B 1 393 ? -11.922 -9.43 -2.164 1 94.19 393 ALA B O 1
ATOM 6129 N N . GLN B 1 394 ? -11.125 -7.574 -2.967 1 94.69 394 GLN B N 1
ATOM 6130 C CA . GLN B 1 394 ? -9.945 -8.18 -3.59 1 94.69 394 GLN B CA 1
ATOM 6131 C C . GLN B 1 394 ? -9.016 -8.773 -2.539 1 94.69 394 GLN B C 1
ATOM 6133 O O . GLN B 1 394 ? -8.258 -9.703 -2.828 1 94.69 394 GLN B O 1
ATOM 6138 N N . ILE B 1 395 ? -9.086 -8.219 -1.263 1 91.81 395 ILE B N 1
ATOM 6139 C CA . ILE B 1 395 ? -8.078 -8.656 -0.304 1 91.81 395 ILE B CA 1
ATOM 6140 C C . ILE B 1 395 ? -8.758 -9.359 0.869 1 91.81 395 ILE B C 1
ATOM 6142 O O . ILE B 1 395 ? -8.086 -9.797 1.812 1 91.81 395 ILE B O 1
ATOM 6146 N N . ARG B 1 396 ? -10.031 -9.586 0.821 1 87.88 396 ARG B N 1
ATOM 6147 C CA . ARG B 1 396 ? -10.82 -10.164 1.902 1 87.88 396 ARG B CA 1
ATOM 6148 C C . ARG B 1 396 ? -10.359 -11.586 2.213 1 87.88 396 ARG B C 1
ATOM 6150 O O . ARG B 1 396 ? -10.453 -12.039 3.355 1 87.88 396 ARG B O 1
ATOM 6157 N N . TRP B 1 397 ? -9.945 -12.234 1.227 1 80 397 TRP B N 1
ATOM 6158 C CA . TRP B 1 397 ? -9.523 -13.617 1.408 1 80 397 TRP B CA 1
ATOM 6159 C C . TRP B 1 397 ? -8.305 -13.703 2.324 1 80 397 TRP B C 1
ATOM 6161 O O . TRP B 1 397 ? -7.977 -14.781 2.836 1 80 397 TRP B O 1
ATOM 6171 N N . GLY B 1 398 ? -7.633 -12.594 2.568 1 77.75 398 GLY B N 1
ATOM 6172 C CA . GLY B 1 398 ? -6.516 -12.539 3.498 1 77.75 398 GLY B CA 1
ATOM 6173 C C . GLY B 1 398 ? -6.938 -12.703 4.945 1 77.75 398 GLY B C 1
ATOM 6174 O O . GLY B 1 398 ? -6.098 -12.961 5.812 1 77.75 398 GLY B O 1
ATOM 6175 N N . PHE B 1 399 ? -8.266 -12.648 5.145 1 78.31 399 PHE B N 1
ATOM 6176 C CA . PHE B 1 399 ? -8.758 -12.625 6.516 1 78.31 399 PHE B CA 1
ATOM 6177 C C . PHE B 1 399 ? -9.641 -13.836 6.793 1 78.31 399 PHE B C 1
ATOM 6179 O O . PHE B 1 399 ? -9.883 -14.18 7.949 1 78.31 399 PHE B O 1
ATOM 6186 N N . THR B 1 400 ? -10.273 -14.328 5.727 1 70.06 400 THR B N 1
ATOM 6187 C CA . THR B 1 400 ? -11.273 -15.375 5.934 1 70.06 400 THR B CA 1
ATOM 6188 C C . THR B 1 400 ? -10.844 -16.672 5.254 1 70.06 400 THR B C 1
ATOM 6190 O O . THR B 1 400 ? -10.016 -16.656 4.344 1 70.06 400 THR B O 1
ATOM 6193 N N . SER B 1 401 ? -11.242 -17.672 5.902 1 58.66 401 SER B N 1
ATOM 6194 C CA . SER B 1 401 ? -10.953 -19 5.352 1 58.66 401 SER B CA 1
ATOM 6195 C C . SER B 1 401 ? -11.961 -19.375 4.277 1 58.66 401 SER B C 1
ATOM 6197 O O . SER B 1 401 ? -11.719 -20.312 3.498 1 58.66 401 SER B O 1
ATOM 6199 N N . PHE B 1 402 ? -13.062 -18.609 4.266 1 56.41 402 PHE B N 1
ATOM 6200 C CA . PHE B 1 402 ? -14.094 -19.094 3.363 1 56.41 402 PHE B CA 1
ATOM 6201 C C . PHE B 1 402 ? -14.25 -18.172 2.162 1 56.41 402 PHE B C 1
ATOM 6203 O O . PHE B 1 402 ? -14.18 -16.953 2.301 1 56.41 402 PHE B O 1
ATOM 6210 N N . ARG B 1 403 ? -14.227 -18.703 0.842 1 54.12 403 ARG B N 1
ATOM 6211 C CA . ARG B 1 403 ? -14.445 -18.016 -0.424 1 54.12 403 ARG B CA 1
ATOM 6212 C C . ARG B 1 403 ? -15.766 -17.25 -0.411 1 54.12 403 ARG B C 1
ATOM 6214 O O . ARG B 1 403 ? -15.938 -16.281 -1.164 1 54.12 403 ARG B O 1
ATOM 6221 N N . ASN B 1 404 ? -16.75 -17.656 0.334 1 58.25 404 ASN B N 1
ATOM 6222 C CA . ASN B 1 404 ? -18.078 -17.016 0.281 1 58.25 404 ASN B CA 1
ATOM 6223 C C . ASN B 1 404 ? -18.312 -16.109 1.485 1 58.25 404 ASN B C 1
ATOM 6225 O O . ASN B 1 404 ? -19.125 -16.422 2.357 1 58.25 404 ASN B O 1
ATOM 6229 N N . ALA B 1 405 ? -17.219 -15.203 1.431 1 61.84 405 ALA B N 1
ATOM 6230 C CA . ALA B 1 405 ? -17.125 -14.648 2.777 1 61.84 405 ALA B CA 1
ATOM 6231 C C . ALA B 1 405 ? -17.781 -13.281 2.861 1 61.84 405 ALA B C 1
ATOM 6233 O O . ALA B 1 405 ? -17.922 -12.586 1.85 1 61.84 405 ALA B O 1
ATOM 6234 N N . SER B 1 406 ? -18.562 -13.047 3.738 1 81.19 406 SER B N 1
ATOM 6235 C CA . SER B 1 406 ? -19.109 -11.789 4.223 1 81.19 406 SER B CA 1
ATOM 6236 C C . SER B 1 406 ? -18.188 -10.617 3.893 1 81.19 406 SER B C 1
ATOM 6238 O O . SER B 1 406 ? -16.969 -10.789 3.787 1 81.19 406 SER B O 1
ATOM 6240 N N . GLU B 1 407 ? -18.828 -9.547 3.412 1 90.75 407 GLU B N 1
ATOM 6241 C CA . GLU B 1 407 ? -18.078 -8.305 3.238 1 90.75 407 GLU B CA 1
ATOM 6242 C C . GLU B 1 407 ? -17.312 -7.941 4.504 1 90.75 407 GLU B C 1
ATOM 6244 O O . GLU B 1 407 ? -16.359 -7.145 4.457 1 90.75 407 GLU B O 1
ATOM 6249 N N . TYR B 1 408 ? -17.75 -8.562 5.586 1 92.38 408 TYR B N 1
ATOM 6250 C CA . TYR B 1 408 ? -17.172 -8.234 6.887 1 92.38 408 TYR B CA 1
ATOM 6251 C C . TYR B 1 408 ? -16.25 -9.344 7.371 1 92.38 408 TYR B C 1
ATOM 6253 O O . TYR B 1 408 ? -16.547 -10.523 7.188 1 92.38 408 TYR B O 1
ATOM 6261 N N . ILE B 1 409 ? -15.164 -8.93 7.945 1 89.06 409 ILE B N 1
ATOM 6262 C CA . ILE B 1 409 ? -14.195 -9.891 8.453 1 89.06 409 ILE B CA 1
ATOM 6263 C C . ILE B 1 409 ? -14.258 -9.93 9.977 1 89.06 409 ILE B C 1
ATOM 6265 O O . ILE B 1 409 ? -14.43 -8.891 10.625 1 89.06 409 ILE B O 1
ATOM 6269 N N . GLN B 1 410 ? -14.07 -11.117 10.492 1 83.19 410 GLN B N 1
ATOM 6270 C CA . GLN B 1 410 ? -14.031 -11.273 11.945 1 83.19 410 GLN B CA 1
ATOM 6271 C C . GLN B 1 410 ? -12.664 -10.883 12.5 1 83.19 410 GLN B C 1
ATOM 6273 O O . GLN B 1 410 ? -11.633 -11.156 11.875 1 83.19 410 GLN B O 1
ATOM 6278 N N . PRO B 1 411 ? -12.68 -10.234 13.68 1 73.94 411 PRO B N 1
ATOM 6279 C CA . PRO B 1 411 ? -11.414 -9.75 14.234 1 73.94 411 PRO B CA 1
ATOM 6280 C C . PRO B 1 411 ? -10.445 -10.875 14.578 1 73.94 411 PRO B C 1
ATOM 6282 O O . PRO B 1 411 ? -9.227 -10.695 14.523 1 73.94 411 PRO B O 1
ATOM 6285 N N . ASN B 1 412 ? -10.898 -12.008 15.102 1 67.19 412 ASN B N 1
ATOM 6286 C CA . ASN B 1 412 ? -9.992 -13.078 15.5 1 67.19 412 ASN B CA 1
ATOM 6287 C C . ASN B 1 412 ? -9.836 -14.117 14.398 1 67.19 412 ASN B C 1
ATOM 6289 O O . ASN B 1 412 ? -9.406 -15.25 14.656 1 67.19 412 ASN B O 1
ATOM 6293 N N . SER B 1 413 ? -10.328 -13.82 13.344 1 57.91 413 SER B N 1
ATOM 6294 C CA . SER B 1 413 ? -10.422 -14.836 12.305 1 57.91 413 SER B CA 1
ATOM 6295 C C . SER B 1 413 ? -9.039 -15.281 11.828 1 57.91 413 SER B C 1
ATOM 6297 O O . SER B 1 413 ? -8.891 -15.781 10.711 1 57.91 413 SER B O 1
ATOM 6299 N N . MET B 1 414 ? -7.992 -15.117 12.586 1 53.78 414 MET B N 1
ATOM 6300 C CA . MET B 1 414 ? -6.836 -15.75 11.961 1 53.78 414 MET B CA 1
ATOM 6301 C C . MET B 1 414 ? -7.059 -17.25 11.812 1 53.78 414 MET B C 1
ATOM 6303 O O . MET B 1 414 ? -6.363 -18.047 12.438 1 53.78 414 MET B O 1
ATOM 6307 N N . LYS B 1 415 ? -8.414 -17.625 11.93 1 48 415 LYS B N 1
ATOM 6308 C CA . LYS B 1 415 ? -8.523 -19.078 11.773 1 48 415 LYS B CA 1
ATOM 6309 C C . LYS B 1 415 ? -7.883 -19.531 10.461 1 48 415 LYS B C 1
ATOM 6311 O O . LYS B 1 415 ? -7.793 -18.75 9.508 1 48 415 LYS B O 1
ATOM 6316 N N . ALA B 1 416 ? -7.371 -20.719 10.5 1 43.66 416 ALA B N 1
ATOM 6317 C CA . ALA B 1 416 ? -6.398 -21.5 9.75 1 43.66 416 ALA B CA 1
ATOM 6318 C C . ALA B 1 416 ? -6.691 -21.453 8.25 1 43.66 416 ALA B C 1
ATOM 6320 O O . ALA B 1 416 ? -7.629 -20.781 7.82 1 43.66 416 ALA B O 1
ATOM 6321 N N . SER B 1 417 ? -6.797 -22.547 7.488 1 35.47 417 SER B N 1
ATOM 6322 C CA . SER B 1 417 ? -6.504 -23.031 6.137 1 35.47 417 SER B CA 1
ATOM 6323 C C . SER B 1 417 ? -7.641 -22.703 5.176 1 35.47 417 SER B C 1
ATOM 6325 O O . SER B 1 417 ? -8.812 -22.766 5.551 1 35.47 417 SER B O 1
ATOM 6327 N N . ILE B 1 418 ? -7.43 -21.766 4.117 1 37.66 418 ILE B N 1
ATOM 6328 C CA . ILE B 1 418 ? -8.305 -21.484 2.986 1 37.66 418 ILE B CA 1
ATOM 6329 C C . ILE B 1 418 ? -9.055 -22.766 2.6 1 37.66 418 ILE B C 1
ATOM 6331 O O . ILE B 1 418 ? -9.992 -22.719 1.799 1 37.66 418 ILE B O 1
ATOM 6335 N N . PHE B 1 419 ? -8.57 -23.891 2.988 1 33.22 419 PHE B N 1
ATOM 6336 C CA . PHE B 1 419 ? -9.141 -25.141 2.52 1 33.22 419 PHE B CA 1
ATOM 6337 C C . PHE B 1 419 ? -10.102 -25.719 3.553 1 33.22 419 PHE B C 1
ATOM 6339 O O . PHE B 1 419 ? -10.594 -26.844 3.395 1 33.22 419 PHE B O 1
ATOM 6346 N N . GLU B 1 420 ? -10.312 -24.984 4.719 1 32.84 420 GLU B N 1
ATOM 6347 C CA . GLU B 1 420 ? -11.297 -25.594 5.609 1 32.84 420 GLU B CA 1
ATOM 6348 C C . GLU B 1 420 ? -12.695 -25.016 5.367 1 32.84 420 GLU B C 1
ATOM 6350 O O . GLU B 1 420 ? -12.852 -23.812 5.199 1 32.84 420 GLU B O 1
#

Secondary structure (DSSP, 8-state):
---------PBPSS-SS--B--SSPTTPBPSS-TT-PPPPGGGS-EEETTEEESSSEEEPP------BTBB--HHHHHHHHHHHTT--SEEEEEEEESSGGG-SSTT-EE-SSGGGHHHHHHHHHHHHHTT--EEEEEE--GGG-SB--GGGTS-B--GGGT--GGG-EESSS--SSTTS--PEEPPHHHHHHHHHHHHHHHHHHHHHT-S-EEEEE-TTSHHHHHH-TTT----STTSSSHHHHHHHHHHHHHHHHHHH-SSS-EEEEEES-----TTSS---HHHHHHHHHHHHHHT--SEEEEE---S-TT------TTTTHHHHHHHHHHHTTSSEEEE-SS--SHHHHHHHHHHS---EEEESHHHHH-TTHHHHHHHHTT--EE--GGGGGGT-S-TT--SEE-TT---S-TT-/---------PBPSS-SS--B--SSPTTPBPSS-TT-PPPPGGGS-EEETTEEESSSEEEPP------BTBB--HHHHHHHHHHHTT--SEEEEEEEESSGGG-SSTT-BB-SSGGGHHHHHHHHHHHHHTT--EEEEEE--GGG-SB--GGGTS-B--GGGT--GGG-EESSS--SSTTS--PEEPPHHHHHHHHHHHHHHHHHHHHHT-S-EEEEE-TTSHHHHHH-TTT----STTSSSHHHHHHHHHHHHHHHHHHH-SSS-EEEEEES-----TTSS---HHHHHHHHHHHHHHT--SEEEEE---S-TT------TTTTHHHHHHHHHHHTTSSEEEE-SS--SHHHHHHHHHHS---EEEESHHHHH-TTHHHHHHHHTT--EE--GGGGGGT-S-SS--SEE-TT---S-TT-

Foldseek 3Di:
DPDDDDDDQDFQPPFPDTDGAQVPFALAFDVPFPVNDDDFQQQPWDDFFQDIFRGQEEADADWDLAAALQADDVVLLCQLLLLLQQGGREYEYHEEELDSQQALENSGHYQVDLVNLQRLLVSQSSSVSRVHAYAYEYTGQALNHQFDDVVVPGHHNDVVRPGDLPAHEACDQDHQDPPHRRHDRDDPVRLVVVLVSLLSSLLSRVVSPHQAYEYECAQQGHLVLLQFQVNHPDDDQSGDDNNNSCVSVLSSLVSSQVNVDRRRAYEYEYALWQQDDPVDGTHHLVSVLVSLQVCLVSLSHAEYEYHHHNNHPPHDDPADAQSRLVSQLSNCVSNPNSHAYEGEHNPAALVSVSCSCPVSVHNHYYYHPNCVVPSNRSLRNCLRVFTWTFGRLVCQVVAALENVDDSTHTSVSPPDHVVD/DPDDDDDDQDFQPPFPDTDGAQVPFALAFDVPFPVNDDDFQQQPWDDDFQDIFRGQEEADADWDLAAALQADDPVLLCQLLLLLQQGGREYEYHEEELDSQQALENSGHYQVDLVNQQRLLVSQSSSVSSVHAYAYEYTGQALNHQFDDVVVPGAHNDVVRPGDLPAHEACDQDHQDPPHRRHDRDDPVRLVVVLVSLLSSLLSRVVSPHLAYEYECAQQGHLVLLQFQVNHPDDDQSDDDNNSSCVSVLSSLVSSQVNVDRRRAYEYEYALWQQDDPPDGTHHLVSVLVSLQVCLVSLSHAEYEYHHHNNHPPHDDDADAQSRLVSQLSNCVRNPNSHAYEGEHNPQALVSVSCSCPVSVHNHYYYHPNCVVPSNRSLRNCLRVFTWTFGRLVCQVVAALEPPDDSTHTSPRPDDHVVD

Nearest PDB structures (foldseek):
  7qfx-assembly2_E  TM=9.834E-01  e=2.471E-64  Aspergillus niger
  8aui-assembly1_B  TM=9.570E-01  e=9.221E-39  Pseudomonas putida
  8auf-assembly1_B  TM=9.568E-01  e=1.399E-38  Pseudomonas putida
  3l65-assembly1_A  TM=9.564E-01  e=2.000E-38  Pseudomonas putida
  5cpo-assembly1_B  TM=9.576E-01  e=2.858E-38  Pseudomonas putida

Radius of gyration: 28.21 Å; Cα contacts (8 Å, |Δi|>4): 2198; chains: 2; bounding box: 57×91×64 Å

Organism: Aspergillus niger (strain ATCC MYA-4892 / CBS 513.88 / FGSC A1513) (NCBI:txid425011)

InterPro domains:
  IPR001155 NADH:flavin oxidoreductase/NADH oxidase, N-terminal [PF00724] (41-385)
  IPR013785 Aldolase-type TIM barrel [G3DSA:3.20.20.70] (39-409)
  IPR044152 NADPH dehydrogenase YqjM-like [PTHR43303] (17-403)
  IPR044152 NADPH dehydrogenase YqjM-like [cd02932] (42-384)

Sequence (840 aa):
MTQWPDITVKPAEGVSFYTPAQFPPAGTARNPQTSGRPIPNLFQPLTIRGQTFQNRLGLAPMCQYSADDGHMTPWHIAHYGGIAQRGPGMMIIEATGVAPEGRITPGCVGLWKDSQIEPIRQVIEFAHSQGQKIGVQLGHAGRKASTLPPWLGGGVATNAVGGWVDNVKAPSAISFSNDGITPKAMTREEIDQLKEAWVAATKRALAAGADFIEIHAAHGYLLSSFLSPSSNQRTDEYGGSFENRIRLVLEIAQLSRETVGPHIPVFLRVSATDWVPTDEPGWKGVDTVKLAGALAAQGMVDLIDISSGGIASGQKIKSGPAFQVPFAADVKKAVGDKLLVAAVGMINNGNLAEQILTESNLDVILVGRAFQRDTGLAWHFAKDLDVEIAMAAQIRWGFTSFRNASEYIQPNSMKASIFEMTQWPDITVKPAEGVSFYTPAQFPPAGTARNPQTSGRPIPNLFQPLTIRGQTFQNRLGLAPMCQYSADDGHMTPWHIAHYGGIAQRGPGMMIIEATGVAPEGRITPGCVGLWKDSQIEPIRQVIEFAHSQGQKIGVQLGHAGRKASTLPPWLGGGVATNAVGGWVDNVKAPSAISFSNDGITPKAMTREEIDQLKEAWVAATKRALAAGADFIEIHAAHGYLLSSFLSPSSNQRTDEYGGSFENRIRLVLEIAQLSRETVGPHIPVFLRVSATDWVPTDEPGWKGVDTVKLAGALAAQGMVDLIDISSGGIASGQKIKSGPAFQVPFAADVKKAVGDKLLVAAVGMINNGNLAEQILTESNLDVILVGRAFQRDTGLAWHFAKDLDVEIAMAAQIRWGFTSFRNASEYIQPNSMKASIFE

Solvent-accessible surface area (backbone atoms only — not comparable to full-atom values): 40444 Å² total; per-residue (Å²): 125,90,80,70,65,81,66,69,82,56,59,32,74,96,49,97,60,66,35,60,45,39,79,67,25,23,32,27,48,50,81,75,35,92,85,66,54,82,80,53,71,48,41,36,63,46,72,47,76,68,41,74,22,48,16,28,39,25,38,37,57,57,68,52,57,37,19,58,86,17,21,53,30,72,63,48,35,10,54,53,34,32,29,38,55,34,13,43,18,34,35,34,41,28,61,22,7,28,37,85,58,20,19,38,30,60,22,26,35,30,33,63,49,76,83,25,26,60,49,47,20,55,41,43,46,51,28,46,39,36,58,33,46,41,25,40,23,39,28,35,18,15,39,54,23,26,18,36,56,44,65,74,53,44,43,62,16,35,59,91,54,59,26,42,65,90,55,22,36,22,54,22,66,52,44,48,41,94,88,49,55,63,18,42,48,56,48,74,67,51,52,53,50,48,52,52,28,42,48,54,19,50,51,40,42,50,71,24,59,42,56,29,39,28,42,48,33,28,48,28,16,29,52,23,23,25,52,18,58,65,43,15,71,32,84,53,77,56,12,71,50,71,71,19,15,44,38,60,59,53,50,49,37,45,46,48,32,67,68,60,39,87,44,38,40,31,31,37,32,33,35,30,25,31,50,60,61,88,89,44,77,51,40,38,59,69,54,40,38,49,49,48,44,51,43,39,71,68,59,40,45,51,32,40,36,30,46,60,26,57,53,44,78,80,42,65,57,79,61,41,76,40,56,34,37,66,57,33,32,53,35,32,72,72,38,47,87,62,29,40,36,23,34,32,48,63,65,85,45,26,57,60,48,40,46,45,35,67,75,49,62,41,65,35,42,34,37,45,41,65,46,60,51,25,35,27,45,46,54,52,25,27,34,62,62,66,38,38,25,22,40,32,68,59,48,38,65,41,45,39,28,46,55,70,41,61,60,48,40,60,47,77,32,83,53,64,35,68,63,95,126,90,81,71,66,82,67,69,81,56,60,32,74,96,49,96,62,64,36,60,48,38,80,67,26,23,32,26,49,50,83,76,34,92,86,66,54,82,80,53,70,49,42,35,63,46,70,46,75,69,40,75,20,47,16,26,40,24,39,38,56,59,69,53,57,35,19,55,85,18,22,54,32,74,65,48,36,11,55,54,35,31,30,37,56,32,14,44,18,33,35,34,41,29,62,21,8,26,37,84,57,19,19,38,28,60,23,25,34,29,33,63,51,77,83,24,28,59,48,47,20,56,43,42,45,51,27,46,41,36,59,34,46,43,24,40,24,40,30,35,18,14,40,53,23,27,19,36,57,44,65,75,55,45,45,64,17,35,59,91,53,59,25,44,63,91,55,21,35,21,54,22,66,52,44,49,41,96,88,49,57,62,18,44,48,55,47,74,65,52,51,52,48,47,53,52,31,44,48,53,18,50,52,40,41,50,73,27,58,42,55,30,40,26,42,46,33,28,48,28,16,28,52,21,24,26,52,18,57,67,43,14,72,33,84,53,77,56,12,70,49,70,71,20,14,45,39,61,58,53,50,49,36,46,48,48,31,66,68,60,39,88,46,39,41,31,32,36,31,32,35,31,24,32,49,61,62,87,90,44,75,50,40,37,59,68,54,38,37,50,49,49,44,52,42,39,72,68,60,41,45,50,32,42,35,30,46,59,26,56,54,43,78,80,42,64,58,79,61,40,76,41,55,33,37,66,58,32,33,54,36,31,70,73,39,48,87,61,29,41,34,23,35,32,47,62,63,86,43,25,56,58,47,40,46,44,35,66,76,48,61,41,63,35,42,35,36,47,42,66,45,62,50,25,34,26,44,47,54,52,26,28,34,62,62,66,39,37,26,21,41,32,68,60,49,39,64,43,47,41,28,47,53,70,39,64,61,49,42,60,45,78,32,80,54,64,35,71,60,94

pLDDT: mean 94.15, std 10.32, range [32.44, 99.0]